Protein AF-0000000065917612 (afdb_homodimer)

Structure (mmCIF, N/CA/C/O backbone):
data_AF-0000000065917612-model_v1
#
loop_
_entity.id
_entity.type
_entity.pdbx_description
1 polymer 'Bifunctional protein GlmU'
#
loop_
_atom_site.group_PDB
_atom_site.id
_atom_site.type_symbol
_atom_site.label_atom_id
_atom_site.label_alt_id
_atom_site.label_comp_id
_atom_site.label_asym_id
_atom_site.label_entity_id
_atom_site.label_seq_id
_atom_site.pdbx_PDB_ins_code
_atom_site.Cartn_x
_atom_site.Cartn_y
_atom_site.Cartn_z
_atom_site.occupancy
_atom_site.B_iso_or_equiv
_atom_site.auth_seq_id
_atom_site.auth_comp_id
_atom_site.auth_asym_id
_atom_site.auth_atom_id
_atom_site.pdbx_PDB_model_num
ATOM 1 N N . MET A 1 1 ? -44.062 -7.23 -3.369 1 91.44 1 MET A N 1
ATOM 2 C CA . MET A 1 1 ? -43.781 -7.391 -1.945 1 91.44 1 MET A CA 1
ATOM 3 C C . MET A 1 1 ? -42.781 -8.531 -1.711 1 91.44 1 MET A C 1
ATOM 5 O O . MET A 1 1 ? -42.906 -9.586 -2.342 1 91.44 1 MET A O 1
ATOM 9 N N . HIS A 1 2 ? -41.688 -8.273 -0.965 1 98.06 2 HIS A N 1
ATOM 10 C CA . HIS A 1 2 ? -40.75 -9.352 -0.6 1 98.06 2 HIS A CA 1
ATOM 11 C C . HIS A 1 2 ? -40 -9.016 0.68 1 98.06 2 HIS A C 1
ATOM 13 O O . HIS A 1 2 ? -40.031 -7.871 1.141 1 98.06 2 HIS A O 1
ATOM 19 N N . ALA A 1 3 ? -39.469 -10.031 1.312 1 98.5 3 ALA A N 1
ATOM 20 C CA . ALA A 1 3 ? -38.531 -9.875 2.416 1 98.5 3 ALA A CA 1
ATOM 21 C C . ALA A 1 3 ? -37.094 -10.242 1.98 1 98.5 3 ALA A C 1
ATOM 23 O O . ALA A 1 3 ? -36.906 -11.125 1.143 1 98.5 3 ALA A O 1
ATOM 24 N N . HIS A 1 4 ? -36.156 -9.484 2.512 1 98.69 4 HIS A N 1
ATOM 25 C CA . HIS A 1 4 ? -34.75 -9.719 2.184 1 98.69 4 HIS A CA 1
ATOM 26 C C . HIS A 1 4 ? -33.969 -10.109 3.422 1 98.69 4 HIS A C 1
ATOM 28 O O . HIS A 1 4 ? -34.062 -9.453 4.465 1 98.69 4 HIS A O 1
ATOM 34 N N . VAL A 1 5 ? -33.25 -11.219 3.352 1 98.75 5 VAL A N 1
ATOM 35 C CA . VAL A 1 5 ? -32.375 -11.656 4.441 1 98.75 5 VAL A CA 1
ATOM 36 C C . VAL A 1 5 ? -30.922 -11.672 3.975 1 98.75 5 VAL A C 1
ATOM 38 O O . VAL A 1 5 ? -30.594 -12.266 2.943 1 98.75 5 VAL A O 1
ATOM 41 N N . ILE A 1 6 ? -30.047 -11.008 4.68 1 98.69 6 ILE A N 1
ATOM 42 C CA . ILE A 1 6 ? -28.609 -11.023 4.422 1 98.69 6 ILE A CA 1
ATOM 43 C C . ILE A 1 6 ? -27.906 -11.844 5.5 1 98.69 6 ILE A C 1
ATOM 45 O O . ILE A 1 6 ? -28 -11.531 6.691 1 98.69 6 ILE A O 1
ATOM 49 N N . LEU A 1 7 ? -27.203 -12.852 5.098 1 98 7 LEU A N 1
ATOM 50 C CA . LEU A 1 7 ? -26.469 -13.688 6.035 1 98 7 LEU A CA 1
ATOM 51 C C . LEU A 1 7 ? -25.078 -13.117 6.289 1 98 7 LEU A C 1
ATOM 53 O O . LEU A 1 7 ? -24.25 -13.062 5.379 1 98 7 LEU A O 1
ATOM 57 N N . ALA A 1 8 ? -24.812 -12.68 7.504 1 96.94 8 ALA A N 1
ATOM 58 C CA . ALA A 1 8 ? -23.547 -12.039 7.867 1 96.94 8 ALA A CA 1
ATOM 59 C C . ALA A 1 8 ? -23 -12.594 9.18 1 96.94 8 ALA A C 1
ATOM 61 O O . ALA A 1 8 ? -22.469 -11.844 10.008 1 96.94 8 ALA A O 1
ATOM 62 N N . ALA A 1 9 ? -23.047 -13.93 9.398 1 91.81 9 ALA A N 1
ATOM 63 C CA . ALA A 1 9 ? -22.766 -14.492 10.719 1 91.81 9 ALA A CA 1
ATOM 64 C C . ALA A 1 9 ? -21.453 -15.273 10.711 1 91.81 9 ALA A C 1
ATOM 66 O O . ALA A 1 9 ? -20.984 -15.719 11.758 1 91.81 9 ALA A O 1
ATOM 67 N N . GLY A 1 10 ? -20.797 -15.375 9.625 1 87.81 10 GLY A N 1
ATOM 68 C CA . GLY A 1 10 ? -19.641 -16.25 9.523 1 87.81 10 GLY A CA 1
ATOM 69 C C . GLY A 1 10 ? -18.438 -15.719 10.281 1 87.81 10 GLY A C 1
ATOM 70 O O . GLY A 1 10 ? -18.266 -14.508 10.422 1 87.81 10 GLY A O 1
ATOM 71 N N . GLN A 1 11 ? -17.578 -16.625 10.734 1 84.12 11 GLN A N 1
ATOM 72 C CA . GLN A 1 11 ? -16.391 -16.281 11.516 1 84.12 11 GLN A CA 1
ATOM 73 C C . GLN A 1 11 ? -15.32 -15.641 10.633 1 84.12 11 GLN A C 1
ATOM 75 O O . GLN A 1 11 ? -14.641 -14.703 11.055 1 84.12 11 GLN A O 1
ATOM 80 N N . GLY A 1 12 ? -15.172 -16.125 9.469 1 90 12 GLY A N 1
ATOM 81 C CA . GLY A 1 12 ? -14.195 -15.57 8.547 1 90 12 GLY A CA 1
ATOM 82 C C . GLY A 1 12 ? -12.758 -15.82 8.977 1 90 12 GLY A C 1
ATOM 83 O O . GLY A 1 12 ? -11.922 -14.914 8.93 1 90 12 GLY A O 1
ATOM 84 N N . THR A 1 13 ? -12.383 -17.031 9.398 1 89.25 13 THR A N 1
ATOM 85 C CA . THR A 1 13 ? -11.086 -17.375 9.977 1 89.25 13 THR A CA 1
ATOM 86 C C . THR A 1 13 ? -9.969 -17.219 8.953 1 89.25 13 THR A C 1
ATOM 88 O O . THR A 1 13 ? -8.844 -16.859 9.305 1 89.25 13 THR A O 1
ATOM 91 N N . ARG A 1 14 ? -10.273 -17.375 7.688 1 90.5 14 ARG A N 1
ATOM 92 C CA . ARG A 1 14 ? -9.266 -17.312 6.633 1 90.5 14 ARG A CA 1
ATOM 93 C C . ARG A 1 14 ? -8.82 -15.883 6.379 1 90.5 14 ARG A C 1
ATOM 95 O O . ARG A 1 14 ? -7.805 -15.648 5.715 1 90.5 14 ARG A O 1
ATOM 102 N N . MET A 1 15 ? -9.539 -14.961 6.895 1 94.12 15 MET A N 1
ATOM 103 C CA . MET A 1 15 ? -9.156 -13.555 6.789 1 94.12 15 MET A CA 1
ATOM 104 C C . MET A 1 15 ? -7.961 -13.25 7.688 1 94.12 15 MET A C 1
ATOM 106 O O . MET A 1 15 ? -7.234 -12.281 7.453 1 94.12 15 MET A O 1
ATOM 110 N N . ARG A 1 16 ? -7.801 -14.031 8.797 1 95.06 16 ARG A N 1
ATOM 111 C CA . ARG A 1 16 ? -6.73 -13.844 9.773 1 95.06 16 ARG A CA 1
ATOM 112 C C . ARG A 1 16 ? -6.734 -12.422 10.32 1 95.06 16 ARG A C 1
ATOM 114 O O . ARG A 1 16 ? -5.711 -11.734 10.297 1 95.06 16 ARG A O 1
ATOM 121 N N . SER A 1 17 ? -7.82 -12.039 10.844 1 95.38 17 SER A N 1
ATOM 122 C CA . SER A 1 17 ? -8.023 -10.664 11.297 1 95.38 17 SER A CA 1
ATOM 123 C C . SER A 1 17 ? -8.859 -10.625 12.57 1 95.38 17 SER A C 1
ATOM 125 O O . SER A 1 17 ? -9.648 -11.531 12.828 1 95.38 17 SER A O 1
ATOM 127 N N . ARG A 1 18 ? -8.672 -9.539 13.242 1 91.88 18 ARG A N 1
ATOM 128 C CA . ARG A 1 18 ? -9.523 -9.266 14.391 1 91.88 18 ARG A CA 1
ATOM 129 C C . ARG A 1 18 ? -10.852 -8.648 13.961 1 91.88 18 ARG A C 1
ATOM 131 O O . ARG A 1 18 ? -11.82 -8.648 14.719 1 91.88 18 ARG A O 1
ATOM 138 N N . LEU A 1 19 ? -10.883 -8.141 12.859 1 94.75 19 LEU A N 1
ATOM 139 C CA . LEU A 1 19 ? -12.086 -7.523 12.312 1 94.75 19 LEU A CA 1
ATOM 140 C C . LEU A 1 19 ? -13.016 -8.57 11.719 1 94.75 19 LEU A C 1
ATOM 142 O O . LEU A 1 19 ? -12.578 -9.43 10.945 1 94.75 19 LEU A O 1
ATOM 146 N N . PRO A 1 20 ? -14.312 -8.5 12.102 1 96 20 PRO A N 1
ATOM 147 C CA . PRO A 1 20 ? -15.242 -9.422 11.438 1 96 20 PRO A CA 1
ATOM 148 C C . PRO A 1 20 ? -15.156 -9.336 9.914 1 96 20 PRO A C 1
ATOM 150 O O . PRO A 1 20 ? -15 -8.25 9.359 1 96 20 PRO A O 1
ATOM 153 N N . LYS A 1 21 ? -15.336 -10.438 9.297 1 96.06 21 LYS A N 1
ATOM 154 C CA . LYS A 1 21 ? -15.117 -10.555 7.859 1 96.06 21 LYS A CA 1
ATOM 155 C C . LYS A 1 21 ? -15.953 -9.523 7.098 1 96.06 21 LYS A C 1
ATOM 157 O O . LYS A 1 21 ? -15.422 -8.781 6.27 1 96.06 21 LYS A O 1
ATOM 162 N N . VAL A 1 22 ? -17.188 -9.406 7.453 1 97.44 22 VAL A N 1
ATOM 163 C CA . VAL A 1 22 ? -18.125 -8.617 6.668 1 97.44 22 VAL A CA 1
ATOM 164 C C . VAL A 1 22 ? -17.891 -7.129 6.91 1 97.44 22 VAL A C 1
ATOM 166 O O . VAL A 1 22 ? -18.469 -6.277 6.227 1 97.44 22 VAL A O 1
ATOM 169 N N . LEU A 1 23 ? -17.031 -6.82 7.879 1 97.69 23 LEU A N 1
ATOM 170 C CA . LEU A 1 23 ? -16.75 -5.422 8.188 1 97.69 23 LEU A CA 1
ATOM 171 C C . LEU A 1 23 ? -15.477 -4.953 7.492 1 97.69 23 LEU A C 1
ATOM 173 O O . LEU A 1 23 ? -15.117 -3.775 7.562 1 97.69 23 LEU A O 1
ATOM 177 N N . HIS A 1 24 ? -14.75 -5.879 6.883 1 97.88 24 HIS A N 1
ATOM 178 C CA . HIS A 1 24 ? -13.578 -5.438 6.129 1 97.88 24 HIS A CA 1
ATOM 179 C C . HIS A 1 24 ? -13.961 -4.406 5.078 1 97.88 24 HIS A C 1
ATOM 181 O O . HIS A 1 24 ? -14.977 -4.551 4.395 1 97.88 24 HIS A O 1
ATOM 187 N N . PRO A 1 25 ? -13.188 -3.391 4.992 1 97.56 25 PRO A N 1
ATOM 188 C CA . PRO A 1 25 ? -13.562 -2.283 4.109 1 97.56 25 PRO A CA 1
ATOM 189 C C . PRO A 1 25 ? -13.297 -2.586 2.635 1 97.56 25 PRO A C 1
ATOM 191 O O . PRO A 1 25 ? -12.297 -3.232 2.305 1 97.56 25 PRO A O 1
ATOM 194 N N . LEU A 1 26 ? -14.141 -2.178 1.825 1 98.31 26 LEU A N 1
ATOM 195 C CA . LEU A 1 26 ? -14 -2.049 0.379 1 98.31 26 LEU A CA 1
ATOM 196 C C . LEU A 1 26 ? -14.203 -0.602 -0.06 1 98.31 26 LEU A C 1
ATOM 198 O O . LEU A 1 26 ? -15.32 -0.075 0.021 1 98.31 26 LEU A O 1
ATOM 202 N N . LEU A 1 27 ? -13.117 0.006 -0.532 1 98.12 27 LEU A N 1
ATOM 203 C CA . LEU A 1 27 ? -13.141 1.403 -0.951 1 98.12 27 LEU A CA 1
ATOM 204 C C . LEU A 1 27 ? -13.734 2.287 0.143 1 98.12 27 LEU A C 1
ATOM 206 O O . LEU A 1 27 ? -14.633 3.09 -0.12 1 98.12 27 LEU A O 1
ATOM 210 N N . GLY A 1 28 ? -13.297 2.037 1.34 1 96.62 28 GLY A N 1
ATOM 211 C CA . GLY A 1 28 ? -13.609 2.92 2.453 1 96.62 28 GLY A CA 1
ATOM 212 C C . GLY A 1 28 ? -14.914 2.58 3.141 1 96.62 28 GLY A C 1
ATOM 213 O O . GLY A 1 28 ? -15.281 3.201 4.141 1 96.62 28 GLY A O 1
ATOM 214 N N . LYS A 1 29 ? -15.594 1.62 2.67 1 96.25 29 LYS A N 1
ATOM 215 C CA . LYS A 1 29 ? -16.906 1.233 3.184 1 96.25 29 LYS A CA 1
ATOM 216 C C . LYS A 1 29 ? -16.938 -0.243 3.566 1 96.25 29 LYS A C 1
ATOM 218 O O . LYS A 1 29 ? -16.406 -1.088 2.84 1 96.25 29 LYS A O 1
ATOM 223 N N . PRO A 1 30 ? -17.578 -0.575 4.758 1 97.62 30 PRO A N 1
ATOM 224 C CA . PRO A 1 30 ? -17.672 -1.991 5.121 1 97.62 30 PRO A CA 1
ATOM 225 C C . PRO A 1 30 ? -18.344 -2.834 4.035 1 97.62 30 PRO A C 1
ATOM 227 O O . PRO A 1 30 ? -19.328 -2.408 3.441 1 97.62 30 PRO A O 1
ATOM 230 N N . MET A 1 31 ? -17.812 -3.996 3.805 1 98 31 MET A N 1
ATOM 231 C CA . MET A 1 31 ? -18.266 -4.926 2.775 1 98 31 MET A CA 1
ATOM 232 C C . MET A 1 31 ? -19.766 -5.191 2.91 1 98 31 MET A C 1
ATOM 234 O O . MET A 1 31 ? -20.484 -5.184 1.916 1 98 31 MET A O 1
ATOM 238 N N . LEU A 1 32 ? -20.25 -5.309 4.094 1 97.88 32 LEU A N 1
ATOM 239 C CA . LEU A 1 32 ? -21.641 -5.617 4.387 1 97.88 32 LEU A CA 1
ATOM 240 C C . LEU A 1 32 ? -22.562 -4.551 3.803 1 97.88 32 LEU A C 1
ATOM 242 O O . LEU A 1 32 ? -23.672 -4.859 3.367 1 97.88 32 LEU A O 1
ATOM 246 N N . LEU A 1 33 ? -22.125 -3.377 3.773 1 97.88 33 LEU A N 1
ATOM 247 C CA . LEU A 1 33 ? -22.969 -2.266 3.354 1 97.88 33 LEU A CA 1
ATOM 248 C C . LEU A 1 33 ? -23.219 -2.309 1.848 1 97.88 33 LEU A C 1
ATOM 250 O O . LEU A 1 33 ? -24.219 -1.779 1.362 1 97.88 33 LEU A O 1
ATOM 254 N N . TYR A 1 34 ? -22.344 -2.93 1.085 1 97.62 34 TYR A N 1
ATOM 255 C CA . TYR A 1 34 ? -22.594 -3.123 -0.337 1 97.62 34 TYR A CA 1
ATOM 256 C C . TYR A 1 34 ? -23.781 -4.055 -0.554 1 97.62 34 TYR A C 1
ATOM 258 O O . TYR A 1 34 ? -24.656 -3.771 -1.371 1 97.62 34 TYR A O 1
ATOM 266 N N . ALA A 1 35 ? -23.812 -5.133 0.161 1 97.06 35 ALA A N 1
ATOM 267 C CA . ALA A 1 35 ? -24.938 -6.059 0.103 1 97.06 35 ALA A CA 1
ATOM 268 C C . ALA A 1 35 ? -26.234 -5.387 0.581 1 97.06 35 ALA A C 1
ATOM 270 O O . ALA A 1 35 ? -27.281 -5.559 -0.026 1 97.06 35 ALA A O 1
ATOM 271 N N . LEU A 1 36 ? -26.062 -4.641 1.62 1 98 36 LEU A N 1
ATOM 272 C CA . LEU A 1 36 ? -27.203 -3.955 2.209 1 98 36 LEU A CA 1
ATOM 273 C C . LEU A 1 36 ? -27.797 -2.949 1.227 1 98 36 LEU A C 1
ATOM 275 O O . LEU A 1 36 ? -29.016 -2.9 1.043 1 98 36 LEU A O 1
ATOM 279 N N . GLU A 1 37 ? -26.984 -2.188 0.611 1 97.25 37 GLU A N 1
ATOM 280 C CA . GLU A 1 37 ? -27.453 -1.168 -0.327 1 97.25 37 GLU A CA 1
ATOM 281 C C . GLU A 1 37 ? -28.094 -1.798 -1.553 1 97.25 37 GLU A C 1
ATOM 283 O O . GLU A 1 37 ? -29.094 -1.274 -2.074 1 97.25 37 GLU A O 1
ATOM 288 N N . ALA A 1 38 ? -27.578 -2.904 -2.023 1 97.31 38 ALA A N 1
ATOM 289 C CA . ALA A 1 38 ? -28.203 -3.643 -3.113 1 97.31 38 ALA A CA 1
ATOM 290 C C . ALA A 1 38 ? -29.609 -4.109 -2.717 1 97.31 38 ALA A C 1
ATOM 292 O O . ALA A 1 38 ? -30.547 -4.027 -3.516 1 97.31 38 ALA A O 1
ATOM 293 N N . ALA A 1 39 ? -29.766 -4.57 -1.539 1 98.12 39 ALA A N 1
ATOM 294 C CA . ALA A 1 39 ? -31.047 -5.008 -1.021 1 98.12 39 ALA A CA 1
ATOM 295 C C . ALA A 1 39 ? -32.031 -3.842 -0.929 1 98.12 39 ALA A C 1
ATOM 297 O O . ALA A 1 39 ? -33.188 -3.949 -1.374 1 98.12 39 ALA A O 1
ATOM 298 N N . LEU A 1 40 ? -31.562 -2.738 -0.401 1 98.12 40 LEU A N 1
ATOM 299 C CA . LEU A 1 40 ? -32.406 -1.571 -0.186 1 98.12 40 LEU A CA 1
ATOM 300 C C . LEU A 1 40 ? -32.906 -1.001 -1.514 1 98.12 40 LEU A C 1
ATOM 302 O O . LEU A 1 40 ? -34 -0.458 -1.593 1 98.12 40 LEU A O 1
ATOM 306 N N . ALA A 1 41 ? -32.125 -1.165 -2.51 1 97.81 41 ALA A N 1
ATOM 307 C CA . ALA A 1 41 ? -32.5 -0.686 -3.838 1 97.81 41 ALA A CA 1
ATOM 308 C C . ALA A 1 41 ? -33.75 -1.38 -4.336 1 97.81 41 ALA A C 1
ATOM 310 O O . ALA A 1 41 ? -34.5 -0.834 -5.168 1 97.81 41 ALA A O 1
ATOM 311 N N . LEU A 1 42 ? -34.062 -2.562 -3.855 1 98.19 42 LEU A N 1
ATOM 312 C CA . LEU A 1 42 ? -35.219 -3.334 -4.266 1 98.19 42 LEU A CA 1
ATOM 313 C C . LEU A 1 42 ? -36.438 -3.004 -3.393 1 98.19 42 LEU A C 1
ATOM 315 O O . LEU A 1 42 ? -37.531 -3.529 -3.611 1 98.19 42 LEU A O 1
ATOM 319 N N . LYS A 1 43 ? -36.25 -2.199 -2.398 1 97.81 43 LYS A N 1
ATOM 320 C CA . LYS A 1 43 ? -37.281 -1.707 -1.511 1 97.81 43 LYS A CA 1
ATOM 321 C C . LYS A 1 43 ? -38.031 -2.861 -0.847 1 97.81 43 LYS A C 1
ATOM 323 O O . LYS A 1 43 ? -39.25 -2.953 -0.939 1 97.81 43 LYS A O 1
ATOM 328 N N . PRO A 1 44 ? -37.375 -3.682 -0.128 1 98.38 44 PRO A N 1
ATOM 329 C CA . PRO A 1 44 ? -38.062 -4.781 0.572 1 98.38 44 PRO A CA 1
ATOM 330 C C . PRO A 1 44 ? -39 -4.293 1.672 1 98.38 44 PRO A C 1
ATOM 332 O O . PRO A 1 44 ? -38.75 -3.244 2.277 1 98.38 44 PRO A O 1
ATOM 335 N N . GLU A 1 45 ? -40.031 -5.078 1.859 1 97.75 45 GLU A N 1
ATOM 336 C CA . GLU A 1 45 ? -40.938 -4.777 2.973 1 97.75 45 GLU A CA 1
ATOM 337 C C . GLU A 1 45 ? -40.25 -5.047 4.312 1 97.75 45 GLU A C 1
ATOM 339 O O . GLU A 1 45 ? -40.469 -4.324 5.285 1 97.75 45 GLU A O 1
ATOM 344 N N . ARG A 1 46 ? -39.469 -6.086 4.336 1 97.56 46 ARG A N 1
ATOM 345 C CA . ARG A 1 46 ? -38.656 -6.461 5.5 1 97.56 46 ARG A CA 1
ATOM 346 C C . ARG A 1 46 ? -37.219 -6.754 5.098 1 97.56 46 ARG A C 1
ATOM 348 O O . ARG A 1 46 ? -36.969 -7.438 4.102 1 97.56 46 ARG A O 1
ATOM 355 N N . LEU A 1 47 ? -36.312 -6.121 5.852 1 98.44 47 LEU A N 1
ATOM 356 C CA . LEU A 1 47 ? -34.906 -6.375 5.645 1 98.44 47 LEU A CA 1
ATOM 357 C C . LEU A 1 47 ? -34.25 -6.863 6.93 1 98.44 47 LEU A C 1
ATOM 359 O O . LEU A 1 47 ? -34.219 -6.148 7.934 1 98.44 47 LEU A O 1
ATOM 363 N N . VAL A 1 48 ? -33.719 -8.109 6.93 1 98.62 48 VAL A N 1
ATOM 364 C CA . VAL A 1 48 ? -33.156 -8.734 8.109 1 98.62 48 VAL A CA 1
ATOM 365 C C . VAL A 1 48 ? -31.688 -9.07 7.844 1 98.62 48 VAL A C 1
ATOM 367 O O . VAL A 1 48 ? -31.344 -9.594 6.777 1 98.62 48 VAL A O 1
ATOM 370 N N . VAL A 1 49 ? -30.828 -8.742 8.758 1 98.62 49 VAL A N 1
ATOM 371 C CA . VAL A 1 49 ? -29.422 -9.156 8.719 1 98.62 49 VAL A CA 1
ATOM 372 C C . VAL A 1 49 ? -29.156 -10.148 9.844 1 98.62 49 VAL A C 1
ATOM 374 O O . VAL A 1 49 ? -29.438 -9.875 11.008 1 98.62 49 VAL A O 1
ATOM 377 N N . VAL A 1 50 ? -28.625 -11.305 9.477 1 98.44 50 VAL A N 1
ATOM 378 C CA . VAL A 1 50 ? -28.266 -12.312 10.461 1 98.44 50 VAL A CA 1
ATOM 379 C C . VAL A 1 50 ? -26.797 -12.133 10.875 1 98.44 50 VAL A C 1
ATOM 381 O O . VAL A 1 50 ? -25.906 -12.234 10.039 1 98.44 50 VAL A O 1
ATOM 384 N N . VAL A 1 51 ? -26.641 -11.891 12.18 1 97.56 51 VAL A N 1
ATOM 385 C CA . VAL A 1 51 ? -25.297 -11.633 12.664 1 97.56 51 VAL A CA 1
ATOM 386 C C . VAL A 1 51 ? -24.859 -12.742 13.625 1 97.56 51 VAL A C 1
ATOM 388 O O . VAL A 1 51 ? -25.703 -13.484 14.141 1 97.56 51 VAL A O 1
ATOM 391 N N . GLY A 1 52 ? -23.562 -12.953 13.789 1 94.88 52 GLY A N 1
ATOM 392 C CA . GLY A 1 52 ? -23 -13.961 14.672 1 94.88 52 GLY A CA 1
ATOM 393 C C . GLY A 1 52 ? -21.688 -13.531 15.305 1 94.88 52 GLY A C 1
ATOM 394 O O . GLY A 1 52 ? -21.688 -12.664 16.188 1 94.88 52 GLY A O 1
ATOM 395 N N . HIS A 1 53 ? -20.594 -14.023 14.789 1 87.56 53 HIS A N 1
ATOM 396 C CA . HIS A 1 53 ? -19.266 -13.688 15.305 1 87.56 53 HIS A CA 1
ATOM 397 C C . HIS A 1 53 ? -18.969 -12.203 15.125 1 87.56 53 HIS A C 1
ATOM 399 O O . HIS A 1 53 ? -19.078 -11.672 14.016 1 87.56 53 HIS A O 1
ATOM 405 N N . GLY A 1 54 ? -18.562 -11.555 16.312 1 91 54 GLY A N 1
ATOM 406 C CA . GLY A 1 54 ? -18.312 -10.125 16.234 1 91 54 GLY A CA 1
ATOM 407 C C . GLY A 1 54 ? -19.562 -9.305 15.969 1 91 54 GLY A C 1
ATOM 408 O O . GLY A 1 54 ? -19.484 -8.203 15.422 1 91 54 GLY A O 1
ATOM 409 N N . GLY A 1 55 ? -20.672 -9.891 16.312 1 94.25 55 GLY A N 1
ATOM 410 C CA . GLY A 1 55 ? -21.984 -9.352 15.961 1 94.25 55 GLY A CA 1
ATOM 411 C C . GLY A 1 55 ? -22.219 -7.945 16.469 1 94.25 55 GLY A C 1
ATOM 412 O O . GLY A 1 55 ? -22.844 -7.129 15.805 1 94.25 55 GLY A O 1
ATOM 413 N N . GLU A 1 56 ? -21.641 -7.633 17.578 1 95.81 56 GLU A N 1
ATOM 414 C CA . GLU A 1 56 ? -21.828 -6.301 18.141 1 95.81 56 GLU A CA 1
ATOM 415 C C . GLU A 1 56 ? -21.266 -5.223 17.219 1 95.81 56 GLU A C 1
ATOM 417 O O . GLU A 1 56 ? -21.922 -4.199 16.984 1 95.81 56 GLU A O 1
ATOM 422 N N . LYS A 1 57 ? -20.125 -5.457 16.75 1 96.5 57 LYS A N 1
ATOM 423 C CA . LYS A 1 57 ? -19.5 -4.523 15.82 1 96.5 57 LYS A CA 1
ATOM 424 C C . LYS A 1 57 ? -20.312 -4.426 14.523 1 96.5 57 LYS A C 1
ATOM 426 O O . LYS A 1 57 ? -20.422 -3.346 13.945 1 96.5 57 LYS A O 1
ATOM 431 N N . VAL A 1 58 ? -20.875 -5.543 14.102 1 97.44 58 VAL A N 1
ATOM 432 C CA . VAL A 1 58 ? -21.672 -5.57 12.875 1 97.44 58 VAL A CA 1
ATOM 433 C C . VAL A 1 58 ? -22.938 -4.738 13.07 1 97.44 58 VAL A C 1
ATOM 435 O O . VAL A 1 58 ? -23.312 -3.936 12.211 1 97.44 58 VAL A O 1
ATOM 438 N N . VAL A 1 59 ? -23.531 -4.895 14.195 1 97.56 59 VAL A N 1
ATOM 439 C CA . VAL A 1 59 ? -24.75 -4.152 14.516 1 97.56 59 VAL A CA 1
ATOM 440 C C . VAL A 1 59 ? -24.453 -2.656 14.547 1 97.56 59 VAL A C 1
ATOM 442 O O . VAL A 1 59 ? -25.25 -1.85 14.055 1 97.56 59 VAL A O 1
ATOM 445 N N . GLU A 1 60 ? -23.328 -2.322 15.047 1 97.38 60 GLU A N 1
ATOM 446 C CA . GLU A 1 60 ? -22.906 -0.923 15.078 1 97.38 60 GLU A CA 1
ATOM 447 C C . GLU A 1 60 ? -22.812 -0.346 13.664 1 97.38 60 GLU A C 1
ATOM 449 O O . GLU A 1 60 ? -23.25 0.784 13.422 1 97.38 60 GLU A O 1
ATOM 454 N N . ALA A 1 61 ? -22.25 -1.09 12.805 1 96.38 61 ALA A N 1
ATOM 455 C CA . ALA A 1 61 ? -22.078 -0.652 11.422 1 96.38 61 ALA A CA 1
ATOM 456 C C . ALA A 1 61 ? -23.438 -0.478 10.734 1 96.38 61 ALA A C 1
ATOM 458 O O . ALA A 1 61 ? -23.531 0.222 9.727 1 96.38 61 ALA A O 1
ATOM 459 N N . LEU A 1 62 ? -24.484 -1.086 11.266 1 97.5 62 LEU A N 1
ATOM 460 C CA . LEU A 1 62 ? -25.812 -1.063 10.664 1 97.5 62 LEU A CA 1
ATOM 461 C C . LEU A 1 62 ? -26.656 0.075 11.234 1 97.5 62 LEU A C 1
ATOM 463 O O . LEU A 1 62 ? -27.781 0.309 10.789 1 97.5 62 LEU A O 1
ATOM 467 N N . GLU A 1 63 ? -26.062 0.746 12.188 1 96.12 63 GLU A N 1
ATOM 468 C CA . GLU A 1 63 ? -26.781 1.854 12.797 1 96.12 63 GLU A CA 1
ATOM 469 C C . GLU A 1 63 ? -27.203 2.881 11.75 1 96.12 63 GLU A C 1
ATOM 471 O O . GLU A 1 63 ? -26.406 3.262 10.891 1 96.12 63 GLU A O 1
ATOM 476 N N . GLY A 1 64 ? -28.422 3.25 11.75 1 94.06 64 GLY A N 1
ATOM 477 C CA . GLY A 1 64 ? -28.938 4.23 10.812 1 94.06 64 GLY A CA 1
ATOM 478 C C . GLY A 1 64 ? -29.641 3.607 9.625 1 94.06 64 GLY A C 1
ATOM 479 O O . GLY A 1 64 ? -30.328 4.301 8.867 1 94.06 64 GLY A O 1
ATOM 480 N N . TYR A 1 65 ? -29.484 2.328 9.43 1 96.56 65 TYR A N 1
ATOM 481 C CA . TYR A 1 65 ? -30.172 1.629 8.352 1 96.56 65 TYR A CA 1
ATOM 482 C C . TYR A 1 65 ? -31.453 0.974 8.867 1 96.56 65 TYR A C 1
ATOM 484 O O . TYR A 1 65 ? -31.531 0.565 10.023 1 96.56 65 TYR A O 1
ATOM 492 N N . PRO A 1 66 ? -32.438 0.955 8.023 1 96.94 66 PRO A N 1
ATOM 493 C CA . PRO A 1 66 ? -33.719 0.309 8.406 1 96.94 66 PRO A CA 1
ATOM 494 C C . PRO A 1 66 ? -33.625 -1.215 8.32 1 96.94 66 PRO A C 1
ATOM 496 O O . PRO A 1 66 ? -34.25 -1.815 7.441 1 96.94 66 PRO A O 1
ATOM 499 N N . VAL A 1 67 ? -32.938 -1.795 9.234 1 97.5 67 VAL A N 1
ATOM 500 C CA . VAL A 1 67 ? -32.719 -3.238 9.203 1 97.5 67 VAL A CA 1
ATOM 501 C C . VAL A 1 67 ? -33.062 -3.84 10.562 1 97.5 67 VAL A C 1
ATOM 503 O O . VAL A 1 67 ? -32.938 -3.176 11.594 1 97.5 67 VAL A O 1
ATOM 506 N N . GLU A 1 68 ? -33.594 -5.027 10.516 1 97.69 68 GLU A N 1
ATOM 507 C CA . GLU A 1 68 ? -33.75 -5.859 11.703 1 97.69 68 GLU A CA 1
ATOM 508 C C . GLU A 1 68 ? -32.625 -6.863 11.828 1 97.69 68 GLU A C 1
ATOM 510 O O . GLU A 1 68 ? -32.062 -7.301 10.82 1 97.69 68 GLU A O 1
ATOM 515 N N . VAL A 1 69 ? -32.312 -7.203 13.109 1 97.88 69 VAL A N 1
ATOM 516 C CA . VAL A 1 69 ? -31.156 -8.062 13.328 1 97.88 69 VAL A CA 1
ATOM 517 C C . VAL A 1 69 ? -31.609 -9.383 13.945 1 97.88 69 VAL A C 1
ATOM 519 O O . VAL A 1 69 ? -32.438 -9.398 14.867 1 97.88 69 VAL A O 1
ATOM 522 N N . ALA A 1 70 ? -31.188 -10.469 13.375 1 97.94 70 ALA A N 1
ATOM 523 C CA . ALA A 1 70 ? -31.297 -11.797 13.961 1 97.94 70 ALA A CA 1
ATOM 524 C C . ALA A 1 70 ? -29.938 -12.352 14.344 1 97.94 70 ALA A C 1
ATOM 526 O O . ALA A 1 70 ? -28.938 -12.102 13.648 1 97.94 70 ALA A O 1
ATOM 527 N N . TRP A 1 71 ? -29.906 -13.164 15.438 1 97.31 71 TRP A N 1
ATOM 528 C CA . TRP A 1 71 ? -28.625 -13.617 15.953 1 97.31 71 TRP A CA 1
ATOM 529 C C . TRP A 1 71 ? -28.453 -15.117 15.758 1 97.31 71 TRP A C 1
ATOM 531 O O . TRP A 1 71 ? -29.344 -15.898 16.094 1 97.31 71 TRP A O 1
ATOM 541 N N . GLN A 1 72 ? -27.359 -15.391 15.125 1 96.12 72 GLN A N 1
ATOM 542 C CA . GLN A 1 72 ? -26.922 -16.781 15.109 1 96.12 72 GLN A CA 1
ATOM 543 C C . GLN A 1 72 ? -25.828 -17.016 16.156 1 96.12 72 GLN A C 1
ATOM 545 O O . GLN A 1 72 ? -24.641 -16.828 15.891 1 96.12 72 GLN A O 1
ATOM 550 N N . LYS A 1 73 ? -26.109 -17.531 17.219 1 91.81 73 LYS A N 1
ATOM 551 C CA . LYS A 1 73 ? -25.188 -17.672 18.344 1 91.81 73 LYS A CA 1
ATOM 552 C C . LYS A 1 73 ? -24.156 -18.75 18.078 1 91.81 73 LYS A C 1
ATOM 554 O O . LYS A 1 73 ? -22.969 -18.578 18.359 1 91.81 73 LYS A O 1
ATOM 559 N N . GLU A 1 74 ? -24.625 -19.859 17.562 1 91.12 74 GLU A N 1
ATOM 560 C CA . GLU A 1 74 ? -23.734 -20.938 17.156 1 91.12 74 GLU A CA 1
ATOM 561 C C . GLU A 1 74 ? -23.672 -21.062 15.633 1 91.12 74 GLU A C 1
ATOM 563 O O . GLU A 1 74 ? -24.703 -21.156 14.969 1 91.12 74 GLU A O 1
ATOM 568 N N . GLN A 1 75 ? -22.484 -21.062 15.141 1 89.38 75 GLN A N 1
ATOM 569 C CA . GLN A 1 75 ? -22.312 -21.141 13.695 1 89.38 75 GLN A CA 1
ATOM 570 C C . GLN A 1 75 ? -22.469 -22.562 13.195 1 89.38 75 GLN A C 1
ATOM 572 O O . GLN A 1 75 ? -21.469 -23.266 12.992 1 89.38 75 GLN A O 1
ATOM 577 N N . LEU A 1 76 ? -23.672 -22.922 12.836 1 92.44 76 LEU A N 1
ATOM 578 C CA . LEU A 1 76 ? -23.984 -24.297 12.477 1 92.44 76 LEU A CA 1
ATOM 579 C C . LEU A 1 76 ? -24.281 -24.422 10.984 1 92.44 76 LEU A C 1
ATOM 581 O O . LEU A 1 76 ? -24.922 -25.375 10.555 1 92.44 76 LEU A O 1
ATOM 585 N N . GLY A 1 77 ? -23.938 -23.391 10.234 1 91.69 77 GLY A N 1
ATOM 586 C CA . GLY A 1 77 ? -24.156 -23.438 8.797 1 91.69 77 GLY A CA 1
ATOM 587 C C . GLY A 1 77 ? -25.094 -22.359 8.289 1 91.69 77 GLY A C 1
ATOM 588 O O . GLY A 1 77 ? -25.75 -21.688 9.078 1 91.69 77 GLY A O 1
ATOM 589 N N . THR A 1 78 ? -25.188 -22.312 6.996 1 92.88 78 THR A N 1
ATOM 590 C CA . THR A 1 78 ? -25.906 -21.219 6.355 1 92.88 78 THR A CA 1
ATOM 591 C C . THR A 1 78 ? -27.422 -21.406 6.469 1 92.88 78 THR A C 1
ATOM 593 O O . THR A 1 78 ? -28.172 -20.438 6.609 1 92.88 78 THR A O 1
ATOM 596 N N . ALA A 1 79 ? -27.875 -22.625 6.336 1 96.12 79 ALA A N 1
ATOM 597 C CA . ALA A 1 79 ? -29.297 -22.875 6.512 1 96.12 79 ALA A CA 1
ATOM 598 C C . ALA A 1 79 ? -29.75 -22.562 7.934 1 96.12 79 ALA A C 1
ATOM 600 O O . ALA A 1 79 ? -30.844 -22.031 8.141 1 96.12 79 ALA A O 1
ATOM 601 N N . HIS A 1 80 ? -28.891 -22.922 8.852 1 96.06 80 HIS A N 1
ATOM 602 C CA . HIS A 1 80 ? -29.172 -22.578 10.242 1 96.06 80 HIS A CA 1
ATOM 603 C C . HIS A 1 80 ? -29.219 -21.078 10.445 1 96.06 80 HIS A C 1
ATOM 605 O O . HIS A 1 80 ? -30.062 -20.562 11.18 1 96.06 80 HIS A O 1
ATOM 611 N N . ALA A 1 81 ? -28.297 -20.406 9.828 1 96.5 81 ALA A N 1
ATOM 612 C CA . ALA A 1 81 ? -28.281 -18.938 9.898 1 96.5 81 ALA A CA 1
ATOM 613 C C . ALA A 1 81 ? -29.625 -18.359 9.422 1 96.5 81 ALA A C 1
ATOM 615 O O . ALA A 1 81 ? -30.219 -17.531 10.102 1 96.5 81 ALA A O 1
ATOM 616 N N . LEU A 1 82 ? -30.078 -18.828 8.289 1 97.56 82 LEU A N 1
ATOM 617 C CA . LEU A 1 82 ? -31.328 -18.359 7.723 1 97.56 82 LEU A CA 1
ATOM 618 C C . LEU A 1 82 ? -32.5 -18.672 8.656 1 97.56 82 LEU A C 1
ATOM 620 O O . LEU A 1 82 ? -33.406 -17.859 8.82 1 97.56 82 LEU A O 1
ATOM 624 N N . LEU A 1 83 ? -32.469 -19.781 9.266 1 97.19 83 LEU A N 1
ATOM 625 C CA . LEU A 1 83 ? -33.531 -20.219 10.172 1 97.19 83 LEU A CA 1
ATOM 626 C C . LEU A 1 83 ? -33.688 -19.25 11.344 1 97.19 83 LEU A C 1
ATOM 628 O O . LEU A 1 83 ? -34.781 -19.094 11.891 1 97.19 83 LEU A O 1
ATOM 632 N N . GLN A 1 84 ? -32.594 -18.594 11.727 1 97.19 84 GLN A N 1
ATOM 633 C CA . GLN A 1 84 ? -32.625 -17.672 12.844 1 97.19 84 GLN A CA 1
ATOM 634 C C . GLN A 1 84 ? -33.531 -16.469 12.547 1 97.19 84 GLN A C 1
ATOM 636 O O . GLN A 1 84 ? -33.938 -15.742 13.453 1 97.19 84 GLN A O 1
ATOM 641 N N . ALA A 1 85 ? -33.812 -16.25 11.32 1 97.56 85 ALA A N 1
ATOM 642 C CA . ALA A 1 85 ? -34.656 -15.125 10.93 1 97.56 85 ALA A CA 1
ATOM 643 C C . ALA A 1 85 ? -36.156 -15.484 11.031 1 97.56 85 ALA A C 1
ATOM 645 O O . ALA A 1 85 ? -37 -14.641 10.812 1 97.56 85 ALA A O 1
ATOM 646 N N . GLU A 1 86 ? -36.469 -16.656 11.367 1 97 86 GLU A N 1
ATOM 647 C CA . GLU A 1 86 ? -37.875 -17.141 11.383 1 97 86 GLU A CA 1
ATOM 648 C C . GLU A 1 86 ? -38.719 -16.297 12.32 1 97 86 GLU A C 1
ATOM 650 O O . GLU A 1 86 ? -39.875 -15.961 11.984 1 97 86 GLU A O 1
ATOM 655 N N . GLY A 1 87 ? -38.25 -15.984 13.508 1 96 87 GLY A N 1
ATOM 656 C CA . GLY A 1 87 ? -39 -15.219 14.484 1 96 87 GLY A CA 1
ATOM 657 C C . GLY A 1 87 ? -39.469 -13.867 13.953 1 96 87 GLY A C 1
ATOM 658 O O . GLY A 1 87 ? -40.531 -13.375 14.328 1 96 87 GLY A O 1
ATOM 659 N N . LEU A 1 88 ? -38.656 -13.312 13.133 1 96.75 88 LEU A N 1
ATOM 660 C CA . LEU A 1 88 ? -38.938 -11.984 12.586 1 96.75 88 LEU A CA 1
ATOM 661 C C . LEU A 1 88 ? -39.844 -12.086 11.352 1 96.75 88 LEU A C 1
ATOM 663 O O . LEU A 1 88 ? -40.562 -11.141 11.023 1 96.75 88 LEU A O 1
ATOM 667 N N . LEU A 1 89 ? -39.812 -13.289 10.633 1 96.5 89 LEU A N 1
ATOM 668 C CA . LEU A 1 89 ? -40.406 -13.352 9.297 1 96.5 89 LEU A CA 1
ATOM 669 C C . LEU A 1 89 ? -41.5 -14.414 9.234 1 96.5 89 LEU A C 1
ATOM 671 O O . LEU A 1 89 ? -42.094 -14.641 8.18 1 96.5 89 LEU A O 1
ATOM 675 N N . ARG A 1 90 ? -41.844 -14.992 10.25 1 85.19 90 ARG A N 1
ATOM 676 C CA . ARG A 1 90 ? -42.75 -16.141 10.25 1 85.19 90 ARG A CA 1
ATOM 677 C C . ARG A 1 90 ? -44.094 -15.789 9.664 1 85.19 90 ARG A C 1
ATOM 679 O O . ARG A 1 90 ? -44.75 -16.609 9.008 1 85.19 90 ARG A O 1
ATOM 686 N N . ASP A 1 91 ? -44.562 -14.617 9.797 1 90.56 91 ASP A N 1
ATOM 687 C CA . ASP A 1 91 ? -45.875 -14.227 9.32 1 90.56 91 ASP A CA 1
ATOM 688 C C . ASP A 1 91 ? -45.812 -13.594 7.934 1 90.56 91 ASP A C 1
ATOM 690 O O . ASP A 1 91 ? -46.812 -13.172 7.379 1 90.56 91 ASP A O 1
ATOM 694 N N . PHE A 1 92 ? -44.656 -13.539 7.402 1 94.94 92 PHE A N 1
ATOM 695 C CA . PHE A 1 92 ? -44.469 -12.992 6.059 1 94.94 92 PHE A CA 1
ATOM 696 C C . PHE A 1 92 ? -44.719 -14.07 5.004 1 94.94 92 PHE A C 1
ATOM 698 O O . PHE A 1 92 ? -44.125 -15.156 5.078 1 94.94 92 PHE A O 1
ATOM 705 N N . PRO A 1 93 ? -45.531 -13.844 4.047 1 94.06 93 PRO A N 1
ATOM 706 C CA . PRO A 1 93 ? -45.938 -14.891 3.107 1 94.06 93 PRO A CA 1
ATOM 707 C C . PRO A 1 93 ? -44.875 -15.172 2.047 1 94.06 93 PRO A C 1
ATOM 709 O O . PRO A 1 93 ? -44.938 -16.219 1.388 1 94.06 93 PRO A O 1
ATOM 712 N N . GLY A 1 94 ? -43.969 -14.297 1.769 1 93 94 GLY A N 1
ATOM 713 C CA . GLY A 1 94 ? -43 -14.383 0.675 1 93 94 GLY A CA 1
ATOM 714 C C . GLY A 1 94 ? -43.312 -13.438 -0.467 1 93 94 GLY A C 1
ATOM 715 O O . GLY A 1 94 ? -44.281 -12.656 -0.391 1 93 94 GLY A O 1
ATOM 716 N N . PRO A 1 95 ? -42.344 -13.492 -1.434 1 97.88 95 PRO A N 1
ATOM 717 C CA . PRO A 1 95 ? -41.094 -14.25 -1.562 1 97.88 95 PRO A CA 1
ATOM 718 C C . PRO A 1 95 ? -40.031 -13.742 -0.622 1 97.88 95 PRO A C 1
ATOM 720 O O . PRO A 1 95 ? -40.125 -12.641 -0.069 1 97.88 95 PRO A O 1
ATOM 723 N N . PHE A 1 96 ? -39.062 -14.633 -0.333 1 98.62 96 PHE A N 1
ATOM 724 C CA . PHE A 1 96 ? -37.875 -14.312 0.467 1 98.62 96 PHE A CA 1
ATOM 725 C C . PHE A 1 96 ? -36.625 -14.273 -0.404 1 98.62 96 PHE A C 1
ATOM 727 O O . PHE A 1 96 ? -36.344 -15.227 -1.138 1 98.62 96 PHE A O 1
ATOM 734 N N . LEU A 1 97 ? -35.969 -13.164 -0.425 1 98.75 97 LEU A N 1
ATOM 735 C CA . LEU A 1 97 ? -34.656 -13.055 -1.055 1 98.75 97 LEU A CA 1
ATOM 736 C C . LEU A 1 97 ? -33.531 -13.242 -0.029 1 98.75 97 LEU A C 1
ATOM 738 O O . LEU A 1 97 ? -33.594 -12.664 1.061 1 98.75 97 LEU A O 1
ATOM 742 N N . VAL A 1 98 ? -32.562 -14.102 -0.351 1 98.75 98 VAL A N 1
ATOM 743 C CA . VAL A 1 98 ? -31.484 -14.414 0.574 1 98.75 98 VAL A CA 1
ATOM 744 C C . VAL A 1 98 ? -30.125 -14.164 -0.105 1 98.75 98 VAL A C 1
ATOM 746 O O . VAL A 1 98 ? -29.859 -14.719 -1.173 1 98.75 98 VAL A O 1
ATOM 749 N N . THR A 1 99 ? -29.328 -13.344 0.462 1 98.31 99 THR A N 1
ATOM 750 C CA . THR A 1 99 ? -27.984 -13.047 -0.043 1 98.31 99 THR A CA 1
ATOM 751 C C . THR A 1 99 ? -26.953 -13.172 1.067 1 98.31 99 THR A C 1
ATOM 753 O O . THR A 1 99 ? -27.297 -13.344 2.236 1 98.31 99 THR A O 1
ATOM 756 N N . GLN A 1 100 ? -25.734 -13.203 0.658 1 96.75 100 GLN A N 1
ATOM 757 C CA . GLN A 1 100 ? -24.625 -13.297 1.601 1 96.75 100 GLN A CA 1
ATOM 758 C C . GLN A 1 100 ? -24 -11.93 1.855 1 96.75 100 GLN A C 1
ATOM 760 O O . GLN A 1 100 ? -23.891 -11.109 0.94 1 96.75 100 GLN A O 1
ATOM 765 N N . GLY A 1 101 ? -23.547 -11.719 3.096 1 97.06 101 GLY A N 1
ATOM 766 C CA . GLY A 1 101 ? -22.906 -10.469 3.457 1 97.06 101 GLY A CA 1
ATOM 767 C C . GLY A 1 101 ? -21.516 -10.312 2.873 1 97.06 101 GLY A C 1
ATOM 768 O O . GLY A 1 101 ? -20.969 -9.219 2.855 1 97.06 101 GLY A O 1
ATOM 769 N N . ASP A 1 102 ? -20.938 -11.406 2.389 1 96.5 102 ASP A N 1
ATOM 770 C CA . ASP A 1 102 ? -19.578 -11.359 1.888 1 96.5 102 ASP A CA 1
ATOM 771 C C . ASP A 1 102 ? -19.547 -11.398 0.362 1 96.5 102 ASP A C 1
ATOM 773 O O . ASP A 1 102 ? -18.516 -11.719 -0.236 1 96.5 102 ASP A O 1
ATOM 777 N N . THR A 1 103 ? -20.688 -11.141 -0.309 1 96.31 103 THR A N 1
ATOM 778 C CA . THR A 1 103 ? -20.797 -11.031 -1.76 1 96.31 103 THR A CA 1
ATOM 779 C C . THR A 1 103 ? -21.234 -9.625 -2.162 1 96.31 103 THR A C 1
ATOM 781 O O . THR A 1 103 ? -22.391 -9.398 -2.525 1 96.31 103 THR A O 1
ATOM 784 N N . PRO A 1 104 ? -20.281 -8.75 -2.229 1 97.38 104 PRO A N 1
ATOM 785 C CA . PRO A 1 104 ? -20.594 -7.324 -2.354 1 97.38 104 PRO A CA 1
ATOM 786 C C . PRO A 1 104 ? -20.906 -6.914 -3.789 1 97.38 104 PRO A C 1
ATOM 788 O O . PRO A 1 104 ? -21.344 -5.785 -4.031 1 97.38 104 PRO A O 1
ATOM 791 N N . LEU A 1 105 ? -20.859 -7.848 -4.805 1 97.75 105 LEU A N 1
ATOM 792 C CA . LEU A 1 105 ? -20.938 -7.406 -6.195 1 97.75 105 LEU A CA 1
ATOM 793 C C . LEU A 1 105 ? -22.281 -7.773 -6.816 1 97.75 105 LEU A C 1
ATOM 795 O O . LEU A 1 105 ? -22.453 -7.648 -8.031 1 97.75 105 LEU A O 1
ATOM 799 N N . LEU A 1 106 ? -23.266 -8.164 -6.02 1 97.31 106 LEU A N 1
ATOM 800 C CA . LEU A 1 106 ? -24.594 -8.477 -6.516 1 97.31 106 LEU A CA 1
ATOM 801 C C . LEU A 1 106 ? -25.312 -7.223 -7.008 1 97.31 106 LEU A C 1
ATOM 803 O O . LEU A 1 106 ? -25.234 -6.172 -6.363 1 97.31 106 LEU A O 1
ATOM 807 N N . SER A 1 107 ? -25.984 -7.352 -8.125 1 96.81 107 SER A N 1
ATOM 808 C CA . SER A 1 107 ? -26.703 -6.211 -8.672 1 96.81 107 SER A CA 1
ATOM 809 C C . SER A 1 107 ? -28.188 -6.285 -8.336 1 96.81 107 SER A C 1
ATOM 811 O O . SER A 1 107 ? -28.766 -7.375 -8.297 1 96.81 107 SER A O 1
ATOM 813 N N . PRO A 1 108 ? -28.797 -5.141 -8.164 1 97.56 108 PRO A N 1
ATOM 814 C CA . PRO A 1 108 ? -30.25 -5.125 -7.957 1 97.56 108 PRO A CA 1
ATOM 815 C C . PRO A 1 108 ? -31.016 -5.777 -9.109 1 97.56 108 PRO A C 1
ATOM 817 O O . PRO A 1 108 ? -32.031 -6.434 -8.883 1 97.56 108 PRO A O 1
ATOM 820 N N . ARG A 1 109 ? -30.516 -5.633 -10.305 1 97.38 109 ARG A N 1
ATOM 821 C CA . ARG A 1 109 ? -31.172 -6.219 -11.469 1 97.38 109 ARG A CA 1
ATOM 822 C C . ARG A 1 109 ? -31.188 -7.738 -11.375 1 97.38 109 ARG A C 1
ATOM 824 O O . ARG A 1 109 ? -32.219 -8.367 -11.625 1 97.38 109 ARG A O 1
ATOM 831 N N . THR A 1 110 ? -30.062 -8.258 -11 1 97.81 110 THR A N 1
ATOM 832 C CA . THR A 1 110 ? -29.953 -9.703 -10.859 1 97.81 110 THR A CA 1
ATOM 833 C C . THR A 1 110 ? -30.844 -10.203 -9.727 1 97.81 110 THR A C 1
ATOM 835 O O . THR A 1 110 ? -31.531 -11.219 -9.859 1 97.81 110 THR A O 1
ATOM 838 N N . LEU A 1 111 ? -30.891 -9.516 -8.656 1 98.31 111 LEU A N 1
ATOM 839 C CA . LEU A 1 111 ? -31.703 -9.891 -7.508 1 98.31 111 LEU A CA 1
ATOM 840 C C . LEU A 1 111 ? -33.188 -9.82 -7.848 1 98.31 111 LEU A C 1
ATOM 842 O O . LEU A 1 111 ? -33.969 -10.68 -7.43 1 98.31 111 LEU A O 1
ATOM 846 N N . GLU A 1 112 ? -33.531 -8.844 -8.648 1 98.38 112 GLU A N 1
ATOM 847 C CA . GLU A 1 112 ? -34.938 -8.727 -9.102 1 98.38 112 GLU A CA 1
ATOM 848 C C . GLU A 1 112 ? -35.312 -9.906 -9.984 1 98.38 112 GLU A C 1
ATOM 850 O O . GLU A 1 112 ? -36.469 -10.375 -9.93 1 98.38 112 GLU A O 1
ATOM 855 N N . ALA A 1 113 ? -34.406 -10.336 -10.781 1 98.19 113 ALA A N 1
ATOM 856 C CA . ALA A 1 113 ? -34.656 -11.484 -11.648 1 98.19 113 ALA A CA 1
ATOM 857 C C . ALA A 1 113 ? -34.938 -12.734 -10.828 1 98.19 113 ALA A C 1
ATOM 859 O O . ALA A 1 113 ? -35.812 -13.539 -11.203 1 98.19 113 ALA A O 1
ATOM 860 N N . LEU A 1 114 ? -34.281 -12.883 -9.766 1 98.19 114 LEU A N 1
ATOM 861 C CA . LEU A 1 114 ? -34.531 -14.008 -8.867 1 98.19 114 LEU A CA 1
ATOM 862 C C . LEU A 1 114 ? -35.969 -13.938 -8.312 1 98.19 114 LEU A C 1
ATOM 864 O O . LEU A 1 114 ? -36.688 -14.93 -8.336 1 98.19 114 LEU A O 1
ATOM 868 N N . LEU A 1 115 ? -36.375 -12.805 -7.871 1 98.44 115 LEU A N 1
ATOM 869 C CA . LEU A 1 115 ? -37.719 -12.594 -7.324 1 98.44 115 LEU A CA 1
ATOM 870 C C . LEU A 1 115 ? -38.781 -12.883 -8.375 1 98.44 115 LEU A C 1
ATOM 872 O O . LEU A 1 115 ? -39.812 -13.5 -8.07 1 98.44 115 LEU A O 1
ATOM 876 N N . ARG A 1 116 ? -38.469 -12.43 -9.57 1 98.12 116 ARG A N 1
ATOM 877 C CA . ARG A 1 116 ? -39.438 -12.602 -10.664 1 98.12 116 ARG A CA 1
ATOM 878 C C . ARG A 1 116 ? -39.719 -14.078 -10.914 1 98.12 116 ARG A C 1
ATOM 880 O O . ARG A 1 116 ? -40.844 -14.469 -11.156 1 98.12 116 ARG A O 1
ATOM 887 N N . ARG A 1 117 ? -38.719 -14.891 -10.836 1 97.81 117 ARG A N 1
ATOM 888 C CA . ARG A 1 117 ? -38.906 -16.312 -11.07 1 97.81 117 ARG A CA 1
ATOM 889 C C . ARG A 1 117 ? -39.844 -16.922 -10.047 1 97.81 117 ARG A C 1
ATOM 891 O O . ARG A 1 117 ? -40.719 -17.734 -10.398 1 97.81 117 ARG A O 1
ATOM 898 N N . VAL A 1 118 ? -39.719 -16.547 -8.859 1 98.25 118 VAL A N 1
ATOM 899 C CA . VAL A 1 118 ? -40.562 -17.062 -7.797 1 98.25 118 VAL A CA 1
ATOM 900 C C . VAL A 1 118 ? -41.969 -16.5 -7.945 1 98.25 118 VAL A C 1
ATOM 902 O O . VAL A 1 118 ? -42.969 -17.234 -7.789 1 98.25 118 VAL A O 1
ATOM 905 N N . ARG A 1 119 ? -42.094 -15.266 -8.32 1 97.44 119 ARG A N 1
ATOM 906 C CA . ARG A 1 119 ? -43.406 -14.648 -8.547 1 97.44 119 ARG A CA 1
ATOM 907 C C . ARG A 1 119 ? -44.125 -15.328 -9.703 1 97.44 119 ARG A C 1
ATOM 909 O O . ARG A 1 119 ? -45.375 -15.375 -9.711 1 97.44 119 ARG A O 1
ATOM 916 N N . GLU A 1 120 ? -43.344 -15.883 -10.555 1 97.12 120 GLU A N 1
ATOM 917 C CA . GLU A 1 120 ? -43.906 -16.531 -11.734 1 97.12 120 GLU A CA 1
ATOM 918 C C . GLU A 1 120 ? -44.25 -18 -11.453 1 97.12 120 GLU A C 1
ATOM 920 O O . GLU A 1 120 ? -44.719 -18.719 -12.336 1 97.12 120 GLU A O 1
ATOM 925 N N . GLY A 1 121 ? -43.875 -18.422 -10.25 1 96.5 121 GLY A N 1
ATOM 926 C CA . GLY A 1 121 ? -44.406 -19.719 -9.898 1 96.5 121 GLY A CA 1
ATOM 927 C C . GLY A 1 121 ? -43.344 -20.703 -9.406 1 96.5 121 GLY A C 1
ATOM 928 O O . GLY A 1 121 ? -43.688 -21.797 -8.953 1 96.5 121 GLY A O 1
ATOM 929 N N . ALA A 1 122 ? -42.125 -20.359 -9.508 1 97.62 122 ALA A N 1
ATOM 930 C CA . ALA A 1 122 ? -41.062 -21.234 -8.984 1 97.62 122 ALA A CA 1
ATOM 931 C C . ALA A 1 122 ? -41.094 -21.25 -7.457 1 97.62 122 ALA A C 1
ATOM 933 O O . ALA A 1 122 ? -41.406 -20.25 -6.82 1 97.62 122 ALA A O 1
ATOM 934 N N . GLY A 1 123 ? -40.812 -22.422 -6.941 1 98.12 123 GLY A N 1
ATOM 935 C CA . GLY A 1 123 ? -40.656 -22.5 -5.5 1 98.12 123 GLY A CA 1
ATOM 936 C C . GLY A 1 123 ? -39.375 -21.859 -5.004 1 98.12 123 GLY A C 1
ATOM 937 O O . GLY A 1 123 ? -39.344 -21.281 -3.918 1 98.12 123 GLY A O 1
ATOM 938 N N . MET A 1 124 ? -38.375 -22.078 -5.777 1 98.06 124 MET A N 1
ATOM 939 C CA . MET A 1 124 ? -37.031 -21.609 -5.465 1 98.06 124 MET A CA 1
ATOM 940 C C . MET A 1 124 ? -36.281 -21.172 -6.73 1 98.06 124 MET A C 1
ATOM 942 O O . MET A 1 124 ? -36.469 -21.75 -7.797 1 98.06 124 MET A O 1
ATOM 946 N N . ALA A 1 125 ? -35.562 -20.109 -6.621 1 98.12 125 ALA A N 1
ATOM 947 C CA . ALA A 1 125 ? -34.656 -19.656 -7.668 1 98.12 125 ALA A CA 1
ATOM 948 C C . ALA A 1 125 ? -33.281 -19.391 -7.094 1 98.12 125 ALA A C 1
ATOM 950 O O . ALA A 1 125 ? -33.125 -18.859 -5.984 1 98.12 125 ALA A O 1
ATOM 951 N N . LEU A 1 126 ? -32.25 -19.812 -7.816 1 97.12 126 LEU A N 1
ATOM 952 C CA . LEU A 1 126 ? -30.906 -19.547 -7.344 1 97.12 126 LEU A CA 1
ATOM 953 C C . LEU A 1 126 ? -30.062 -18.906 -8.445 1 97.12 126 LEU A C 1
ATOM 955 O O . LEU A 1 126 ? -30.281 -19.172 -9.625 1 97.12 126 LEU A O 1
ATOM 959 N N . LEU A 1 127 ? -29.125 -18.047 -7.98 1 96.75 127 LEU A N 1
ATOM 960 C CA . LEU A 1 127 ? -28.203 -17.391 -8.898 1 96.75 127 LEU A CA 1
ATOM 961 C C . LEU A 1 127 ? -27.031 -18.297 -9.234 1 96.75 127 LEU A C 1
ATOM 963 O O . LEU A 1 127 ? -26.438 -18.922 -8.352 1 96.75 127 LEU A O 1
ATOM 967 N N . THR A 1 128 ? -26.734 -18.469 -10.477 1 96.06 128 THR A N 1
ATOM 968 C CA . THR A 1 128 ? -25.578 -19.219 -10.945 1 96.06 128 THR A CA 1
ATOM 969 C C . THR A 1 128 ? -24.688 -18.359 -11.828 1 96.06 128 THR A C 1
ATOM 971 O O . THR A 1 128 ? -25.094 -17.281 -12.273 1 96.06 128 THR A O 1
ATOM 974 N N . ALA A 1 129 ? -23.484 -18.703 -11.891 1 95.38 129 ALA A N 1
ATOM 975 C CA . ALA A 1 129 ? -22.531 -18.016 -12.766 1 95.38 129 ALA A CA 1
ATOM 976 C C . ALA A 1 129 ? -21.5 -18.984 -13.336 1 95.38 129 ALA A C 1
ATOM 978 O O . ALA A 1 129 ? -21.188 -20.016 -12.719 1 95.38 129 ALA A O 1
ATOM 979 N N . GLU A 1 130 ? -21.031 -18.719 -14.492 1 94.88 130 GLU A N 1
ATOM 980 C CA . GLU A 1 130 ? -19.953 -19.484 -15.094 1 94.88 130 GLU A CA 1
ATOM 981 C C . GLU A 1 130 ? -18.594 -18.859 -14.766 1 94.88 130 GLU A C 1
ATOM 983 O O . GLU A 1 130 ? -18.359 -17.672 -15.031 1 94.88 130 GLU A O 1
ATOM 988 N N . LEU A 1 131 ? -17.781 -19.703 -14.156 1 92.56 131 LEU A N 1
ATOM 989 C CA . LEU A 1 131 ? -16.438 -19.234 -13.812 1 92.56 131 LEU A CA 1
ATOM 990 C C . LEU A 1 131 ? -15.375 -19.953 -14.633 1 92.56 131 LEU A C 1
ATOM 992 O O . LEU A 1 131 ? -15.484 -21.172 -14.867 1 92.56 131 LEU A O 1
ATOM 996 N N . PRO A 1 132 ? -14.336 -19.125 -15.039 1 87.25 132 PRO A N 1
ATOM 997 C CA . PRO A 1 132 ? -13.227 -19.812 -15.719 1 87.25 132 PRO A CA 1
ATOM 998 C C . PRO A 1 132 ? -12.539 -20.844 -14.836 1 87.25 132 PRO A C 1
ATOM 1000 O O . PRO A 1 132 ? -12.219 -21.938 -15.305 1 87.25 132 PRO A O 1
ATOM 1003 N N . ASP A 1 133 ? -12.367 -20.5 -13.609 1 85.38 133 ASP A N 1
ATOM 1004 C CA . ASP A 1 133 ? -11.852 -21.422 -12.609 1 85.38 133 ASP A CA 1
ATOM 1005 C C . ASP A 1 133 ? -12.836 -21.609 -11.461 1 85.38 133 ASP A C 1
ATOM 1007 O O . ASP A 1 133 ? -12.867 -20.797 -10.531 1 85.38 133 ASP A O 1
ATOM 1011 N N . PRO A 1 134 ? -13.562 -22.703 -11.5 1 88.94 134 PRO A N 1
ATOM 1012 C CA . PRO A 1 134 ? -14.625 -22.891 -10.523 1 88.94 134 PRO A CA 1
ATOM 1013 C C . PRO A 1 134 ? -14.141 -23.594 -9.25 1 88.94 134 PRO A C 1
ATOM 1015 O O . PRO A 1 134 ? -14.953 -23.953 -8.391 1 88.94 134 PRO A O 1
ATOM 1018 N N . THR A 1 135 ? -12.82 -23.656 -9.117 1 82.94 135 THR A N 1
ATOM 1019 C CA . THR A 1 135 ? -12.266 -24.359 -7.965 1 82.94 135 THR A CA 1
ATOM 1020 C C . THR A 1 135 ? -12.773 -23.75 -6.66 1 82.94 135 THR A C 1
ATOM 1022 O O . THR A 1 135 ? -12.781 -22.531 -6.496 1 82.94 135 THR A O 1
ATOM 1025 N N . GLY A 1 136 ? -13.367 -24.594 -5.824 1 79.5 136 GLY A N 1
ATOM 1026 C CA . GLY A 1 136 ? -13.82 -24.156 -4.512 1 79.5 136 GLY A CA 1
ATOM 1027 C C . GLY A 1 136 ? -15.305 -23.844 -4.469 1 79.5 136 GLY A C 1
ATOM 1028 O O . GLY A 1 136 ? -15.867 -23.641 -3.393 1 79.5 136 GLY A O 1
ATOM 1029 N N . TYR A 1 137 ? -15.914 -23.891 -5.586 1 86.31 137 TYR A N 1
ATOM 1030 C CA . TYR A 1 137 ? -17.344 -23.578 -5.648 1 86.31 137 TYR A CA 1
ATOM 1031 C C . TYR A 1 137 ? -18.172 -24.828 -5.844 1 86.31 137 TYR A C 1
ATOM 1033 O O . TYR A 1 137 ? -17.688 -25.828 -6.379 1 86.31 137 TYR A O 1
ATOM 1041 N N . GLY A 1 138 ? -19.422 -24.734 -5.355 1 88.19 138 GLY A N 1
ATOM 1042 C CA . GLY A 1 138 ? -20.375 -25.797 -5.668 1 88.19 138 GLY A CA 1
ATOM 1043 C C . GLY A 1 138 ? -20.797 -25.797 -7.121 1 88.19 138 GLY A C 1
ATOM 1044 O O . GLY A 1 138 ? -21.078 -24.734 -7.695 1 88.19 138 GLY A O 1
ATOM 1045 N N . ARG A 1 139 ? -20.844 -27.031 -7.668 1 91.88 139 ARG A N 1
ATOM 1046 C CA . ARG A 1 139 ? -21.203 -27.188 -9.078 1 91.88 139 ARG A CA 1
ATOM 1047 C C . ARG A 1 139 ? -22.703 -27.422 -9.25 1 91.88 139 ARG A C 1
ATOM 1049 O O . ARG A 1 139 ? -23.312 -28.156 -8.477 1 91.88 139 ARG A O 1
ATOM 1056 N N . ILE A 1 140 ? -23.203 -26.75 -10.234 1 93.19 140 ILE A N 1
ATOM 1057 C CA . ILE A 1 140 ? -24.641 -26.812 -10.461 1 93.19 140 ILE A CA 1
ATOM 1058 C C . ILE A 1 140 ? -24.969 -27.922 -11.461 1 93.19 140 ILE A C 1
ATOM 1060 O O . ILE A 1 140 ? -24.422 -27.938 -12.57 1 93.19 140 ILE A O 1
ATOM 1064 N N . LEU A 1 141 ? -25.797 -28.844 -11.055 1 92.31 141 LEU A N 1
ATOM 1065 C CA . LEU A 1 141 ? -26.391 -29.828 -11.945 1 92.31 141 LEU A CA 1
ATOM 1066 C C . LEU A 1 141 ? -27.766 -29.391 -12.422 1 92.31 141 LEU A C 1
ATOM 1068 O O . LEU A 1 141 ? -28.625 -29.047 -11.609 1 92.31 141 LEU A O 1
ATOM 1072 N N . ARG A 1 142 ? -27.922 -29.312 -13.727 1 89.44 142 ARG A N 1
ATOM 1073 C CA . ARG A 1 142 ? -29.25 -28.875 -14.148 1 89.44 142 ARG A CA 1
ATOM 1074 C C . ARG A 1 142 ? -29.672 -29.594 -15.422 1 89.44 142 ARG A C 1
ATOM 1076 O O . ARG A 1 142 ? -28.844 -30.141 -16.141 1 89.44 142 ARG A O 1
ATOM 1083 N N . GLU A 1 143 ? -30.875 -29.656 -15.609 1 88.69 143 GLU A N 1
ATOM 1084 C CA . GLU A 1 143 ? -31.562 -30.078 -16.828 1 88.69 143 GLU A CA 1
ATOM 1085 C C . GLU A 1 143 ? -32.406 -28.938 -17.391 1 88.69 143 GLU A C 1
ATOM 1087 O O . GLU A 1 143 ? -33.5 -28.641 -16.875 1 88.69 143 GLU A O 1
ATOM 1092 N N . GLY A 1 144 ? -31.938 -28.359 -18.469 1 84.12 144 GLY A N 1
ATOM 1093 C CA . GLY A 1 144 ? -32.594 -27.156 -18.953 1 84.12 144 GLY A CA 1
ATOM 1094 C C . GLY A 1 144 ? -32.562 -26.016 -17.953 1 84.12 144 GLY A C 1
ATOM 1095 O O . GLY A 1 144 ? -31.484 -25.609 -17.5 1 84.12 144 GLY A O 1
ATOM 1096 N N . GLU A 1 145 ? -33.719 -25.594 -17.609 1 85.12 145 GLU A N 1
ATOM 1097 C CA . GLU A 1 145 ? -33.812 -24.469 -16.688 1 85.12 145 GLU A CA 1
ATOM 1098 C C . GLU A 1 145 ? -33.938 -24.938 -15.234 1 85.12 145 GLU A C 1
ATOM 1100 O O . GLU A 1 145 ? -33.812 -24.141 -14.305 1 85.12 145 GLU A O 1
ATOM 1105 N N . GLU A 1 146 ? -34.125 -26.172 -15.125 1 92.69 146 GLU A N 1
ATOM 1106 C CA . GLU A 1 146 ? -34.344 -26.703 -13.781 1 92.69 146 GLU A CA 1
ATOM 1107 C C . GLU A 1 146 ? -33.062 -27.172 -13.141 1 92.69 146 GLU A C 1
ATOM 1109 O O . GLU A 1 146 ? -32.25 -27.844 -13.781 1 92.69 146 GLU A O 1
ATOM 1114 N N . VAL A 1 147 ? -32.906 -26.812 -11.914 1 95.19 147 VAL A N 1
ATOM 1115 C CA . VAL A 1 147 ? -31.719 -27.203 -11.141 1 95.19 147 VAL A CA 1
ATOM 1116 C C . VAL A 1 147 ? -31.984 -28.516 -10.398 1 95.19 147 VAL A C 1
ATOM 1118 O O . VAL A 1 147 ? -32.969 -28.609 -9.648 1 95.19 147 VAL A O 1
ATOM 1121 N N . LEU A 1 148 ? -31.094 -29.406 -10.648 1 92.88 148 LEU A N 1
ATOM 1122 C CA . LEU A 1 148 ? -31.266 -30.719 -10.055 1 92.88 148 LEU A CA 1
ATOM 1123 C C . LEU A 1 148 ? -30.516 -30.828 -8.734 1 92.88 148 LEU A C 1
ATOM 1125 O O . LEU A 1 148 ? -30.922 -31.578 -7.836 1 92.88 148 LEU A O 1
ATOM 1129 N N . GLY A 1 149 ? -29.484 -30.156 -8.727 1 91.06 149 GLY A N 1
ATOM 1130 C CA . GLY A 1 149 ? -28.703 -30.234 -7.5 1 91.06 149 GLY A CA 1
ATOM 1131 C C . GLY A 1 149 ? -27.469 -29.359 -7.531 1 91.06 149 GLY A C 1
ATOM 1132 O O . GLY A 1 149 ? -27.188 -28.703 -8.539 1 91.06 149 GLY A O 1
ATOM 1133 N N . ASN A 1 150 ? -26.875 -29.234 -6.352 1 90 150 ASN A N 1
ATOM 1134 C CA . ASN A 1 150 ? -25.594 -28.594 -6.09 1 90 150 ASN A CA 1
ATOM 1135 C C . ASN A 1 150 ? -24.594 -29.562 -5.465 1 90 150 ASN A C 1
ATOM 1137 O O . ASN A 1 150 ? -24.875 -30.156 -4.43 1 90 150 ASN A O 1
ATOM 1141 N N . VAL A 1 151 ? -23.453 -29.672 -6.137 1 85.5 151 VAL A N 1
ATOM 1142 C CA . VAL A 1 151 ? -22.453 -30.594 -5.609 1 85.5 151 VAL A CA 1
ATOM 1143 C C . VAL A 1 151 ? -21.188 -29.828 -5.215 1 85.5 151 VAL A C 1
ATOM 1145 O O . VAL A 1 151 ? -20.547 -29.188 -6.059 1 85.5 151 VAL A O 1
ATOM 1148 N N . GLU A 1 152 ? -20.906 -29.891 -3.881 1 81.31 152 GLU A N 1
ATOM 1149 C CA . GLU A 1 152 ? -19.703 -29.203 -3.402 1 81.31 152 GLU A CA 1
ATOM 1150 C C . GLU A 1 152 ? -18.453 -29.797 -4.043 1 81.31 152 GLU A C 1
ATOM 1152 O O . GLU A 1 152 ? -18.375 -31 -4.305 1 81.31 152 GLU A O 1
ATOM 1157 N N . GLU A 1 153 ? -17.438 -28.891 -4.254 1 79.62 153 GLU A N 1
ATOM 1158 C CA . GLU A 1 153 ? -16.203 -29.297 -4.941 1 79.62 153 GLU A CA 1
ATOM 1159 C C . GLU A 1 153 ? -15.594 -30.531 -4.301 1 79.62 153 GLU A C 1
ATOM 1161 O O . GLU A 1 153 ? -15.188 -31.453 -5.004 1 79.62 153 GLU A O 1
ATOM 1166 N N . LYS A 1 154 ? -15.555 -30.625 -3.008 1 75.75 154 LYS A N 1
ATOM 1167 C CA . LYS A 1 154 ? -14.914 -31.703 -2.268 1 75.75 154 LYS A CA 1
ATOM 1168 C C . LYS A 1 154 ? -15.641 -33.031 -2.486 1 75.75 154 LYS A C 1
ATOM 1170 O O . LYS A 1 154 ? -15.039 -34.094 -2.354 1 75.75 154 LYS A O 1
ATOM 1175 N N . ASP A 1 155 ? -16.906 -32.969 -2.887 1 77.94 155 ASP A N 1
ATOM 1176 C CA . ASP A 1 155 ? -17.734 -34.156 -3.033 1 77.94 155 ASP A CA 1
ATOM 1177 C C . ASP A 1 155 ? -18 -34.469 -4.504 1 77.94 155 ASP A C 1
ATOM 1179 O O . ASP A 1 155 ? -18.688 -35.438 -4.828 1 77.94 155 ASP A O 1
ATOM 1183 N N . ALA A 1 156 ? -17.453 -33.656 -5.344 1 83.88 156 ALA A N 1
ATOM 1184 C CA . ALA A 1 156 ? -17.797 -33.75 -6.762 1 83.88 156 ALA A CA 1
ATOM 1185 C C . ALA A 1 156 ? -16.891 -34.75 -7.488 1 83.88 156 ALA A C 1
ATOM 1187 O O . ALA A 1 156 ? -15.664 -34.688 -7.367 1 83.88 156 ALA A O 1
ATOM 1188 N N . PRO A 1 157 ? -17.469 -35.719 -8.109 1 86.31 157 PRO A N 1
ATOM 1189 C CA . PRO A 1 157 ? -16.672 -36.562 -9.016 1 86.31 157 PRO A CA 1
ATOM 1190 C C . PRO A 1 157 ? -16.062 -35.781 -10.172 1 86.31 157 PRO A C 1
ATOM 1192 O O . PRO A 1 157 ? -16.469 -34.625 -10.422 1 86.31 157 PRO A O 1
ATOM 1195 N N . PRO A 1 158 ? -15.125 -36.312 -10.844 1 87.12 158 PRO A N 1
ATOM 1196 C CA . PRO A 1 158 ? -14.406 -35.594 -11.898 1 87.12 158 PRO A CA 1
ATOM 1197 C C . PRO A 1 158 ? -15.336 -35.031 -12.961 1 87.12 158 PRO A C 1
ATOM 1199 O O . PRO A 1 158 ? -15.117 -33.906 -13.438 1 87.12 158 PRO A O 1
ATOM 1202 N N . GLU A 1 159 ? -16.344 -35.688 -13.32 1 87.31 159 GLU A N 1
ATOM 1203 C CA . GLU A 1 159 ? -17.281 -35.219 -14.344 1 87.31 159 GLU A CA 1
ATOM 1204 C C . GLU A 1 159 ? -18.031 -33.969 -13.875 1 87.31 159 GLU A C 1
ATOM 1206 O O . GLU A 1 159 ? -18.297 -33.062 -14.672 1 87.31 159 GLU A O 1
ATOM 1211 N N . VAL A 1 160 ? -18.375 -34 -12.648 1 87.75 160 VAL A N 1
ATOM 1212 C CA . VAL A 1 160 ? -19.078 -32.875 -12.062 1 87.75 160 VAL A CA 1
ATOM 1213 C C . VAL A 1 160 ? -18.109 -31.703 -11.859 1 87.75 160 VAL A C 1
ATOM 1215 O O . VAL A 1 160 ? -18.469 -30.547 -12.047 1 87.75 160 VAL A O 1
ATOM 1218 N N . ARG A 1 161 ? -16.812 -32.031 -11.609 1 88.19 161 ARG A N 1
ATOM 1219 C CA . ARG A 1 161 ? -15.805 -30.984 -11.391 1 88.19 161 ARG A CA 1
ATOM 1220 C C . ARG A 1 161 ? -15.516 -30.219 -12.68 1 88.19 161 ARG A C 1
ATOM 1222 O O . ARG A 1 161 ? -15.008 -29.094 -12.633 1 88.19 161 ARG A O 1
ATOM 1229 N N . ALA A 1 162 ? -15.891 -30.766 -13.781 1 88.06 162 ALA A N 1
ATOM 1230 C CA . ALA A 1 162 ? -15.656 -30.125 -15.07 1 88.06 162 ALA A CA 1
ATOM 1231 C C . ALA A 1 162 ? -16.703 -29.047 -15.344 1 88.06 162 ALA A C 1
ATOM 1233 O O . ALA A 1 162 ? -16.516 -28.203 -16.219 1 88.06 162 ALA A O 1
ATOM 1234 N N . ILE A 1 163 ? -17.828 -29.141 -14.578 1 90.94 163 ILE A N 1
ATOM 1235 C CA . ILE A 1 163 ? -18.875 -28.141 -14.734 1 90.94 163 ILE A CA 1
ATOM 1236 C C . ILE A 1 163 ? -18.375 -26.781 -14.258 1 90.94 163 ILE A C 1
ATOM 1238 O O . ILE A 1 163 ? -17.781 -26.672 -13.18 1 90.94 163 ILE A O 1
ATOM 1242 N N . ARG A 1 164 ? -18.578 -25.766 -15.102 1 92.12 164 ARG A N 1
ATOM 1243 C CA . ARG A 1 164 ? -18.062 -24.438 -14.789 1 92.12 164 ARG A CA 1
ATOM 1244 C C . ARG A 1 164 ? -19.156 -23.562 -14.188 1 92.12 164 ARG A C 1
ATOM 1246 O O . ARG A 1 164 ? -18.859 -22.469 -13.672 1 92.12 164 ARG A O 1
ATOM 1253 N N . GLU A 1 165 ? -20.391 -24.016 -14.25 1 94.06 165 GLU A N 1
ATOM 1254 C CA . GLU A 1 165 ? -21.484 -23.281 -13.641 1 94.06 165 GLU A CA 1
ATOM 1255 C C . GLU A 1 165 ? -21.562 -23.531 -12.141 1 94.06 165 GLU A C 1
ATOM 1257 O O . GLU A 1 165 ? -21.641 -24.672 -11.695 1 94.06 165 GLU A O 1
ATOM 1262 N N . VAL A 1 166 ? -21.5 -22.422 -11.43 1 94.56 166 VAL A N 1
ATOM 1263 C CA . VAL A 1 166 ? -21.375 -22.578 -9.984 1 94.56 166 VAL A CA 1
ATOM 1264 C C . VAL A 1 166 ? -22.531 -21.844 -9.297 1 94.56 166 VAL A C 1
ATOM 1266 O O . VAL A 1 166 ? -23.25 -21.078 -9.93 1 94.56 166 VAL A O 1
ATOM 1269 N N . ASN A 1 167 ? -22.734 -22.203 -8.039 1 94 167 ASN A N 1
ATOM 1270 C CA . ASN A 1 167 ? -23.672 -21.516 -7.156 1 94 167 ASN A CA 1
ATOM 1271 C C . ASN A 1 167 ? -23.109 -20.172 -6.691 1 94 167 ASN A C 1
ATOM 1273 O O . ASN A 1 167 ? -22.047 -20.125 -6.051 1 94 167 ASN A O 1
ATOM 1277 N N . ALA A 1 168 ? -23.859 -19.094 -6.984 1 94.44 168 ALA A N 1
ATOM 1278 C CA . ALA A 1 168 ? -23.344 -17.766 -6.699 1 94.44 168 ALA A CA 1
ATOM 1279 C C . ALA A 1 168 ? -23.828 -17.266 -5.34 1 94.44 168 ALA A C 1
ATOM 1281 O O . ALA A 1 168 ? -23.578 -16.109 -4.969 1 94.44 168 ALA A O 1
ATOM 1282 N N . GLY A 1 169 ? -24.562 -18 -4.637 1 93.69 169 GLY A N 1
ATOM 1283 C CA . GLY A 1 169 ? -24.828 -17.75 -3.229 1 93.69 169 GLY A CA 1
ATOM 1284 C C . GLY A 1 169 ? -26 -16.812 -2.992 1 93.69 169 GLY A C 1
ATOM 1285 O O . GLY A 1 169 ? -26.141 -16.25 -1.905 1 93.69 169 GLY A O 1
ATOM 1286 N N . ALA A 1 170 ? -26.828 -16.578 -3.957 1 97.69 170 ALA A N 1
ATOM 1287 C CA . ALA A 1 170 ? -28.062 -15.797 -3.812 1 97.69 170 ALA A CA 1
ATOM 1288 C C . ALA A 1 170 ? -29.281 -16.625 -4.195 1 97.69 170 ALA A C 1
ATOM 1290 O O . ALA A 1 170 ? -29.234 -17.406 -5.152 1 97.69 170 ALA A O 1
ATOM 1291 N N . TYR A 1 171 ? -30.391 -16.422 -3.438 1 98.19 171 TYR A N 1
ATOM 1292 C CA . TYR A 1 171 ? -31.562 -17.266 -3.596 1 98.19 171 TYR A CA 1
ATOM 1293 C C . TYR A 1 171 ? -32.844 -16.469 -3.434 1 98.19 171 TYR A C 1
ATOM 1295 O O . TYR A 1 171 ? -32.875 -15.43 -2.766 1 98.19 171 TYR A O 1
ATOM 1303 N N . ALA A 1 172 ? -33.875 -16.969 -4.059 1 98.69 172 ALA A N 1
ATOM 1304 C CA . ALA A 1 172 ? -35.25 -16.547 -3.77 1 98.69 172 ALA A CA 1
ATOM 1305 C C . ALA A 1 172 ? -36.125 -17.75 -3.473 1 98.69 172 ALA A C 1
ATOM 1307 O O . ALA A 1 172 ? -36 -18.797 -4.102 1 98.69 172 ALA A O 1
ATOM 1308 N N . PHE A 1 173 ? -37 -17.562 -2.549 1 98.5 173 PHE A N 1
ATOM 1309 C CA . PHE A 1 173 ? -37.844 -18.656 -2.09 1 98.5 173 PHE A CA 1
ATOM 1310 C C . PHE A 1 173 ? -39.312 -18.203 -1.974 1 98.5 173 PHE A C 1
ATOM 1312 O O . PHE A 1 173 ? -39.562 -17.031 -1.679 1 98.5 173 PHE A O 1
ATOM 1319 N N . ASP A 1 174 ? -40.188 -19.125 -2.17 1 97.88 174 ASP A N 1
ATOM 1320 C CA . ASP A 1 174 ? -41.625 -18.875 -1.888 1 97.88 174 ASP A CA 1
ATOM 1321 C C . ASP A 1 174 ? -41.906 -19.062 -0.405 1 97.88 174 ASP A C 1
ATOM 1323 O O . ASP A 1 174 ? -41 -19.141 0.419 1 97.88 174 ASP A O 1
ATOM 1327 N N . GLY A 1 175 ? -43.156 -19.031 -0.026 1 96.56 175 GLY A N 1
ATOM 1328 C CA . GLY A 1 175 ? -43.594 -19.047 1.36 1 96.56 175 GLY A CA 1
ATOM 1329 C C . GLY A 1 175 ? -43.312 -20.375 2.053 1 96.56 175 GLY A C 1
ATOM 1330 O O . GLY A 1 175 ? -43.406 -20.469 3.277 1 96.56 175 GLY A O 1
ATOM 1331 N N . PHE A 1 176 ? -42.812 -21.375 1.315 1 97.06 176 PHE A N 1
ATOM 1332 C CA . PHE A 1 176 ? -42.531 -22.719 1.828 1 97.06 176 PHE A CA 1
ATOM 1333 C C . PHE A 1 176 ? -41.219 -22.734 2.561 1 97.06 176 PHE A C 1
ATOM 1335 O O . PHE A 1 176 ? -40.875 -23.719 3.23 1 97.06 176 PHE A O 1
ATOM 1342 N N . LEU A 1 177 ? -40.469 -21.672 2.572 1 97.56 177 LEU A N 1
ATOM 1343 C CA . LEU A 1 177 ? -39.062 -21.594 2.955 1 97.56 177 LEU A CA 1
ATOM 1344 C C . LEU A 1 177 ? -38.844 -22.109 4.375 1 97.56 177 LEU A C 1
ATOM 1346 O O . LEU A 1 177 ? -38.062 -23.016 4.594 1 97.56 177 LEU A O 1
ATOM 1350 N N . PHE A 1 178 ? -39.562 -21.656 5.336 1 96.94 178 PHE A N 1
ATOM 1351 C CA . PHE A 1 178 ? -39.25 -21.969 6.73 1 96.94 178 PHE A CA 1
ATOM 1352 C C . PHE A 1 178 ? -39.656 -23.391 7.066 1 96.94 178 PHE A C 1
ATOM 1354 O O . PHE A 1 178 ? -39.031 -24.031 7.926 1 96.94 178 PHE A O 1
ATOM 1361 N N . GLN A 1 179 ? -40.656 -23.922 6.402 1 96.19 179 GLN A N 1
ATOM 1362 C CA . GLN A 1 179 ? -40.969 -25.328 6.535 1 96.19 179 GLN A CA 1
ATOM 1363 C C . GLN A 1 179 ? -39.844 -26.203 5.953 1 96.19 179 GLN A C 1
ATOM 1365 O O . GLN A 1 179 ? -39.438 -27.188 6.566 1 96.19 179 GLN A O 1
ATOM 1370 N N . ALA A 1 180 ? -39.406 -25.797 4.805 1 97.25 180 ALA A N 1
ATOM 1371 C CA . ALA A 1 180 ? -38.312 -26.531 4.145 1 97.25 180 ALA A CA 1
ATOM 1372 C C . ALA A 1 180 ? -37.062 -26.5 4.984 1 97.25 180 ALA A C 1
ATOM 1374 O O . ALA A 1 180 ? -36.344 -27.5 5.07 1 97.25 180 ALA A O 1
ATOM 1375 N N . LEU A 1 181 ? -36.781 -25.359 5.621 1 97.19 181 LEU A N 1
ATOM 1376 C CA . LEU A 1 181 ? -35.562 -25.188 6.418 1 97.19 181 LEU A CA 1
ATOM 1377 C C . LEU A 1 181 ? -35.531 -26.188 7.57 1 97.19 181 LEU A C 1
ATOM 1379 O O . LEU A 1 181 ? -34.438 -26.656 7.949 1 97.19 181 LEU A O 1
ATOM 1383 N N . LYS A 1 182 ? -36.594 -26.547 8.102 1 95.75 182 LYS A N 1
ATOM 1384 C CA . LYS A 1 182 ? -36.688 -27.484 9.219 1 95.75 182 LYS A CA 1
ATOM 1385 C C . LYS A 1 182 ? -36.344 -28.906 8.781 1 95.75 182 LYS A C 1
ATOM 1387 O O . LYS A 1 182 ? -36.094 -29.781 9.617 1 95.75 182 LYS A O 1
ATOM 1392 N N . GLU A 1 183 ? -36.344 -29.062 7.48 1 96.81 183 GLU A N 1
ATOM 1393 C CA . GLU A 1 183 ? -36.094 -30.391 6.941 1 96.81 183 GLU A CA 1
ATOM 1394 C C . GLU A 1 183 ? -34.594 -30.547 6.574 1 96.81 183 GLU A C 1
ATOM 1396 O O . GLU A 1 183 ? -34.156 -31.641 6.227 1 96.81 183 GLU A O 1
ATOM 1401 N N . VAL A 1 184 ? -33.875 -29.5 6.617 1 95.5 184 VAL A N 1
ATOM 1402 C CA . VAL A 1 184 ? -32.438 -29.562 6.273 1 95.5 184 VAL A CA 1
ATOM 1403 C C . VAL A 1 184 ? -31.703 -30.375 7.328 1 95.5 184 VAL A C 1
ATOM 1405 O O . VAL A 1 184 ? -31.922 -30.203 8.523 1 95.5 184 VAL A O 1
ATOM 1408 N N . ARG A 1 185 ? -30.844 -31.25 6.902 1 93.12 185 ARG A N 1
ATOM 1409 C CA . ARG A 1 185 ? -30.047 -32.062 7.793 1 93.12 185 ARG A CA 1
ATOM 1410 C C . ARG A 1 185 ? -28.562 -31.688 7.723 1 93.12 185 ARG A C 1
ATOM 1412 O O . ARG A 1 185 ? -28.172 -30.891 6.879 1 93.12 185 ARG A O 1
ATOM 1419 N N . ASN A 1 186 ? -27.797 -32.188 8.664 1 90.69 186 ASN A N 1
ATOM 1420 C CA . ASN A 1 186 ? -26.375 -31.844 8.734 1 90.69 186 ASN A CA 1
ATOM 1421 C C . ASN A 1 186 ? -25.5 -33.094 8.586 1 90.69 186 ASN A C 1
ATOM 1423 O O . ASN A 1 186 ? -24.438 -33.188 9.227 1 90.69 186 ASN A O 1
ATOM 1427 N N . GLU A 1 187 ? -25.984 -34.062 7.809 1 83.94 187 GLU A N 1
ATOM 1428 C CA . GLU A 1 187 ? -25.234 -35.281 7.586 1 83.94 187 GLU A CA 1
ATOM 1429 C C . GLU A 1 187 ? -24.172 -35.094 6.508 1 83.94 187 GLU A C 1
ATOM 1431 O O . GLU A 1 187 ? -24.281 -35.656 5.41 1 83.94 187 GLU A O 1
ATOM 1436 N N . ASN A 1 188 ? -23.234 -34.312 6.656 1 81.44 188 ASN A N 1
ATOM 1437 C CA . ASN A 1 188 ? -22.094 -34.062 5.785 1 81.44 188 ASN A CA 1
ATOM 1438 C C . ASN A 1 188 ? -20.797 -33.969 6.582 1 81.44 188 ASN A C 1
ATOM 1440 O O . ASN A 1 188 ? -20.797 -34.156 7.801 1 81.44 188 ASN A O 1
ATOM 1444 N N . ALA A 1 189 ? -19.672 -33.875 5.922 1 75.12 189 ALA A N 1
ATOM 1445 C CA . ALA A 1 189 ? -18.344 -33.906 6.527 1 75.12 189 ALA A CA 1
ATOM 1446 C C . ALA A 1 189 ? -18.188 -32.812 7.582 1 75.12 189 ALA A C 1
ATOM 1448 O O . ALA A 1 189 ? -17.562 -33.031 8.617 1 75.12 189 ALA A O 1
ATOM 1449 N N . ALA A 1 190 ? -18.844 -31.688 7.398 1 77.31 190 ALA A N 1
ATOM 1450 C CA . ALA A 1 190 ? -18.672 -30.531 8.281 1 77.31 190 ALA A CA 1
ATOM 1451 C C . ALA A 1 190 ? -19.766 -30.5 9.352 1 77.31 190 ALA A C 1
ATOM 1453 O O . ALA A 1 190 ? -19.688 -29.719 10.312 1 77.31 190 ALA A O 1
ATOM 1454 N N . ARG A 1 191 ? -20.766 -31.297 9.219 1 87.31 191 ARG A N 1
ATOM 1455 C CA . ARG A 1 191 ? -21.891 -31.359 10.148 1 87.31 191 ARG A CA 1
ATOM 1456 C C . ARG A 1 191 ? -22.594 -30.016 10.234 1 87.31 191 ARG A C 1
ATOM 1458 O O . ARG A 1 191 ? -22.906 -29.547 11.328 1 87.31 191 ARG A O 1
ATOM 1465 N N . GLU A 1 192 ? -22.703 -29.391 9.047 1 89 192 GLU A N 1
ATOM 1466 C CA . GLU A 1 192 ? -23.344 -28.078 8.953 1 89 192 GLU A CA 1
ATOM 1467 C C . GLU A 1 192 ? -24.625 -28.156 8.148 1 89 192 GLU A C 1
ATOM 1469 O O . GLU A 1 192 ? -24.812 -29.062 7.332 1 89 192 GLU A O 1
ATOM 1474 N N . TYR A 1 193 ? -25.547 -27.266 8.453 1 92.25 193 TYR A N 1
ATOM 1475 C CA . TYR A 1 193 ? -26.781 -27.094 7.691 1 92.25 193 TYR A CA 1
ATOM 1476 C C . TYR A 1 193 ? -26.562 -26.156 6.512 1 92.25 193 TYR A C 1
ATOM 1478 O O . TYR A 1 193 ? -26.344 -24.953 6.695 1 92.25 193 TYR A O 1
ATOM 1486 N N . TYR A 1 194 ? -26.734 -26.766 5.281 1 90.31 194 TYR A N 1
ATOM 1487 C CA . TYR A 1 194 ? -26.344 -25.984 4.105 1 90.31 194 TYR A CA 1
ATOM 1488 C C . TYR A 1 194 ? -27.578 -25.531 3.328 1 90.31 194 TYR A C 1
ATOM 1490 O O . TYR A 1 194 ? -28.516 -26.312 3.141 1 90.31 194 TYR A O 1
ATOM 1498 N N . LEU A 1 195 ? -27.5 -24.344 2.838 1 92.81 195 LEU A N 1
ATOM 1499 C CA . LEU A 1 195 ? -28.594 -23.75 2.059 1 92.81 195 LEU A CA 1
ATOM 1500 C C . LEU A 1 195 ? -28.812 -24.531 0.766 1 92.81 195 LEU A C 1
ATOM 1502 O O . LEU A 1 195 ? -29.953 -24.766 0.372 1 92.81 195 LEU A O 1
ATOM 1506 N N . PRO A 1 196 ? -27.75 -25 0.109 1 91.12 196 PRO A N 1
ATOM 1507 C CA . PRO A 1 196 ? -27.969 -25.688 -1.166 1 91.12 196 PRO A CA 1
ATOM 1508 C C . PRO A 1 196 ? -28.766 -26.984 -1.014 1 91.12 196 PRO A C 1
ATOM 1510 O O . PRO A 1 196 ? -29.328 -27.484 -1.99 1 91.12 196 PRO A O 1
ATOM 1513 N N . ASP A 1 197 ? -28.922 -27.531 0.181 1 92.19 197 ASP A N 1
ATOM 1514 C CA . ASP A 1 197 ? -29.703 -28.734 0.426 1 92.19 197 ASP A CA 1
ATOM 1515 C C . ASP A 1 197 ? -31.188 -28.484 0.194 1 92.19 197 ASP A C 1
ATOM 1517 O O . ASP A 1 197 ? -31.969 -29.422 0.027 1 92.19 197 ASP A O 1
ATOM 1521 N N . LEU A 1 198 ? -31.5 -27.219 0.2 1 96.44 198 LEU A N 1
ATOM 1522 C CA . LEU A 1 198 ? -32.906 -26.859 -0.035 1 96.44 198 LEU A CA 1
ATOM 1523 C C . LEU A 1 198 ? -33.312 -27.234 -1.45 1 96.44 198 LEU A C 1
ATOM 1525 O O . LEU A 1 198 ? -34.531 -27.422 -1.713 1 96.44 198 LEU A O 1
ATOM 1529 N N . ILE A 1 199 ? -32.406 -27.312 -2.375 1 96.31 199 ILE A N 1
ATOM 1530 C CA . ILE A 1 199 ? -32.688 -27.703 -3.746 1 96.31 199 ILE A CA 1
ATOM 1531 C C . ILE A 1 199 ? -33.406 -29.062 -3.752 1 96.31 199 ILE A C 1
ATOM 1533 O O . ILE A 1 199 ? -34.531 -29.188 -4.289 1 96.31 199 ILE A O 1
ATOM 1537 N N . ALA A 1 200 ? -32.844 -30.031 -3.094 1 94.25 200 ALA A N 1
ATOM 1538 C CA . ALA A 1 200 ? -33.406 -31.375 -3.037 1 94.25 200 ALA A CA 1
ATOM 1539 C C . ALA A 1 200 ? -34.75 -31.375 -2.299 1 94.25 200 ALA A C 1
ATOM 1541 O O . ALA A 1 200 ? -35.688 -32.062 -2.695 1 94.25 200 ALA A O 1
ATOM 1542 N N . ILE A 1 201 ? -34.844 -30.641 -1.291 1 97 201 ILE A N 1
ATOM 1543 C CA . ILE A 1 201 ? -36.031 -30.609 -0.465 1 97 201 ILE A CA 1
ATOM 1544 C C . ILE A 1 201 ? -37.188 -30 -1.261 1 97 201 ILE A C 1
ATOM 1546 O O . ILE A 1 201 ? -38.312 -30.562 -1.285 1 97 201 ILE A O 1
ATOM 1550 N N . TYR A 1 202 ? -37 -28.859 -1.915 1 97.94 202 TYR A N 1
ATOM 1551 C CA . TYR A 1 202 ? -38.031 -28.234 -2.74 1 97.94 202 TYR A CA 1
ATOM 1552 C C . TYR A 1 202 ? -38.5 -29.188 -3.836 1 97.94 202 TYR A C 1
ATOM 1554 O O . TYR A 1 202 ? -39.688 -29.344 -4.062 1 97.94 202 TYR A O 1
ATOM 1562 N N . ARG A 1 203 ? -37.594 -29.828 -4.461 1 96.5 203 ARG A N 1
ATOM 1563 C CA . ARG A 1 203 ? -37.938 -30.766 -5.523 1 96.5 203 ARG A CA 1
ATOM 1564 C C . ARG A 1 203 ? -38.75 -31.938 -4.984 1 96.5 203 ARG A C 1
ATOM 1566 O O . ARG A 1 203 ? -39.719 -32.375 -5.629 1 96.5 203 ARG A O 1
ATOM 1573 N N . ALA A 1 204 ? -38.406 -32.406 -3.852 1 96.5 204 ALA A N 1
ATOM 1574 C CA . ALA A 1 204 ? -39.125 -33.531 -3.227 1 96.5 204 ALA A CA 1
ATOM 1575 C C . ALA A 1 204 ? -40.562 -33.156 -2.932 1 96.5 204 ALA A C 1
ATOM 1577 O O . ALA A 1 204 ? -41.438 -34.031 -2.891 1 96.5 204 ALA A O 1
ATOM 1578 N N . HIS A 1 205 ? -40.812 -31.906 -2.746 1 97.56 205 HIS A N 1
ATOM 1579 C CA . HIS A 1 205 ? -42.156 -31.438 -2.473 1 97.56 205 HIS A CA 1
ATOM 1580 C C . HIS A 1 205 ? -42.844 -30.984 -3.754 1 97.56 205 HIS A C 1
ATOM 1582 O O . HIS A 1 205 ? -43.875 -30.281 -3.701 1 97.56 205 HIS A O 1
ATOM 1588 N N . GLY A 1 206 ? -42.281 -31.219 -4.883 1 96.19 206 GLY A N 1
ATOM 1589 C CA . GLY A 1 206 ? -42.906 -30.938 -6.172 1 96.19 206 GLY A CA 1
ATOM 1590 C C . GLY A 1 206 ? -42.812 -29.469 -6.57 1 96.19 206 GLY A C 1
ATOM 1591 O O . GLY A 1 206 ? -43.594 -29.016 -7.41 1 96.19 206 GLY A O 1
ATOM 1592 N N . ARG A 1 207 ? -42 -28.766 -5.934 1 96.62 207 ARG A N 1
ATOM 1593 C CA . ARG A 1 207 ? -41.844 -27.344 -6.242 1 96.62 207 ARG A CA 1
ATOM 1594 C C . ARG A 1 207 ? -40.688 -27.125 -7.203 1 96.62 207 ARG A C 1
ATOM 1596 O O . ARG A 1 207 ? -39.625 -27.734 -7.055 1 96.62 207 ARG A O 1
ATOM 1603 N N . ARG A 1 208 ? -40.812 -26.266 -8.203 1 96.31 208 ARG A N 1
ATOM 1604 C CA . ARG A 1 208 ? -39.812 -26.047 -9.242 1 96.31 208 ARG A CA 1
ATOM 1605 C C . ARG A 1 208 ? -38.656 -25.234 -8.719 1 96.31 208 ARG A C 1
ATOM 1607 O O . ARG A 1 208 ? -38.844 -24.266 -7.973 1 96.31 208 ARG A O 1
ATOM 1614 N N . VAL A 1 209 ? -37.469 -25.656 -9.055 1 98.12 209 VAL A N 1
ATOM 1615 C CA . VAL A 1 209 ? -36.25 -24.953 -8.742 1 98.12 209 VAL A CA 1
ATOM 1616 C C . VAL A 1 209 ? -35.594 -24.453 -10.031 1 98.12 209 VAL A C 1
ATOM 1618 O O . VAL A 1 209 ? -35.219 -25.25 -10.898 1 98.12 209 VAL A O 1
ATOM 1621 N N . LEU A 1 210 ? -35.469 -23.125 -10.164 1 97.38 210 LEU A N 1
ATOM 1622 C CA . LEU A 1 210 ? -34.969 -22.531 -11.398 1 97.38 210 LEU A CA 1
ATOM 1623 C C . LEU A 1 210 ? -33.656 -21.766 -11.141 1 97.38 210 LEU A C 1
ATOM 1625 O O . LEU A 1 210 ? -33.375 -21.375 -10 1 97.38 210 LEU A O 1
ATOM 1629 N N . ALA A 1 211 ? -32.906 -21.656 -12.195 1 95.94 211 ALA A N 1
ATOM 1630 C CA . ALA A 1 211 ? -31.656 -20.891 -12.109 1 95.94 211 ALA A CA 1
ATOM 1631 C C . ALA A 1 211 ? -31.781 -19.562 -12.852 1 95.94 211 ALA A C 1
ATOM 1633 O O . ALA A 1 211 ? -32.5 -19.469 -13.859 1 95.94 211 ALA A O 1
ATOM 1634 N N . VAL A 1 212 ? -31.234 -18.547 -12.273 1 95.81 212 VAL A N 1
ATOM 1635 C CA . VAL A 1 212 ? -30.984 -17.281 -12.945 1 95.81 212 VAL A CA 1
ATOM 1636 C C . VAL A 1 212 ? -29.484 -17.109 -13.18 1 95.81 212 VAL A C 1
ATOM 1638 O O . VAL A 1 212 ? -28.688 -17.203 -12.242 1 95.81 212 VAL A O 1
ATOM 1641 N N . ARG A 1 213 ? -29.109 -16.938 -14.43 1 94.69 213 ARG A N 1
ATOM 1642 C CA . ARG A 1 213 ? -27.703 -16.797 -14.758 1 94.69 213 ARG A CA 1
ATOM 1643 C C . ARG A 1 213 ? -27.234 -15.352 -14.617 1 94.69 213 ARG A C 1
ATOM 1645 O O . ARG A 1 213 ? -27.797 -14.453 -15.242 1 94.69 213 ARG A O 1
ATOM 1652 N N . GLY A 1 214 ? -26.297 -15.164 -13.688 1 95.06 214 GLY A N 1
ATOM 1653 C CA . GLY A 1 214 ? -25.656 -13.867 -13.555 1 95.06 214 GLY A CA 1
ATOM 1654 C C . GLY A 1 214 ? -24.312 -13.797 -14.227 1 95.06 214 GLY A C 1
ATOM 1655 O O . GLY A 1 214 ? -24 -14.617 -15.094 1 95.06 214 GLY A O 1
ATOM 1656 N N . VAL A 1 215 ? -23.516 -12.758 -13.945 1 95.31 215 VAL A N 1
ATOM 1657 C CA . VAL A 1 215 ? -22.172 -12.609 -14.461 1 95.31 215 VAL A CA 1
ATOM 1658 C C . VAL A 1 215 ? -21.156 -13.148 -13.453 1 95.31 215 VAL A C 1
ATOM 1660 O O . VAL A 1 215 ? -21.469 -13.273 -12.266 1 95.31 215 VAL A O 1
ATOM 1663 N N . ALA A 1 216 ? -20 -13.469 -13.867 1 94.44 216 ALA A N 1
ATOM 1664 C CA . ALA A 1 216 ? -18.969 -14.109 -13.062 1 94.44 216 ALA A CA 1
ATOM 1665 C C . ALA A 1 216 ? -18.656 -13.281 -11.82 1 94.44 216 ALA A C 1
ATOM 1667 O O . ALA A 1 216 ? -18.469 -13.836 -10.734 1 94.44 216 ALA A O 1
ATOM 1668 N N . GLU A 1 217 ? -18.625 -11.984 -11.938 1 94.81 217 GLU A N 1
ATOM 1669 C CA . GLU A 1 217 ? -18.234 -11.094 -10.844 1 94.81 217 GLU A CA 1
ATOM 1670 C C . GLU A 1 217 ? -19.219 -11.188 -9.68 1 94.81 217 GLU A C 1
ATOM 1672 O O . GLU A 1 217 ? -18.844 -11 -8.523 1 94.81 217 GLU A O 1
ATOM 1677 N N . GLU A 1 218 ? -20.438 -11.484 -9.984 1 94.56 218 GLU A N 1
ATOM 1678 C CA . GLU A 1 218 ? -21.484 -11.547 -8.961 1 94.56 218 GLU A CA 1
ATOM 1679 C C . GLU A 1 218 ? -21.312 -12.781 -8.078 1 94.56 218 GLU A C 1
ATOM 1681 O O . GLU A 1 218 ? -21.891 -12.852 -6.988 1 94.56 218 GLU A O 1
ATOM 1686 N N . ALA A 1 219 ? -20.531 -13.703 -8.555 1 91.5 219 ALA A N 1
ATOM 1687 C CA . ALA A 1 219 ? -20.281 -14.922 -7.793 1 91.5 219 ALA A CA 1
ATOM 1688 C C . ALA A 1 219 ? -19.078 -14.742 -6.867 1 91.5 219 ALA A C 1
ATOM 1690 O O . ALA A 1 219 ? -18.812 -15.586 -6.004 1 91.5 219 ALA A O 1
ATOM 1691 N N . LEU A 1 220 ? -18.391 -13.633 -7.047 1 92.31 220 LEU A N 1
ATOM 1692 C CA . LEU A 1 220 ? -17.172 -13.445 -6.281 1 92.31 220 LEU A CA 1
ATOM 1693 C C . LEU A 1 220 ? -17.469 -13.141 -4.82 1 92.31 220 LEU A C 1
ATOM 1695 O O . LEU A 1 220 ? -18.016 -12.086 -4.504 1 92.31 220 LEU A O 1
ATOM 1699 N N . GLY A 1 221 ? -17.188 -14.055 -3.971 1 92.31 221 GLY A N 1
ATOM 1700 C CA . GLY A 1 221 ? -17.219 -13.852 -2.531 1 92.31 221 GLY A CA 1
ATOM 1701 C C . GLY A 1 221 ? -15.859 -13.508 -1.945 1 92.31 221 GLY A C 1
ATOM 1702 O O . GLY A 1 221 ? -14.844 -13.617 -2.629 1 92.31 221 GLY A O 1
ATOM 1703 N N . VAL A 1 222 ? -15.859 -13.039 -0.724 1 95.62 222 VAL A N 1
ATOM 1704 C CA . VAL A 1 222 ? -14.609 -12.672 -0.052 1 95.62 222 VAL A CA 1
ATOM 1705 C C . VAL A 1 222 ? -14.398 -13.578 1.162 1 95.62 222 VAL A C 1
ATOM 1707 O O . VAL A 1 222 ? -15.156 -13.508 2.135 1 95.62 222 VAL A O 1
ATOM 1710 N N . ASN A 1 223 ? -13.391 -14.398 1.106 1 93.12 223 ASN A N 1
ATOM 1711 C CA . ASN A 1 223 ? -13.055 -15.266 2.232 1 93.12 223 ASN A CA 1
ATOM 1712 C C . ASN A 1 223 ? -11.586 -15.109 2.635 1 93.12 223 ASN A C 1
ATOM 1714 O O . ASN A 1 223 ? -11.164 -15.625 3.676 1 93.12 223 ASN A O 1
ATOM 1718 N N . THR A 1 224 ? -10.836 -14.461 1.789 1 95.19 224 THR A N 1
ATOM 1719 C CA . THR A 1 224 ? -9.43 -14.18 2.041 1 95.19 224 THR A CA 1
ATOM 1720 C C . THR A 1 224 ? -9.094 -12.734 1.7 1 95.19 224 THR A C 1
ATOM 1722 O O . THR A 1 224 ? -9.891 -12.039 1.067 1 95.19 224 THR A O 1
ATOM 1725 N N . ARG A 1 225 ? -7.863 -12.367 2.135 1 97.69 225 ARG A N 1
ATOM 1726 C CA . ARG A 1 225 ? -7.418 -11.016 1.813 1 97.69 225 ARG A CA 1
ATOM 1727 C C . ARG A 1 225 ? -7.176 -10.859 0.316 1 97.69 225 ARG A C 1
ATOM 1729 O O . ARG A 1 225 ? -7.363 -9.773 -0.238 1 97.69 225 ARG A O 1
ATOM 1736 N N . GLU A 1 226 ? -6.781 -11.898 -0.323 1 97 226 GLU A N 1
ATOM 1737 C CA . GLU A 1 226 ? -6.602 -11.867 -1.771 1 97 226 GLU A CA 1
ATOM 1738 C C . GLU A 1 226 ? -7.93 -11.633 -2.486 1 97 226 GLU A C 1
ATOM 1740 O O . GLU A 1 226 ? -8 -10.859 -3.441 1 97 226 GLU A O 1
ATOM 1745 N N . GLU A 1 227 ? -8.914 -12.359 -2.041 1 95.62 227 GLU A N 1
ATOM 1746 C CA . GLU A 1 227 ? -10.234 -12.172 -2.623 1 95.62 227 GLU A CA 1
ATOM 1747 C C . GLU A 1 227 ? -10.773 -10.773 -2.35 1 95.62 227 GLU A C 1
ATOM 1749 O O . GLU A 1 227 ? -11.438 -10.18 -3.199 1 95.62 227 GLU A O 1
ATOM 1754 N N . LEU A 1 228 ? -10.477 -10.258 -1.146 1 97.94 228 LEU A N 1
ATOM 1755 C CA . LEU A 1 228 ? -10.836 -8.883 -0.817 1 97.94 228 LEU A CA 1
ATOM 1756 C C . LEU A 1 228 ? -10.234 -7.91 -1.819 1 97.94 228 LEU A C 1
ATOM 1758 O O . LEU A 1 228 ? -10.93 -7.043 -2.348 1 97.94 228 LEU A O 1
ATOM 1762 N N . ALA A 1 229 ? -8.992 -8.078 -2.098 1 98.25 229 ALA A N 1
ATOM 1763 C CA . ALA A 1 229 ? -8.289 -7.223 -3.051 1 98.25 229 ALA A CA 1
ATOM 1764 C C . ALA A 1 229 ? -8.891 -7.355 -4.449 1 98.25 229 ALA A C 1
ATOM 1766 O O . ALA A 1 229 ? -9.031 -6.363 -5.168 1 98.25 229 ALA A O 1
ATOM 1767 N N . ARG A 1 230 ? -9.227 -8.562 -4.82 1 96.38 230 ARG A N 1
ATOM 1768 C CA . ARG A 1 230 ? -9.812 -8.82 -6.137 1 96.38 230 ARG A CA 1
ATOM 1769 C C . ARG A 1 230 ? -11.148 -8.094 -6.289 1 96.38 230 ARG A C 1
ATOM 1771 O O . ARG A 1 230 ? -11.383 -7.422 -7.293 1 96.38 230 ARG A O 1
ATOM 1778 N N . VAL A 1 231 ? -11.977 -8.266 -5.289 1 97.81 231 VAL A N 1
ATOM 1779 C CA . VAL A 1 231 ? -13.289 -7.629 -5.309 1 97.81 231 VAL A CA 1
ATOM 1780 C C . VAL A 1 231 ? -13.125 -6.113 -5.32 1 97.81 231 VAL A C 1
ATOM 1782 O O . VAL A 1 231 ? -13.828 -5.41 -6.051 1 97.81 231 VAL A O 1
ATOM 1785 N N . GLU A 1 232 ? -12.219 -5.613 -4.559 1 98.31 232 GLU A N 1
ATOM 1786 C CA . GLU A 1 232 ? -11.961 -4.176 -4.531 1 98.31 232 GLU A CA 1
ATOM 1787 C C . GLU A 1 232 ? -11.516 -3.67 -5.902 1 98.31 232 GLU A C 1
ATOM 1789 O O . GLU A 1 232 ? -11.914 -2.584 -6.324 1 98.31 232 GLU A O 1
ATOM 1794 N N . GLY A 1 233 ? -10.719 -4.465 -6.562 1 97.88 233 GLY A N 1
ATOM 1795 C CA . GLY A 1 233 ? -10.312 -4.129 -7.918 1 97.88 233 GLY A CA 1
ATOM 1796 C C . GLY A 1 233 ? -11.477 -4.012 -8.883 1 97.88 233 GLY A C 1
ATOM 1797 O O . GLY A 1 233 ? -11.516 -3.102 -9.711 1 97.88 233 GLY A O 1
ATOM 1798 N N . VAL A 1 234 ? -12.422 -4.922 -8.789 1 97.75 234 VAL A N 1
ATOM 1799 C CA . VAL A 1 234 ? -13.609 -4.898 -9.641 1 97.75 234 VAL A CA 1
ATOM 1800 C C . VAL A 1 234 ? -14.414 -3.627 -9.375 1 97.75 234 VAL A C 1
ATOM 1802 O O . VAL A 1 234 ? -14.797 -2.92 -10.305 1 97.75 234 VAL A O 1
ATOM 1805 N N . LEU A 1 235 ? -14.625 -3.361 -8.109 1 98.12 235 LEU A N 1
ATOM 1806 C CA . LEU A 1 235 ? -15.383 -2.178 -7.723 1 98.12 235 LEU A CA 1
ATOM 1807 C C . LEU A 1 235 ? -14.711 -0.908 -8.227 1 98.12 235 LEU A C 1
ATOM 1809 O O . LEU A 1 235 ? -15.375 -0.009 -8.75 1 98.12 235 LEU A O 1
ATOM 1813 N N . LEU A 1 236 ? -13.445 -0.843 -8.086 1 98.19 236 LEU A N 1
ATOM 1814 C CA . LEU A 1 236 ? -12.688 0.334 -8.5 1 98.19 236 LEU A CA 1
ATOM 1815 C C . LEU A 1 236 ? -12.75 0.519 -10.016 1 98.19 236 LEU A C 1
ATOM 1817 O O . LEU A 1 236 ? -12.906 1.641 -10.5 1 98.19 236 LEU A O 1
ATOM 1821 N N . ARG A 1 237 ? -12.602 -0.54 -10.742 1 98 237 ARG A N 1
ATOM 1822 C CA . ARG A 1 237 ? -12.711 -0.481 -12.195 1 98 237 ARG A CA 1
ATOM 1823 C C . ARG A 1 237 ? -14.07 0.074 -12.625 1 98 237 ARG A C 1
ATOM 1825 O O . ARG A 1 237 ? -14.148 0.921 -13.516 1 98 237 ARG A O 1
ATOM 1832 N N . ARG A 1 238 ? -15.117 -0.389 -12.008 1 97.44 238 ARG A N 1
ATOM 1833 C CA . ARG A 1 238 ? -16.469 0.09 -12.312 1 97.44 238 ARG A CA 1
ATOM 1834 C C . ARG A 1 238 ? -16.594 1.578 -12 1 97.44 238 ARG A C 1
ATOM 1836 O O . ARG A 1 238 ? -17.156 2.336 -12.805 1 97.44 238 ARG A O 1
ATOM 1843 N N . LEU A 1 239 ? -16.109 1.91 -10.859 1 98 239 LEU A N 1
ATOM 1844 C CA . LEU A 1 239 ? -16.203 3.297 -10.422 1 98 239 LEU A CA 1
ATOM 1845 C C . LEU A 1 239 ? -15.438 4.219 -11.359 1 98 239 LEU A C 1
ATOM 1847 O O . LEU A 1 239 ? -15.945 5.273 -11.75 1 98 239 LEU A O 1
ATOM 1851 N N . ARG A 1 240 ? -14.227 3.857 -11.711 1 98.69 240 ARG A N 1
ATOM 1852 C CA . ARG A 1 240 ? -13.445 4.629 -12.672 1 98.69 240 ARG A CA 1
ATOM 1853 C C . ARG A 1 240 ? -14.188 4.77 -14 1 98.69 240 ARG A C 1
ATOM 1855 O O . ARG A 1 240 ? -14.266 5.867 -14.555 1 98.69 240 ARG A O 1
ATOM 1862 N N . ALA A 1 241 ? -14.703 3.678 -14.492 1 98.5 241 ALA A N 1
ATOM 1863 C CA . ALA A 1 241 ? -15.445 3.686 -15.758 1 98.5 241 ALA A CA 1
ATOM 1864 C C . ALA A 1 241 ? -16.641 4.629 -15.688 1 98.5 241 ALA A C 1
ATOM 1866 O O . ALA A 1 241 ? -16.906 5.375 -16.641 1 98.5 241 ALA A O 1
ATOM 1867 N N . GLU A 1 242 ? -17.328 4.594 -14.617 1 98.19 242 GLU A N 1
ATOM 1868 C CA . GLU A 1 242 ? -18.484 5.461 -14.422 1 98.19 242 GLU A CA 1
ATOM 1869 C C . GLU A 1 242 ? -18.094 6.934 -14.523 1 98.19 242 GLU A C 1
ATOM 1871 O O . GLU A 1 242 ? -18.734 7.703 -15.25 1 98.19 242 GLU A O 1
ATOM 1876 N N . TRP A 1 243 ? -17.094 7.281 -13.836 1 98.75 243 TRP A N 1
ATOM 1877 C CA . TRP A 1 243 ? -16.688 8.68 -13.812 1 98.75 243 TRP A CA 1
ATOM 1878 C C . TRP A 1 243 ? -16.109 9.102 -15.164 1 98.75 243 TRP A C 1
ATOM 1880 O O . TRP A 1 243 ? -16.344 10.227 -15.617 1 98.75 243 TRP A O 1
ATOM 1890 N N . MET A 1 244 ? -15.352 8.219 -15.773 1 98.81 244 MET A N 1
ATOM 1891 C CA . MET A 1 244 ? -14.867 8.531 -17.109 1 98.81 244 MET A CA 1
ATOM 1892 C C . MET A 1 244 ? -16.031 8.703 -18.078 1 98.81 244 MET A C 1
ATOM 1894 O O . MET A 1 244 ? -15.992 9.555 -18.969 1 98.81 244 MET A O 1
ATOM 1898 N N . GLY A 1 245 ? -17.078 7.945 -17.922 1 98.69 245 GLY A N 1
ATOM 1899 C CA . GLY A 1 245 ? -18.297 8.094 -18.703 1 98.69 245 GLY A CA 1
ATOM 1900 C C . GLY A 1 245 ? -18.984 9.422 -18.484 1 98.69 245 GLY A C 1
ATOM 1901 O O . GLY A 1 245 ? -19.719 9.898 -19.344 1 98.69 245 GLY A O 1
ATOM 1902 N N . LYS A 1 246 ? -18.688 10.039 -17.344 1 98.5 246 LYS A N 1
ATOM 1903 C CA . LYS A 1 246 ? -19.297 11.312 -16.984 1 98.5 246 LYS A CA 1
ATOM 1904 C C . LYS A 1 246 ? -18.375 12.477 -17.297 1 98.5 246 LYS A C 1
ATOM 1906 O O . LYS A 1 246 ? -18.594 13.602 -16.828 1 98.5 246 LYS A O 1
ATOM 1911 N N . GLY A 1 247 ? -17.297 12.234 -17.906 1 98.75 247 GLY A N 1
ATOM 1912 C CA . GLY A 1 247 ? -16.484 13.312 -18.453 1 98.75 247 GLY A CA 1
ATOM 1913 C C . GLY A 1 247 ? -15.195 13.539 -17.672 1 98.75 247 GLY A C 1
ATOM 1914 O O . GLY A 1 247 ? -14.5 14.531 -17.906 1 98.75 247 GLY A O 1
ATOM 1915 N N . VAL A 1 248 ? -14.836 12.68 -16.812 1 98.88 248 VAL A N 1
ATOM 1916 C CA . VAL A 1 248 ? -13.609 12.812 -16.047 1 98.88 248 VAL A CA 1
ATOM 1917 C C . VAL A 1 248 ? -12.445 12.18 -16.797 1 98.88 248 VAL A C 1
ATOM 1919 O O . VAL A 1 248 ? -12.555 11.055 -17.281 1 98.88 248 VAL A O 1
ATOM 1922 N N . ARG A 1 249 ? -11.359 12.961 -16.969 1 98.81 249 ARG A N 1
ATOM 1923 C CA . ARG A 1 249 ? -10.156 12.43 -17.594 1 98.81 249 ARG A CA 1
ATOM 1924 C C . ARG A 1 249 ? -9.25 11.766 -16.562 1 98.81 249 ARG A C 1
ATOM 1926 O O . ARG A 1 249 ? -8.906 12.367 -15.547 1 98.81 249 ARG A O 1
ATOM 1933 N N . MET A 1 250 ? -8.867 10.508 -16.844 1 98.81 250 MET A N 1
ATOM 1934 C CA . MET A 1 250 ? -7.953 9.789 -15.961 1 98.81 250 MET A CA 1
ATOM 1935 C C . MET A 1 250 ? -6.715 9.328 -16.719 1 98.81 250 MET A C 1
ATOM 1937 O O . MET A 1 250 ? -6.824 8.656 -17.75 1 98.81 250 MET A O 1
ATOM 1941 N N . ILE A 1 251 ? -5.57 9.734 -16.312 1 98.75 251 ILE A N 1
ATOM 1942 C CA . ILE A 1 251 ? -4.301 9.273 -16.875 1 98.75 251 ILE A CA 1
ATOM 1943 C C . ILE A 1 251 ? -3.783 8.086 -16.062 1 98.75 251 ILE A C 1
ATOM 1945 O O . ILE A 1 251 ? -3.566 8.203 -14.852 1 98.75 251 ILE A O 1
ATOM 1949 N N . LEU A 1 252 ? -3.551 6.855 -16.734 1 98.38 252 LEU A N 1
ATOM 1950 C CA . LEU A 1 252 ? -3.227 5.602 -16.062 1 98.38 252 LEU A CA 1
ATOM 1951 C C . LEU A 1 252 ? -4.266 5.273 -14.992 1 98.38 252 LEU A C 1
ATOM 1953 O O . LEU A 1 252 ? -3.934 5.168 -13.805 1 98.38 252 LEU A O 1
ATOM 1957 N N . PRO A 1 253 ? -5.469 5.047 -15.445 1 98.69 253 PRO A N 1
ATOM 1958 C CA . PRO A 1 253 ? -6.602 4.914 -14.523 1 98.69 253 PRO A CA 1
ATOM 1959 C C . PRO A 1 253 ? -6.383 3.826 -13.477 1 98.69 253 PRO A C 1
ATOM 1961 O O . PRO A 1 253 ? -6.875 3.943 -12.352 1 98.69 253 PRO A O 1
ATOM 1964 N N . GLU A 1 254 ? -5.605 2.834 -13.797 1 97.94 254 GLU A N 1
ATOM 1965 C CA . GLU A 1 254 ? -5.41 1.684 -12.922 1 97.94 254 GLU A CA 1
ATOM 1966 C C . GLU A 1 254 ? -4.645 2.072 -11.656 1 97.94 254 GLU A C 1
ATOM 1968 O O . GLU A 1 254 ? -4.598 1.306 -10.695 1 97.94 254 GLU A O 1
ATOM 1973 N N . THR A 1 255 ? -4.062 3.314 -11.641 1 98.38 255 THR A N 1
ATOM 1974 C CA . THR A 1 255 ? -3.271 3.744 -10.492 1 98.38 255 THR A CA 1
ATOM 1975 C C . THR A 1 255 ? -4.086 4.668 -9.586 1 98.38 255 THR A C 1
ATOM 1977 O O . THR A 1 255 ? -3.611 5.09 -8.531 1 98.38 255 THR A O 1
ATOM 1980 N N . ILE A 1 256 ? -5.234 5.012 -9.984 1 98.81 256 ILE A N 1
ATOM 1981 C CA . ILE A 1 256 ? -6.031 6.016 -9.289 1 98.81 256 ILE A CA 1
ATOM 1982 C C . ILE A 1 256 ? -7.004 5.332 -8.328 1 98.81 256 ILE A C 1
ATOM 1984 O O . ILE A 1 256 ? -7.719 4.402 -8.719 1 98.81 256 ILE A O 1
ATOM 1988 N N . TYR A 1 257 ? -6.934 5.672 -7.059 1 98.75 257 TYR A N 1
ATOM 1989 C CA . TYR A 1 257 ? -7.859 5.18 -6.047 1 98.75 257 TYR A CA 1
ATOM 1990 C C . TYR A 1 257 ? -8.992 6.172 -5.816 1 98.75 257 TYR A C 1
ATOM 1992 O O . TYR A 1 257 ? -8.758 7.371 -5.652 1 98.75 257 TYR A O 1
ATOM 2000 N N . LEU A 1 258 ? -10.227 5.688 -5.742 1 97.81 258 LEU A N 1
ATOM 2001 C CA . LEU A 1 258 ? -11.445 6.461 -5.539 1 97.81 258 LEU A CA 1
ATOM 2002 C C . LEU A 1 258 ? -12.398 5.738 -4.59 1 97.81 258 LEU A C 1
ATOM 2004 O O . LEU A 1 258 ? -12.57 4.52 -4.684 1 97.81 258 LEU A O 1
ATOM 2008 N N . GLU A 1 259 ? -12.938 6.5 -3.699 1 98.5 259 GLU A N 1
ATOM 2009 C CA . GLU A 1 259 ? -14.039 5.961 -2.906 1 98.5 259 GLU A CA 1
ATOM 2010 C C . GLU A 1 259 ? -15.391 6.371 -3.486 1 98.5 259 GLU A C 1
ATOM 2012 O O . GLU A 1 259 ? -15.5 7.406 -4.145 1 98.5 259 GLU A O 1
ATOM 2017 N N . PRO A 1 260 ? -16.438 5.555 -3.295 1 97.94 260 PRO A N 1
ATOM 2018 C CA . PRO A 1 260 ? -17.75 5.832 -3.893 1 97.94 260 PRO A CA 1
ATOM 2019 C C . PRO A 1 260 ? -18.359 7.137 -3.389 1 97.94 260 PRO A C 1
ATOM 2021 O O . PRO A 1 260 ? -19.234 7.711 -4.051 1 97.94 260 PRO A O 1
ATOM 2024 N N . SER A 1 261 ? -17.906 7.637 -2.275 1 97.81 261 SER A N 1
ATOM 2025 C CA . SER A 1 261 ? -18.469 8.852 -1.684 1 97.81 261 SER A CA 1
ATOM 2026 C C . SER A 1 261 ? -17.906 10.094 -2.363 1 97.81 261 SER A C 1
ATOM 2028 O O . SER A 1 261 ? -18.438 11.195 -2.18 1 97.81 261 SER A O 1
ATOM 2030 N N . VAL A 1 262 ? -16.875 9.945 -3.189 1 98.69 262 VAL A N 1
ATOM 2031 C CA . VAL A 1 262 ? -16.25 11.07 -3.873 1 98.69 262 VAL A CA 1
ATOM 2032 C C . VAL A 1 262 ? -17.141 11.547 -5.02 1 98.69 262 VAL A C 1
ATOM 2034 O O . VAL A 1 262 ? -17.734 10.734 -5.723 1 98.69 262 VAL A O 1
ATOM 2037 N N . GLU A 1 263 ? -17.219 12.828 -5.145 1 98.75 263 GLU A N 1
ATOM 2038 C CA . GLU A 1 263 ? -17.969 13.438 -6.234 1 98.75 263 GLU A CA 1
ATOM 2039 C C . GLU A 1 263 ? -17.062 14.211 -7.18 1 98.75 263 GLU A C 1
ATOM 2041 O O . GLU A 1 263 ? -16.281 15.062 -6.742 1 98.75 263 GLU A O 1
ATOM 2046 N N . LEU A 1 264 ? -17.219 13.93 -8.453 1 98.81 264 LEU A N 1
ATOM 2047 C CA . LEU A 1 264 ? -16.391 14.578 -9.477 1 98.81 264 LEU A CA 1
ATOM 2048 C C . LEU A 1 264 ? -17.266 15.242 -10.531 1 98.81 264 LEU A C 1
ATOM 2050 O O . LEU A 1 264 ? -18.328 14.727 -10.883 1 98.81 264 LEU A O 1
ATOM 2054 N N . ALA A 1 265 ? -16.812 16.375 -10.992 1 98.69 265 ALA A N 1
ATOM 2055 C CA . ALA A 1 265 ? -17.484 17.094 -12.078 1 98.69 265 ALA A CA 1
ATOM 2056 C C . ALA A 1 265 ? -16.828 16.797 -13.422 1 98.69 265 ALA A C 1
ATOM 2058 O O . ALA A 1 265 ? -15.719 16.234 -13.461 1 98.69 265 ALA A O 1
ATOM 2059 N N . PRO A 1 266 ? -17.547 17.109 -14.539 1 98.38 266 PRO A N 1
ATOM 2060 C CA . PRO A 1 266 ? -16.938 16.953 -15.859 1 98.38 266 PRO A CA 1
ATOM 2061 C C . PRO A 1 266 ? -15.656 17.781 -16.016 1 98.38 266 PRO A C 1
ATOM 2063 O O . PRO A 1 266 ? -15.5 18.812 -15.344 1 98.38 266 PRO A O 1
ATOM 2066 N N . ASP A 1 267 ? -14.719 17.281 -16.812 1 98.5 267 ASP A N 1
ATOM 2067 C CA . ASP A 1 267 ? -13.484 17.953 -17.203 1 98.5 267 ASP A CA 1
ATOM 2068 C C . ASP A 1 267 ? -12.484 17.969 -16.047 1 98.5 267 ASP A C 1
ATOM 2070 O O . ASP A 1 267 ? -11.492 18.703 -16.109 1 98.5 267 ASP A O 1
ATOM 2074 N N . VAL A 1 268 ? -12.742 17.297 -15.055 1 98.75 268 VAL A N 1
ATOM 2075 C CA . VAL A 1 268 ? -11.727 17.031 -14.039 1 98.75 268 VAL A CA 1
ATOM 2076 C C . VAL A 1 268 ? -10.617 16.156 -14.617 1 98.75 268 VAL A C 1
ATOM 2078 O O . VAL A 1 268 ? -10.898 15.219 -15.375 1 98.75 268 VAL A O 1
ATOM 2081 N N . THR A 1 269 ? -9.391 16.5 -14.352 1 98.88 269 THR A N 1
ATOM 2082 C CA . THR A 1 269 ? -8.258 15.664 -14.75 1 98.88 269 THR A CA 1
ATOM 2083 C C . THR A 1 269 ? -7.574 15.062 -13.523 1 98.88 269 THR A C 1
ATOM 2085 O O . THR A 1 269 ? -7.152 15.797 -12.617 1 98.88 269 THR A O 1
ATOM 2088 N N . LEU A 1 270 ? -7.512 13.742 -13.461 1 98.88 270 LEU A N 1
ATOM 2089 C CA . LEU A 1 270 ? -6.805 13.023 -12.406 1 98.88 270 LEU A CA 1
ATOM 2090 C C . LEU A 1 270 ? -5.523 12.398 -12.938 1 98.88 270 LEU A C 1
ATOM 2092 O O . LEU A 1 270 ? -5.562 11.594 -13.875 1 98.88 270 LEU A O 1
ATOM 2096 N N . TRP A 1 271 ? -4.418 12.758 -12.383 1 98.88 271 TRP A N 1
ATOM 2097 C CA . TRP A 1 271 ? -3.113 12.219 -12.758 1 98.88 271 TRP A CA 1
ATOM 2098 C C . TRP A 1 271 ? -2.818 10.93 -12 1 98.88 271 TRP A C 1
ATOM 2100 O O . TRP A 1 271 ? -3.527 10.586 -11.047 1 98.88 271 TRP A O 1
ATOM 2110 N N . PRO A 1 272 ? -1.791 10.203 -12.422 1 98.75 272 PRO A N 1
ATOM 2111 C CA . PRO A 1 272 ? -1.501 8.891 -11.852 1 98.75 272 PRO A CA 1
ATOM 2112 C C . PRO A 1 272 ? -1.296 8.938 -10.336 1 98.75 272 PRO A C 1
ATOM 2114 O O . PRO A 1 272 ? -0.651 9.859 -9.828 1 98.75 272 PRO A O 1
ATOM 2117 N N . GLY A 1 273 ? -1.85 7.953 -9.703 1 98.69 273 GLY A N 1
ATOM 2118 C CA . GLY A 1 273 ? -1.57 7.738 -8.289 1 98.69 273 GLY A CA 1
ATOM 2119 C C . GLY A 1 273 ? -2.439 8.586 -7.379 1 98.69 273 GLY A C 1
ATOM 2120 O O . GLY A 1 273 ? -2.328 8.492 -6.152 1 98.69 273 GLY A O 1
ATOM 2121 N N . ALA A 1 274 ? -3.314 9.328 -7.91 1 98.81 274 ALA A N 1
ATOM 2122 C CA . ALA A 1 274 ? -4.207 10.125 -7.078 1 98.81 274 ALA A CA 1
ATOM 2123 C C . ALA A 1 274 ? -5.059 9.234 -6.176 1 98.81 274 ALA A C 1
ATOM 2125 O O . ALA A 1 274 ? -5.539 8.188 -6.609 1 98.81 274 ALA A O 1
ATOM 2126 N N . VAL A 1 275 ? -5.199 9.617 -4.91 1 98.94 275 VAL A N 1
ATOM 2127 C CA . VAL A 1 275 ? -6.035 8.938 -3.926 1 98.94 275 VAL A CA 1
ATOM 2128 C C . VAL A 1 275 ? -7.137 9.875 -3.443 1 98.94 275 VAL A C 1
ATOM 2130 O O . VAL A 1 275 ? -6.852 10.898 -2.807 1 98.94 275 VAL A O 1
ATOM 2133 N N . LEU A 1 276 ? -8.344 9.602 -3.73 1 98.94 276 LEU A N 1
ATOM 2134 C CA . LEU A 1 276 ? -9.477 10.445 -3.354 1 98.94 276 LEU A CA 1
ATOM 2135 C C . LEU A 1 276 ? -10.414 9.703 -2.402 1 98.94 276 LEU A C 1
ATOM 2137 O O . LEU A 1 276 ? -10.945 8.641 -2.748 1 98.94 276 LEU A O 1
ATOM 2141 N N . LYS A 1 277 ? -10.641 10.289 -1.228 1 98.69 277 LYS A N 1
ATOM 2142 C CA . LYS A 1 277 ? -11.383 9.609 -0.171 1 98.69 277 LYS A CA 1
ATOM 2143 C C . LYS A 1 277 ? -12.438 10.523 0.439 1 98.69 277 LYS A C 1
ATOM 2145 O O . LYS A 1 277 ? -12.375 11.742 0.287 1 98.69 277 LYS A O 1
ATOM 2150 N N . GLY A 1 278 ? -13.297 9.914 1.176 1 98.06 278 GLY A N 1
ATOM 2151 C CA . GLY A 1 278 ? -14.258 10.617 2.016 1 98.06 278 GLY A CA 1
ATOM 2152 C C . GLY A 1 278 ? -15.211 11.492 1.226 1 98.06 278 GLY A C 1
ATOM 2153 O O . GLY A 1 278 ? -15.672 11.109 0.147 1 98.06 278 GLY A O 1
ATOM 2154 N N . LYS A 1 279 ? -15.539 12.664 1.82 1 98.31 279 LYS A N 1
ATOM 2155 C CA . LYS A 1 279 ? -16.5 13.586 1.228 1 98.31 279 LYS A CA 1
ATOM 2156 C C . LYS A 1 279 ? -15.812 14.578 0.296 1 98.31 279 LYS A C 1
ATOM 2158 O O . LYS A 1 279 ? -16.156 15.766 0.271 1 98.31 279 LYS A O 1
ATOM 2163 N N . THR A 1 280 ? -14.875 14.062 -0.426 1 98.81 280 THR A N 1
ATOM 2164 C CA . THR A 1 280 ? -14.141 14.891 -1.375 1 98.81 280 THR A CA 1
ATOM 2165 C C . THR A 1 280 ? -15.016 15.25 -2.574 1 98.81 280 THR A C 1
ATOM 2167 O O . THR A 1 280 ? -15.719 14.391 -3.109 1 98.81 280 THR A O 1
ATOM 2170 N N . ARG A 1 281 ? -15.031 16.469 -2.9 1 98.94 281 ARG A N 1
ATOM 2171 C CA . ARG A 1 281 ? -15.758 16.984 -4.059 1 98.94 281 ARG A CA 1
ATOM 2172 C C . ARG A 1 281 ? -14.836 17.812 -4.953 1 98.94 281 ARG A C 1
ATOM 2174 O O . ARG A 1 281 ? -14.211 18.766 -4.496 1 98.94 281 ARG A O 1
ATOM 2181 N N . ILE A 1 282 ? -14.781 17.469 -6.227 1 98.88 282 ILE A N 1
ATOM 2182 C CA . ILE A 1 282 ? -13.898 18.156 -7.16 1 98.88 282 ILE A CA 1
ATOM 2183 C C . ILE A 1 282 ? -14.711 18.781 -8.281 1 98.88 282 ILE A C 1
ATOM 2185 O O . ILE A 1 282 ? -15.406 18.078 -9.023 1 98.88 282 ILE A O 1
ATOM 2189 N N . GLY A 1 283 ? -14.594 20.109 -8.344 1 98.75 283 GLY A N 1
ATOM 2190 C CA . GLY A 1 283 ? -15.398 20.875 -9.273 1 98.75 283 GLY A CA 1
ATOM 2191 C C . GLY A 1 283 ? -14.875 20.828 -10.703 1 98.75 283 GLY A C 1
ATOM 2192 O O . GLY A 1 283 ? -13.789 20.281 -10.945 1 98.75 283 GLY A O 1
ATOM 2193 N N . GLU A 1 284 ? -15.711 21.406 -11.586 1 98.5 284 GLU A N 1
ATOM 2194 C CA . GLU A 1 284 ? -15.469 21.359 -13.031 1 98.5 284 GLU A CA 1
ATOM 2195 C C . GLU A 1 284 ? -14.117 21.969 -13.383 1 98.5 284 GLU A C 1
ATOM 2197 O O . GLU A 1 284 ? -13.758 23.031 -12.867 1 98.5 284 GLU A O 1
ATOM 2202 N N . GLY A 1 285 ? -13.367 21.281 -14.148 1 97.88 285 GLY A N 1
ATOM 2203 C CA . GLY A 1 285 ? -12.148 21.844 -14.703 1 97.88 285 GLY A CA 1
ATOM 2204 C C . GLY A 1 285 ? -10.969 21.734 -13.75 1 97.88 285 GLY A C 1
ATOM 2205 O O . GLY A 1 285 ? -9.867 22.188 -14.078 1 97.88 285 GLY A O 1
ATOM 2206 N N . CYS A 1 286 ? -11.133 21.156 -12.633 1 98.62 286 CYS A N 1
ATOM 2207 C CA . CYS A 1 286 ? -10.055 21.031 -11.664 1 98.62 286 CYS A CA 1
ATOM 2208 C C . CYS A 1 286 ? -9.039 19.984 -12.109 1 98.62 286 CYS A C 1
ATOM 2210 O O . CYS A 1 286 ? -9.367 19.094 -12.898 1 98.62 286 CYS A O 1
ATOM 2212 N N . GLU A 1 287 ? -7.852 20.172 -11.625 1 98.56 287 GLU A N 1
ATOM 2213 C CA . GLU A 1 287 ? -6.773 19.219 -11.867 1 98.56 287 GLU A CA 1
ATOM 2214 C C . GLU A 1 287 ? -6.156 18.734 -10.562 1 98.56 287 GLU A C 1
ATOM 2216 O O . GLU A 1 287 ? -5.848 19.531 -9.68 1 98.56 287 GLU A O 1
ATOM 2221 N N . VAL A 1 288 ? -6.074 17.406 -10.453 1 98.88 288 VAL A N 1
ATOM 2222 C CA . VAL A 1 288 ? -5.398 16.797 -9.32 1 98.88 288 VAL A CA 1
ATOM 2223 C C . VAL A 1 288 ? -4.105 16.125 -9.789 1 98.88 288 VAL A C 1
ATOM 2225 O O . VAL A 1 288 ? -4.145 15.148 -10.547 1 98.88 288 VAL A O 1
ATOM 2228 N N . GLY A 1 289 ? -3.002 16.641 -9.32 1 98.81 289 GLY A N 1
ATOM 2229 C CA . GLY A 1 289 ? -1.691 16.203 -9.781 1 98.81 289 GLY A CA 1
ATOM 2230 C C . GLY A 1 289 ? -1.311 14.82 -9.297 1 98.81 289 GLY A C 1
ATOM 2231 O O . GLY A 1 289 ? -2.037 14.211 -8.516 1 98.81 289 GLY A O 1
ATOM 2232 N N . PRO A 1 290 ? -0.15 14.305 -9.867 1 98.81 290 PRO A N 1
ATOM 2233 C CA . PRO A 1 290 ? 0.251 12.93 -9.547 1 98.81 290 PRO A CA 1
ATOM 2234 C C . PRO A 1 290 ? 0.53 12.734 -8.062 1 98.81 290 PRO A C 1
ATOM 2236 O O . PRO A 1 290 ? 1.124 13.602 -7.418 1 98.81 290 PRO A O 1
ATOM 2239 N N . TYR A 1 291 ? 0.018 11.578 -7.52 1 98.69 291 TYR A N 1
ATOM 2240 C CA . TYR A 1 291 ? 0.306 11.047 -6.191 1 98.69 291 TYR A CA 1
ATOM 2241 C C . TYR A 1 291 ? -0.232 11.977 -5.109 1 98.69 291 TYR A C 1
ATOM 2243 O O . TYR A 1 291 ? 0.252 11.961 -3.975 1 98.69 291 TYR A O 1
ATOM 2251 N N . ALA A 1 292 ? -1.157 12.844 -5.48 1 98.88 292 ALA A N 1
ATOM 2252 C CA . ALA A 1 292 ? -1.865 13.641 -4.48 1 98.88 292 ALA A CA 1
ATOM 2253 C C . ALA A 1 292 ? -2.854 12.781 -3.697 1 98.88 292 ALA A C 1
ATOM 2255 O O . ALA A 1 292 ? -3.406 11.812 -4.23 1 98.88 292 ALA A O 1
ATOM 2256 N N . VAL A 1 293 ? -3.055 13.102 -2.434 1 98.88 293 VAL A N 1
ATOM 2257 C CA . VAL A 1 293 ? -4.004 12.43 -1.554 1 98.88 293 VAL A CA 1
ATOM 2258 C C . VAL A 1 293 ? -5.02 13.445 -1.019 1 98.88 293 VAL A C 1
ATOM 2260 O O . VAL A 1 293 ? -4.652 14.375 -0.297 1 98.88 293 VAL A O 1
ATOM 2263 N N . LEU A 1 294 ? -6.27 13.281 -1.343 1 98.94 294 LEU A N 1
ATOM 2264 C CA . LEU A 1 294 ? -7.332 14.18 -0.901 1 98.94 294 LEU A CA 1
ATOM 2265 C C . LEU A 1 294 ? -8.375 13.43 -0.076 1 98.94 294 LEU A C 1
ATOM 2267 O O . LEU A 1 294 ? -8.852 12.367 -0.488 1 98.94 294 LEU A O 1
ATOM 2271 N N . GLU A 1 295 ? -8.656 13.922 1.041 1 98.88 295 GLU A N 1
ATOM 2272 C CA . GLU A 1 295 ? -9.703 13.391 1.907 1 98.88 295 GLU A CA 1
ATOM 2273 C C . GLU A 1 295 ? -10.602 14.5 2.43 1 98.88 295 GLU A C 1
ATOM 2275 O O . GLU A 1 295 ? -10.125 15.492 2.98 1 98.88 295 GLU A O 1
ATOM 2280 N N . ASP A 1 296 ? -11.891 14.375 2.289 1 98.81 296 ASP A N 1
ATOM 2281 C CA . ASP A 1 296 ? -12.867 15.344 2.77 1 98.81 296 ASP A CA 1
ATOM 2282 C C . ASP A 1 296 ? -12.5 16.766 2.328 1 98.81 296 ASP A C 1
ATOM 2284 O O . ASP A 1 296 ? -12.547 17.703 3.129 1 98.81 296 ASP A O 1
ATOM 2288 N N . THR A 1 297 ? -12.086 16.875 1.112 1 98.88 297 THR A N 1
ATOM 2289 C CA . THR A 1 297 ? -11.586 18.141 0.58 1 98.88 297 THR A CA 1
ATOM 2290 C C . THR A 1 297 ? -12.445 18.609 -0.585 1 98.88 297 THR A C 1
ATOM 2292 O O . THR A 1 297 ? -12.867 17.812 -1.425 1 98.88 297 THR A O 1
ATOM 2295 N N . VAL A 1 298 ? -12.727 19.875 -0.603 1 98.94 298 VAL A N 1
ATOM 2296 C CA . VAL A 1 298 ? -13.539 20.453 -1.661 1 98.94 298 VAL A CA 1
ATOM 2297 C C . VAL A 1 298 ? -12.664 21.312 -2.57 1 98.94 298 VAL A C 1
ATOM 2299 O O . VAL A 1 298 ? -11.977 22.234 -2.1 1 98.94 298 VAL A O 1
ATOM 2302 N N . LEU A 1 299 ? -12.633 21.031 -3.842 1 98.94 299 LEU A N 1
ATOM 2303 C CA . LEU A 1 299 ? -12.055 21.875 -4.875 1 98.94 299 LEU A CA 1
ATOM 2304 C C . LEU A 1 299 ? -13.141 22.547 -5.699 1 98.94 299 LEU A C 1
ATOM 2306 O O . LEU A 1 299 ? -13.859 21.891 -6.449 1 98.94 299 LEU A O 1
ATOM 2310 N N . GLU A 1 300 ? -13.273 23.859 -5.523 1 98.81 300 GLU A N 1
ATOM 2311 C CA . GLU A 1 300 ? -14.188 24.594 -6.391 1 98.81 300 GLU A CA 1
ATOM 2312 C C . GLU A 1 300 ? -13.68 24.641 -7.824 1 98.81 300 GLU A C 1
ATOM 2314 O O . GLU A 1 300 ? -12.5 24.391 -8.078 1 98.81 300 GLU A O 1
ATOM 2319 N N . PRO A 1 301 ? -14.617 24.953 -8.758 1 98.31 301 PRO A N 1
ATOM 2320 C CA . PRO A 1 301 ? -14.242 24.891 -10.172 1 98.31 301 PRO A CA 1
ATOM 2321 C C . PRO A 1 301 ? -12.984 25.703 -10.477 1 98.31 301 PRO A C 1
ATOM 2323 O O . PRO A 1 301 ? -12.859 26.859 -10.031 1 98.31 301 PRO A O 1
ATOM 2326 N N . GLY A 1 302 ? -12.031 25.062 -11.07 1 96.06 302 GLY A N 1
ATOM 2327 C CA . GLY A 1 302 ? -10.836 25.75 -11.523 1 96.06 302 GLY A CA 1
ATOM 2328 C C . GLY A 1 302 ? -9.688 25.672 -10.531 1 96.06 302 GLY A C 1
ATOM 2329 O O . GLY A 1 302 ? -8.57 26.094 -10.836 1 96.06 302 GLY A O 1
ATOM 2330 N N . ALA A 1 303 ? -9.875 25.188 -9.359 1 98.06 303 ALA A N 1
ATOM 2331 C CA . ALA A 1 303 ? -8.797 25 -8.391 1 98.06 303 ALA A CA 1
ATOM 2332 C C . ALA A 1 303 ? -7.84 23.906 -8.844 1 98.06 303 ALA A C 1
ATOM 2334 O O . ALA A 1 303 ? -8.203 23.062 -9.664 1 98.06 303 ALA A O 1
ATOM 2335 N N . LYS A 1 304 ? -6.598 23.953 -8.352 1 98.5 304 LYS A N 1
ATOM 2336 C CA . LYS A 1 304 ? -5.582 22.984 -8.75 1 98.5 304 LYS A CA 1
ATOM 2337 C C . LYS A 1 304 ? -4.832 22.438 -7.543 1 98.5 304 LYS A C 1
ATOM 2339 O O . LYS A 1 304 ? -4.453 23.188 -6.648 1 98.5 304 LYS A O 1
ATOM 2344 N N . VAL A 1 305 ? -4.715 21.156 -7.512 1 98.81 305 VAL A N 1
ATOM 2345 C CA . VAL A 1 305 ? -3.834 20.484 -6.562 1 98.81 305 VAL A CA 1
ATOM 2346 C C . VAL A 1 305 ? -2.666 19.844 -7.309 1 98.81 305 VAL A C 1
ATOM 2348 O O . VAL A 1 305 ? -2.867 19 -8.188 1 98.81 305 VAL A O 1
ATOM 2351 N N . LEU A 1 306 ? -1.464 20.203 -6.969 1 98.62 306 LEU A N 1
ATOM 2352 C CA . LEU A 1 306 ? -0.272 19.75 -7.68 1 98.62 306 LEU A CA 1
ATOM 2353 C C . LEU A 1 306 ? 0.307 18.5 -7.035 1 98.62 306 LEU A C 1
ATOM 2355 O O . LEU A 1 306 ? -0.235 18 -6.047 1 98.62 306 LEU A O 1
ATOM 2359 N N . ALA A 1 307 ? 1.368 18.031 -7.621 1 98.56 307 ALA A N 1
ATOM 2360 C CA . ALA A 1 307 ? 1.931 16.719 -7.309 1 98.56 307 ALA A CA 1
ATOM 2361 C C . ALA A 1 307 ? 2.242 16.609 -5.816 1 98.56 307 ALA A C 1
ATOM 2363 O O . ALA A 1 307 ? 2.727 17.562 -5.199 1 98.56 307 ALA A O 1
ATOM 2364 N N . HIS A 1 308 ? 1.968 15.391 -5.238 1 98.5 308 HIS A N 1
ATOM 2365 C CA . HIS A 1 308 ? 2.395 14.938 -3.922 1 98.5 308 HIS A CA 1
ATOM 2366 C C . HIS A 1 308 ? 1.709 15.727 -2.812 1 98.5 308 HIS A C 1
ATOM 2368 O O . HIS A 1 308 ? 2.068 15.602 -1.64 1 98.5 308 HIS A O 1
ATOM 2374 N N . THR A 1 309 ? 0.75 16.516 -3.16 1 98.81 309 THR A N 1
ATOM 2375 C CA . THR A 1 309 ? 0.028 17.297 -2.164 1 98.81 309 THR A CA 1
ATOM 2376 C C . THR A 1 309 ? -0.924 16.406 -1.367 1 98.81 309 THR A C 1
ATOM 2378 O O . THR A 1 309 ? -1.584 15.539 -1.931 1 98.81 309 THR A O 1
ATOM 2381 N N . VAL A 1 310 ? -0.916 16.578 -0.037 1 98.88 310 VAL A N 1
ATOM 2382 C CA . VAL A 1 310 ? -1.858 15.906 0.847 1 98.88 310 VAL A CA 1
ATOM 2383 C C . VAL A 1 310 ? -2.834 16.922 1.438 1 98.88 310 VAL A C 1
ATOM 2385 O O . VAL A 1 310 ? -2.422 17.859 2.119 1 98.88 310 VAL A O 1
ATOM 2388 N N . ALA A 1 311 ? -4.121 16.734 1.192 1 98.88 311 ALA A N 1
ATOM 2389 C CA . ALA A 1 311 ? -5.152 17.656 1.674 1 98.88 311 ALA A CA 1
ATOM 2390 C C . ALA A 1 311 ? -6.262 16.906 2.404 1 98.88 311 ALA A C 1
ATOM 2392 O O . ALA A 1 311 ? -6.836 15.961 1.864 1 98.88 311 ALA A O 1
ATOM 2393 N N . GLN A 1 312 ? -6.527 17.312 3.572 1 98.75 312 GLN A N 1
ATOM 2394 C CA . GLN A 1 312 ? -7.59 16.75 4.395 1 98.75 312 GLN A CA 1
ATOM 2395 C C . GLN A 1 312 ? -8.492 17.844 4.965 1 98.75 312 GLN A C 1
ATOM 2397 O O . GLN A 1 312 ? -8.016 18.75 5.652 1 98.75 312 GLN A O 1
ATOM 2402 N N . GLY A 1 313 ? -9.742 17.75 4.754 1 98.69 313 GLY A N 1
ATOM 2403 C CA . GLY A 1 313 ? -10.68 18.703 5.312 1 98.69 313 GLY A CA 1
ATOM 2404 C C . GLY A 1 313 ? -10.445 20.125 4.832 1 98.69 313 GLY A C 1
ATOM 2405 O O . GLY A 1 313 ? -10.602 21.078 5.594 1 98.69 313 GLY A O 1
ATOM 2406 N N . ALA A 1 314 ? -10 20.281 3.633 1 98.88 314 ALA A N 1
ATOM 2407 C CA . ALA A 1 314 ? -9.641 21.594 3.107 1 98.88 314 ALA A CA 1
ATOM 2408 C C . ALA A 1 314 ? -10.648 22.078 2.07 1 98.88 314 ALA A C 1
ATOM 2410 O O . ALA A 1 314 ? -11.477 21.297 1.597 1 98.88 314 ALA A O 1
ATOM 2411 N N . HIS A 1 315 ? -10.641 23.344 1.833 1 98.94 315 HIS A N 1
ATOM 2412 C CA . HIS A 1 315 ? -11.5 23.969 0.836 1 98.94 315 HIS A CA 1
ATOM 2413 C C . HIS A 1 315 ? -10.711 24.922 -0.048 1 98.94 315 HIS A C 1
ATOM 2415 O O . HIS A 1 315 ? -10.18 25.938 0.434 1 98.94 315 HIS A O 1
ATOM 2421 N N . LEU A 1 316 ? -10.602 24.609 -1.313 1 98.94 316 LEU A N 1
ATOM 2422 C CA . LEU A 1 316 ? -9.922 25.453 -2.281 1 98.94 316 LEU A CA 1
ATOM 2423 C C . LEU A 1 316 ? -10.93 26.141 -3.207 1 98.94 316 LEU A C 1
ATOM 2425 O O . LEU A 1 316 ? -11.688 25.469 -3.91 1 98.94 316 LEU A O 1
ATOM 2429 N N . HIS A 1 317 ? -10.922 27.469 -3.217 1 98.75 317 HIS A N 1
ATOM 2430 C CA . HIS A 1 317 ? -11.805 28.266 -4.066 1 98.75 317 HIS A CA 1
ATOM 2431 C C . HIS A 1 317 ? -11.219 28.438 -5.461 1 98.75 317 HIS A C 1
ATOM 2433 O O . HIS A 1 317 ? -10.094 28 -5.723 1 98.75 317 HIS A O 1
ATOM 2439 N N . PRO A 1 318 ? -12.07 29.016 -6.379 1 98.19 318 PRO A N 1
ATOM 2440 C CA . PRO A 1 318 ? -11.648 29.062 -7.781 1 98.19 318 PRO A CA 1
ATOM 2441 C C . PRO A 1 318 ? -10.305 29.766 -7.961 1 98.19 318 PRO A C 1
ATOM 2443 O O . PRO A 1 318 ? -10.078 30.828 -7.383 1 98.19 318 PRO A O 1
ATOM 2446 N N . GLY A 1 319 ? -9.469 29.109 -8.688 1 97 319 GLY A N 1
ATOM 2447 C CA . GLY A 1 319 ? -8.18 29.703 -9.023 1 97 319 GLY A CA 1
ATOM 2448 C C . GLY A 1 319 ? -7.117 29.438 -7.969 1 97 319 GLY A C 1
ATOM 2449 O O . GLY A 1 319 ? -5.938 29.719 -8.195 1 97 319 GLY A O 1
ATOM 2450 N N . ALA A 1 320 ? -7.453 28.953 -6.863 1 98.5 320 ALA A N 1
ATOM 2451 C CA . ALA A 1 320 ? -6.477 28.594 -5.836 1 98.5 320 ALA A CA 1
ATOM 2452 C C . ALA A 1 320 ? -5.672 27.359 -6.242 1 98.5 320 ALA A C 1
ATOM 2454 O O . ALA A 1 320 ? -6.133 26.547 -7.043 1 98.5 320 ALA A O 1
ATOM 2455 N N . SER A 1 321 ? -4.441 27.328 -5.754 1 98.75 321 SER A N 1
ATOM 2456 C CA . SER A 1 321 ? -3.576 26.188 -6.035 1 98.75 321 SER A CA 1
ATOM 2457 C C . SER A 1 321 ? -2.793 25.766 -4.793 1 98.75 321 SER A C 1
ATOM 2459 O O . SER A 1 321 ? -2.4 26.609 -3.986 1 98.75 321 SER A O 1
ATOM 2461 N N . ALA A 1 322 ? -2.613 24.484 -4.695 1 98.75 322 ALA A N 1
ATOM 2462 C CA . ALA A 1 322 ? -1.832 23.922 -3.598 1 98.75 322 ALA A CA 1
ATOM 2463 C C . ALA A 1 322 ? -0.796 22.938 -4.117 1 98.75 322 ALA A C 1
ATOM 2465 O O . ALA A 1 322 ? -1.137 21.984 -4.84 1 98.75 322 ALA A O 1
ATOM 2466 N N . GLY A 1 323 ? 0.443 23.172 -3.693 1 97.75 323 GLY A N 1
ATOM 2467 C CA . GLY A 1 323 ? 1.512 22.25 -4.027 1 97.75 323 GLY A CA 1
ATOM 2468 C C . GLY A 1 323 ? 2.514 22.828 -5.012 1 97.75 323 GLY A C 1
ATOM 2469 O O . GLY A 1 323 ? 2.426 24 -5.383 1 97.75 323 GLY A O 1
ATOM 2470 N N . PRO A 1 324 ? 3.48 21.953 -5.496 1 98.12 324 PRO A N 1
ATOM 2471 C CA . PRO A 1 324 ? 3.594 20.562 -5.035 1 98.12 324 PRO A CA 1
ATOM 2472 C C . PRO A 1 324 ? 4.008 20.469 -3.57 1 98.12 324 PRO A C 1
ATOM 2474 O O . PRO A 1 324 ? 4.434 21.453 -2.975 1 98.12 324 PRO A O 1
ATOM 2477 N N . PHE A 1 325 ? 3.805 19.297 -2.883 1 98.19 325 PHE A N 1
ATOM 2478 C CA . PHE A 1 325 ? 4.254 18.969 -1.537 1 98.19 325 PHE A CA 1
ATOM 2479 C C . PHE A 1 325 ? 3.598 19.875 -0.506 1 98.19 325 PHE A C 1
ATOM 2481 O O . PHE A 1 325 ? 4.219 20.234 0.496 1 98.19 325 PHE A O 1
ATOM 2488 N N . ALA A 1 326 ? 2.41 20.344 -0.822 1 98.69 326 ALA A N 1
ATOM 2489 C CA . ALA A 1 326 ? 1.66 21.094 0.18 1 98.69 326 ALA A CA 1
ATOM 2490 C C . ALA A 1 326 ? 0.931 20.156 1.138 1 98.69 326 ALA A C 1
ATOM 2492 O O . ALA A 1 326 ? 0.633 19.016 0.79 1 98.69 326 ALA A O 1
ATOM 2493 N N . ARG A 1 327 ? 0.759 20.609 2.35 1 98.75 327 ARG A N 1
ATOM 2494 C CA . ARG A 1 327 ? -0.033 19.906 3.359 1 98.75 327 ARG A CA 1
ATOM 2495 C C . ARG A 1 327 ? -1.18 20.781 3.854 1 98.75 327 ARG A C 1
ATOM 2497 O O . ARG A 1 327 ? -0.966 21.719 4.633 1 98.75 327 ARG A O 1
ATOM 2504 N N . LEU A 1 328 ? -2.398 20.453 3.402 1 98.88 328 LEU A N 1
ATOM 2505 C CA . LEU A 1 328 ? -3.588 21.156 3.877 1 98.88 328 LEU A CA 1
ATOM 2506 C C . LEU A 1 328 ? -4.34 20.312 4.898 1 98.88 328 LEU A C 1
ATOM 2508 O O . LEU A 1 328 ? -4.734 19.172 4.605 1 98.88 328 LEU A O 1
ATOM 2512 N N . ARG A 1 329 ? -4.508 20.844 6.004 1 98.44 329 ARG A N 1
ATOM 2513 C CA . ARG A 1 329 ? -5.164 20.156 7.109 1 98.44 329 ARG A CA 1
ATOM 2514 C C . ARG A 1 329 ? -6.551 20.734 7.363 1 98.44 329 ARG A C 1
ATOM 2516 O O . ARG A 1 329 ? -6.969 21.688 6.703 1 98.44 329 ARG A O 1
ATOM 2523 N N . PRO A 1 330 ? -7.348 20.094 8.203 1 98.31 330 PRO A N 1
ATOM 2524 C CA . PRO A 1 330 ? -8.742 20.516 8.398 1 98.31 330 PRO A CA 1
ATOM 2525 C C . PRO A 1 330 ? -8.867 22 8.75 1 98.31 330 PRO A C 1
ATOM 2527 O O . PRO A 1 330 ? -8.109 22.5 9.586 1 98.31 330 PRO A O 1
ATOM 2530 N N . GLY A 1 331 ? -9.773 22.594 8.141 1 98.5 331 GLY A N 1
ATOM 2531 C CA . GLY A 1 331 ? -10.023 24 8.391 1 98.5 331 GLY A CA 1
ATOM 2532 C C . GLY A 1 331 ? -9.234 24.922 7.477 1 98.5 331 GLY A C 1
ATOM 2533 O O . GLY A 1 331 ? -9.406 26.141 7.516 1 98.5 331 GLY A O 1
ATOM 2534 N N . ALA A 1 332 ? -8.406 24.375 6.641 1 98.81 332 ALA A N 1
ATOM 2535 C CA . ALA A 1 332 ? -7.684 25.188 5.664 1 98.81 332 ALA A CA 1
ATOM 2536 C C . ALA A 1 332 ? -8.609 25.656 4.547 1 98.81 332 ALA A C 1
ATOM 2538 O O . ALA A 1 332 ? -9.195 24.828 3.836 1 98.81 332 ALA A O 1
ATOM 2539 N N . VAL A 1 333 ? -8.734 26.906 4.445 1 98.94 333 VAL A N 1
ATOM 2540 C CA . VAL A 1 333 ? -9.562 27.5 3.404 1 98.94 333 VAL A CA 1
ATOM 2541 C C . VAL A 1 333 ? -8.719 28.438 2.543 1 98.94 333 VAL A C 1
ATOM 2543 O O . VAL A 1 333 ? -8.203 29.453 3.033 1 98.94 333 VAL A O 1
ATOM 2546 N N . LEU A 1 334 ? -8.508 28.078 1.309 1 98.94 334 LEU A N 1
ATOM 2547 C CA . LEU A 1 334 ? -7.82 28.906 0.325 1 98.94 334 LEU A CA 1
ATOM 2548 C C . LEU A 1 334 ? -8.82 29.625 -0.573 1 98.94 334 LEU A C 1
ATOM 2550 O O . LEU A 1 334 ? -9.445 29.016 -1.439 1 98.94 334 LEU A O 1
ATOM 2554 N N . MET A 1 335 ? -8.938 30.938 -0.374 1 98.81 335 MET A N 1
ATOM 2555 C CA . MET A 1 335 ? -9.844 31.719 -1.208 1 98.81 335 MET A CA 1
ATOM 2556 C C . MET A 1 335 ? -9.281 31.891 -2.615 1 98.81 335 MET A C 1
ATOM 2558 O O . MET A 1 335 ? -8.305 31.234 -2.98 1 98.81 335 MET A O 1
ATOM 2562 N N . GLU A 1 336 ? -10.023 32.688 -3.41 1 98.5 336 GLU A N 1
ATOM 2563 C CA . GLU A 1 336 ? -9.727 32.781 -4.836 1 98.5 336 GLU A CA 1
ATOM 2564 C C . GLU A 1 336 ? -8.273 33.188 -5.066 1 98.5 336 GLU A C 1
ATOM 2566 O O . GLU A 1 336 ? -7.766 34.094 -4.418 1 98.5 336 GLU A O 1
ATOM 2571 N N . GLU A 1 337 ? -7.57 32.438 -5.922 1 98.19 337 GLU A N 1
ATOM 2572 C CA . GLU A 1 337 ? -6.262 32.812 -6.465 1 98.19 337 GLU A CA 1
ATOM 2573 C C . GLU A 1 337 ? -5.176 32.719 -5.395 1 98.19 337 GLU A C 1
ATOM 2575 O O . GLU A 1 337 ? -4.09 33.281 -5.555 1 98.19 337 GLU A O 1
ATOM 2580 N N . VAL A 1 338 ? -5.504 32.062 -4.312 1 98.75 338 VAL A N 1
ATOM 2581 C CA . VAL A 1 338 ? -4.488 31.781 -3.303 1 98.75 338 VAL A CA 1
ATOM 2582 C C . VAL A 1 338 ? -3.512 30.734 -3.822 1 98.75 338 VAL A C 1
ATOM 2584 O O . VAL A 1 338 ? -3.908 29.812 -4.539 1 98.75 338 VAL A O 1
ATOM 2587 N N . HIS A 1 339 ? -2.234 30.906 -3.469 1 98.69 339 HIS A N 1
ATOM 2588 C CA . HIS A 1 339 ? -1.23 29.906 -3.795 1 98.69 339 HIS A CA 1
ATOM 2589 C C . HIS A 1 339 ? -0.49 29.438 -2.545 1 98.69 339 HIS A C 1
ATOM 2591 O O . HIS A 1 339 ? 0.141 30.234 -1.856 1 98.69 339 HIS A O 1
ATOM 2597 N N . VAL A 1 340 ? -0.617 28.188 -2.264 1 98.44 340 VAL A N 1
ATOM 2598 C CA . VAL A 1 340 ? 0.16 27.5 -1.234 1 98.44 340 VAL A CA 1
ATOM 2599 C C . VAL A 1 340 ? 1.158 26.547 -1.887 1 98.44 340 VAL A C 1
ATOM 2601 O O . VAL A 1 340 ? 0.767 25.625 -2.607 1 98.44 340 VAL A O 1
ATOM 2604 N N . GLY A 1 341 ? 2.432 26.75 -1.543 1 96.31 341 GLY A N 1
ATOM 2605 C CA . GLY A 1 341 ? 3.453 26.094 -2.338 1 96.31 341 GLY A CA 1
ATOM 2606 C C . GLY A 1 341 ? 4.16 24.984 -1.59 1 96.31 341 GLY A C 1
AT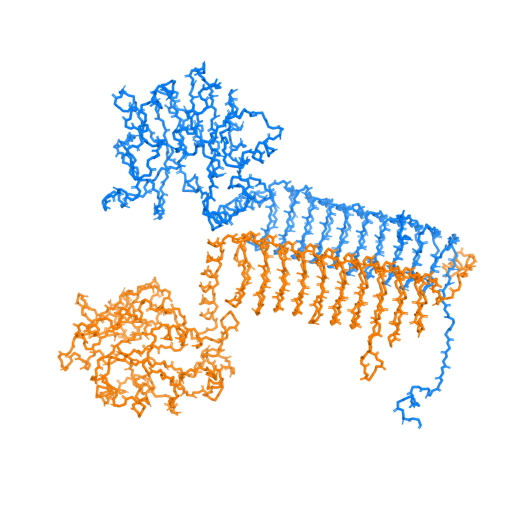OM 2607 O O . GLY A 1 341 ? 3.523 24.188 -0.887 1 96.31 341 GLY A O 1
ATOM 2608 N N . ASN A 1 342 ? 5.527 24.859 -1.84 1 95.81 342 ASN A N 1
ATOM 2609 C CA . ASN A 1 342 ? 6.344 23.719 -1.435 1 95.81 342 ASN A CA 1
ATOM 2610 C C . ASN A 1 342 ? 6.602 23.719 0.07 1 95.81 342 ASN A C 1
ATOM 2612 O O . ASN A 1 342 ? 7.125 24.688 0.612 1 95.81 342 ASN A O 1
ATOM 2616 N N . PHE A 1 343 ? 6.23 22.547 0.622 1 97.12 343 PHE A N 1
ATOM 2617 C CA . PHE A 1 343 ? 6.496 22.297 2.033 1 97.12 343 PHE A CA 1
ATOM 2618 C C . PHE A 1 343 ? 5.797 23.328 2.906 1 97.12 343 PHE A C 1
ATOM 2620 O O . PHE A 1 343 ? 6.371 23.812 3.887 1 97.12 343 PHE A O 1
ATOM 2627 N N . VAL A 1 344 ? 4.668 23.781 2.443 1 98.5 344 VAL A N 1
ATOM 2628 C CA . VAL A 1 344 ? 3.838 24.688 3.23 1 98.5 344 VAL A CA 1
ATOM 2629 C C . VAL A 1 344 ? 2.674 23.906 3.852 1 98.5 344 VAL A C 1
ATOM 2631 O O . VAL A 1 344 ? 2.014 23.125 3.174 1 98.5 344 VAL A O 1
ATOM 2634 N N . GLU A 1 345 ? 2.516 24.125 5.129 1 98.56 345 GLU A N 1
ATOM 2635 C CA . GLU A 1 345 ? 1.423 23.516 5.883 1 98.56 345 GLU A CA 1
ATOM 2636 C C . GLU A 1 345 ? 0.416 24.562 6.34 1 98.56 345 GLU A C 1
ATOM 2638 O O . GLU A 1 345 ? 0.795 25.594 6.91 1 98.56 345 GLU A O 1
ATOM 2643 N N . VAL A 1 346 ? -0.875 24.312 6.035 1 98.69 346 VAL A N 1
ATOM 2644 C CA . VAL A 1 346 ? -1.954 25.203 6.461 1 98.69 346 VAL A CA 1
ATOM 2645 C C . VAL A 1 346 ? -2.977 24.406 7.277 1 98.69 346 VAL A C 1
ATOM 2647 O O . VAL A 1 346 ? -3.451 23.359 6.844 1 98.69 346 VAL A O 1
ATOM 2650 N N . LYS A 1 347 ? -3.266 24.906 8.406 1 97.94 347 LYS A N 1
ATOM 2651 C CA . LYS A 1 347 ? -4.23 24.25 9.289 1 97.94 347 LYS A CA 1
ATOM 2652 C C . LYS A 1 347 ? -5.164 25.281 9.93 1 97.94 347 LYS A C 1
ATOM 2654 O O . LYS A 1 347 ? -4.711 26.281 10.484 1 97.94 347 LYS A O 1
ATOM 2659 N N . ASN A 1 348 ? -6.441 24.984 9.938 1 98.12 348 ASN A N 1
ATOM 2660 C CA . ASN A 1 348 ? -7.422 25.844 10.602 1 98.12 348 ASN A CA 1
ATOM 2661 C C . ASN A 1 348 ? -7.156 27.328 10.32 1 98.12 348 ASN A C 1
ATOM 2663 O O . ASN A 1 348 ? -7.051 28.125 11.25 1 98.12 348 ASN A O 1
ATOM 2667 N N . SER A 1 349 ? -6.969 27.625 9.055 1 98.75 349 SER A N 1
ATOM 2668 C CA . SER A 1 349 ? -6.605 28.984 8.648 1 98.75 349 SER A CA 1
ATOM 2669 C C . SER A 1 349 ? -7.363 29.391 7.391 1 98.75 349 SER A C 1
ATOM 2671 O O . SER A 1 349 ? -7.684 28.562 6.543 1 98.75 349 SER A O 1
ATOM 2673 N N . LEU A 1 350 ? -7.695 30.641 7.383 1 98.88 350 LEU A N 1
ATOM 2674 C CA . LEU A 1 350 ? -8.352 31.25 6.234 1 98.88 350 LEU A CA 1
ATOM 2675 C C . LEU A 1 350 ? -7.398 32.188 5.496 1 98.88 350 LEU A C 1
ATOM 2677 O O . LEU A 1 350 ? -6.938 33.188 6.059 1 98.88 350 LEU A O 1
ATOM 2681 N N . LEU A 1 351 ? -7.039 31.828 4.289 1 98.88 351 LEU A N 1
ATOM 2682 C CA . LEU A 1 351 ? -6.227 32.688 3.422 1 98.88 351 LEU A CA 1
ATOM 2683 C C . LEU A 1 351 ? -7.094 33.406 2.389 1 98.88 351 LEU A C 1
ATOM 2685 O O . LEU A 1 351 ? -7.633 32.75 1.479 1 98.88 351 LEU A O 1
ATOM 2689 N N . HIS A 1 352 ? -7.195 34.688 2.549 1 98.75 352 HIS A N 1
ATOM 2690 C CA . HIS A 1 352 ? -8.07 35.469 1.676 1 98.75 352 HIS A CA 1
ATOM 2691 C C . HIS A 1 352 ? -7.477 35.594 0.277 1 98.75 352 HIS A C 1
ATOM 2693 O O . HIS A 1 352 ? -6.391 35.062 0.008 1 98.75 352 HIS A O 1
ATOM 2699 N N . LYS A 1 353 ? -8.258 36.25 -0.553 1 98.69 353 LYS A N 1
ATOM 2700 C CA . LYS A 1 353 ? -8.008 36.281 -1.992 1 98.69 353 LYS A CA 1
ATOM 2701 C C . LYS A 1 353 ? -6.582 36.719 -2.301 1 98.69 353 LYS A C 1
ATOM 2703 O O . LYS A 1 353 ? -6.125 37.75 -1.811 1 98.69 353 LYS A O 1
ATOM 2708 N N . GLY A 1 354 ? -5.871 35.875 -3.031 1 98.38 354 GLY A N 1
ATOM 2709 C CA . GLY A 1 354 ? -4.609 36.312 -3.623 1 98.38 354 GLY A CA 1
ATOM 2710 C C . GLY A 1 354 ? -3.428 36.125 -2.686 1 98.38 354 GLY A C 1
ATOM 2711 O O . GLY A 1 354 ? -2.299 36.5 -3.033 1 98.38 354 GLY A O 1
ATOM 2712 N N . VAL A 1 355 ? -3.596 35.625 -1.539 1 98.62 355 VAL A N 1
ATOM 2713 C CA . VAL A 1 355 ? -2.504 35.344 -0.609 1 98.62 355 VAL A CA 1
ATOM 2714 C C . VAL A 1 355 ? -1.515 34.375 -1.24 1 98.62 355 VAL A C 1
ATOM 2716 O O . VAL A 1 355 ? -1.915 33.438 -1.931 1 98.62 355 VAL A O 1
ATOM 2719 N N . LYS A 1 356 ? -0.217 34.625 -1.041 1 98.5 356 LYS A N 1
ATOM 2720 C CA . LYS A 1 356 ? 0.838 33.75 -1.518 1 98.5 356 LYS A CA 1
ATOM 2721 C C . LYS A 1 356 ? 1.712 33.25 -0.363 1 98.5 356 LYS A C 1
ATOM 2723 O O . LYS A 1 356 ? 2.332 34.062 0.333 1 98.5 356 LYS A O 1
ATOM 2728 N N . ALA A 1 357 ? 1.713 32.031 -0.135 1 98.38 357 ALA A N 1
ATOM 2729 C CA . ALA A 1 357 ? 2.629 31.312 0.75 1 98.38 357 ALA A CA 1
ATOM 2730 C C . ALA A 1 357 ? 3.342 30.188 0.01 1 98.38 357 ALA A C 1
ATOM 2732 O O . ALA A 1 357 ? 2.887 29.047 0.028 1 98.38 357 ALA A O 1
ATOM 2733 N N . GLY A 1 358 ? 4.512 30.484 -0.474 1 96.56 358 GLY A N 1
ATOM 2734 C CA . GLY A 1 358 ? 5.059 29.609 -1.488 1 96.56 358 GLY A CA 1
ATOM 2735 C C . GLY A 1 358 ? 6.02 28.578 -0.925 1 96.56 358 GLY A C 1
ATOM 2736 O O . GLY A 1 358 ? 6.301 27.562 -1.567 1 96.56 358 GLY A O 1
ATOM 2737 N N . HIS A 1 359 ? 6.594 28.922 0.309 1 96.25 359 HIS A N 1
ATOM 2738 C CA . HIS A 1 359 ? 7.719 28.062 0.655 1 96.25 359 HIS A CA 1
ATOM 2739 C C . HIS A 1 359 ? 7.828 27.875 2.166 1 96.25 359 HIS A C 1
ATOM 2741 O O . HIS A 1 359 ? 7.785 28.859 2.916 1 96.25 359 HIS A O 1
ATOM 2747 N N . LEU A 1 360 ? 7.988 26.641 2.561 1 96.38 360 LEU A N 1
ATOM 2748 C CA . LEU A 1 360 ? 8.531 26.266 3.859 1 96.38 360 LEU A CA 1
ATOM 2749 C C . LEU A 1 360 ? 7.777 26.953 4.992 1 96.38 360 LEU A C 1
ATOM 2751 O O . LEU A 1 360 ? 8.383 27.375 5.98 1 96.38 360 LEU A O 1
ATOM 2755 N N . ALA A 1 361 ? 6.547 27.094 4.957 1 97.5 361 ALA A N 1
ATOM 2756 C CA . ALA A 1 361 ? 5.828 27.875 5.969 1 97.5 361 ALA A CA 1
ATOM 2757 C C . ALA A 1 361 ? 4.805 27 6.695 1 97.5 361 ALA A C 1
ATOM 2759 O O . ALA A 1 361 ? 4.379 25.969 6.176 1 97.5 361 ALA A O 1
ATOM 2760 N N . TYR A 1 362 ? 4.551 27.375 7.902 1 97.94 362 TYR A N 1
ATOM 2761 C CA . TYR A 1 362 ? 3.453 26.812 8.688 1 97.94 362 TYR A CA 1
ATOM 2762 C C . TYR A 1 362 ? 2.459 27.891 9.086 1 97.94 362 TYR A C 1
ATOM 2764 O O . TYR A 1 362 ? 2.809 28.828 9.805 1 97.94 362 TYR A O 1
ATOM 2772 N N . LEU A 1 363 ? 1.232 27.75 8.625 1 98.44 363 LEU A N 1
ATOM 2773 C CA . LEU A 1 363 ? 0.145 28.672 8.953 1 98.44 363 LEU A CA 1
ATOM 2774 C C . LEU A 1 363 ? -0.967 27.953 9.703 1 98.44 363 LEU A C 1
ATOM 2776 O O . LEU A 1 363 ? -1.83 27.312 9.086 1 98.44 363 LEU A O 1
ATOM 2780 N N . GLY A 1 364 ? -0.915 28.062 10.953 1 97.88 364 GLY A N 1
ATOM 2781 C CA . GLY A 1 364 ? -1.922 27.469 11.82 1 97.88 364 GLY A CA 1
ATOM 2782 C C . GLY A 1 364 ? -2.742 28.5 12.578 1 97.88 364 GLY A C 1
ATOM 2783 O O . GLY A 1 364 ? -2.189 29.422 13.172 1 97.88 364 GLY A O 1
ATOM 2784 N N . ASP A 1 365 ? -4.082 28.312 12.602 1 97.88 365 ASP A N 1
ATOM 2785 C CA . ASP A 1 365 ? -4.988 29.203 13.312 1 97.88 365 ASP A CA 1
ATOM 2786 C C . ASP A 1 365 ? -4.73 30.656 12.922 1 97.88 365 ASP A C 1
ATOM 2788 O O . ASP A 1 365 ? -4.535 31.516 13.789 1 97.88 365 ASP A O 1
ATOM 2792 N N . ALA A 1 366 ? -4.742 30.844 11.648 1 98.5 366 ALA A N 1
ATOM 2793 C CA . ALA A 1 366 ? -4.406 32.188 11.133 1 98.5 366 ALA A CA 1
ATOM 2794 C C . ALA A 1 366 ? -5.461 32.656 10.141 1 98.5 366 ALA A C 1
ATOM 2796 O O . ALA A 1 366 ? -6.176 31.859 9.539 1 98.5 366 ALA A O 1
ATOM 2797 N N . GLU A 1 367 ? -5.629 33.906 10.109 1 98.69 367 GLU A N 1
ATOM 2798 C CA . GLU A 1 367 ? -6.355 34.594 9.039 1 98.69 367 GLU A CA 1
ATOM 2799 C C . GLU A 1 367 ? -5.465 35.594 8.312 1 98.69 367 GLU A C 1
ATOM 2801 O O . GLU A 1 367 ? -4.938 36.531 8.93 1 98.69 367 GLU A O 1
ATOM 2806 N N . VAL A 1 368 ? -5.289 35.344 7.074 1 98.75 368 VAL A N 1
ATOM 2807 C CA . VAL A 1 368 ? -4.359 36.156 6.289 1 98.75 368 VAL A CA 1
ATOM 2808 C C . VAL A 1 368 ? -5.133 37 5.273 1 98.75 368 VAL A C 1
ATOM 2810 O O . VAL A 1 368 ? -5.855 36.469 4.434 1 98.75 368 VAL A O 1
ATOM 2813 N N . GLY A 1 369 ? -4.898 38.281 5.316 1 98.31 369 GLY A N 1
ATOM 2814 C CA . GLY A 1 369 ? -5.652 39.219 4.5 1 98.31 369 GLY A CA 1
ATOM 2815 C C . GLY A 1 369 ? -5.273 39.156 3.031 1 98.31 369 GLY A C 1
ATOM 2816 O O . GLY A 1 369 ? -4.188 38.688 2.68 1 98.31 369 GLY A O 1
ATOM 2817 N N . GLU A 1 370 ? -6.164 39.781 2.27 1 98.38 370 GLU A N 1
ATOM 2818 C CA . GLU A 1 370 ? -6.086 39.75 0.812 1 98.38 370 GLU A CA 1
ATOM 2819 C C . GLU A 1 370 ? 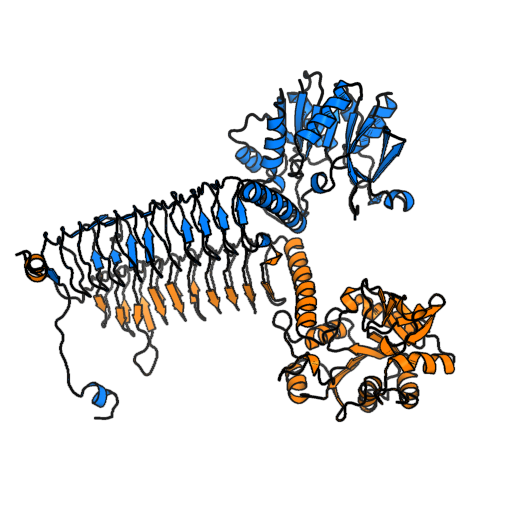-4.758 40.312 0.318 1 98.38 370 GLU A C 1
ATOM 2821 O O . GLU A 1 370 ? -4.301 41.375 0.798 1 98.38 370 GLU A O 1
ATOM 2826 N N . GLY A 1 371 ? -4.18 39.562 -0.621 1 97.31 371 GLY A N 1
ATOM 2827 C CA . GLY A 1 371 ? -3.014 40.094 -1.332 1 97.31 371 GLY A CA 1
ATOM 2828 C C . GLY A 1 371 ? -1.744 40.031 -0.503 1 97.31 371 GLY A C 1
ATOM 2829 O O . GLY A 1 371 ? -0.717 40.594 -0.901 1 97.31 371 GLY A O 1
ATOM 2830 N N . THR A 1 372 ? -1.753 39.438 0.613 1 96.62 372 THR A N 1
ATOM 2831 C CA . THR A 1 372 ? -0.615 39.375 1.523 1 96.62 372 THR A CA 1
ATOM 2832 C C . THR A 1 372 ? 0.395 38.344 1.053 1 96.62 372 THR A C 1
ATOM 2834 O O . THR A 1 372 ? 0.014 37.281 0.531 1 96.62 372 THR A O 1
ATOM 2837 N N . ASN A 1 373 ? 1.698 38.625 1.21 1 97.62 373 ASN A N 1
ATOM 2838 C CA . ASN A 1 373 ? 2.787 37.719 0.877 1 97.62 373 ASN A CA 1
ATOM 2839 C C . ASN A 1 373 ? 3.445 37.156 2.131 1 97.62 373 ASN A C 1
ATOM 2841 O O . ASN A 1 373 ? 3.959 37.906 2.963 1 97.62 373 ASN A O 1
ATOM 2845 N N . ILE A 1 374 ? 3.449 35.875 2.186 1 98.25 374 ILE A N 1
ATOM 2846 C CA . ILE A 1 374 ? 4.086 35.156 3.281 1 98.25 374 ILE A CA 1
ATOM 2847 C C . ILE A 1 374 ? 5.465 34.656 2.846 1 98.25 374 ILE A C 1
ATOM 2849 O O . ILE A 1 374 ? 5.574 33.812 1.977 1 98.25 374 ILE A O 1
ATOM 2853 N N . GLY A 1 375 ? 6.465 35.125 3.496 1 96.88 375 GLY A N 1
ATOM 2854 C CA . GLY A 1 375 ? 7.824 34.719 3.145 1 96.88 375 GLY A CA 1
ATOM 2855 C C . GLY A 1 375 ? 8.156 33.312 3.541 1 96.88 375 GLY A C 1
ATOM 2856 O O . GLY A 1 375 ? 7.418 32.656 4.297 1 96.88 375 GLY A O 1
ATOM 2857 N N . ALA A 1 376 ? 9.352 32.844 2.977 1 96.56 376 ALA A N 1
ATOM 2858 C CA . ALA A 1 376 ? 9.805 31.5 3.268 1 96.56 376 ALA A CA 1
ATOM 2859 C C . ALA A 1 376 ? 10.164 31.344 4.742 1 96.56 376 ALA A C 1
ATOM 2861 O O . ALA A 1 376 ? 10.844 32.188 5.312 1 96.56 376 ALA A O 1
ATOM 2862 N N . GLY A 1 377 ? 9.633 30.25 5.297 1 96.25 377 GLY A N 1
ATOM 2863 C CA . GLY A 1 377 ? 10.031 29.938 6.656 1 96.25 377 GLY A CA 1
ATOM 2864 C C . GLY A 1 377 ? 9.172 30.609 7.707 1 96.25 377 GLY A C 1
ATOM 2865 O O . GLY A 1 377 ? 9.398 30.453 8.906 1 96.25 377 GLY A O 1
ATOM 2866 N N . VAL A 1 378 ? 8.172 31.328 7.293 1 96.81 378 VAL A N 1
ATOM 2867 C CA . VAL A 1 378 ? 7.301 32 8.242 1 96.81 378 VAL A CA 1
ATOM 2868 C C . VAL A 1 378 ? 6.5 30.969 9.039 1 96.81 378 VAL A C 1
ATOM 2870 O O . VAL A 1 378 ? 6.008 29.984 8.477 1 96.81 378 VAL A O 1
ATOM 2873 N N . ILE A 1 379 ? 6.422 31.219 10.344 1 97.62 379 ILE A N 1
ATOM 2874 C CA . ILE A 1 379 ? 5.664 30.344 11.227 1 97.62 379 ILE A CA 1
ATOM 2875 C C . ILE A 1 379 ? 4.684 31.156 12.055 1 97.62 379 ILE A C 1
ATOM 2877 O O . ILE A 1 379 ? 5.074 32.125 12.703 1 97.62 379 ILE A O 1
ATOM 2881 N N . THR A 1 380 ? 3.434 30.797 12 1 97.19 380 THR A N 1
ATOM 2882 C CA . THR A 1 380 ? 2.496 31.266 13.008 1 97.19 380 THR A CA 1
ATOM 2883 C C . THR A 1 380 ? 2.516 30.375 14.234 1 97.19 380 THR A C 1
ATOM 2885 O O . THR A 1 380 ? 1.923 29.281 14.234 1 97.19 380 THR A O 1
ATOM 2888 N N . ALA A 1 381 ? 3.145 30.859 15.273 1 95.12 381 ALA A N 1
ATOM 2889 C CA . ALA A 1 381 ? 3.242 30.078 16.5 1 95.12 381 ALA A CA 1
ATOM 2890 C C . ALA A 1 381 ? 1.964 30.188 17.328 1 95.12 381 ALA A C 1
ATOM 2892 O O . ALA A 1 381 ? 1.837 31.094 18.172 1 95.12 381 ALA A O 1
ATOM 2893 N N . ASN A 1 382 ? 1.16 29.188 17.234 1 91.62 382 ASN A N 1
ATOM 2894 C CA . ASN A 1 382 ? -0.213 29.328 17.719 1 91.62 382 ASN A CA 1
ATOM 2895 C C . ASN A 1 382 ? -0.409 28.641 19.062 1 91.62 382 ASN A C 1
ATOM 2897 O O . ASN A 1 382 ? -1.479 28.75 19.656 1 91.62 382 ASN A O 1
ATOM 2901 N N . TYR A 1 383 ? 0.524 27.906 19.484 1 85.62 383 TYR A N 1
ATOM 2902 C CA . TYR A 1 383 ? 0.393 27.125 20.703 1 85.62 383 TYR A CA 1
ATOM 2903 C C . TYR A 1 383 ? 1.355 27.609 21.781 1 85.62 383 TYR A C 1
ATOM 2905 O O . TYR A 1 383 ? 2.559 27.719 21.531 1 85.62 383 TYR A O 1
ATOM 2913 N N . ASP A 1 384 ? 0.847 27.891 22.953 1 82.62 384 ASP A N 1
ATOM 2914 C CA . ASP A 1 384 ? 1.702 28.438 24 1 82.62 384 ASP A CA 1
ATOM 2915 C C . ASP A 1 384 ? 2.021 27.391 25.062 1 82.62 384 ASP A C 1
ATOM 2917 O O . ASP A 1 384 ? 2.484 27.719 26.156 1 82.62 384 ASP A O 1
ATOM 2921 N N . GLY A 1 385 ? 1.751 26.062 24.688 1 78.38 385 GLY A N 1
ATOM 2922 C CA . GLY A 1 385 ? 1.988 24.984 25.656 1 78.38 385 GLY A CA 1
ATOM 2923 C C . GLY A 1 385 ? 0.728 24.547 26.359 1 78.38 385 GLY A C 1
ATOM 2924 O O . GLY A 1 385 ? 0.703 23.469 26.984 1 78.38 385 GLY A O 1
ATOM 2925 N N . LYS A 1 386 ? -0.336 25.391 26.297 1 84.5 386 LYS A N 1
ATOM 2926 C CA . LYS A 1 386 ? -1.606 25.078 26.953 1 84.5 386 LYS A CA 1
ATOM 2927 C C . LYS A 1 386 ? -2.773 25.234 25.969 1 84.5 386 LYS A C 1
ATOM 2929 O O . LYS A 1 386 ? -3.643 24.359 25.891 1 84.5 386 LYS A O 1
ATOM 2934 N N . ARG A 1 387 ? -2.867 26.328 25.422 1 84.69 387 ARG A N 1
ATOM 2935 C CA . ARG A 1 387 ? -3.971 26.672 24.516 1 84.69 387 ARG A CA 1
ATOM 2936 C C . ARG A 1 387 ? -3.453 27.172 23.172 1 84.69 387 ARG A C 1
ATOM 2938 O O . ARG A 1 387 ? -2.305 27.594 23.062 1 84.69 387 ARG A O 1
ATOM 2945 N N . LYS A 1 388 ? -4.316 27.125 22.188 1 92.25 388 LYS A N 1
ATOM 2946 C CA . LYS A 1 388 ? -4.023 27.688 20.875 1 92.25 388 LYS A CA 1
ATOM 2947 C C . LYS A 1 388 ? -4.621 29.094 20.734 1 92.25 388 LYS A C 1
ATOM 2949 O O . LYS A 1 388 ? -5.695 29.375 21.266 1 92.25 388 LYS A O 1
ATOM 2954 N N . HIS A 1 389 ? -3.844 29.938 20 1 93.25 389 HIS A N 1
ATOM 2955 C CA . HIS A 1 389 ? -4.262 31.312 19.781 1 93.25 389 HIS A CA 1
ATOM 2956 C C . HIS A 1 389 ? -4.188 31.688 18.297 1 93.25 389 HIS A C 1
ATOM 2958 O O . HIS A 1 389 ? -3.506 31.016 17.516 1 93.25 389 HIS A O 1
ATOM 2964 N N . LYS A 1 390 ? -4.91 32.781 17.938 1 96.31 390 LYS A N 1
ATOM 2965 C CA . LYS A 1 390 ? -5.047 33.156 16.531 1 96.31 390 LYS A CA 1
ATOM 2966 C C . LYS A 1 390 ? -4.023 34.219 16.156 1 96.31 390 LYS A C 1
ATOM 2968 O O . LYS A 1 390 ? -3.705 35.094 16.953 1 96.31 390 LYS A O 1
ATOM 2973 N N . THR A 1 391 ? -3.539 34.125 14.961 1 97.12 391 THR A N 1
ATOM 2974 C CA . THR A 1 391 ? -2.752 35.156 14.305 1 97.12 391 THR A CA 1
ATOM 2975 C C . THR A 1 391 ? -3.562 35.844 13.211 1 97.12 391 THR A C 1
ATOM 2977 O O . THR A 1 391 ? -4.117 35.188 12.336 1 97.12 391 THR A O 1
ATOM 2980 N N . GLU A 1 392 ? -3.668 37.156 13.32 1 97.81 392 GLU A N 1
ATOM 2981 C CA . GLU A 1 392 ? -4.363 37.938 12.289 1 97.81 392 GLU A CA 1
ATOM 2982 C C . GLU A 1 392 ? -3.385 38.781 11.484 1 97.81 392 GLU A C 1
ATOM 2984 O O . GLU A 1 392 ? -2.709 39.656 12.039 1 97.81 392 GLU A O 1
ATOM 2989 N N . ILE A 1 393 ? -3.338 38.5 10.219 1 97.25 393 ILE A N 1
ATOM 2990 C CA . ILE A 1 393 ? -2.482 39.281 9.312 1 97.25 393 ILE A CA 1
ATOM 2991 C C . ILE A 1 393 ? -3.344 40.094 8.352 1 97.25 393 ILE A C 1
ATOM 2993 O O . ILE A 1 393 ? -4.195 39.531 7.652 1 97.25 393 ILE A O 1
ATOM 2997 N N . GLY A 1 394 ? -3.109 41.312 8.289 1 95.12 394 GLY A N 1
ATOM 2998 C CA . GLY A 1 394 ? -3.92 42.219 7.492 1 95.12 394 GLY A CA 1
ATOM 2999 C C . GLY A 1 394 ? -3.67 42.094 6 1 95.12 394 GLY A C 1
ATOM 3000 O O . GLY A 1 394 ? -2.93 41.188 5.566 1 95.12 394 GLY A O 1
ATOM 3001 N N . LYS A 1 395 ? -4.348 43.062 5.234 1 96 395 LYS A N 1
ATOM 3002 C CA . LYS A 1 395 ? -4.281 43.062 3.775 1 96 395 LYS A CA 1
ATOM 3003 C C . LYS A 1 395 ? -2.953 43.625 3.285 1 96 395 LYS A C 1
ATOM 3005 O O . LYS A 1 395 ? -2.426 44.594 3.865 1 96 395 LYS A O 1
ATOM 3010 N N . LYS A 1 396 ? -2.465 43.062 2.191 1 94.88 396 LYS A N 1
ATOM 3011 C CA . LYS A 1 396 ? -1.291 43.531 1.475 1 94.88 396 LYS A CA 1
ATOM 3012 C C . LYS A 1 396 ? -0.102 43.719 2.416 1 94.88 396 LYS A C 1
ATOM 3014 O O . LYS A 1 396 ? 0.671 44.656 2.287 1 94.88 396 LYS A O 1
ATOM 3019 N N . ALA A 1 397 ? -0.076 42.875 3.426 1 92.25 397 ALA A N 1
ATOM 3020 C CA . ALA A 1 397 ? 1.095 42.844 4.297 1 92.25 397 ALA A CA 1
ATOM 3021 C C . ALA A 1 397 ? 2.215 42 3.66 1 92.25 397 ALA A C 1
ATOM 3023 O O . ALA A 1 397 ? 1.983 41.281 2.705 1 92.25 397 ALA A O 1
ATOM 3024 N N . PHE A 1 398 ? 3.447 42.281 4.094 1 94.25 398 PHE A N 1
ATOM 3025 C CA . PHE A 1 398 ? 4.625 41.531 3.713 1 94.25 398 PHE A CA 1
ATOM 3026 C C . PHE A 1 398 ? 5.316 40.938 4.941 1 94.25 398 PHE A C 1
ATOM 3028 O O . PHE A 1 398 ? 5.898 41.688 5.742 1 94.25 398 PHE A O 1
ATOM 3035 N N . ILE A 1 399 ? 5.25 39.688 5.047 1 95.38 399 ILE A N 1
ATOM 3036 C CA . ILE A 1 399 ? 5.891 39.031 6.18 1 95.38 39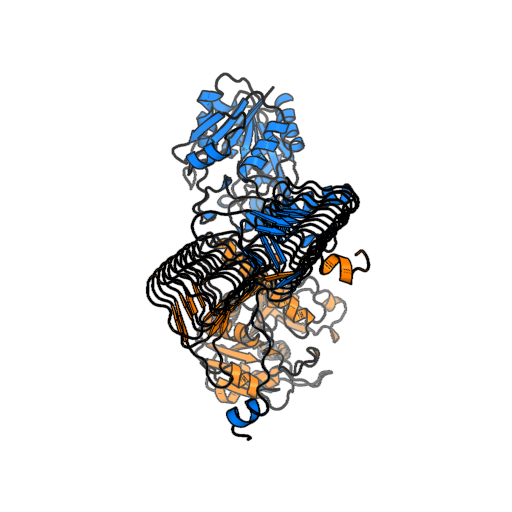9 ILE A CA 1
ATOM 3037 C C . ILE A 1 399 ? 7.254 38.5 5.762 1 95.38 399 ILE A C 1
ATOM 3039 O O . ILE A 1 399 ? 7.336 37.531 4.977 1 95.38 399 ILE A O 1
ATOM 3043 N N . GLY A 1 400 ? 8.266 38.969 6.34 1 93.81 400 GLY A N 1
ATOM 3044 C CA . GLY A 1 400 ? 9.617 38.594 5.969 1 93.81 400 GLY A CA 1
ATOM 3045 C C . GLY A 1 400 ? 9.961 37.156 6.289 1 93.81 400 GLY A C 1
ATOM 3046 O O . GLY A 1 400 ? 9.391 36.562 7.215 1 93.81 400 GLY A O 1
ATOM 3047 N N . SER A 1 401 ? 10.961 36.656 5.52 1 94.5 401 SER A N 1
ATOM 3048 C CA . SER A 1 401 ? 11.344 35.25 5.621 1 94.5 401 SER A CA 1
ATOM 3049 C C . SER A 1 401 ? 11.828 34.906 7.027 1 94.5 401 SER A C 1
ATOM 3051 O O . SER A 1 401 ? 12.484 35.719 7.68 1 94.5 401 SER A O 1
ATOM 3053 N N . ASN A 1 402 ? 11.461 33.688 7.391 1 94.38 402 ASN A N 1
ATOM 3054 C CA . ASN A 1 402 ? 11.898 33.094 8.648 1 94.38 402 ASN A CA 1
ATOM 3055 C C . ASN A 1 402 ? 11.414 33.906 9.844 1 94.38 402 ASN A C 1
ATOM 3057 O O . ASN A 1 402 ? 12.086 33.969 10.883 1 94.38 402 ASN A O 1
ATOM 3061 N N . SER A 1 403 ? 10.336 34.594 9.719 1 94.12 403 SER A N 1
ATOM 3062 C CA . SER A 1 403 ? 9.727 35.312 10.836 1 94.12 403 SER A CA 1
ATOM 3063 C C . SER A 1 403 ? 8.797 34.406 11.625 1 94.12 403 SER A C 1
ATOM 3065 O O . SER A 1 403 ? 8.227 33.438 11.07 1 94.12 403 SER A O 1
ATOM 3067 N N . VAL A 1 404 ? 8.75 34.656 12.938 1 95.56 404 VAL A N 1
ATOM 3068 C CA . VAL A 1 404 ? 7.801 33.969 13.797 1 95.56 404 VAL A CA 1
ATOM 3069 C C . VAL A 1 404 ? 6.773 34.938 14.344 1 95.56 404 VAL A C 1
ATOM 3071 O O . VAL A 1 404 ? 7.133 35.969 14.953 1 95.56 404 VAL A O 1
ATOM 3074 N N . LEU A 1 405 ? 5.543 34.656 14.07 1 95.25 405 LEU A N 1
ATOM 3075 C CA . LEU A 1 405 ? 4.445 35.406 14.641 1 95.25 405 LEU A CA 1
ATOM 3076 C C . LEU A 1 405 ? 3.838 34.688 15.844 1 95.25 405 LEU A C 1
ATOM 3078 O O . LEU A 1 405 ? 3.084 33.75 15.68 1 95.25 405 LEU A O 1
ATOM 3082 N N . VAL A 1 406 ? 4.152 35.219 17 1 94.62 406 VAL A N 1
ATOM 3083 C CA . VAL A 1 406 ? 3.721 34.562 18.219 1 94.62 406 VAL A CA 1
ATOM 3084 C C . VAL A 1 406 ? 2.309 35 18.594 1 94.62 406 VAL A C 1
ATOM 3086 O O . VAL A 1 406 ? 2.105 36.156 19.016 1 94.62 406 VAL A O 1
ATOM 3089 N N . ALA A 1 407 ? 1.428 34.062 18.547 1 93.94 407 ALA A N 1
ATOM 3090 C CA . ALA A 1 407 ? 0.014 34.375 18.766 1 93.94 407 ALA A CA 1
ATOM 3091 C C . ALA A 1 407 ? -0.293 34.531 20.25 1 93.94 407 ALA A C 1
ATOM 3093 O O . ALA A 1 407 ? 0.346 33.906 21.094 1 93.94 407 ALA A O 1
ATOM 3094 N N . PRO A 1 408 ? -1.378 35.312 20.625 1 94.38 408 PRO A N 1
ATOM 3095 C CA . PRO A 1 408 ? -2.178 36.125 19.719 1 94.38 408 PRO A CA 1
ATOM 3096 C C . PRO A 1 408 ? -1.438 37.375 19.25 1 94.38 408 PRO A C 1
ATOM 3098 O O . PRO A 1 408 ? -0.724 38 20.031 1 94.38 408 PRO A O 1
ATOM 3101 N N . VAL A 1 409 ? -1.497 37.688 17.984 1 93.56 409 VAL A N 1
ATOM 3102 C CA . VAL A 1 409 ? -0.854 38.875 17.453 1 93.56 409 VAL A CA 1
ATOM 3103 C C . VAL A 1 409 ? -1.578 39.344 16.188 1 93.56 409 VAL A C 1
ATOM 3105 O O . VAL A 1 409 ? -2.143 38.531 15.453 1 93.56 409 VAL A O 1
ATOM 3108 N N . ARG A 1 410 ? -1.558 40.656 16.016 1 95 410 ARG A N 1
ATOM 3109 C CA . ARG A 1 410 ? -2.145 41.25 14.828 1 95 410 ARG A CA 1
ATOM 3110 C C . ARG A 1 410 ? -1.098 42.031 14.031 1 95 410 ARG A C 1
ATOM 3112 O O . ARG A 1 410 ? -0.379 42.875 14.594 1 95 410 ARG A O 1
ATOM 3119 N N . VAL A 1 411 ? -1.022 41.688 12.789 1 93.88 411 VAL A N 1
ATOM 3120 C CA . VAL A 1 411 ? -0.216 42.469 11.844 1 93.88 411 VAL A CA 1
ATOM 3121 C C . VAL A 1 411 ? -1.125 43.312 10.969 1 93.88 411 VAL A C 1
ATOM 3123 O O . VAL A 1 411 ? -1.975 42.781 10.242 1 93.88 411 VAL A O 1
ATOM 3126 N N . GLY A 1 412 ? -0.901 44.531 11.016 1 91.38 412 GLY A N 1
ATOM 3127 C CA . GLY A 1 412 ? -1.792 45.469 10.328 1 91.38 412 GLY A CA 1
ATOM 3128 C C . GLY A 1 412 ? -1.647 45.438 8.82 1 91.38 412 GLY A C 1
ATOM 3129 O O . GLY A 1 412 ? -0.707 44.812 8.297 1 91.38 412 GLY A O 1
ATOM 3130 N N . ASP A 1 413 ? -2.635 46.188 8.156 1 90.69 413 ASP A N 1
ATOM 3131 C CA . ASP A 1 413 ? -2.619 46.281 6.699 1 90.69 413 ASP A CA 1
ATOM 3132 C C . ASP A 1 413 ? -1.341 46.969 6.215 1 90.69 413 ASP A C 1
ATOM 3134 O O . ASP A 1 413 ? -0.868 47.906 6.828 1 90.69 413 ASP A O 1
ATOM 3138 N N . ARG A 1 414 ? -0.789 46.375 5.145 1 88.81 414 ARG A N 1
ATOM 3139 C CA . ARG A 1 414 ? 0.351 46.969 4.457 1 88.81 414 ARG A CA 1
ATOM 3140 C C . ARG A 1 414 ? 1.558 47.094 5.383 1 88.81 414 ARG A C 1
ATOM 3142 O O . ARG A 1 414 ? 2.453 47.906 5.156 1 88.81 414 ARG A O 1
ATOM 3149 N N . ALA A 1 415 ? 1.491 46.312 6.438 1 89.31 415 ALA A N 1
ATOM 3150 C CA . ALA A 1 415 ? 2.646 46.281 7.328 1 89.31 415 ALA A CA 1
ATOM 3151 C C . ALA A 1 415 ? 3.75 45.406 6.762 1 89.31 415 ALA A C 1
ATOM 3153 O O . ALA A 1 415 ? 3.482 44.5 5.957 1 89.31 415 ALA A O 1
ATOM 3154 N N . LEU A 1 416 ? 5.016 45.719 7.156 1 91 416 LEU A N 1
ATOM 3155 C CA . LEU A 1 416 ? 6.188 44.906 6.805 1 91 416 LEU A CA 1
ATOM 3156 C C . LEU A 1 416 ? 6.832 44.312 8.047 1 91 416 LEU A C 1
ATOM 3158 O O . LEU A 1 416 ? 7.055 45.031 9.039 1 91 416 LEU A O 1
ATOM 3162 N N . VAL A 1 417 ? 7.023 43.094 7.969 1 91.12 417 VAL A N 1
ATOM 3163 C CA . VAL A 1 417 ? 7.816 42.438 9 1 91.12 417 VAL A CA 1
ATOM 3164 C C . VAL A 1 417 ? 9.195 42.062 8.453 1 91.12 417 VAL A C 1
ATOM 3166 O O . VAL A 1 417 ? 9.305 41.375 7.434 1 91.12 417 VAL A O 1
ATOM 3169 N N . GLY A 1 418 ? 10.211 42.531 9.078 1 88.44 418 GLY A N 1
ATOM 3170 C CA . GLY A 1 418 ? 11.562 42.219 8.656 1 88.44 418 GLY A CA 1
ATOM 3171 C C . GLY A 1 418 ? 11.898 40.75 8.781 1 88.44 418 GLY A C 1
ATOM 3172 O O . GLY A 1 418 ? 11.43 40.094 9.703 1 88.44 418 GLY A O 1
ATOM 3173 N N . ALA A 1 419 ? 12.719 40.344 7.816 1 89.38 419 ALA A N 1
ATOM 3174 C CA . ALA A 1 419 ? 13.125 38.938 7.84 1 89.38 419 ALA A CA 1
ATOM 3175 C C . ALA A 1 419 ? 13.789 38.562 9.172 1 89.38 419 ALA A C 1
ATOM 3177 O O . ALA A 1 419 ? 14.539 39.375 9.734 1 89.38 419 ALA A O 1
ATOM 3178 N N . GLY A 1 420 ? 13.461 37.344 9.633 1 90.12 420 GLY A N 1
ATOM 3179 C CA . GLY A 1 420 ? 14.094 36.812 10.836 1 90.12 420 GLY A CA 1
ATOM 3180 C C . GLY A 1 420 ? 13.5 37.375 12.109 1 90.12 420 GLY A C 1
ATOM 3181 O O . GLY A 1 420 ? 14.016 37.156 13.203 1 90.12 420 GLY A O 1
ATOM 3182 N N . SER A 1 421 ? 12.414 38.094 12.023 1 90.25 421 SER A N 1
ATOM 3183 C CA . SER A 1 421 ? 11.844 38.781 13.18 1 90.25 421 SER A CA 1
ATOM 3184 C C . SER A 1 421 ? 10.922 37.875 13.969 1 90.25 421 SER A C 1
ATOM 3186 O O . SER A 1 421 ? 10.203 37.062 13.383 1 90.25 421 SER A O 1
ATOM 3188 N N . VAL A 1 422 ? 11.039 38 15.297 1 93.31 422 VAL A N 1
ATOM 3189 C CA . VAL A 1 422 ? 10.023 37.406 16.156 1 93.31 422 VAL A CA 1
ATOM 3190 C C . VAL A 1 422 ? 9.047 38.469 16.641 1 93.31 422 VAL A C 1
ATOM 3192 O O . VAL A 1 422 ? 9.422 39.375 17.406 1 93.31 422 VAL A O 1
ATOM 3195 N N . ILE A 1 423 ? 7.809 38.281 16.234 1 90.31 423 ILE A N 1
ATOM 3196 C CA . ILE A 1 423 ? 6.805 39.312 16.531 1 90.31 423 ILE A CA 1
ATOM 3197 C C . ILE A 1 423 ? 5.93 38.844 17.688 1 90.31 423 ILE A C 1
ATOM 3199 O O . ILE A 1 423 ? 5.234 37.844 17.594 1 90.31 423 ILE A O 1
ATOM 3203 N N . THR A 1 424 ? 5.965 39.594 18.781 1 91.25 424 THR A N 1
ATOM 3204 C CA . THR A 1 424 ? 5.195 39.219 19.969 1 91.25 424 THR A CA 1
ATOM 3205 C C . THR A 1 424 ? 4.156 40.281 20.297 1 91.25 424 THR A C 1
ATOM 3207 O O . THR A 1 424 ? 3.287 40.062 21.141 1 91.25 424 THR A O 1
ATOM 3210 N N . GLN A 1 425 ? 4.301 41.375 19.609 1 88.94 425 GLN A N 1
ATOM 3211 C CA . GLN A 1 425 ? 3.35 42.469 19.781 1 88.94 425 GLN A CA 1
ATOM 3212 C C . GLN A 1 425 ? 2.748 42.906 18.438 1 88.94 425 GLN A C 1
ATOM 3214 O O . GLN A 1 425 ? 3.359 42.688 17.391 1 88.94 425 GLN A O 1
ATOM 3219 N N . ASP A 1 426 ? 1.631 43.531 18.547 1 88.88 426 ASP A N 1
ATOM 3220 C CA . ASP A 1 426 ? 0.93 43.938 17.344 1 88.88 426 ASP A CA 1
ATOM 3221 C C . ASP A 1 426 ? 1.793 44.875 16.5 1 88.88 426 ASP A C 1
ATOM 3223 O O . ASP A 1 426 ? 2.559 45.688 17.031 1 88.88 426 ASP A O 1
ATOM 3227 N N . VAL A 1 427 ? 1.628 44.75 15.203 1 87.75 427 VAL A N 1
ATOM 3228 C CA . VAL A 1 427 ? 2.299 45.625 14.25 1 87.75 427 VAL A CA 1
ATOM 3229 C C . VAL A 1 427 ? 1.283 46.562 13.617 1 87.75 427 VAL A C 1
ATOM 3231 O O . VAL A 1 427 ? 0.4 46.125 12.875 1 87.75 427 VAL A O 1
ATOM 3234 N N . PRO A 1 428 ? 1.423 47.75 13.82 1 83.19 428 PRO A N 1
ATOM 3235 C CA . PRO A 1 428 ? 0.463 48.719 13.266 1 83.19 428 PRO A CA 1
ATOM 3236 C C . PRO A 1 428 ? 0.462 48.719 11.742 1 83.19 428 PRO A C 1
ATOM 3238 O O . PRO A 1 428 ? 1.451 48.344 11.117 1 83.19 428 PRO A O 1
ATOM 3241 N N . GLU A 1 429 ? -0.656 49.25 11.297 1 84.38 429 GLU A N 1
ATOM 3242 C CA . GLU A 1 429 ? -0.807 49.438 9.852 1 84.38 429 GLU A CA 1
ATOM 3243 C C . GLU A 1 429 ? 0.355 50.219 9.266 1 84.38 429 GLU A C 1
ATOM 3245 O O . GLU A 1 429 ? 0.775 51.219 9.828 1 84.38 429 GLU A O 1
ATOM 3250 N N . GLY A 1 430 ? 0.884 49.656 8.227 1 77.56 430 GLY A N 1
ATOM 3251 C CA . GLY A 1 430 ? 1.906 50.375 7.48 1 77.56 430 GLY A CA 1
ATOM 3252 C C . GLY A 1 430 ? 3.236 50.469 8.203 1 77.56 430 GLY A C 1
ATOM 3253 O O . GLY A 1 430 ? 4.156 51.156 7.762 1 77.56 430 GLY A O 1
ATOM 3254 N N . ALA A 1 431 ? 3.404 49.812 9.258 1 75.75 431 ALA A N 1
ATOM 3255 C CA . ALA A 1 431 ? 4.633 49.875 10.039 1 75.75 431 ALA A CA 1
ATOM 3256 C C . ALA A 1 431 ? 5.617 48.812 9.602 1 75.75 431 ALA A C 1
ATOM 3258 O O . ALA A 1 431 ? 5.23 47.844 8.938 1 75.75 431 ALA A O 1
ATOM 3259 N N . LEU A 1 432 ? 6.859 49.094 9.852 1 77.25 432 LEU A N 1
ATOM 3260 C CA . LEU A 1 432 ? 7.879 48.031 9.82 1 77.25 432 LEU A CA 1
ATOM 3261 C C . LEU A 1 432 ? 8.156 47.5 11.219 1 77.25 432 LEU A C 1
ATOM 3263 O O . LEU A 1 432 ? 8.445 48.281 12.133 1 77.25 432 LEU A O 1
ATOM 3267 N N . ALA A 1 433 ? 8.008 46.188 11.375 1 79.44 433 ALA A N 1
ATOM 3268 C CA . ALA A 1 433 ? 8.383 45.531 12.625 1 79.44 433 ALA A CA 1
ATOM 3269 C C . ALA A 1 433 ? 9.656 44.719 12.461 1 79.44 433 ALA A C 1
ATOM 3271 O O . ALA A 1 433 ? 9.781 43.938 11.516 1 79.44 433 ALA A O 1
ATOM 3272 N N . VAL A 1 434 ? 10.695 44.938 13.305 1 72.31 434 VAL A N 1
ATOM 3273 C CA . VAL A 1 434 ? 11.953 44.188 13.305 1 72.31 434 VAL A CA 1
ATOM 3274 C C . VAL A 1 434 ? 12.258 43.688 14.719 1 72.31 434 VAL A C 1
ATOM 3276 O O . VAL A 1 434 ? 12.133 44.438 15.688 1 72.31 434 VAL A O 1
ATOM 3279 N N . ALA A 1 435 ? 12.555 42.438 14.859 1 79.88 435 ALA A N 1
ATOM 3280 C CA . ALA A 1 435 ? 12.914 41.812 16.125 1 79.88 435 ALA A CA 1
ATOM 3281 C C . ALA A 1 435 ? 14.031 40.781 15.945 1 79.88 435 ALA A C 1
ATOM 3283 O O . ALA A 1 435 ? 13.836 39.594 16.172 1 79.88 435 ALA A O 1
ATOM 3284 N N . ARG A 1 436 ? 15.258 41.281 15.477 1 72.5 436 ARG A N 1
ATOM 3285 C CA . ARG A 1 436 ? 16.453 40.469 15.305 1 72.5 436 ARG A CA 1
ATOM 3286 C C . ARG A 1 436 ? 17.719 41.25 15.68 1 72.5 436 ARG A C 1
ATOM 3288 O O . ARG A 1 436 ? 17.688 42.5 15.727 1 72.5 436 ARG A O 1
ATOM 3295 N N . GLU A 1 437 ? 18.734 40.469 16.016 1 72.19 437 GLU A N 1
ATOM 3296 C CA . GLU A 1 437 ? 20 41.125 16.375 1 72.19 437 GLU A CA 1
ATOM 3297 C C . GLU A 1 437 ? 20.609 41.844 15.164 1 72.19 437 GLU A C 1
ATOM 3299 O O . GLU A 1 437 ? 20.438 41.406 14.023 1 72.19 437 GLU A O 1
ATOM 3304 N N . ARG A 1 438 ? 21.297 42.969 15.406 1 67.5 438 ARG A N 1
ATOM 3305 C CA . ARG A 1 438 ? 22.016 43.688 14.352 1 67.5 438 ARG A CA 1
ATOM 3306 C C . ARG A 1 438 ? 23.25 42.906 13.906 1 67.5 438 ARG A C 1
ATOM 3308 O O . ARG A 1 438 ? 23.922 42.281 14.727 1 67.5 438 ARG A O 1
ATOM 3315 N N . GLN A 1 439 ? 23.516 43 12.625 1 59.47 439 GLN A N 1
ATOM 3316 C CA . GLN A 1 439 ? 24.641 42.281 12.055 1 59.47 439 GLN A CA 1
ATOM 3317 C C . GLN A 1 439 ? 25.969 42.844 12.523 1 59.47 439 GLN A C 1
ATOM 3319 O O . GLN A 1 439 ? 26.141 44.062 12.602 1 59.47 439 GLN A O 1
ATOM 3324 N N . LYS A 1 440 ? 26.812 41.938 12.984 1 68.94 440 LYS A N 1
ATOM 3325 C CA . LYS A 1 440 ? 28.219 42.25 13.281 1 68.94 440 LYS A CA 1
ATOM 3326 C C . LYS A 1 440 ? 29.156 41.406 12.453 1 68.94 440 LYS A C 1
ATOM 3328 O O . LYS A 1 440 ? 28.953 40.188 12.328 1 68.94 440 LYS A O 1
ATOM 3333 N N . ASN A 1 441 ? 30.141 42.062 11.648 1 65.5 441 ASN A N 1
ATOM 3334 C CA . ASN A 1 441 ? 31.172 41.344 10.891 1 65.5 441 ASN A CA 1
ATOM 3335 C C . ASN A 1 441 ? 32.5 41.344 11.625 1 65.5 441 ASN A C 1
ATOM 3337 O O . ASN A 1 441 ? 33.031 42.406 11.969 1 65.5 441 ASN A O 1
ATOM 3341 N N . LEU A 1 442 ? 32.875 40.094 11.906 1 76.75 442 LEU A N 1
ATOM 3342 C CA . LEU A 1 442 ? 34.188 39.906 12.523 1 76.75 442 LEU A CA 1
ATOM 3343 C C . LEU A 1 442 ? 35.219 39.469 11.484 1 76.75 442 LEU A C 1
ATOM 3345 O O . LEU A 1 442 ? 35.312 38.25 11.203 1 76.75 442 LEU A O 1
ATOM 3349 N N . GLU A 1 443 ? 35.906 40.281 10.953 1 73.12 443 GLU A N 1
ATOM 3350 C CA . GLU A 1 443 ? 36.812 40.031 9.852 1 73.12 443 GLU A CA 1
ATOM 3351 C C . GLU A 1 443 ? 37.906 39.062 10.266 1 73.12 443 GLU A C 1
ATOM 3353 O O . GLU A 1 443 ? 38.469 39.188 11.367 1 73.12 443 GLU A O 1
ATOM 3358 N N . GLY A 1 444 ? 38.219 38.031 9.43 1 65 444 GLY A N 1
ATOM 3359 C CA . GLY A 1 444 ? 39.312 37.094 9.609 1 65 444 GLY A CA 1
ATOM 3360 C C . GLY A 1 444 ? 39 35.969 10.586 1 65 444 GLY A C 1
ATOM 3361 O O . GLY A 1 444 ? 39.812 35.062 10.789 1 65 444 GLY A O 1
ATOM 3362 N N . TYR A 1 445 ? 38.031 36.125 11.211 1 71.44 445 TYR A N 1
ATOM 3363 C CA . TYR A 1 445 ? 37.688 35.188 12.266 1 71.44 445 TYR A CA 1
ATOM 3364 C C . TYR A 1 445 ? 37.656 33.75 11.742 1 71.44 445 TYR A C 1
ATOM 3366 O O . TYR A 1 445 ? 38.219 32.844 12.359 1 71.44 445 TYR A O 1
ATOM 3374 N N . ALA A 1 446 ? 36.969 33.531 10.656 1 68.25 446 ALA A N 1
ATOM 3375 C CA . ALA A 1 446 ? 36.844 32.188 10.102 1 68.25 446 ALA A CA 1
ATOM 3376 C C . ALA A 1 446 ? 38.219 31.625 9.75 1 68.25 446 ALA A C 1
ATOM 3378 O O . ALA A 1 446 ? 38.469 30.438 9.969 1 68.25 446 ALA A O 1
ATOM 3379 N N . LEU A 1 447 ? 39 32.375 9.289 1 67.75 447 LEU A N 1
ATOM 3380 C CA . LEU A 1 447 ? 40.344 31.953 8.969 1 67.75 447 LEU A CA 1
ATOM 3381 C C . LEU A 1 447 ? 41.125 31.547 10.227 1 67.75 447 LEU A C 1
ATOM 3383 O O . LEU A 1 447 ? 41.812 30.531 10.234 1 67.75 447 LEU A O 1
ATOM 3387 N N . ARG A 1 448 ? 40.969 32.188 11.25 1 71.12 448 ARG A N 1
ATOM 3388 C CA . ARG A 1 448 ? 41.625 31.891 12.516 1 71.12 448 ARG A CA 1
ATOM 3389 C C . ARG A 1 448 ? 41.094 30.578 13.094 1 71.12 448 ARG A C 1
ATOM 3391 O O . ARG A 1 448 ? 41.875 29.766 13.609 1 71.12 448 ARG A O 1
ATOM 3398 N N . LYS A 1 449 ? 39.875 30.516 12.961 1 70.12 449 LYS A N 1
ATOM 3399 C CA . LYS A 1 449 ? 39.219 29.328 13.492 1 70.12 449 LYS A CA 1
ATOM 3400 C C . LYS A 1 449 ? 39.656 28.078 12.734 1 70.12 449 LYS A C 1
ATOM 3402 O O . LYS A 1 449 ? 39.844 27.016 13.328 1 70.12 449 LYS A O 1
ATOM 3407 N N . LEU A 1 450 ? 39.812 28.281 11.461 1 68.12 450 LEU A N 1
ATOM 3408 C CA . LEU A 1 450 ? 40.25 27.172 10.633 1 68.12 450 LEU A CA 1
ATOM 3409 C C . LEU A 1 450 ? 41.75 26.984 10.703 1 68.12 450 LEU A C 1
ATOM 3411 O O . LEU A 1 450 ? 42.312 26.031 10.156 1 68.12 450 LEU A O 1
ATOM 3415 N N . GLY A 1 451 ? 42.312 27.75 11.586 1 64.56 451 GLY A N 1
ATOM 3416 C CA . GLY A 1 451 ? 43.75 27.688 11.711 1 64.56 451 GLY A CA 1
ATOM 3417 C C . GLY A 1 451 ? 44.469 28.266 10.5 1 64.56 451 GLY A C 1
ATOM 3418 O O . GLY A 1 451 ? 45.656 27.938 10.258 1 64.56 451 GLY A O 1
ATOM 3419 N N . GLU A 1 452 ? 43.781 28.797 9.711 1 62.41 452 GLU A N 1
ATOM 3420 C CA . GLU A 1 452 ? 44.375 29.344 8.5 1 62.41 452 GLU A CA 1
ATOM 3421 C C . GLU A 1 452 ? 44.719 30.812 8.68 1 62.41 452 GLU A C 1
ATOM 3423 O O . GLU A 1 452 ? 45.156 31.484 7.73 1 62.41 452 GLU A O 1
ATOM 3428 N N . GLY A 1 453 ? 44.594 31.344 9.844 1 48.94 453 GLY A N 1
ATOM 3429 C CA . GLY A 1 453 ? 45 32.75 10.031 1 48.94 453 GLY A CA 1
ATOM 3430 C C . GLY A 1 453 ? 46.438 32.906 10.438 1 48.94 453 GLY A C 1
ATOM 3431 O O . GLY A 1 453 ? 47.062 31.969 10.984 1 48.94 453 GLY A O 1
ATOM 3432 N N . MET B 1 1 ? 20.453 -39.031 -2.354 1 90.94 1 MET B N 1
ATOM 3433 C CA . MET B 1 1 ? 21.734 -38.406 -2.604 1 90.94 1 MET B CA 1
ATOM 3434 C C . MET B 1 1 ? 21.812 -37.844 -4.027 1 90.94 1 MET B C 1
ATOM 3436 O O . MET B 1 1 ? 21.344 -38.5 -4.965 1 90.94 1 MET B O 1
ATOM 3440 N N . HIS B 1 2 ? 22.219 -36.562 -4.211 1 98 2 HIS B N 1
ATOM 3441 C CA . HIS B 1 2 ? 22.422 -36 -5.547 1 98 2 HIS B CA 1
ATOM 3442 C C . HIS B 1 2 ? 23.422 -34.844 -5.52 1 98 2 HIS B C 1
ATOM 3444 O O . HIS B 1 2 ? 23.75 -34.344 -4.449 1 98 2 HIS B O 1
ATOM 3450 N N . ALA B 1 3 ? 23.984 -34.562 -6.676 1 98.5 3 ALA B N 1
ATOM 3451 C CA . ALA B 1 3 ? 24.766 -33.344 -6.883 1 98.5 3 ALA B CA 1
ATOM 3452 C C . ALA B 1 3 ? 24 -32.312 -7.73 1 98.5 3 ALA B C 1
ATOM 3454 O O . ALA B 1 3 ? 23.219 -32.719 -8.617 1 98.5 3 ALA B O 1
ATOM 3455 N N . HIS B 1 4 ? 24.172 -31.047 -7.375 1 98.69 4 HIS B N 1
ATOM 3456 C CA . HIS B 1 4 ? 23.484 -29.969 -8.102 1 98.69 4 HIS B CA 1
ATOM 3457 C C . HIS B 1 4 ? 24.484 -29.031 -8.766 1 98.69 4 HIS B C 1
ATOM 3459 O O . HIS B 1 4 ? 25.453 -28.594 -8.133 1 98.69 4 HIS B O 1
ATOM 3465 N N . VAL B 1 5 ? 24.344 -28.812 -10.062 1 98.75 5 VAL B N 1
ATOM 3466 C CA . VAL B 1 5 ? 25.188 -27.875 -10.789 1 98.75 5 VAL B CA 1
ATOM 3467 C C . VAL B 1 5 ? 24.344 -26.719 -11.328 1 98.75 5 VAL B C 1
ATOM 3469 O O . VAL B 1 5 ? 23.328 -26.938 -11.992 1 98.75 5 VAL B O 1
ATOM 3472 N N . ILE B 1 6 ? 24.688 -25.5 -11.039 1 98.69 6 ILE B N 1
ATOM 3473 C CA . ILE B 1 6 ? 24.047 -24.312 -11.578 1 98.69 6 ILE B CA 1
ATOM 3474 C C . ILE B 1 6 ? 24.969 -23.641 -12.602 1 98.69 6 ILE B C 1
ATOM 3476 O O . ILE B 1 6 ? 26.109 -23.281 -12.281 1 98.69 6 ILE B O 1
ATOM 3480 N N . LEU B 1 7 ? 24.5 -23.5 -13.805 1 97.94 7 LEU B N 1
ATOM 3481 C CA . LEU B 1 7 ? 25.266 -22.844 -14.852 1 97.94 7 LEU B CA 1
ATOM 3482 C C . LEU B 1 7 ? 25.078 -21.344 -14.828 1 97.94 7 LEU B C 1
ATOM 3484 O O . LEU B 1 7 ? 23.969 -20.844 -15.078 1 97.94 7 LEU B O 1
ATOM 3488 N N . ALA B 1 8 ? 26.109 -20.609 -14.523 1 96.88 8 ALA B N 1
ATOM 3489 C CA . ALA B 1 8 ? 26.031 -19.156 -14.391 1 96.88 8 ALA B CA 1
ATOM 3490 C C . ALA B 1 8 ? 27.203 -18.484 -15.102 1 96.88 8 ALA B C 1
ATOM 3492 O O . ALA B 1 8 ? 27.766 -17.516 -14.602 1 96.88 8 ALA B O 1
ATOM 3493 N N . ALA B 1 9 ? 27.562 -18.969 -16.328 1 92 9 ALA B N 1
ATOM 3494 C CA . ALA B 1 9 ? 28.797 -18.531 -16.969 1 92 9 ALA B CA 1
ATOM 3495 C C . ALA B 1 9 ? 28.5 -17.641 -18.172 1 92 9 ALA B C 1
ATOM 3497 O O . ALA B 1 9 ? 29.422 -17.078 -18.781 1 92 9 ALA B O 1
ATOM 3498 N N . GLY B 1 10 ? 27.281 -17.422 -18.531 1 87.19 10 GLY B N 1
ATOM 3499 C CA . GLY B 1 10 ? 26.953 -16.719 -19.75 1 87.19 10 GLY B CA 1
ATOM 3500 C C . GLY B 1 10 ? 27.312 -15.25 -19.719 1 87.19 10 GLY B C 1
ATOM 3501 O O . GLY B 1 10 ? 27.297 -14.625 -18.656 1 87.19 10 GLY B O 1
ATOM 3502 N N . GLN B 1 11 ? 27.547 -14.672 -20.875 1 83.94 11 GLN B N 1
ATOM 3503 C CA . GLN B 1 11 ? 27.938 -13.273 -21 1 83.94 11 GLN B CA 1
ATOM 3504 C C . GLN B 1 11 ? 26.75 -12.352 -20.781 1 83.94 11 GLN B C 1
ATOM 3506 O O . GLN B 1 11 ? 26.875 -11.289 -20.172 1 83.94 11 GLN B O 1
ATOM 3511 N N . GLY B 1 12 ? 25.609 -12.719 -21.25 1 89.31 12 GLY B N 1
ATOM 3512 C CA . GLY B 1 12 ? 24.406 -11.922 -21.078 1 89.31 12 GLY B CA 1
ATOM 3513 C C . GLY B 1 12 ? 24.453 -10.617 -21.844 1 89.31 12 GLY B C 1
ATOM 3514 O O . GLY B 1 12 ? 24.109 -9.562 -21.297 1 89.31 12 GLY B O 1
ATOM 3515 N N . THR B 1 13 ? 24.859 -10.656 -23.109 1 89.88 13 THR B N 1
ATOM 3516 C CA . THR B 1 13 ? 25.109 -9.453 -23.906 1 89.88 13 THR B CA 1
ATOM 3517 C C . THR B 1 13 ? 23.812 -8.688 -24.141 1 89.88 13 THR B C 1
ATOM 3519 O O . THR B 1 13 ? 23.828 -7.457 -24.25 1 89.88 13 THR B O 1
ATOM 3522 N N . ARG B 1 14 ? 22.688 -9.352 -24.25 1 92 14 ARG B N 1
ATOM 3523 C CA . ARG B 1 14 ? 21.406 -8.719 -24.547 1 92 14 ARG B CA 1
ATOM 3524 C C . ARG B 1 14 ? 20.906 -7.91 -23.359 1 92 14 ARG B C 1
ATOM 3526 O O . ARG B 1 14 ? 19.969 -7.105 -23.484 1 92 14 ARG B O 1
ATOM 3533 N N . MET B 1 15 ? 21.516 -8.117 -22.234 1 94.56 15 MET B N 1
ATOM 3534 C CA . MET B 1 15 ? 21.203 -7.285 -21.078 1 94.56 15 MET B CA 1
ATOM 3535 C C . MET B 1 15 ? 21.734 -5.871 -21.25 1 94.56 15 MET B C 1
ATOM 3537 O O . MET B 1 15 ? 21.234 -4.926 -20.641 1 94.56 15 MET B O 1
ATOM 3541 N N . ARG B 1 16 ? 22.781 -5.688 -22.031 1 95.94 16 ARG B N 1
ATOM 3542 C CA . ARG B 1 16 ? 23.422 -4.398 -22.281 1 95.94 16 ARG B CA 1
ATOM 3543 C C . ARG B 1 16 ? 23.812 -3.727 -20.969 1 95.94 16 ARG B C 1
ATOM 3545 O O . ARG B 1 16 ? 23.469 -2.566 -20.734 1 95.94 16 ARG B O 1
ATOM 3552 N N . SER B 1 17 ? 24.531 -4.402 -20.172 1 95.44 17 SER B N 1
ATOM 3553 C CA . SER B 1 17 ? 24.891 -3.926 -18.844 1 95.44 17 SER B CA 1
ATOM 3554 C C . SER B 1 17 ? 26.312 -4.34 -18.469 1 95.44 17 SER B C 1
ATOM 3556 O O . SER B 1 17 ? 26.812 -5.348 -18.969 1 95.44 17 SER B O 1
ATOM 3558 N N . ARG B 1 18 ? 26.844 -3.496 -17.594 1 93.44 18 ARG B N 1
ATOM 3559 C CA . ARG B 1 18 ? 28.141 -3.836 -17.031 1 93.44 18 ARG B CA 1
ATOM 3560 C C . ARG B 1 18 ? 28.016 -4.891 -15.938 1 93.44 18 ARG B C 1
ATOM 3562 O O . ARG B 1 18 ? 29 -5.559 -15.602 1 93.44 18 ARG B O 1
ATOM 3569 N N . LEU B 1 19 ? 26.906 -5.082 -15.414 1 95.56 19 LEU B N 1
ATOM 3570 C CA . LEU B 1 19 ? 26.641 -6.082 -14.391 1 95.56 19 LEU B CA 1
ATOM 3571 C C . LEU B 1 19 ? 26.406 -7.453 -15.016 1 95.56 19 LEU B C 1
ATOM 3573 O O . LEU B 1 19 ? 25.641 -7.582 -15.969 1 95.56 19 LEU B O 1
ATOM 3577 N N . PRO B 1 20 ? 27.203 -8.469 -14.531 1 96.12 20 PRO B N 1
ATOM 3578 C CA . PRO B 1 20 ? 26.906 -9.805 -15.047 1 96.12 20 PRO B CA 1
ATOM 3579 C C . PRO B 1 20 ? 25.422 -10.141 -14.984 1 96.12 20 PRO B C 1
ATOM 3581 O O . PRO B 1 20 ? 24.734 -9.781 -14.023 1 96.12 20 PRO B O 1
ATOM 3584 N N . LYS B 1 21 ? 24.969 -10.852 -15.922 1 96.38 21 LYS B N 1
ATOM 3585 C CA . LYS B 1 21 ? 23.547 -11.125 -16.094 1 96.38 21 LYS B CA 1
ATOM 3586 C C . LYS B 1 21 ? 22.938 -11.727 -14.828 1 96.38 21 LYS B C 1
ATOM 3588 O O . LYS B 1 21 ? 21.922 -11.234 -14.32 1 96.38 21 LYS B O 1
ATOM 3593 N N . VAL B 1 22 ? 23.594 -12.703 -14.266 1 97.44 22 VAL B N 1
ATOM 3594 C CA . VAL B 1 22 ? 23.016 -13.492 -13.18 1 97.44 22 VAL B CA 1
ATOM 3595 C C . VAL B 1 22 ? 23.047 -12.688 -11.883 1 97.44 22 VAL B C 1
ATOM 3597 O O . VAL B 1 22 ? 22.469 -13.109 -10.875 1 97.44 22 VAL B O 1
ATOM 3600 N N . LEU B 1 23 ? 23.672 -11.477 -11.891 1 97.88 23 LEU B N 1
ATOM 3601 C CA . LEU B 1 23 ? 23.75 -10.656 -10.688 1 97.88 23 LEU B CA 1
ATOM 3602 C C . LEU B 1 23 ? 22.688 -9.562 -10.703 1 97.88 23 LEU B C 1
ATOM 3604 O O . LEU B 1 23 ? 22.547 -8.812 -9.734 1 97.88 23 LEU B O 1
ATOM 3608 N N . HIS B 1 24 ? 22.031 -9.43 -11.859 1 98 24 HIS B N 1
ATOM 3609 C CA . HIS B 1 24 ? 20.953 -8.453 -11.867 1 98 24 HIS B CA 1
ATOM 3610 C C . HIS B 1 24 ? 19.938 -8.742 -10.766 1 98 24 HIS B C 1
ATOM 3612 O O . HIS B 1 24 ? 19.594 -9.906 -10.523 1 98 24 HIS B O 1
ATOM 3618 N N . PRO B 1 25 ? 19.5 -7.695 -10.062 1 97.94 25 PRO B N 1
ATOM 3619 C CA . PRO B 1 25 ? 18.656 -7.906 -8.891 1 97.94 25 PRO B CA 1
ATOM 3620 C C . PRO B 1 25 ? 17.203 -8.211 -9.25 1 97.94 25 PRO B C 1
ATOM 3622 O O . PRO B 1 25 ? 16.672 -7.637 -10.211 1 97.94 25 PRO B O 1
ATOM 3625 N N . LEU B 1 26 ? 16.672 -9.07 -8.602 1 98.44 26 LEU B N 1
ATOM 3626 C CA . LEU B 1 26 ? 15.234 -9.336 -8.508 1 98.44 26 LEU B CA 1
ATOM 3627 C C . LEU B 1 26 ? 14.742 -9.148 -7.074 1 98.44 26 LEU B C 1
ATOM 3629 O O . LEU B 1 26 ? 15.086 -9.922 -6.184 1 98.44 26 LEU B O 1
ATOM 3633 N N . LEU B 1 27 ? 13.914 -8.117 -6.898 1 98.25 27 LEU B N 1
ATOM 3634 C CA . LEU B 1 27 ? 13.383 -7.777 -5.586 1 98.25 27 LEU B CA 1
ATOM 3635 C C . LEU B 1 27 ? 14.508 -7.66 -4.559 1 98.25 27 LEU B C 1
ATOM 3637 O O . LEU B 1 27 ? 14.43 -8.25 -3.48 1 98.25 27 LEU B O 1
ATOM 3641 N N . GLY B 1 28 ? 15.531 -7.031 -4.953 1 96.81 28 GLY B N 1
ATOM 3642 C CA . GLY B 1 28 ? 16.594 -6.664 -4.039 1 96.81 28 GLY B CA 1
ATOM 3643 C C . GLY B 1 28 ? 17.656 -7.746 -3.885 1 96.81 28 GLY B C 1
ATOM 3644 O O . GLY B 1 28 ? 18.656 -7.555 -3.189 1 96.81 28 GLY B O 1
ATOM 3645 N N . LYS B 1 29 ? 17.516 -8.82 -4.535 1 96.38 29 LYS B N 1
ATOM 3646 C CA . LYS B 1 29 ? 18.406 -9.969 -4.422 1 96.38 29 LYS B CA 1
ATOM 3647 C C . LYS B 1 29 ? 18.922 -10.398 -5.789 1 96.38 29 LYS B C 1
ATOM 3649 O O . LYS B 1 29 ? 18.172 -10.438 -6.762 1 96.38 29 LYS B O 1
ATOM 3654 N N . PRO B 1 30 ? 20.25 -10.734 -5.852 1 97.62 30 PRO B N 1
ATOM 3655 C CA . PRO B 1 30 ? 20.75 -11.211 -7.141 1 97.62 30 PRO B CA 1
ATOM 3656 C C . PRO B 1 30 ? 19.984 -12.414 -7.676 1 97.62 30 PRO B C 1
ATOM 3658 O O . PRO B 1 30 ? 19.656 -13.328 -6.914 1 97.62 30 PRO B O 1
ATOM 3661 N N . MET B 1 31 ? 19.766 -12.391 -8.953 1 98.06 31 MET B N 1
ATOM 3662 C CA . MET B 1 31 ? 18.984 -13.422 -9.641 1 98.06 31 MET B CA 1
ATOM 3663 C C . MET B 1 31 ? 19.562 -14.812 -9.352 1 98.06 31 MET B C 1
ATOM 3665 O O . MET B 1 31 ? 18.812 -15.75 -9.07 1 98.06 31 MET B O 1
ATOM 3669 N N . LEU B 1 32 ? 20.828 -14.961 -9.305 1 97.81 32 LEU B N 1
ATOM 3670 C CA . LEU B 1 32 ? 21.516 -16.234 -9.094 1 97.81 32 LEU B CA 1
ATOM 3671 C C . LEU B 1 32 ? 21.109 -16.859 -7.762 1 97.81 32 LEU B C 1
ATOM 3673 O O . LEU B 1 32 ? 21.047 -18.078 -7.645 1 97.81 32 LEU B O 1
ATOM 3677 N N . LEU B 1 33 ? 20.859 -16.047 -6.824 1 97.88 33 LEU B N 1
ATOM 3678 C CA . LEU B 1 33 ? 20.578 -16.547 -5.48 1 97.88 33 LEU B CA 1
ATOM 3679 C C . LEU B 1 33 ? 19.219 -17.219 -5.418 1 97.88 33 LEU B C 1
ATOM 3681 O O . LEU B 1 33 ? 18.984 -18.078 -4.559 1 97.88 33 LEU B O 1
ATOM 3685 N N . TYR B 1 34 ? 18.328 -16.875 -6.312 1 97.75 34 TYR B N 1
ATOM 3686 C CA . TYR B 1 34 ? 17.047 -17.594 -6.383 1 97.75 34 TYR B CA 1
ATOM 3687 C C . TYR B 1 34 ? 17.266 -19.047 -6.824 1 97.75 34 TYR B C 1
ATOM 3689 O O . TYR B 1 34 ? 16.703 -19.969 -6.23 1 97.75 34 TYR B O 1
ATOM 3697 N N . ALA B 1 35 ? 18.047 -19.219 -7.82 1 97 35 ALA B N 1
ATOM 3698 C CA . ALA B 1 35 ? 18.406 -20.562 -8.273 1 97 35 ALA B CA 1
ATOM 3699 C C . ALA B 1 35 ? 19.141 -21.328 -7.184 1 97 35 ALA B C 1
ATOM 3701 O O . ALA B 1 35 ? 18.875 -22.5 -6.957 1 97 35 ALA B O 1
ATOM 3702 N N . LEU B 1 36 ? 20.031 -20.625 -6.555 1 97.94 36 LEU B N 1
ATOM 3703 C CA . LEU B 1 36 ? 20.844 -21.234 -5.504 1 97.94 36 LEU B CA 1
ATOM 3704 C C . LEU B 1 36 ? 19.969 -21.703 -4.344 1 97.94 36 LEU B C 1
ATOM 3706 O O . LEU B 1 36 ? 20.125 -22.828 -3.859 1 97.94 36 LEU B O 1
ATOM 3710 N N . GLU B 1 37 ? 19.078 -20.906 -3.916 1 97.19 37 GLU B N 1
ATOM 3711 C CA . GLU B 1 37 ? 18.203 -21.234 -2.795 1 97.19 37 GLU B CA 1
ATOM 3712 C C . GLU B 1 37 ? 17.281 -22.406 -3.141 1 97.19 37 GLU B C 1
ATOM 3714 O O . GLU B 1 37 ? 17 -23.25 -2.295 1 97.19 37 GLU B O 1
ATOM 3719 N N . ALA B 1 38 ? 16.812 -22.422 -4.375 1 97.31 38 ALA B N 1
ATOM 3720 C CA . ALA B 1 38 ? 16.016 -23.562 -4.824 1 97.31 38 ALA B CA 1
ATOM 3721 C C . ALA B 1 38 ? 16.828 -24.859 -4.758 1 97.31 38 ALA B C 1
ATOM 3723 O O . ALA B 1 38 ? 16.312 -25.891 -4.34 1 97.31 38 ALA B O 1
ATOM 3724 N N . ALA B 1 39 ? 18.047 -24.812 -5.129 1 98.06 39 ALA B N 1
ATOM 3725 C CA . ALA B 1 39 ? 18.938 -25.969 -5.074 1 98.06 39 ALA B CA 1
ATOM 3726 C C . ALA B 1 39 ? 19.172 -26.406 -3.635 1 98.06 39 ALA B C 1
ATOM 3728 O O . ALA B 1 39 ? 19.078 -27.594 -3.316 1 98.06 39 ALA B O 1
ATOM 3729 N N . LEU B 1 40 ? 19.453 -25.453 -2.758 1 98.12 40 LEU B N 1
ATOM 3730 C CA . LEU B 1 40 ? 19.766 -25.734 -1.365 1 98.12 40 LEU B CA 1
ATOM 3731 C C . LEU B 1 40 ? 18.578 -26.359 -0.648 1 98.12 40 LEU B C 1
ATOM 3733 O O . LEU B 1 40 ? 18.75 -27.172 0.259 1 98.12 40 LEU B O 1
ATOM 3737 N N . ALA B 1 41 ? 17.422 -26.031 -1.085 1 97.75 41 ALA B N 1
ATOM 3738 C CA . ALA B 1 41 ? 16.219 -26.594 -0.494 1 97.75 41 ALA B CA 1
ATOM 3739 C C . ALA B 1 41 ? 16.156 -28.094 -0.677 1 97.75 41 ALA B C 1
ATOM 3741 O O . ALA B 1 41 ? 15.508 -28.797 0.105 1 97.75 41 ALA B O 1
ATOM 3742 N N . LEU B 1 42 ? 16.812 -28.609 -1.655 1 98.12 42 LEU B N 1
ATOM 3743 C CA . LEU B 1 42 ? 16.812 -30.047 -1.945 1 98.12 42 LEU B CA 1
ATOM 3744 C C . LEU B 1 42 ? 17.953 -30.734 -1.206 1 98.12 42 LEU B C 1
ATOM 3746 O O . LEU B 1 42 ? 18.094 -31.969 -1.296 1 98.12 42 LEU B O 1
ATOM 3750 N N . LYS B 1 43 ? 18.781 -30 -0.538 1 97.62 43 LYS B N 1
ATOM 3751 C CA . LYS B 1 43 ? 19.875 -30.5 0.295 1 97.62 43 LYS B CA 1
ATOM 3752 C C . LYS B 1 43 ? 20.828 -31.375 -0.514 1 97.62 43 LYS B C 1
ATOM 3754 O O . LYS B 1 43 ? 21.078 -32.531 -0.147 1 97.62 43 LYS B O 1
ATOM 3759 N N . PRO B 1 44 ? 21.406 -30.875 -1.504 1 98.31 44 PRO B N 1
ATOM 3760 C CA . PRO B 1 44 ? 22.359 -31.656 -2.293 1 98.31 44 PRO B CA 1
ATOM 3761 C C . PRO B 1 44 ? 23.625 -32 -1.506 1 98.31 44 PRO B C 1
ATOM 3763 O O . PRO B 1 44 ? 24.031 -31.25 -0.622 1 98.31 44 PRO B O 1
ATOM 3766 N N . GLU B 1 45 ? 24.172 -33.156 -1.872 1 97.75 45 GLU B N 1
ATOM 3767 C CA . GLU B 1 45 ? 25.453 -33.531 -1.279 1 97.75 45 GLU B CA 1
ATOM 3768 C C . GLU B 1 45 ? 26.578 -32.625 -1.786 1 97.75 45 GLU B C 1
ATOM 3770 O O . GLU B 1 45 ? 27.5 -32.312 -1.039 1 97.75 45 GLU B O 1
ATOM 3775 N N . ARG B 1 46 ? 26.5 -32.281 -3.043 1 97.5 46 ARG B N 1
ATOM 3776 C CA . ARG B 1 46 ? 27.422 -31.344 -3.689 1 97.5 46 ARG B CA 1
ATOM 3777 C C . ARG B 1 46 ? 26.672 -30.281 -4.484 1 97.5 46 ARG B C 1
ATOM 3779 O O . ARG B 1 46 ? 25.719 -30.594 -5.195 1 97.5 46 ARG B O 1
ATOM 3786 N N . LEU B 1 47 ? 27.078 -29.047 -4.227 1 98.44 47 LEU B N 1
ATOM 3787 C CA . LEU B 1 47 ? 26.516 -27.922 -4.977 1 98.44 47 LEU B CA 1
ATOM 3788 C C . LEU B 1 47 ? 27.609 -27.141 -5.68 1 98.44 47 LEU B C 1
ATOM 3790 O O . LEU B 1 47 ? 28.484 -26.578 -5.027 1 98.44 47 LEU B O 1
ATOM 3794 N N . VAL B 1 48 ? 27.594 -27.141 -7.023 1 98.62 48 VAL B N 1
ATOM 3795 C CA . VAL B 1 48 ? 28.625 -26.484 -7.832 1 98.62 48 VAL B CA 1
ATOM 3796 C C . VAL B 1 48 ? 28 -25.375 -8.672 1 98.62 48 VAL B C 1
ATOM 3798 O O . VAL B 1 48 ? 26.938 -25.562 -9.273 1 98.62 48 VAL B O 1
ATOM 3801 N N . VAL B 1 49 ? 28.594 -24.219 -8.68 1 98.62 49 VAL B N 1
ATOM 3802 C CA . VAL B 1 49 ? 28.219 -23.125 -9.578 1 98.62 49 VAL B CA 1
ATOM 3803 C C . VAL B 1 49 ? 29.312 -22.891 -10.617 1 98.62 49 VAL B C 1
ATOM 3805 O O . VAL B 1 49 ? 30.484 -22.719 -10.266 1 98.62 49 VAL B O 1
ATOM 3808 N N . VAL B 1 50 ? 28.938 -22.953 -11.875 1 98.44 50 VAL B N 1
ATOM 3809 C CA . VAL B 1 50 ? 29.875 -22.703 -12.953 1 98.44 50 VAL B CA 1
ATOM 3810 C C . VAL B 1 50 ? 29.859 -21.219 -13.32 1 98.44 50 VAL B C 1
ATOM 3812 O O . VAL B 1 50 ? 28.812 -20.688 -13.727 1 98.44 50 VAL B O 1
ATOM 3815 N N . VAL B 1 51 ? 31.016 -20.594 -13.18 1 97.56 51 VAL B N 1
ATOM 3816 C CA . VAL B 1 51 ? 31.078 -19.156 -13.43 1 97.56 51 VAL B CA 1
ATOM 3817 C C . VAL B 1 51 ? 31.984 -18.891 -14.633 1 97.56 51 VAL B C 1
ATOM 3819 O O . VAL B 1 51 ? 32.781 -19.75 -15.023 1 97.56 51 VAL B O 1
ATOM 3822 N N . GLY B 1 52 ? 31.812 -17.766 -15.289 1 94.69 52 GLY B N 1
ATOM 3823 C CA . GLY B 1 52 ? 32.594 -17.344 -16.438 1 94.69 52 GLY B CA 1
ATOM 3824 C C . GLY B 1 52 ? 32.812 -15.852 -16.5 1 94.69 52 GLY B C 1
ATOM 3825 O O . GLY B 1 52 ? 33.531 -15.289 -15.68 1 94.69 52 GLY B O 1
ATOM 3826 N N . HIS B 1 53 ? 32.062 -15.203 -17.391 1 87.31 53 HIS B N 1
ATOM 3827 C CA . HIS B 1 53 ? 32.156 -13.758 -17.547 1 87.31 53 HIS B CA 1
ATOM 3828 C C . HIS B 1 53 ? 31.734 -13.031 -16.266 1 87.31 53 HIS B C 1
ATOM 3830 O O . HIS B 1 53 ? 30.656 -13.273 -15.727 1 87.31 53 HIS B O 1
ATOM 3836 N N . GLY B 1 54 ? 32.688 -12.07 -15.852 1 91 54 GLY B N 1
ATOM 3837 C CA . GLY B 1 54 ? 32.406 -11.367 -14.609 1 91 54 GLY B CA 1
ATOM 3838 C C . GLY B 1 54 ? 32.406 -12.281 -13.391 1 91 54 GLY B C 1
ATOM 3839 O O . GLY B 1 54 ? 31.75 -11.984 -12.391 1 91 54 GLY B O 1
ATOM 3840 N N . GLY B 1 55 ? 33.094 -13.414 -13.539 1 94.44 55 GLY B N 1
ATOM 3841 C CA . GLY B 1 55 ? 33.062 -14.5 -12.562 1 94.44 55 GLY B CA 1
ATOM 3842 C C . GLY B 1 55 ? 33.469 -14.062 -11.172 1 94.44 55 GLY B C 1
ATOM 3843 O O . GLY B 1 55 ? 32.938 -14.539 -10.18 1 94.44 55 GLY B O 1
ATOM 3844 N N . GLU B 1 56 ? 34.344 -13.109 -11.117 1 95.81 56 GLU B N 1
ATOM 3845 C CA . GLU B 1 56 ? 34.812 -12.648 -9.812 1 95.81 56 GLU B CA 1
ATOM 3846 C C . GLU B 1 56 ? 33.688 -12.047 -9 1 95.81 56 GLU B C 1
ATOM 3848 O O . GLU B 1 56 ? 33.531 -12.336 -7.812 1 95.81 56 GLU B O 1
ATOM 3853 N N . LYS B 1 57 ? 32.938 -11.188 -9.648 1 96.62 57 LYS B N 1
ATOM 3854 C CA . LYS B 1 57 ? 31.766 -10.586 -8.984 1 96.62 57 LYS B CA 1
ATOM 3855 C C . LYS B 1 57 ? 30.75 -11.648 -8.586 1 96.62 57 LYS B C 1
ATOM 3857 O O . LYS B 1 57 ? 30.125 -11.555 -7.531 1 96.62 57 LYS B O 1
ATOM 3862 N N . VAL B 1 58 ? 30.609 -12.68 -9.406 1 97.5 58 VAL B N 1
ATOM 3863 C CA . VAL B 1 58 ? 29.672 -13.758 -9.125 1 97.5 58 VAL B CA 1
ATOM 3864 C C . VAL B 1 58 ? 30.125 -14.539 -7.895 1 97.5 58 VAL B C 1
ATOM 3866 O O . VAL B 1 58 ? 29.328 -14.828 -7.008 1 97.5 58 VAL B O 1
ATOM 3869 N N . VAL B 1 59 ? 31.375 -14.82 -7.84 1 97.62 59 VAL B N 1
ATOM 3870 C CA . VAL B 1 59 ? 31.953 -15.555 -6.719 1 97.62 59 VAL B CA 1
ATOM 3871 C C . VAL B 1 59 ? 31.766 -14.758 -5.43 1 97.62 59 VAL B C 1
ATOM 3873 O O . VAL B 1 59 ? 31.438 -15.328 -4.383 1 97.62 59 VAL B O 1
ATOM 3876 N N . GLU B 1 60 ? 31.922 -13.469 -5.543 1 97.44 60 GLU B N 1
ATOM 3877 C CA . GLU B 1 60 ? 31.703 -12.602 -4.387 1 97.44 60 GLU B CA 1
ATOM 3878 C C . GLU B 1 60 ? 30.281 -12.727 -3.865 1 97.44 60 GLU B C 1
ATOM 3880 O O . GLU B 1 60 ? 30.047 -12.781 -2.654 1 97.44 60 GLU B O 1
ATOM 3885 N N . ALA B 1 61 ? 29.344 -12.734 -4.754 1 96.5 61 ALA B N 1
ATOM 3886 C CA . ALA B 1 61 ? 27.922 -12.828 -4.391 1 96.5 61 ALA B CA 1
ATOM 3887 C C . ALA B 1 61 ? 27.625 -14.172 -3.73 1 96.5 61 ALA B C 1
ATOM 3889 O O . ALA B 1 61 ? 26.609 -14.305 -3.029 1 96.5 61 ALA B O 1
ATOM 3890 N N . LEU B 1 62 ? 28.469 -15.172 -3.918 1 97.62 62 LEU B N 1
ATOM 3891 C CA . LEU B 1 62 ? 28.25 -16.531 -3.408 1 97.62 62 LEU B CA 1
ATOM 3892 C C . LEU B 1 62 ? 28.922 -16.703 -2.049 1 97.62 62 LEU B C 1
ATOM 3894 O O . LEU B 1 62 ? 28.781 -17.75 -1.417 1 97.62 62 LEU B O 1
ATOM 3898 N N . GLU B 1 63 ? 29.594 -15.633 -1.637 1 96.12 63 GLU B N 1
ATOM 3899 C CA . GLU B 1 63 ? 30.266 -15.711 -0.346 1 96.12 63 GLU B CA 1
ATOM 3900 C C . GLU B 1 63 ? 29.281 -16.031 0.775 1 96.12 63 GLU B C 1
ATOM 3902 O O . GLU B 1 63 ? 28.203 -15.438 0.853 1 96.12 63 GLU B O 1
ATOM 3907 N N . GLY B 1 64 ? 29.578 -17 1.591 1 93.75 64 GLY B N 1
ATOM 3908 C CA . GLY B 1 64 ? 28.734 -17.391 2.701 1 93.75 64 GLY B CA 1
ATOM 3909 C C . GLY B 1 64 ? 27.859 -18.594 2.393 1 93.75 64 GLY B C 1
ATOM 3910 O O . GLY B 1 64 ? 27.25 -19.188 3.295 1 93.75 64 GLY B O 1
ATOM 3911 N N . TYR B 1 65 ? 27.75 -18.938 1.125 1 96.56 65 TYR B N 1
ATOM 3912 C CA . TYR B 1 65 ? 26.984 -20.125 0.737 1 96.56 65 TYR B CA 1
ATOM 3913 C C . TYR B 1 65 ? 27.891 -21.328 0.58 1 96.56 65 TYR B C 1
ATOM 3915 O O . TYR B 1 65 ? 29.062 -21.203 0.218 1 96.56 65 TYR B O 1
ATOM 3923 N N . PRO B 1 66 ? 27.375 -22.469 0.938 1 96.94 66 PRO B N 1
ATOM 3924 C CA . PRO B 1 66 ? 28.156 -23.703 0.783 1 96.94 66 PRO B CA 1
ATOM 3925 C C . PRO B 1 66 ? 28.203 -24.188 -0.662 1 96.94 66 PRO B C 1
ATOM 3927 O O . PRO B 1 66 ? 27.609 -25.219 -0.985 1 96.94 66 PRO B O 1
ATOM 3930 N N . VAL B 1 67 ? 28.938 -23.531 -1.458 1 97.56 67 VAL B N 1
ATOM 3931 C CA . VAL B 1 67 ? 28.984 -23.844 -2.883 1 97.56 67 VAL B CA 1
ATOM 3932 C C . VAL B 1 67 ? 30.453 -23.969 -3.328 1 97.56 67 VAL B C 1
ATOM 3934 O O . VAL B 1 67 ? 31.328 -23.328 -2.768 1 97.56 67 VAL B O 1
ATOM 3937 N N . GLU B 1 68 ? 30.672 -24.891 -4.25 1 97.62 68 GLU B N 1
ATOM 3938 C CA . GLU B 1 68 ? 31.938 -24.969 -4.984 1 97.62 68 GLU B CA 1
ATOM 3939 C C . GLU B 1 68 ? 31.844 -24.266 -6.332 1 97.62 68 GLU B C 1
ATOM 3941 O O . GLU B 1 68 ? 30.766 -24.203 -6.934 1 97.62 68 GLU B O 1
ATOM 3946 N N . VAL B 1 69 ? 33 -23.75 -6.75 1 97.88 69 VAL B N 1
ATOM 3947 C CA . VAL B 1 69 ? 32.969 -22.953 -7.977 1 97.88 69 VAL B CA 1
ATOM 3948 C C . VAL B 1 69 ? 33.812 -23.641 -9.047 1 97.88 69 VAL B C 1
ATOM 3950 O O . VAL B 1 69 ? 34.938 -24.109 -8.773 1 97.88 69 VAL B O 1
ATOM 3953 N N . ALA B 1 70 ? 33.281 -23.812 -10.219 1 97.94 70 ALA B N 1
ATOM 3954 C CA . ALA B 1 70 ? 34.031 -24.203 -11.422 1 97.94 70 ALA B CA 1
ATOM 3955 C C . ALA B 1 70 ? 34.062 -23.062 -12.43 1 97.94 70 ALA B C 1
ATOM 3957 O O . ALA B 1 70 ? 33.094 -22.281 -12.547 1 97.94 70 ALA B O 1
ATOM 3958 N N . TRP B 1 71 ? 35.156 -22.969 -13.188 1 97.31 71 TRP B N 1
ATOM 3959 C CA . TRP B 1 71 ? 35.344 -21.828 -14.086 1 97.31 71 TRP B CA 1
ATOM 3960 C C . TRP B 1 71 ? 35.25 -22.266 -15.547 1 97.31 71 TRP B C 1
ATOM 3962 O O . TRP B 1 71 ? 35.906 -23.219 -15.953 1 97.31 71 TRP B O 1
ATOM 3972 N N . GLN B 1 72 ? 34.406 -21.594 -16.188 1 96.31 72 GLN B N 1
ATOM 3973 C CA . GLN B 1 72 ? 34.406 -21.672 -17.641 1 96.31 72 GLN B CA 1
ATOM 3974 C C . GLN B 1 72 ? 35.125 -20.484 -18.266 1 96.31 72 GLN B C 1
ATOM 3976 O O . GLN B 1 72 ? 34.5 -19.453 -18.516 1 96.31 72 GLN B O 1
ATOM 3981 N N . LYS B 1 73 ? 36.281 -20.641 -18.656 1 91.38 73 LYS B N 1
ATOM 3982 C CA . LYS B 1 73 ? 37.094 -19.531 -19.141 1 91.38 73 LYS B CA 1
ATOM 3983 C C . LYS B 1 73 ? 36.656 -19.078 -20.516 1 91.38 73 LYS B C 1
ATOM 3985 O O . LYS B 1 73 ? 36.594 -17.875 -20.797 1 91.38 73 LYS B O 1
ATOM 3990 N N . GLU B 1 74 ? 36.375 -20.031 -21.375 1 90.94 74 GLU B N 1
ATOM 3991 C CA . GLU B 1 74 ? 35.844 -19.734 -22.703 1 90.94 74 GLU B CA 1
ATOM 3992 C C . GLU B 1 74 ? 34.406 -20.172 -22.812 1 90.94 74 GLU B C 1
ATOM 3994 O O . GLU B 1 74 ? 34.062 -21.328 -22.547 1 90.94 74 GLU B O 1
ATOM 3999 N N . GLN B 1 75 ? 33.594 -19.25 -23.219 1 89.12 75 GLN B N 1
ATOM 4000 C CA . GLN B 1 75 ? 32.188 -19.547 -23.344 1 89.12 75 GLN B CA 1
ATOM 4001 C C . GLN B 1 75 ? 31.875 -20.328 -24.625 1 89.12 75 GLN B C 1
ATOM 4003 O O . GLN B 1 75 ? 31.5 -19.734 -25.641 1 89.12 75 GLN B O 1
ATOM 4008 N N . LEU B 1 76 ? 31.891 -21.625 -24.516 1 92.12 76 LEU B N 1
ATOM 4009 C CA . LEU B 1 76 ? 31.766 -22.469 -25.688 1 92.12 76 LEU B CA 1
ATOM 4010 C C . LEU B 1 76 ? 30.453 -23.219 -25.688 1 92.12 76 LEU B C 1
ATOM 4012 O O . LEU B 1 76 ? 30.312 -24.266 -26.328 1 92.12 76 LEU B O 1
ATOM 4016 N N . GLY B 1 77 ? 29.547 -22.766 -24.859 1 91.44 77 GLY B N 1
ATOM 4017 C CA . GLY B 1 77 ? 28.234 -23.391 -24.812 1 91.44 77 GLY B CA 1
ATOM 4018 C C . GLY B 1 77 ? 27.906 -24 -23.469 1 91.44 77 GLY B C 1
ATOM 4019 O O . GLY B 1 77 ? 28.766 -24.125 -22.594 1 91.44 77 GLY B O 1
ATOM 4020 N N . THR B 1 78 ? 26.656 -24.453 -23.344 1 92.69 78 THR B N 1
ATOM 4021 C CA . THR B 1 78 ? 26.141 -24.891 -22.047 1 92.69 78 THR B CA 1
ATOM 4022 C C . THR B 1 78 ? 26.688 -26.281 -21.688 1 92.69 78 THR B C 1
ATOM 4024 O O . THR B 1 78 ? 26.938 -26.562 -20.516 1 92.69 78 THR B O 1
ATOM 4027 N N . ALA B 1 79 ? 26.812 -27.156 -22.672 1 96.06 79 ALA B N 1
ATOM 4028 C CA . ALA B 1 79 ? 27.406 -28.469 -22.391 1 96.06 79 ALA B CA 1
ATOM 4029 C C . ALA B 1 79 ? 28.859 -28.328 -21.953 1 96.06 79 ALA B C 1
ATOM 4031 O O . ALA B 1 79 ? 29.312 -29.062 -21.062 1 96.06 79 ALA B O 1
ATOM 4032 N N . HIS B 1 80 ? 29.547 -27.422 -22.609 1 96.12 80 HIS B N 1
ATOM 4033 C CA . HIS B 1 80 ? 30.922 -27.141 -22.219 1 96.12 80 HIS B CA 1
ATOM 4034 C C . HIS B 1 80 ? 30.984 -26.594 -20.797 1 96.12 80 HIS B C 1
ATOM 4036 O O . HIS B 1 80 ? 31.875 -26.969 -20.016 1 96.12 80 HIS B O 1
ATOM 4042 N N . ALA B 1 81 ? 30.062 -25.703 -20.484 1 96.44 81 ALA B N 1
ATOM 4043 C CA . ALA B 1 81 ? 29.984 -25.172 -19.125 1 96.44 81 ALA B CA 1
ATOM 4044 C C . ALA B 1 81 ? 29.844 -26.297 -18.109 1 96.44 81 ALA B C 1
ATOM 4046 O O . ALA B 1 81 ? 30.562 -26.344 -17.109 1 96.44 81 ALA B O 1
ATOM 4047 N N . LEU B 1 82 ? 28.922 -27.203 -18.344 1 97.75 82 LEU B N 1
ATOM 4048 C CA . LEU B 1 82 ? 28.688 -28.328 -17.438 1 97.75 82 LEU B CA 1
ATOM 4049 C C . LEU B 1 82 ? 29.938 -29.203 -17.328 1 97.75 82 LEU B C 1
ATOM 4051 O O . LEU B 1 82 ? 30.266 -29.688 -16.234 1 97.75 82 LEU B O 1
ATOM 4055 N N . LEU B 1 83 ? 30.609 -29.406 -18.391 1 97.31 83 LEU B N 1
ATOM 4056 C CA . LEU B 1 83 ? 31.797 -30.234 -18.422 1 97.31 83 LEU B CA 1
ATOM 4057 C C . LEU B 1 83 ? 32.875 -29.688 -17.484 1 97.31 83 LEU B C 1
ATOM 4059 O O . LEU B 1 83 ? 33.688 -30.438 -16.938 1 97.31 83 LEU B O 1
ATOM 4063 N N . GLN B 1 84 ? 32.875 -28.375 -17.25 1 97.06 84 GLN B N 1
ATOM 4064 C CA . GLN B 1 84 ? 33.875 -27.75 -16.375 1 97.06 84 GLN B CA 1
ATOM 4065 C C . GLN B 1 84 ? 33.719 -28.234 -14.945 1 97.06 84 GLN B C 1
ATOM 4067 O O . GLN B 1 84 ? 34.625 -28.078 -14.125 1 97.06 84 GLN B O 1
ATOM 4072 N N . ALA B 1 85 ? 32.625 -28.75 -14.594 1 97.62 85 ALA B N 1
ATOM 4073 C CA . ALA B 1 85 ? 32.375 -29.234 -13.234 1 97.62 85 ALA B CA 1
ATOM 4074 C C . ALA B 1 85 ? 32.906 -30.641 -13.039 1 97.62 85 ALA B C 1
ATOM 4076 O O . ALA B 1 85 ? 32.844 -31.188 -11.93 1 97.62 85 ALA B O 1
ATOM 4077 N N . GLU B 1 86 ? 33.406 -31.266 -14.023 1 97.12 86 GLU B N 1
ATOM 4078 C CA . GLU B 1 86 ? 33.875 -32.656 -13.977 1 97.12 86 GLU B CA 1
ATOM 4079 C C . GLU B 1 86 ? 34.906 -32.844 -12.891 1 97.12 86 GLU B C 1
ATOM 4081 O O . GLU B 1 86 ? 34.875 -33.844 -12.164 1 97.12 86 GLU B O 1
ATOM 4086 N N . GLY B 1 87 ? 35.906 -31.969 -12.805 1 95.94 87 GLY B N 1
ATOM 4087 C CA . GLY B 1 87 ? 36.969 -32.094 -11.828 1 95.94 87 GLY B CA 1
ATOM 4088 C C . GLY B 1 87 ? 36.438 -32.188 -10.398 1 95.94 87 GLY B C 1
ATOM 4089 O O . GLY B 1 87 ? 37.062 -32.844 -9.555 1 95.94 87 GLY B O 1
ATOM 4090 N N . LEU B 1 88 ? 35.406 -31.531 -10.141 1 96.75 88 LEU B N 1
ATOM 4091 C CA . LEU B 1 88 ? 34.812 -31.469 -8.797 1 96.75 88 LEU B CA 1
ATOM 4092 C C . LEU B 1 88 ? 33.906 -32.656 -8.555 1 96.75 88 LEU B C 1
ATOM 4094 O O . LEU B 1 88 ? 33.688 -33.062 -7.414 1 96.75 88 LEU B O 1
ATOM 4098 N N . LEU B 1 89 ? 33.312 -33.281 -9.672 1 96.62 89 LEU B N 1
ATOM 4099 C CA . LEU B 1 89 ? 32.219 -34.219 -9.5 1 96.62 89 LEU B CA 1
ATOM 4100 C C . LEU B 1 89 ? 32.562 -35.594 -10.094 1 96.62 89 LEU B C 1
ATOM 4102 O O . LEU B 1 89 ? 31.719 -36.5 -10.086 1 96.62 89 LEU B O 1
ATOM 4106 N N . ARG B 1 90 ? 33.688 -35.812 -10.523 1 85 90 ARG B N 1
ATOM 4107 C CA . ARG B 1 90 ? 34.031 -37.031 -11.273 1 85 90 ARG B CA 1
ATOM 4108 C C . ARG B 1 90 ? 33.812 -38.281 -10.445 1 85 90 ARG B C 1
ATOM 4110 O O . ARG B 1 90 ? 33.438 -39.312 -10.977 1 85 90 ARG B O 1
ATOM 4117 N N . ASP B 1 91 ? 33.969 -38.219 -9.18 1 90.38 91 ASP B N 1
ATOM 4118 C CA . ASP B 1 91 ? 33.812 -39.406 -8.336 1 90.38 91 ASP B CA 1
ATOM 4119 C C . ASP B 1 91 ? 32.406 -39.5 -7.758 1 90.38 91 ASP B C 1
ATOM 4121 O O . ASP B 1 91 ? 32.125 -40.438 -6.984 1 90.38 91 ASP B O 1
ATOM 4125 N N . PHE B 1 92 ? 31.578 -38.594 -8.141 1 94.88 92 PHE B N 1
ATOM 4126 C CA . PHE B 1 92 ? 30.188 -38.625 -7.676 1 94.88 92 PHE B CA 1
ATOM 4127 C C . PHE B 1 92 ? 29.344 -39.531 -8.578 1 94.88 92 PHE B C 1
ATOM 4129 O O . PHE B 1 92 ? 29.359 -39.375 -9.797 1 94.88 92 PHE B O 1
ATOM 4136 N N . PRO B 1 93 ? 28.641 -40.469 -8.055 1 93.88 93 PRO B N 1
ATOM 4137 C CA . PRO B 1 93 ? 27.938 -41.469 -8.867 1 93.88 93 PRO B CA 1
ATOM 4138 C C . PRO B 1 93 ? 26.656 -40.938 -9.508 1 93.88 93 PRO B C 1
ATOM 4140 O O . PRO B 1 93 ? 26.141 -41.531 -10.453 1 93.88 93 PRO B O 1
ATOM 4143 N N . GLY B 1 94 ? 26.094 -39.875 -9.023 1 92.69 94 GLY B N 1
ATOM 4144 C CA . GLY B 1 94 ? 24.797 -39.375 -9.438 1 92.69 94 GLY B CA 1
ATOM 4145 C C . GLY B 1 94 ? 23.703 -39.688 -8.43 1 92.69 94 GLY B C 1
ATOM 4146 O O . GLY B 1 94 ? 23.953 -40.219 -7.359 1 92.69 94 GLY B O 1
ATOM 4147 N N . PRO B 1 95 ? 22.5 -39.156 -8.844 1 97.88 95 PRO B N 1
ATOM 4148 C CA . PRO B 1 95 ? 22.109 -38.344 -10 1 97.88 95 PRO B CA 1
ATOM 4149 C C . PRO B 1 95 ? 22.656 -36.906 -9.938 1 97.88 95 PRO B C 1
ATOM 4151 O O . PRO B 1 95 ? 23.109 -36.469 -8.875 1 97.88 95 PRO B O 1
ATOM 4154 N N . PHE B 1 96 ? 22.75 -36.281 -11.109 1 98.62 96 PHE B N 1
ATOM 4155 C CA . PHE B 1 96 ? 23.156 -34.875 -11.25 1 98.62 96 PHE B CA 1
ATOM 4156 C C . PHE B 1 96 ? 21.984 -34 -11.656 1 98.62 96 PHE B C 1
ATOM 4158 O O . PHE B 1 96 ? 21.297 -34.281 -12.641 1 98.62 96 PHE B O 1
ATOM 4165 N N . LEU B 1 97 ? 21.672 -33.031 -10.859 1 98.75 97 LEU B N 1
ATOM 4166 C CA . LEU B 1 97 ? 20.703 -32 -11.227 1 98.75 97 LEU B CA 1
ATOM 4167 C C . LEU B 1 97 ? 21.391 -30.766 -11.812 1 98.75 97 LEU B C 1
ATOM 4169 O O . LEU B 1 97 ? 22.391 -30.297 -11.266 1 98.75 97 LEU B O 1
ATOM 4173 N N . VAL B 1 98 ? 20.891 -30.312 -12.969 1 98.69 98 VAL B N 1
ATOM 4174 C CA . VAL B 1 98 ? 21.516 -29.188 -13.656 1 98.69 98 VAL B CA 1
ATOM 4175 C C . VAL B 1 98 ? 20.469 -28.094 -13.914 1 98.69 98 VAL B C 1
ATOM 4177 O O . VAL B 1 98 ? 19.422 -28.359 -14.516 1 98.69 98 VAL B O 1
ATOM 4180 N N . THR B 1 99 ? 20.703 -26.922 -13.453 1 98.25 99 THR B N 1
ATOM 4181 C CA . THR B 1 99 ? 19.828 -25.766 -13.656 1 98.25 99 THR B CA 1
ATOM 4182 C C . THR B 1 99 ? 20.609 -24.562 -14.156 1 98.25 99 THR B C 1
ATOM 4184 O O . THR B 1 99 ? 21.844 -24.594 -14.195 1 98.25 99 THR B O 1
ATOM 4187 N N . GLN B 1 100 ? 19.844 -23.594 -14.617 1 96.56 100 GLN B N 1
ATOM 4188 C CA . GLN B 1 100 ? 20.438 -22.375 -15.117 1 96.56 100 GLN B CA 1
ATOM 4189 C C . GLN B 1 100 ? 20.375 -21.266 -14.07 1 96.56 100 GLN B C 1
ATOM 4191 O O . GLN B 1 100 ? 19.391 -21.156 -13.328 1 96.56 100 GLN B O 1
ATOM 4196 N N . GLY B 1 101 ? 21.422 -20.438 -14.047 1 97 101 GLY B N 1
ATOM 4197 C CA . GLY B 1 101 ? 21.453 -19.328 -13.109 1 97 101 GLY B CA 1
ATOM 4198 C C . GLY B 1 101 ? 20.5 -18.203 -13.469 1 97 101 GLY B C 1
ATOM 4199 O O . GLY B 1 101 ? 20.219 -17.328 -12.648 1 97 101 GLY B O 1
ATOM 4200 N N . ASP B 1 102 ? 19.984 -18.219 -14.711 1 96.44 102 ASP B N 1
ATOM 4201 C CA . ASP B 1 102 ? 19.125 -17.125 -15.156 1 96.44 102 ASP B CA 1
ATOM 4202 C C . ASP B 1 102 ? 17.656 -17.562 -15.188 1 96.44 102 ASP B C 1
ATOM 4204 O O . ASP B 1 102 ? 16.844 -16.938 -15.859 1 96.44 102 ASP B O 1
ATOM 4208 N N . THR B 1 103 ? 17.328 -18.688 -14.516 1 96.31 103 THR B N 1
ATOM 4209 C CA . THR B 1 103 ? 15.953 -19.172 -14.359 1 96.31 103 THR B CA 1
ATOM 4210 C C . THR B 1 103 ? 15.547 -19.188 -12.891 1 96.31 103 THR B C 1
ATOM 4212 O O . THR B 1 103 ? 15.484 -20.234 -12.266 1 96.31 103 THR B O 1
ATOM 4215 N N . PRO B 1 104 ? 15.141 -18.047 -12.43 1 97.38 104 PRO B N 1
ATOM 4216 C CA . PRO B 1 104 ? 14.961 -17.859 -10.984 1 97.38 104 PRO B CA 1
ATOM 4217 C C . PRO B 1 104 ? 13.641 -18.438 -10.484 1 97.38 104 PRO B C 1
ATOM 4219 O O . PRO B 1 104 ? 13.414 -18.5 -9.273 1 97.38 104 PRO B O 1
ATOM 4222 N N . LEU B 1 105 ? 12.75 -19 -11.352 1 97.88 105 LEU B N 1
ATOM 4223 C CA . LEU B 1 105 ? 11.398 -19.328 -10.906 1 97.88 105 LEU B CA 1
ATOM 4224 C C . LEU B 1 105 ? 11.219 -20.828 -10.766 1 97.88 105 LEU B C 1
ATOM 4226 O O . LEU B 1 105 ? 10.094 -21.312 -10.57 1 97.88 105 LEU B O 1
ATOM 4230 N N . LEU B 1 106 ? 12.305 -21.625 -10.805 1 97.38 106 LEU B N 1
ATOM 4231 C CA . LEU B 1 106 ? 12.227 -23.062 -10.609 1 97.38 106 LEU B CA 1
ATOM 4232 C C . LEU B 1 106 ? 11.836 -23.406 -9.18 1 97.38 106 LEU B C 1
ATOM 4234 O O . LEU B 1 106 ? 12.32 -22.781 -8.234 1 97.38 106 LEU B O 1
ATOM 4238 N N . SER B 1 107 ? 10.992 -24.391 -9.039 1 96.88 107 SER B N 1
ATOM 4239 C CA . SER B 1 107 ? 10.555 -24.797 -7.707 1 96.88 107 SER B CA 1
ATOM 4240 C C . SER B 1 107 ? 11.289 -26.047 -7.242 1 96.88 107 SER B C 1
ATOM 4242 O O . SER B 1 107 ? 11.594 -26.922 -8.047 1 96.88 107 SER B O 1
ATOM 4244 N N . PRO B 1 108 ? 11.508 -26.156 -5.934 1 97.56 108 PRO B N 1
ATOM 4245 C CA . PRO B 1 108 ? 12.109 -27.375 -5.402 1 97.56 108 PRO B CA 1
ATOM 4246 C C . PRO B 1 108 ? 11.281 -28.625 -5.715 1 97.56 108 PRO B C 1
ATOM 4248 O O . PRO B 1 108 ? 11.844 -29.688 -5.961 1 97.56 108 PRO B O 1
ATOM 4251 N N . ARG B 1 109 ? 10 -28.453 -5.777 1 97.31 109 ARG B N 1
ATOM 4252 C CA . ARG B 1 109 ? 9.125 -29.578 -6.074 1 97.31 109 ARG B CA 1
ATOM 4253 C C . ARG B 1 109 ? 9.375 -30.109 -7.484 1 97.31 109 ARG B C 1
ATOM 4255 O O . ARG B 1 109 ? 9.477 -31.328 -7.695 1 97.31 109 ARG B O 1
ATOM 4262 N N . THR B 1 110 ? 9.445 -29.172 -8.352 1 97.69 110 THR B N 1
ATOM 4263 C CA . THR B 1 110 ? 9.703 -29.531 -9.742 1 97.69 110 THR B CA 1
ATOM 4264 C C . THR B 1 110 ? 11.078 -30.172 -9.891 1 97.69 110 THR B C 1
ATOM 4266 O O . THR B 1 110 ? 11.227 -31.172 -10.594 1 97.69 110 THR B O 1
ATOM 4269 N N . LEU B 1 111 ? 12.031 -29.656 -9.242 1 98.25 111 LEU B N 1
ATOM 4270 C CA . LEU B 1 111 ? 13.391 -30.172 -9.305 1 98.25 111 LEU B CA 1
ATOM 4271 C C . LEU B 1 111 ? 13.469 -31.578 -8.695 1 98.25 111 LEU B C 1
ATOM 4273 O O . LEU B 1 111 ? 14.164 -32.438 -9.219 1 98.25 111 LEU B O 1
ATOM 4277 N N . GLU B 1 112 ? 12.734 -31.766 -7.656 1 98.44 112 GLU B N 1
ATOM 4278 C CA . GLU B 1 112 ? 12.664 -33.094 -7.039 1 98.44 112 GLU B CA 1
ATOM 4279 C C . GLU B 1 112 ? 12.039 -34.094 -7.984 1 98.44 112 GLU B C 1
ATOM 4281 O O . GLU B 1 112 ? 12.445 -35.281 -8.008 1 98.44 112 GLU B O 1
ATOM 4286 N N . ALA B 1 113 ? 11.062 -33.656 -8.711 1 98.06 113 ALA B N 1
ATOM 4287 C CA . ALA B 1 113 ? 10.414 -34.531 -9.68 1 98.06 113 ALA B CA 1
ATOM 4288 C C . ALA B 1 113 ? 11.398 -35 -10.75 1 98.06 113 ALA B C 1
ATOM 4290 O O . ALA B 1 113 ? 11.352 -36.156 -11.188 1 98.06 113 ALA B O 1
ATOM 4291 N N . LEU B 1 114 ? 12.227 -34.156 -11.125 1 98.12 114 LEU B N 1
ATOM 4292 C CA . LEU B 1 114 ? 13.266 -34.531 -12.086 1 98.12 114 LEU B CA 1
ATOM 4293 C C . LEU B 1 114 ? 14.18 -35.594 -11.516 1 98.12 114 LEU B C 1
ATOM 4295 O O . LEU B 1 114 ? 14.453 -36.594 -12.172 1 98.12 114 LEU B O 1
ATOM 4299 N N . LEU B 1 115 ? 14.625 -35.438 -10.305 1 98.38 115 LEU B N 1
ATOM 4300 C CA . LEU B 1 115 ? 15.492 -36.406 -9.633 1 98.38 115 LEU B CA 1
ATOM 4301 C C . LEU B 1 115 ? 14.812 -37.75 -9.492 1 98.38 115 LEU B C 1
ATOM 4303 O O . LEU B 1 115 ? 15.438 -38.812 -9.695 1 98.38 115 LEU B O 1
ATOM 4307 N N . ARG B 1 116 ? 13.531 -37.688 -9.188 1 98.12 116 ARG B N 1
ATOM 4308 C CA . ARG B 1 116 ? 12.766 -38.906 -8.984 1 98.12 116 ARG B CA 1
ATOM 4309 C C . ARG B 1 116 ? 12.742 -39.75 -10.258 1 98.12 116 ARG B C 1
ATOM 4311 O O . ARG B 1 116 ? 12.867 -40.969 -10.195 1 98.12 116 ARG B O 1
ATOM 4318 N N . ARG B 1 117 ? 12.617 -39.125 -11.359 1 97.69 117 ARG B N 1
ATOM 4319 C CA . ARG B 1 117 ? 12.586 -39.875 -12.617 1 97.69 117 ARG B CA 1
ATOM 4320 C C . ARG B 1 117 ? 13.891 -40.625 -12.844 1 97.69 117 ARG B C 1
ATOM 4322 O O . ARG B 1 117 ? 13.867 -41.781 -13.297 1 97.69 117 ARG B O 1
ATOM 4329 N N . VAL B 1 118 ? 14.977 -40.031 -12.555 1 98.19 118 VAL B N 1
ATOM 4330 C CA . VAL B 1 118 ? 16.281 -40.656 -12.742 1 98.19 118 VAL B CA 1
ATOM 4331 C C . VAL B 1 118 ? 16.469 -41.75 -11.711 1 98.19 118 VAL B C 1
ATOM 4333 O O . VAL B 1 118 ? 16.969 -42.844 -12.039 1 98.19 118 VAL B O 1
ATOM 4336 N N . ARG B 1 119 ? 16 -41.531 -10.523 1 97.38 119 ARG B N 1
ATOM 4337 C CA . ARG B 1 119 ? 16.094 -42.531 -9.477 1 97.38 119 ARG B CA 1
ATOM 4338 C C . ARG B 1 119 ? 15.25 -43.781 -9.828 1 97.38 119 ARG B C 1
ATOM 4340 O O . ARG B 1 119 ? 15.586 -44.875 -9.422 1 97.38 119 ARG B O 1
ATOM 4347 N N . GLU B 1 120 ? 14.258 -43.5 -10.625 1 97 120 GLU B N 1
ATOM 4348 C CA . GLU B 1 120 ? 13.352 -44.594 -11.016 1 97 120 GLU B CA 1
ATOM 4349 C C . GLU B 1 120 ? 13.859 -45.312 -12.258 1 97 120 GLU B C 1
ATOM 4351 O O . GLU B 1 120 ? 13.219 -46.25 -12.742 1 97 120 GLU B O 1
ATOM 4356 N N . GLY B 1 121 ? 14.984 -44.781 -12.812 1 96.38 121 GLY B N 1
ATOM 4357 C CA . GLY B 1 121 ? 15.609 -45.625 -13.828 1 96.38 121 GLY B CA 1
ATOM 4358 C C . GLY B 1 121 ? 15.883 -44.875 -15.117 1 96.38 121 GLY B C 1
ATOM 4359 O O . GLY B 1 121 ? 16.516 -45.406 -16.031 1 96.38 121 GLY B O 1
ATOM 4360 N N . ALA B 1 122 ? 15.398 -43.719 -15.242 1 97.56 122 ALA B N 1
ATOM 4361 C CA . ALA B 1 122 ? 15.695 -42.938 -16.438 1 97.56 122 ALA B CA 1
ATOM 4362 C C . ALA B 1 122 ? 17.172 -42.5 -16.469 1 97.56 122 ALA B C 1
ATOM 4364 O O . ALA B 1 122 ? 17.766 -42.25 -15.422 1 97.56 122 ALA B O 1
ATOM 4365 N N . GLY B 1 123 ? 17.719 -42.5 -17.672 1 98.12 123 GLY B N 1
ATOM 4366 C CA . GLY B 1 123 ? 19.062 -41.969 -17.812 1 98.12 123 GLY B CA 1
ATOM 4367 C C . GLY B 1 123 ? 19.125 -40.469 -17.703 1 98.12 123 GLY B C 1
ATOM 4368 O O . GLY B 1 123 ? 20.094 -39.906 -17.172 1 98.12 123 GLY B O 1
ATOM 4369 N N . MET B 1 124 ? 18.094 -39.875 -18.266 1 98 124 MET B N 1
ATOM 4370 C CA . MET B 1 124 ? 17.984 -38.406 -18.328 1 98 124 MET B CA 1
ATOM 4371 C C . MET B 1 124 ? 16.531 -37.969 -18.156 1 98 124 MET B C 1
ATOM 4373 O O . MET B 1 124 ? 15.617 -38.656 -18.625 1 98 124 MET B O 1
ATOM 4377 N N . ALA B 1 125 ? 16.344 -36.938 -17.422 1 98.06 125 ALA B N 1
ATOM 4378 C CA . ALA B 1 125 ? 15.047 -36.281 -17.328 1 98.06 125 ALA B CA 1
ATOM 4379 C C . ALA B 1 125 ? 15.18 -34.781 -17.594 1 98.06 125 ALA B C 1
ATOM 4381 O O . ALA B 1 125 ? 16.141 -34.156 -17.156 1 98.06 125 ALA B O 1
ATOM 4382 N N . LEU B 1 126 ? 14.219 -34.219 -18.359 1 97 126 LEU B N 1
ATOM 4383 C CA . LEU B 1 126 ? 14.266 -32.781 -18.594 1 97 126 LEU B CA 1
ATOM 4384 C C . LEU B 1 126 ? 12.922 -32.125 -18.297 1 97 126 LEU B C 1
ATOM 4386 O O . LEU B 1 126 ? 11.875 -32.75 -18.453 1 97 126 LEU B O 1
ATOM 4390 N N . LEU B 1 12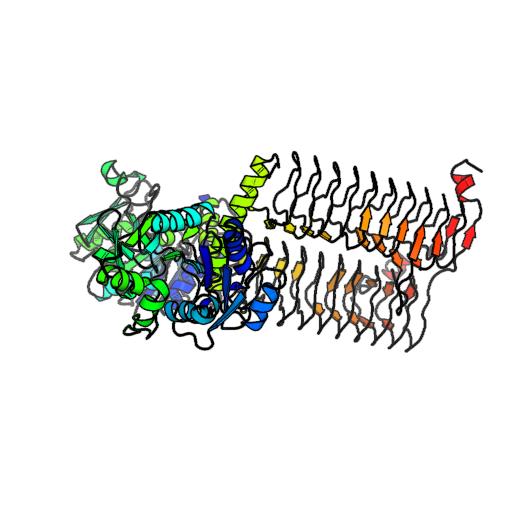7 ? 13.039 -30.875 -17.828 1 96.75 127 LEU B N 1
ATOM 4391 C CA . LEU B 1 127 ? 11.844 -30.094 -17.547 1 96.75 127 LEU B CA 1
ATOM 4392 C C . LEU B 1 127 ? 11.281 -29.469 -18.812 1 96.75 127 LEU B C 1
ATOM 4394 O O . LEU B 1 127 ? 12.031 -28.906 -19.609 1 96.75 127 LEU B O 1
ATOM 4398 N N . THR B 1 128 ? 10 -29.641 -19.031 1 96.06 128 THR B N 1
ATOM 4399 C CA . THR B 1 128 ? 9.312 -29 -20.156 1 96.06 128 THR B CA 1
ATOM 4400 C C . THR B 1 128 ? 8.133 -28.156 -19.672 1 96.06 128 THR B C 1
ATOM 4402 O O . THR B 1 128 ? 7.719 -28.281 -18.516 1 96.06 128 THR B O 1
ATOM 4405 N N . ALA B 1 129 ? 7.809 -27.25 -20.438 1 95.06 129 ALA B N 1
ATOM 4406 C CA . ALA B 1 129 ? 6.645 -26.422 -20.125 1 95.06 129 ALA B CA 1
ATOM 4407 C C . ALA B 1 129 ? 5.902 -26.031 -21.406 1 95.06 129 ALA B C 1
ATOM 4409 O O . ALA B 1 129 ? 6.5 -25.922 -22.469 1 95.06 129 ALA B O 1
ATOM 4410 N N . GLU B 1 130 ? 4.621 -25.859 -21.266 1 94.38 130 GLU B N 1
ATOM 4411 C CA . GLU B 1 130 ? 3.812 -25.344 -22.375 1 94.38 130 GLU B CA 1
ATOM 4412 C C . GLU B 1 130 ? 3.686 -23.812 -22.281 1 94.38 130 GLU B C 1
ATOM 4414 O O . GLU B 1 130 ? 3.25 -23.281 -21.266 1 94.38 130 GLU B O 1
ATOM 4419 N N . LEU B 1 131 ? 4.09 -23.188 -23.359 1 92.19 131 LEU B N 1
ATOM 4420 C CA . LEU B 1 131 ? 4.004 -21.734 -23.406 1 92.19 131 LEU B CA 1
ATOM 4421 C C . LEU B 1 131 ? 2.988 -21.281 -24.453 1 92.19 131 LEU B C 1
ATOM 4423 O O . LEU B 1 131 ? 2.9 -21.859 -25.531 1 92.19 131 LEU B O 1
ATOM 4427 N N . PRO B 1 132 ? 2.207 -20.203 -24.047 1 87.56 132 PRO B N 1
ATOM 4428 C CA . PRO B 1 132 ? 1.318 -19.656 -25.078 1 87.56 132 PRO B CA 1
ATOM 4429 C C . PRO B 1 132 ? 2.076 -19.156 -26.312 1 87.56 132 PRO B C 1
ATOM 4431 O O . PRO B 1 132 ? 1.636 -19.375 -27.438 1 87.56 132 PRO B O 1
ATOM 4434 N N . ASP B 1 133 ? 3.184 -18.516 -26.078 1 87.31 133 ASP B N 1
ATOM 4435 C CA . ASP B 1 133 ? 4.086 -18.094 -27.141 1 87.31 133 ASP B CA 1
ATOM 4436 C C . ASP B 1 133 ? 5.469 -18.719 -26.969 1 87.31 133 ASP B C 1
ATOM 4438 O O . ASP B 1 133 ? 6.309 -18.188 -26.234 1 87.31 133 ASP B O 1
ATOM 4442 N N . PRO B 1 134 ? 5.734 -19.781 -27.75 1 88.38 134 PRO B N 1
ATOM 4443 C CA . PRO B 1 134 ? 6.984 -20.516 -27.578 1 88.38 134 PRO B CA 1
ATOM 4444 C C . PRO B 1 134 ? 8.133 -19.953 -28.422 1 88.38 134 PRO B C 1
ATOM 4446 O O . PRO B 1 134 ? 9.211 -20.547 -28.469 1 88.38 134 PRO B O 1
ATOM 4449 N N . THR B 1 135 ? 7.922 -18.75 -28.969 1 83 135 THR B N 1
ATOM 4450 C CA . THR B 1 135 ? 8.93 -18.156 -29.844 1 83 135 THR B CA 1
ATOM 4451 C C . THR B 1 135 ? 10.266 -18.031 -29.125 1 83 135 THR B C 1
ATOM 4453 O O . THR B 1 135 ? 10.312 -17.547 -27.984 1 83 135 THR B O 1
ATOM 4456 N N . GLY B 1 136 ? 11.328 -18.562 -29.688 1 79.75 136 GLY B N 1
ATOM 4457 C CA . GLY B 1 136 ? 12.664 -18.438 -29.141 1 79.75 136 GLY B CA 1
ATOM 4458 C C . GLY B 1 136 ? 13.094 -19.625 -28.312 1 79.75 136 GLY B C 1
ATOM 4459 O O . GLY B 1 136 ? 14.258 -19.719 -27.922 1 79.75 136 GLY B O 1
ATOM 4460 N N . TYR B 1 137 ? 12.203 -20.516 -28.094 1 85.81 137 TYR B N 1
ATOM 4461 C CA . TYR B 1 137 ? 12.516 -21.688 -27.281 1 85.81 137 TYR B CA 1
ATOM 4462 C C . TYR B 1 137 ? 12.68 -22.922 -28.141 1 85.81 137 TYR B C 1
ATOM 4464 O O . TYR B 1 137 ? 12.133 -23 -29.25 1 85.81 137 TYR B O 1
ATOM 4472 N N . GLY B 1 138 ? 13.5 -23.844 -27.609 1 87.38 138 GLY B N 1
ATOM 4473 C CA . GLY B 1 138 ? 13.57 -25.156 -28.234 1 87.38 138 GLY B CA 1
ATOM 4474 C C . GLY B 1 138 ? 12.305 -25.969 -28.062 1 87.38 138 GLY B C 1
ATOM 4475 O O . GLY B 1 138 ? 11.75 -26.031 -26.969 1 87.38 138 GLY B O 1
ATOM 4476 N N . ARG B 1 139 ? 11.906 -26.594 -29.188 1 91.31 139 ARG B N 1
ATOM 4477 C CA . ARG B 1 139 ? 10.672 -27.375 -29.188 1 91.31 139 ARG B CA 1
ATOM 4478 C C . ARG B 1 139 ? 10.945 -28.844 -28.859 1 91.31 139 ARG B C 1
ATOM 4480 O O . ARG B 1 139 ? 11.922 -29.422 -29.328 1 91.31 139 ARG B O 1
ATOM 4487 N N . ILE B 1 140 ? 10.07 -29.344 -28.047 1 92.81 140 ILE B N 1
ATOM 4488 C CA . ILE B 1 140 ? 10.273 -30.703 -27.578 1 92.81 140 ILE B CA 1
ATOM 4489 C C . ILE B 1 140 ? 9.5 -31.672 -28.469 1 92.81 140 ILE B C 1
ATOM 4491 O O . ILE B 1 140 ? 8.297 -31.531 -28.656 1 92.81 140 ILE B O 1
ATOM 4495 N N . LEU B 1 141 ? 10.227 -32.625 -29.047 1 91.75 141 LEU B N 1
ATOM 4496 C CA . LEU B 1 141 ? 9.633 -33.75 -29.75 1 91.75 141 LEU B CA 1
ATOM 4497 C C . LEU B 1 141 ? 9.508 -34.969 -28.844 1 91.75 141 LEU B C 1
ATOM 4499 O O . LEU B 1 141 ? 10.492 -35.375 -28.219 1 91.75 141 LEU B O 1
ATOM 4503 N N . ARG B 1 142 ? 8.281 -35.438 -28.672 1 89.06 142 ARG B N 1
ATOM 4504 C CA . ARG B 1 142 ? 8.203 -36.594 -27.797 1 89.06 142 ARG B CA 1
ATOM 4505 C C . ARG B 1 142 ? 7.18 -37.594 -28.297 1 89.06 142 ARG B C 1
ATOM 4507 O O . ARG B 1 142 ? 6.32 -37.25 -29.125 1 89.06 142 ARG B O 1
ATOM 4514 N N . GLU B 1 143 ? 7.324 -38.781 -27.953 1 87.62 143 GLU B N 1
ATOM 4515 C CA . GLU B 1 143 ? 6.398 -39.875 -28.094 1 87.62 143 GLU B CA 1
ATOM 4516 C C . GLU B 1 143 ? 5.98 -40.438 -26.719 1 87.62 143 GLU B C 1
ATOM 4518 O O . GLU B 1 143 ? 6.75 -41.125 -26.078 1 87.62 143 GLU B O 1
ATOM 4523 N N . GLY B 1 144 ? 4.777 -40.094 -26.312 1 82.81 144 GLY B N 1
ATOM 4524 C CA . GLY B 1 144 ? 4.379 -40.406 -24.953 1 82.81 144 GLY B CA 1
ATOM 4525 C C . GLY B 1 144 ? 5.191 -39.688 -23.891 1 82.81 144 GLY B C 1
ATOM 4526 O O . GLY B 1 144 ? 5.27 -38.438 -23.906 1 82.81 144 GLY B O 1
ATOM 4527 N N . GLU B 1 145 ? 5.828 -40.469 -23.062 1 84.69 145 GLU B N 1
ATOM 4528 C CA . GLU B 1 145 ? 6.621 -39.906 -21.984 1 84.69 145 GLU B CA 1
ATOM 4529 C C . GLU B 1 145 ? 8.078 -39.719 -22.391 1 84.69 145 GLU B C 1
ATOM 4531 O O . GLU B 1 145 ? 8.859 -39.062 -21.703 1 84.69 145 GLU B O 1
ATOM 4536 N N . GLU B 1 146 ? 8.398 -40.312 -23.516 1 92.38 146 GLU B N 1
ATOM 4537 C CA . GLU B 1 146 ? 9.797 -40.281 -23.938 1 92.38 146 GLU B CA 1
ATOM 4538 C C . GLU B 1 146 ? 10.094 -39.125 -24.844 1 92.38 146 GLU B C 1
ATOM 4540 O O . GLU B 1 146 ? 9.32 -38.812 -25.766 1 92.38 146 GLU B O 1
ATOM 4545 N N . VAL B 1 147 ? 11.18 -38.469 -24.578 1 94.5 147 VAL B N 1
ATOM 4546 C CA . VAL B 1 147 ? 11.617 -37.344 -25.375 1 94.5 147 VAL B CA 1
ATOM 4547 C C . VAL B 1 147 ? 12.539 -37.812 -26.5 1 94.5 147 VAL B C 1
ATOM 4549 O O . VAL B 1 147 ? 13.539 -38.5 -26.25 1 94.5 147 VAL B O 1
ATOM 4552 N N . LEU B 1 148 ? 12.172 -37.406 -27.672 1 92.19 148 LEU B N 1
ATOM 4553 C CA . LEU B 1 148 ? 12.922 -37.844 -28.844 1 92.19 148 LEU B CA 1
ATOM 4554 C C . LEU B 1 148 ? 13.984 -36.812 -29.219 1 92.19 148 LEU B C 1
ATOM 4556 O O . LEU B 1 148 ? 15.031 -37.156 -29.781 1 92.19 148 LEU B O 1
ATOM 4560 N N . GLY B 1 149 ? 13.625 -35.656 -28.984 1 90.62 149 GLY B N 1
ATOM 4561 C CA . GLY B 1 149 ? 14.594 -34.625 -29.328 1 90.62 149 GLY B CA 1
ATOM 4562 C C . GLY B 1 149 ? 14.133 -33.219 -28.969 1 90.62 149 GLY B C 1
ATOM 4563 O O . GLY B 1 149 ? 13.023 -33.031 -28.453 1 90.62 149 GLY B O 1
ATOM 4564 N N . ASN B 1 150 ? 15.062 -32.312 -29.062 1 89.5 150 ASN B N 1
ATOM 4565 C CA . ASN B 1 150 ? 14.891 -30.859 -28.922 1 89.5 150 ASN B CA 1
ATOM 4566 C C . ASN B 1 150 ? 15.312 -30.125 -30.188 1 89.5 150 ASN B C 1
ATOM 4568 O O . ASN B 1 150 ? 16.438 -30.281 -30.656 1 89.5 150 ASN B O 1
ATOM 4572 N N . VAL B 1 151 ? 14.344 -29.375 -30.734 1 84.81 151 VAL B N 1
ATOM 4573 C CA . VAL B 1 151 ? 14.664 -28.672 -31.969 1 84.81 151 VAL B CA 1
ATOM 4574 C C . VAL B 1 151 ? 14.617 -27.156 -31.719 1 84.81 151 VAL B C 1
ATOM 4576 O O . VAL B 1 151 ? 13.57 -26.609 -31.359 1 84.81 151 VAL B O 1
ATOM 4579 N N . GLU B 1 152 ? 15.805 -26.531 -31.844 1 80.12 152 GLU B N 1
ATOM 4580 C CA . GLU B 1 152 ? 15.859 -25.094 -31.672 1 80.12 152 GLU B CA 1
ATOM 4581 C C . GLU B 1 152 ? 14.945 -24.375 -32.656 1 80.12 152 GLU B C 1
ATOM 4583 O O . GLU B 1 152 ? 14.797 -24.812 -33.812 1 80.12 152 GLU B O 1
ATOM 4588 N N . GLU B 1 153 ? 14.414 -23.219 -32.219 1 78.62 153 GLU B N 1
ATOM 4589 C CA . GLU B 1 153 ? 13.445 -22.484 -33.031 1 78.62 153 GLU B CA 1
ATOM 4590 C C . GLU B 1 153 ? 14 -22.188 -34.438 1 78.62 153 GLU B C 1
ATOM 4592 O O . GLU B 1 153 ? 13.305 -22.359 -35.438 1 78.62 153 GLU B O 1
ATOM 4597 N N . LYS B 1 154 ? 15.25 -21.766 -34.5 1 75.44 154 LYS B N 1
ATOM 4598 C CA . LYS B 1 154 ? 15.867 -21.359 -35.75 1 75.44 154 LYS B CA 1
ATOM 4599 C C . LYS B 1 154 ? 16 -22.547 -36.719 1 75.44 154 LYS B C 1
ATOM 4601 O O . LYS B 1 154 ? 16.047 -22.359 -37.938 1 75.44 154 LYS B O 1
ATOM 4606 N N . ASP B 1 155 ? 15.961 -23.766 -36.219 1 76.38 155 ASP B N 1
ATOM 4607 C CA . ASP B 1 155 ? 16.188 -24.969 -37 1 76.38 155 ASP B CA 1
ATOM 4608 C C . ASP B 1 155 ? 14.891 -25.766 -37.188 1 76.38 155 ASP B C 1
ATOM 4610 O O . ASP B 1 155 ? 14.883 -26.812 -37.812 1 76.38 155 ASP B O 1
ATOM 4614 N N . ALA B 1 156 ? 13.828 -25.297 -36.656 1 82.12 156 ALA B N 1
ATOM 4615 C CA . ALA B 1 156 ? 12.586 -26.062 -36.625 1 82.12 156 ALA B CA 1
ATOM 4616 C C . ALA B 1 156 ? 11.734 -25.812 -37.844 1 82.12 156 ALA B C 1
ATOM 4618 O O . ALA B 1 156 ? 11.516 -24.672 -38.25 1 82.12 156 ALA B O 1
ATOM 4619 N N . PRO B 1 157 ? 11.367 -26.891 -38.5 1 86.06 157 PRO B N 1
ATOM 4620 C CA . PRO B 1 157 ? 10.375 -26.734 -39.562 1 86.06 157 PRO B CA 1
ATOM 4621 C C . PRO B 1 157 ? 9.016 -26.281 -39.031 1 86.06 157 PRO B C 1
ATOM 4623 O O . PRO B 1 157 ? 8.781 -26.297 -37.812 1 86.06 157 PRO B O 1
ATOM 4626 N N . PRO B 1 158 ? 8.18 -25.844 -39.938 1 87.06 158 PRO B N 1
ATOM 4627 C CA . PRO B 1 158 ? 6.898 -25.266 -39.531 1 87.06 158 PRO B CA 1
ATOM 4628 C C . PRO B 1 158 ? 6.09 -26.203 -38.625 1 87.06 158 PRO B C 1
ATOM 4630 O O . PRO B 1 158 ? 5.461 -25.75 -37.656 1 87.06 158 PRO B O 1
ATOM 4633 N N . GLU B 1 159 ? 6.102 -27.406 -38.875 1 87.38 159 GLU B N 1
ATOM 4634 C CA . GLU B 1 159 ? 5.34 -28.359 -38.094 1 87.38 159 GLU B CA 1
ATOM 4635 C C . GLU B 1 159 ? 5.871 -28.453 -36.656 1 87.38 159 GLU B C 1
ATOM 4637 O O . GLU B 1 159 ? 5.094 -28.594 -35.719 1 87.38 159 GLU B O 1
ATOM 4642 N N . VAL B 1 160 ? 7.098 -28.375 -36.562 1 86.94 160 VAL B N 1
ATOM 4643 C CA . VAL B 1 160 ? 7.742 -28.422 -35.25 1 86.94 160 VAL B CA 1
ATOM 4644 C C . VAL B 1 160 ? 7.551 -27.078 -34.531 1 86.94 160 VAL B C 1
ATOM 4646 O O . VAL B 1 160 ? 7.359 -27.047 -33.312 1 86.94 160 VAL B O 1
ATOM 4649 N N . ARG B 1 161 ? 7.477 -25.984 -35.312 1 88.38 161 ARG B N 1
ATOM 4650 C CA . ARG B 1 161 ? 7.293 -24.656 -34.75 1 88.38 161 ARG B CA 1
ATOM 4651 C C . ARG B 1 161 ? 5.914 -24.531 -34.094 1 88.38 161 ARG B C 1
ATOM 4653 O O . ARG B 1 161 ? 5.695 -23.656 -33.281 1 88.38 161 ARG B O 1
ATOM 4660 N N . ALA B 1 162 ? 5.031 -25.438 -34.438 1 88.06 162 ALA B N 1
ATOM 4661 C CA . ALA B 1 162 ? 3.67 -25.391 -33.906 1 88.06 162 ALA B CA 1
ATOM 4662 C C . ALA B 1 162 ? 3.602 -26 -32.531 1 88.06 162 ALA B C 1
ATOM 4664 O O . ALA B 1 162 ? 2.631 -25.797 -31.781 1 88.06 162 ALA B O 1
ATOM 4665 N N . ILE B 1 163 ? 4.641 -26.75 -32.188 1 90 163 ILE B N 1
ATOM 4666 C CA . ILE B 1 163 ? 4.688 -27.375 -30.875 1 90 163 ILE B CA 1
ATOM 4667 C C . ILE B 1 163 ? 4.871 -26.297 -29.797 1 90 163 ILE B C 1
ATOM 4669 O O . ILE B 1 163 ? 5.734 -25.422 -29.922 1 90 163 ILE B O 1
ATOM 4673 N N . ARG B 1 164 ? 4.066 -26.312 -28.734 1 90.56 164 ARG B N 1
ATOM 4674 C CA . ARG B 1 164 ? 4.086 -25.297 -27.703 1 90.56 164 ARG B CA 1
ATOM 4675 C C . ARG B 1 164 ? 4.875 -25.766 -26.484 1 90.56 164 ARG B C 1
ATOM 4677 O O . ARG B 1 164 ? 5.172 -24.984 -25.578 1 90.56 164 ARG B O 1
ATOM 4684 N N . GLU B 1 165 ? 5.164 -27.094 -26.484 1 93.5 165 GLU B N 1
ATOM 4685 C CA . GLU B 1 165 ? 5.977 -27.625 -25.391 1 93.5 165 GLU B CA 1
ATOM 4686 C C . GLU B 1 165 ? 7.461 -27.344 -25.625 1 93.5 165 GLU B C 1
ATOM 4688 O O . GLU B 1 165 ? 8.016 -27.703 -26.656 1 93.5 165 GLU B O 1
ATOM 4693 N N . VAL B 1 166 ? 8.023 -26.656 -24.641 1 94.12 166 VAL B N 1
ATOM 4694 C CA . VAL B 1 166 ? 9.391 -26.172 -24.844 1 94.12 166 VAL B CA 1
ATOM 4695 C C . VAL B 1 166 ? 10.297 -26.734 -23.75 1 94.12 166 VAL B C 1
ATOM 4697 O O . VAL B 1 166 ? 9.82 -27.297 -22.75 1 94.12 166 VAL B O 1
ATOM 4700 N N . ASN B 1 167 ? 11.594 -26.641 -24.031 1 93.62 167 ASN B N 1
ATOM 4701 C CA . ASN B 1 167 ? 12.625 -26.969 -23.062 1 93.62 167 ASN B CA 1
ATOM 4702 C C . ASN B 1 167 ? 12.789 -25.875 -22.016 1 93.62 167 ASN B C 1
ATOM 4704 O O . ASN B 1 167 ? 13.094 -24.734 -22.359 1 93.62 167 ASN B O 1
ATOM 4708 N N . ALA B 1 168 ? 12.633 -26.25 -20.703 1 94.19 168 ALA B N 1
ATOM 4709 C CA . ALA B 1 168 ? 12.633 -25.25 -19.656 1 94.19 168 ALA B CA 1
ATOM 4710 C C . ALA B 1 168 ? 14.016 -25.109 -19.031 1 94.19 168 ALA B C 1
ATOM 4712 O O . ALA B 1 168 ? 14.188 -24.391 -18.047 1 94.19 168 ALA B O 1
ATOM 4713 N N . GLY B 1 169 ? 14.938 -25.812 -19.453 1 93.25 169 GLY B N 1
ATOM 4714 C CA . GLY B 1 169 ? 16.328 -25.547 -19.156 1 93.25 169 GLY B CA 1
ATOM 4715 C C . GLY B 1 169 ? 16.797 -26.188 -17.859 1 93.25 169 GLY B C 1
ATOM 4716 O O . GLY B 1 169 ? 17.828 -25.812 -17.297 1 93.25 169 GLY B O 1
ATOM 4717 N N . ALA B 1 170 ? 16.078 -27.125 -17.312 1 97.56 170 ALA B N 1
ATOM 4718 C CA . ALA B 1 170 ? 16.484 -27.906 -16.141 1 97.56 170 ALA B CA 1
ATOM 4719 C C . ALA B 1 170 ? 16.531 -29.406 -16.484 1 97.56 170 ALA B C 1
ATOM 4721 O O . ALA B 1 170 ? 15.688 -29.906 -17.219 1 97.56 170 ALA B O 1
ATOM 4722 N N . TYR B 1 171 ? 17.562 -30.109 -15.883 1 98.19 171 TYR B N 1
ATOM 4723 C CA . TYR B 1 171 ? 17.828 -31.5 -16.25 1 98.19 171 TYR B CA 1
ATOM 4724 C C . TYR B 1 171 ? 18.25 -32.312 -15.039 1 98.19 171 TYR B C 1
ATOM 4726 O O . TYR B 1 171 ? 18.797 -31.766 -14.078 1 98.19 171 TYR B O 1
ATOM 4734 N N . ALA B 1 172 ? 18 -33.562 -15.125 1 98.69 172 ALA B N 1
ATOM 4735 C CA . ALA B 1 172 ? 18.609 -34.531 -14.234 1 98.69 172 ALA B CA 1
ATOM 4736 C C . ALA B 1 172 ? 19.266 -35.656 -15.031 1 98.69 172 ALA B C 1
ATOM 4738 O O . ALA B 1 172 ? 18.719 -36.094 -16.062 1 98.69 172 ALA B O 1
ATOM 4739 N N . PHE B 1 173 ? 20.375 -36.125 -14.547 1 98.5 173 PHE B N 1
ATOM 4740 C CA . PHE B 1 173 ? 21.156 -37.125 -15.266 1 98.5 173 PHE B CA 1
ATOM 4741 C C . PHE B 1 173 ? 21.609 -38.219 -14.328 1 98.5 173 PHE B C 1
ATOM 4743 O O . PHE B 1 173 ? 21.859 -37.969 -13.141 1 98.5 173 PHE B O 1
ATOM 4750 N N . ASP B 1 174 ? 21.766 -39.375 -14.875 1 97.94 174 ASP B N 1
ATOM 4751 C CA . ASP B 1 174 ? 22.391 -40.469 -14.125 1 97.94 174 ASP B CA 1
ATOM 4752 C C . ASP B 1 174 ? 23.922 -40.375 -14.203 1 97.94 174 ASP B C 1
ATOM 4754 O O . ASP B 1 174 ? 24.453 -39.344 -14.625 1 97.94 174 ASP B O 1
ATOM 4758 N N . GLY B 1 175 ? 24.625 -41.344 -13.758 1 96.44 175 GLY B N 1
ATOM 4759 C CA . GLY B 1 175 ? 26.062 -41.344 -13.625 1 96.44 175 GLY B CA 1
ATOM 4760 C C . GLY B 1 175 ? 26.781 -41.344 -14.961 1 96.44 175 GLY B C 1
ATOM 4761 O O . GLY B 1 175 ? 28 -41.094 -15.031 1 96.44 175 GLY B O 1
ATOM 4762 N N . PHE B 1 176 ? 26.078 -41.531 -16.094 1 97 176 PHE B N 1
ATOM 4763 C CA . PHE B 1 176 ? 26.609 -41.562 -17.438 1 97 176 PHE B CA 1
ATOM 4764 C C . PHE B 1 176 ? 26.953 -40.188 -17.953 1 97 176 PHE B C 1
ATOM 4766 O O . PHE B 1 176 ? 27.594 -40.031 -18.984 1 97 176 PHE B O 1
ATOM 4773 N N . LEU B 1 177 ? 26.625 -39.156 -17.203 1 97.69 177 LEU B N 1
ATOM 4774 C CA . LEU B 1 177 ? 26.594 -37.75 -17.625 1 97.69 177 LEU B CA 1
ATOM 4775 C C . LEU B 1 177 ? 27.953 -37.312 -18.203 1 97.69 177 LEU B C 1
ATOM 4777 O O . LEU B 1 177 ? 28.031 -36.875 -19.344 1 97.69 177 LEU B O 1
ATOM 4781 N N . PHE B 1 178 ? 29.016 -37.5 -17.516 1 96.88 178 PHE B N 1
ATOM 4782 C CA . PHE B 1 178 ? 30.297 -36.938 -17.938 1 96.88 178 PHE B CA 1
ATOM 4783 C C . PHE B 1 178 ? 30.859 -37.688 -19.125 1 96.88 178 PHE B C 1
ATOM 4785 O O . PHE B 1 178 ? 31.578 -37.125 -19.953 1 96.88 178 PHE B O 1
ATOM 4792 N N . GLN B 1 179 ? 30.562 -38.969 -19.25 1 96.12 179 GLN B N 1
ATOM 4793 C CA . GLN B 1 179 ? 30.906 -39.688 -20.469 1 96.12 179 GLN B CA 1
ATOM 4794 C C . GLN B 1 179 ? 30.125 -39.156 -21.672 1 96.12 179 GLN B C 1
ATOM 4796 O O . GLN B 1 179 ? 30.703 -38.969 -22.75 1 96.12 179 GLN B O 1
ATOM 4801 N N . ALA B 1 180 ? 28.891 -39 -21.438 1 97.31 180 ALA B N 1
ATOM 4802 C CA . ALA B 1 180 ? 28.031 -38.469 -22.5 1 97.31 180 ALA B CA 1
ATOM 4803 C C . ALA B 1 180 ? 28.484 -37.094 -22.938 1 97.31 180 ALA B C 1
ATOM 4805 O O . ALA B 1 180 ? 28.453 -36.781 -24.125 1 97.31 180 ALA B O 1
ATOM 4806 N N . LEU B 1 181 ? 28.875 -36.25 -21.969 1 97.25 181 LEU B N 1
ATOM 4807 C CA . LEU B 1 181 ? 29.281 -34.875 -22.266 1 97.25 181 LEU B CA 1
ATOM 4808 C C . LEU B 1 181 ? 30.453 -34.875 -23.219 1 97.25 181 LEU B C 1
ATOM 4810 O O . LEU B 1 181 ? 30.562 -33.969 -24.047 1 97.25 181 LEU B O 1
ATOM 4814 N N . LYS B 1 182 ? 31.297 -35.75 -23.188 1 95.69 182 LYS B N 1
ATOM 4815 C CA . LYS B 1 182 ? 32.5 -35.812 -24.031 1 95.69 182 LYS B CA 1
ATOM 4816 C C . LYS B 1 182 ? 32.125 -36.156 -25.484 1 95.69 182 LYS B C 1
ATOM 4818 O O . LYS B 1 182 ? 32.938 -36 -26.391 1 95.69 182 LYS B O 1
ATOM 4823 N N . GLU B 1 183 ? 30.922 -36.625 -25.641 1 96.94 183 GLU B N 1
ATOM 4824 C CA . GLU B 1 183 ? 30.453 -37 -26.969 1 96.94 183 GLU B CA 1
ATOM 4825 C C . GLU B 1 183 ? 29.719 -35.875 -27.656 1 96.94 183 GLU B C 1
ATOM 4827 O O . GLU B 1 183 ? 29.359 -35.969 -28.828 1 96.94 183 GLU B O 1
ATOM 4832 N N . VAL B 1 184 ? 29.453 -34.812 -26.922 1 95.56 184 VAL B N 1
ATOM 4833 C CA . VAL B 1 184 ? 28.75 -33.688 -27.5 1 95.56 184 VAL B CA 1
ATOM 4834 C C . VAL B 1 184 ? 29.625 -33 -28.531 1 95.56 184 VAL B C 1
ATOM 4836 O O . VAL B 1 184 ? 30.828 -32.781 -28.297 1 95.56 184 VAL B O 1
ATOM 4839 N N . ARG B 1 185 ? 29.047 -32.625 -29.672 1 93.12 185 ARG B N 1
ATOM 4840 C CA . ARG B 1 185 ? 29.766 -31.938 -30.734 1 93.12 185 ARG B CA 1
ATOM 4841 C C . ARG B 1 185 ? 29.25 -30.516 -30.922 1 93.12 185 ARG B C 1
ATOM 4843 O O . ARG B 1 185 ? 28.234 -30.141 -30.328 1 93.12 185 ARG B O 1
ATOM 4850 N N . ASN B 1 186 ? 29.969 -29.734 -31.625 1 90.81 186 ASN B N 1
ATOM 4851 C CA . ASN B 1 186 ? 29.609 -28.344 -31.812 1 90.81 186 ASN B CA 1
ATOM 4852 C C . ASN B 1 186 ? 29.344 -28.031 -33.281 1 90.81 186 ASN B C 1
ATOM 4854 O O . ASN B 1 186 ? 29.688 -26.938 -33.781 1 90.81 186 ASN B O 1
ATOM 4858 N N . GLU B 1 187 ? 28.859 -29.031 -33.969 1 83.81 187 GLU B N 1
ATOM 4859 C CA . GLU B 1 187 ? 28.562 -28.859 -35.375 1 83.81 187 GLU B CA 1
ATOM 4860 C C . GLU B 1 187 ? 27.219 -28.156 -35.594 1 83.81 187 GLU B C 1
ATOM 4862 O O . GLU B 1 187 ? 26.25 -28.781 -36.031 1 83.81 187 GLU B O 1
ATOM 4867 N N . ASN B 1 188 ? 27.031 -27.031 -35.219 1 80.31 188 ASN B N 1
ATOM 4868 C CA . ASN B 1 188 ? 25.844 -26.188 -35.375 1 80.31 188 ASN B CA 1
ATOM 4869 C C . ASN B 1 188 ? 26.234 -24.75 -35.781 1 80.31 188 ASN B C 1
ATOM 4871 O O . ASN B 1 188 ? 27.422 -24.453 -35.938 1 80.31 188 ASN B O 1
ATOM 4875 N N . ALA B 1 189 ? 25.25 -23.922 -36.062 1 74.31 189 ALA B N 1
ATOM 4876 C CA . ALA B 1 189 ? 25.453 -22.562 -36.594 1 74.31 189 ALA B CA 1
ATOM 4877 C C . ALA B 1 189 ? 26.312 -21.734 -35.625 1 74.31 189 ALA B C 1
ATOM 4879 O O . ALA B 1 189 ? 27.141 -20.938 -36.062 1 74.31 189 ALA B O 1
ATOM 4880 N N . ALA B 1 190 ? 26.188 -21.969 -34.312 1 76.81 190 ALA B N 1
ATOM 4881 C CA . ALA B 1 190 ? 26.875 -21.156 -33.312 1 76.81 190 ALA B CA 1
ATOM 4882 C C . ALA B 1 190 ? 28.203 -21.781 -32.906 1 76.81 190 ALA B C 1
ATOM 4884 O O . ALA B 1 190 ? 29.031 -21.156 -32.25 1 76.81 190 ALA B O 1
ATOM 4885 N N . ARG B 1 191 ? 28.438 -23 -33.312 1 86.38 191 ARG B N 1
ATOM 4886 C CA . ARG B 1 191 ? 29.656 -23.75 -33 1 86.38 191 ARG B CA 1
ATOM 4887 C C . ARG B 1 191 ? 29.812 -23.891 -31.484 1 86.38 191 ARG B C 1
ATOM 4889 O O . ARG B 1 191 ? 30.891 -23.672 -30.938 1 86.38 191 ARG B O 1
ATOM 4896 N N . GLU B 1 192 ? 28.641 -24.094 -30.875 1 88.75 192 GLU B N 1
ATOM 4897 C CA . GLU B 1 192 ? 28.609 -24.234 -29.422 1 88.75 192 GLU B CA 1
ATOM 4898 C C . GLU B 1 192 ? 28.219 -25.656 -29.016 1 88.75 192 GLU B C 1
ATOM 4900 O O . GLU B 1 192 ? 27.578 -26.375 -29.797 1 88.75 192 GLU B O 1
ATOM 4905 N N . TYR B 1 193 ? 28.656 -26.094 -27.859 1 92 193 TYR B N 1
ATOM 4906 C CA . TYR B 1 193 ? 28.25 -27.344 -27.25 1 92 193 TYR B CA 1
ATOM 4907 C C . TYR B 1 193 ? 26.969 -27.172 -26.438 1 92 193 TYR B C 1
ATOM 4909 O O . TYR B 1 193 ? 26.969 -26.516 -25.391 1 92 193 TYR B O 1
ATOM 4917 N N . TYR B 1 194 ? 25.891 -27.859 -26.938 1 89.81 194 TYR B N 1
ATOM 4918 C CA . TYR B 1 194 ? 24.594 -27.594 -26.344 1 89.81 194 TYR B CA 1
ATOM 4919 C C . TYR B 1 194 ? 24.156 -28.766 -25.469 1 89.81 194 TYR B C 1
ATOM 4921 O O . TYR B 1 194 ? 24.312 -29.938 -25.859 1 89.81 194 TYR B O 1
ATOM 4929 N N . LEU B 1 195 ? 23.547 -28.422 -24.391 1 92.62 195 LEU B N 1
ATOM 4930 C CA . LEU B 1 195 ? 23.062 -29.422 -23.438 1 92.62 195 LEU B CA 1
ATOM 4931 C C . LEU B 1 195 ? 21.969 -30.281 -24.062 1 92.62 195 LEU B C 1
ATOM 4933 O O . LEU B 1 195 ? 21.938 -31.5 -23.859 1 92.62 195 LEU B O 1
ATOM 4937 N N . PRO B 1 196 ? 21.062 -29.703 -24.875 1 91 196 PRO B N 1
ATOM 4938 C CA . PRO B 1 196 ? 19.969 -30.516 -25.422 1 91 196 PRO B CA 1
ATOM 4939 C C . PRO B 1 196 ? 20.469 -31.625 -26.344 1 91 196 PRO B C 1
ATOM 4941 O O . PRO B 1 196 ? 19.734 -32.594 -26.594 1 91 196 PRO B O 1
ATOM 4944 N N . ASP B 1 197 ? 21.719 -31.609 -26.797 1 92.06 197 ASP B N 1
ATOM 4945 C CA . ASP B 1 197 ? 22.281 -32.656 -27.656 1 92.06 197 ASP B CA 1
ATOM 4946 C C . ASP B 1 197 ? 22.453 -33.969 -26.875 1 92.06 197 ASP B C 1
ATOM 4948 O O . ASP B 1 197 ? 22.609 -35.031 -27.469 1 92.06 197 ASP B O 1
ATOM 4952 N N . LEU B 1 198 ? 22.438 -33.781 -25.594 1 96.31 198 LEU B N 1
ATOM 4953 C CA . LEU B 1 198 ? 22.562 -34.969 -24.75 1 96.31 198 LEU B CA 1
ATOM 4954 C C . LEU B 1 198 ? 21.359 -35.906 -24.922 1 96.31 198 LEU B C 1
ATOM 4956 O O . LEU B 1 198 ? 21.469 -37.094 -24.672 1 96.31 198 LEU B O 1
ATOM 4960 N N . ILE B 1 199 ? 20.219 -35.375 -25.344 1 96.19 199 ILE B N 1
ATOM 4961 C CA . ILE B 1 199 ? 19.031 -36.188 -25.578 1 96.19 199 ILE B CA 1
ATOM 4962 C C . ILE B 1 199 ? 19.359 -37.281 -26.578 1 96.19 199 ILE B C 1
ATOM 4964 O O . ILE B 1 199 ? 19.156 -38.469 -26.281 1 96.19 199 ILE B O 1
ATOM 4968 N N . ALA B 1 200 ? 19.938 -36.938 -27.703 1 94.25 200 ALA B N 1
ATOM 4969 C CA . ALA B 1 200 ? 20.266 -37.906 -28.75 1 94.25 200 ALA B CA 1
ATOM 4970 C C . ALA B 1 200 ? 21.344 -38.875 -28.281 1 94.25 200 ALA B C 1
ATOM 4972 O O . ALA B 1 200 ? 21.297 -40.062 -28.594 1 94.25 200 ALA B O 1
ATOM 4973 N N . ILE B 1 201 ? 22.266 -38.406 -27.547 1 97.06 201 ILE B N 1
ATOM 4974 C CA . ILE B 1 201 ? 23.391 -39.25 -27.094 1 97.06 201 ILE B CA 1
ATOM 4975 C C . ILE B 1 201 ? 22.891 -40.281 -26.094 1 97.06 201 ILE B C 1
ATOM 4977 O O . ILE B 1 201 ? 23.219 -41.469 -26.219 1 97.06 201 ILE B O 1
ATOM 4981 N N . TYR B 1 202 ? 22.094 -39.875 -25.125 1 98 202 TYR B N 1
ATOM 4982 C CA . TYR B 1 202 ? 21.531 -40.812 -24.156 1 98 202 TYR B CA 1
ATOM 4983 C C . TYR B 1 202 ? 20.703 -41.875 -24.859 1 98 202 TYR B C 1
ATOM 4985 O O . TYR B 1 202 ? 20.844 -43.062 -24.562 1 98 202 TYR B O 1
ATOM 4993 N N . ARG B 1 203 ? 19.922 -41.5 -25.781 1 96.38 203 ARG B N 1
ATOM 4994 C CA . ARG B 1 203 ? 19.094 -42.469 -26.531 1 96.38 203 ARG B CA 1
ATOM 4995 C C . ARG B 1 203 ? 19.953 -43.438 -27.328 1 96.38 203 ARG B C 1
ATOM 4997 O O . ARG B 1 203 ? 19.641 -44.625 -27.391 1 96.38 203 ARG B O 1
ATOM 5004 N N . ALA B 1 204 ? 21 -42.938 -27.891 1 96.38 204 ALA B N 1
ATOM 5005 C CA . ALA B 1 204 ? 21.906 -43.781 -28.688 1 96.38 204 ALA B CA 1
ATOM 5006 C C . ALA B 1 204 ? 22.547 -44.844 -27.828 1 96.38 204 ALA B C 1
ATOM 5008 O O . ALA B 1 204 ? 22.922 -45.906 -28.312 1 96.38 204 ALA B O 1
ATOM 5009 N N . HIS B 1 205 ? 22.656 -44.594 -26.578 1 97.5 205 HIS B N 1
ATOM 5010 C CA . HIS B 1 205 ? 23.25 -45.531 -25.656 1 97.5 205 HIS B CA 1
ATOM 5011 C C . HIS B 1 205 ? 22.172 -46.375 -24.969 1 97.5 205 HIS B C 1
ATOM 5013 O O . HIS B 1 205 ? 22.453 -47.031 -23.938 1 97.5 205 HIS B O 1
ATOM 5019 N N . GLY B 1 206 ? 20.969 -46.312 -25.375 1 96.12 206 GLY B N 1
ATOM 5020 C CA . GLY B 1 206 ? 19.891 -47.125 -24.891 1 96.12 206 GLY B CA 1
ATOM 5021 C C . GLY B 1 206 ? 19.344 -46.656 -23.547 1 96.12 206 GLY B C 1
ATOM 5022 O O . GLY B 1 206 ? 18.703 -47.438 -22.828 1 96.12 206 GLY B O 1
ATOM 5023 N N . ARG B 1 207 ? 19.625 -45.5 -23.156 1 96.75 207 ARG B N 1
ATOM 5024 C CA . ARG B 1 207 ? 19.141 -44.938 -21.906 1 96.75 207 ARG B CA 1
ATOM 5025 C C . ARG B 1 207 ? 17.891 -44.094 -22.109 1 96.75 207 ARG B C 1
ATOM 5027 O O . ARG B 1 207 ? 17.797 -43.344 -23.078 1 96.75 207 ARG B O 1
ATOM 5034 N N . ARG B 1 208 ? 16.906 -44.188 -21.281 1 96.25 208 ARG B N 1
ATOM 5035 C CA . ARG B 1 208 ? 15.609 -43.531 -21.422 1 96.25 208 ARG B CA 1
ATOM 5036 C C . ARG B 1 208 ? 15.711 -42.062 -21.094 1 96.25 208 ARG B C 1
ATOM 5038 O O . ARG B 1 208 ? 16.375 -41.656 -20.141 1 96.25 208 ARG B O 1
ATOM 5045 N N . VAL B 1 209 ? 15.07 -41.312 -21.906 1 97.94 209 VAL B N 1
ATOM 5046 C CA . VAL B 1 209 ? 14.953 -39.875 -21.688 1 97.94 209 VAL B CA 1
ATOM 5047 C C . VAL B 1 209 ? 13.492 -39.5 -21.453 1 97.94 209 VAL B C 1
ATOM 5049 O O . VAL B 1 209 ? 12.641 -39.688 -22.312 1 97.94 209 VAL B O 1
ATOM 5052 N N . LEU B 1 210 ? 13.219 -38.938 -20.25 1 97.38 210 LEU B N 1
ATOM 5053 C CA . LEU B 1 210 ? 11.844 -38.656 -19.875 1 97.38 210 LEU B CA 1
ATOM 5054 C C . LEU B 1 210 ? 11.656 -37.156 -19.625 1 97.38 210 LEU B C 1
ATOM 5056 O O . LEU B 1 210 ? 12.633 -36.438 -19.406 1 97.38 210 LEU B O 1
ATOM 5060 N N . ALA B 1 211 ? 10.406 -36.75 -19.766 1 95.81 211 ALA B N 1
ATOM 5061 C CA . ALA B 1 211 ? 10.07 -35.344 -19.516 1 95.81 211 ALA B CA 1
ATOM 5062 C C . ALA B 1 211 ? 9.258 -35.188 -18.234 1 95.81 211 ALA B C 1
ATOM 5064 O O . ALA B 1 211 ? 8.477 -36.094 -17.875 1 95.81 211 ALA B O 1
ATOM 5065 N N . VAL B 1 212 ? 9.586 -34.188 -17.484 1 95.75 212 VAL B N 1
ATOM 5066 C CA . VAL B 1 212 ? 8.742 -33.719 -16.391 1 95.75 212 VAL B CA 1
ATOM 5067 C C . VAL B 1 212 ? 8.086 -32.406 -16.781 1 95.75 212 VAL B C 1
ATOM 5069 O O . VAL B 1 212 ? 8.773 -31.453 -17.156 1 95.75 212 VAL B O 1
ATOM 5072 N N . ARG B 1 213 ? 6.758 -32.344 -16.734 1 94.38 213 ARG B N 1
ATOM 5073 C CA . ARG B 1 213 ? 6.043 -31.141 -17.109 1 94.38 213 ARG B CA 1
ATOM 5074 C C . ARG B 1 213 ? 5.91 -30.188 -15.938 1 94.38 213 ARG B C 1
ATOM 5076 O O . ARG B 1 213 ? 5.391 -30.547 -14.883 1 94.38 213 ARG B O 1
ATOM 5083 N N . GLY B 1 214 ? 6.516 -29.031 -16.109 1 94.94 214 GLY B N 1
ATOM 5084 C CA . GLY B 1 214 ? 6.34 -27.969 -15.125 1 94.94 214 GLY B CA 1
ATOM 5085 C C . GLY B 1 214 ? 5.316 -26.922 -15.547 1 94.94 214 GLY B C 1
ATOM 5086 O O . GLY B 1 214 ? 4.48 -27.188 -16.406 1 94.94 214 GLY B O 1
ATOM 5087 N N . VAL B 1 215 ? 5.277 -25.812 -14.867 1 94.69 215 VAL B N 1
ATOM 5088 C CA . VAL B 1 215 ? 4.387 -24.703 -15.211 1 94.69 215 VAL B CA 1
ATOM 5089 C C . VAL B 1 215 ? 5.129 -23.703 -16.094 1 94.69 215 VAL B C 1
ATOM 5091 O O . VAL B 1 215 ? 6.359 -23.672 -16.109 1 94.69 215 VAL B O 1
ATOM 5094 N N . ALA B 1 216 ? 4.418 -22.922 -16.781 1 94 216 ALA B N 1
ATOM 5095 C CA . ALA B 1 216 ? 4.965 -21.984 -17.766 1 94 216 ALA B CA 1
ATOM 5096 C C . ALA B 1 216 ? 5.988 -21.047 -17.125 1 94 216 ALA B C 1
ATOM 5098 O O . ALA B 1 216 ? 7.031 -20.766 -17.719 1 94 216 ALA B O 1
ATOM 5099 N N . GLU B 1 217 ? 5.723 -20.609 -15.961 1 94.75 217 GLU B N 1
ATOM 5100 C CA . GLU B 1 217 ? 6.57 -19.625 -15.289 1 94.75 217 GLU B CA 1
ATOM 5101 C C . GLU B 1 217 ? 7.961 -20.188 -15.023 1 94.75 217 GLU B C 1
ATOM 5103 O O . GLU B 1 217 ? 8.945 -19.438 -15 1 94.75 217 GLU B O 1
ATOM 5108 N N . GLU B 1 218 ? 8.078 -21.438 -14.852 1 94.44 218 GLU B N 1
ATOM 5109 C CA . GLU B 1 218 ? 9.352 -22.078 -14.531 1 94.44 218 GLU B CA 1
ATOM 5110 C C . GLU B 1 218 ? 10.273 -22.109 -15.75 1 94.44 218 GLU B C 1
ATOM 5112 O O . GLU B 1 218 ? 11.477 -22.328 -15.617 1 94.44 218 GLU B O 1
ATOM 5117 N N . ALA B 1 219 ? 9.672 -21.875 -16.922 1 91.38 219 ALA B N 1
ATOM 5118 C CA . ALA B 1 219 ? 10.461 -21.859 -18.141 1 91.38 219 ALA B CA 1
ATOM 5119 C C . ALA B 1 219 ? 11 -20.453 -18.438 1 91.38 219 ALA B C 1
ATOM 5121 O O . ALA B 1 219 ? 11.828 -20.266 -19.328 1 91.38 219 ALA B O 1
ATOM 5122 N N . LEU B 1 220 ? 10.539 -19.547 -17.656 1 92.44 220 LEU B N 1
ATOM 5123 C CA . LEU B 1 220 ? 10.906 -18.172 -17.938 1 92.44 220 LEU B CA 1
ATOM 5124 C C . LEU B 1 220 ? 12.359 -17.906 -17.547 1 92.44 220 LEU B C 1
ATOM 5126 O O . LEU B 1 220 ? 12.695 -17.922 -16.359 1 92.44 220 LEU B O 1
ATOM 5130 N N . GLY B 1 221 ? 13.18 -17.672 -18.516 1 92.12 221 GLY B N 1
ATOM 5131 C CA . GLY B 1 221 ? 14.547 -17.203 -18.312 1 92.12 221 GLY B CA 1
ATOM 5132 C C . GLY B 1 221 ? 14.695 -15.711 -18.5 1 92.12 221 GLY B C 1
ATOM 5133 O O . GLY B 1 221 ? 13.766 -15.031 -18.938 1 92.12 221 GLY B O 1
ATOM 5134 N N . VAL B 1 222 ? 15.828 -15.18 -18.078 1 95.69 222 VAL B N 1
ATOM 5135 C CA . VAL B 1 222 ? 16.094 -13.742 -18.188 1 95.69 222 VAL B CA 1
ATOM 5136 C C . VAL B 1 222 ? 17.281 -13.508 -19.109 1 95.69 222 VAL B C 1
ATOM 5138 O O . VAL B 1 222 ? 18.422 -13.844 -18.75 1 95.69 222 VAL B O 1
ATOM 5141 N N . ASN B 1 223 ? 16.984 -12.953 -20.25 1 92.81 223 ASN B N 1
ATOM 5142 C CA . ASN B 1 223 ? 18.062 -12.625 -21.188 1 92.81 223 ASN B CA 1
ATOM 5143 C C . ASN B 1 223 ? 18.047 -11.141 -21.562 1 92.81 223 ASN B C 1
ATOM 5145 O O . ASN B 1 223 ? 19 -10.641 -22.141 1 92.81 223 ASN B O 1
ATOM 5149 N N . THR B 1 224 ? 16.953 -10.477 -21.297 1 95.56 224 THR B N 1
ATOM 5150 C CA . THR B 1 224 ? 16.797 -9.047 -21.547 1 95.56 224 THR B CA 1
ATOM 5151 C C . THR B 1 224 ? 16.234 -8.336 -20.328 1 95.56 224 THR B C 1
ATOM 5153 O O . THR B 1 224 ? 15.766 -8.977 -19.391 1 95.56 224 THR B O 1
ATOM 5156 N N . ARG B 1 225 ? 16.281 -6.984 -20.453 1 97.69 225 ARG B N 1
ATOM 5157 C CA . ARG B 1 225 ? 15.727 -6.188 -19.375 1 97.69 225 ARG B CA 1
ATOM 5158 C C . ARG B 1 225 ? 14.219 -6.363 -19.281 1 97.69 225 ARG B C 1
ATOM 5160 O O . ARG B 1 225 ? 13.648 -6.352 -18.188 1 97.69 225 ARG B O 1
ATOM 5167 N N . GLU B 1 226 ? 13.578 -6.508 -20.359 1 97.31 226 GLU B N 1
ATOM 5168 C CA . GLU B 1 226 ? 12.141 -6.75 -20.375 1 97.31 226 GLU B CA 1
ATOM 5169 C C . GLU B 1 226 ? 11.797 -8.07 -19.688 1 97.31 226 GLU B C 1
ATOM 5171 O O . GLU B 1 226 ? 10.828 -8.141 -18.922 1 97.31 226 GLU B O 1
ATOM 5176 N N . GLU B 1 227 ? 12.57 -9.109 -19.984 1 95.38 227 GLU B N 1
ATOM 5177 C CA . GLU B 1 227 ? 12.367 -10.406 -19.328 1 95.38 227 GLU B CA 1
ATOM 5178 C C . GLU B 1 227 ? 12.617 -10.312 -17.828 1 95.38 227 GLU B C 1
ATOM 5180 O O . GLU B 1 227 ? 11.93 -10.961 -17.031 1 95.38 227 GLU B O 1
ATOM 5185 N N . LEU B 1 228 ? 13.617 -9.5 -17.469 1 98 228 LEU B N 1
ATOM 5186 C CA . LEU B 1 228 ? 13.883 -9.258 -16.047 1 98 228 LEU B CA 1
ATOM 5187 C C . LEU B 1 228 ? 12.656 -8.688 -15.352 1 98 228 LEU B C 1
ATOM 5189 O O . LEU B 1 228 ? 12.25 -9.18 -14.297 1 98 228 LEU B O 1
ATOM 5193 N N . ALA B 1 229 ? 12.047 -7.727 -15.984 1 98.12 229 ALA B N 1
ATOM 5194 C CA . ALA B 1 229 ? 10.859 -7.086 -15.438 1 98.12 229 ALA B CA 1
ATOM 5195 C C . ALA B 1 229 ? 9.695 -8.07 -15.336 1 98.12 229 ALA B C 1
ATOM 5197 O O . ALA B 1 229 ? 8.938 -8.055 -14.367 1 98.12 229 ALA B O 1
ATOM 5198 N N . ARG B 1 230 ? 9.602 -8.93 -16.328 1 96.69 230 ARG B N 1
ATOM 5199 C CA . ARG B 1 230 ? 8.531 -9.922 -16.344 1 96.69 230 ARG B CA 1
ATOM 5200 C C . ARG B 1 230 ? 8.68 -10.898 -15.188 1 96.69 230 ARG B C 1
ATOM 5202 O O . ARG B 1 230 ? 7.711 -11.172 -14.477 1 96.69 230 ARG B O 1
ATOM 5209 N N . VAL B 1 231 ? 9.875 -11.383 -15.031 1 97.81 231 VAL B N 1
ATOM 5210 C CA . VAL B 1 231 ? 10.148 -12.336 -13.961 1 97.81 231 VAL B CA 1
ATOM 5211 C C . VAL B 1 231 ? 9.938 -11.664 -12.602 1 97.81 231 VAL B C 1
ATOM 5213 O O . VAL B 1 231 ? 9.359 -12.258 -11.688 1 97.81 231 VAL B O 1
ATOM 5216 N N . GLU B 1 232 ? 10.375 -10.445 -12.5 1 98.38 232 GLU B N 1
ATOM 5217 C CA . GLU B 1 232 ? 10.18 -9.703 -11.258 1 98.38 232 GLU B CA 1
ATOM 5218 C C . GLU B 1 232 ? 8.695 -9.539 -10.938 1 98.38 232 GLU B C 1
ATOM 5220 O O . GLU B 1 232 ? 8.289 -9.656 -9.781 1 98.38 232 GLU B O 1
ATOM 5225 N N . GLY B 1 233 ? 7.938 -9.297 -11.953 1 98.06 233 GLY B N 1
ATOM 5226 C CA . GLY B 1 233 ? 6.496 -9.211 -11.789 1 98.06 233 GLY B CA 1
ATOM 5227 C C . GLY B 1 233 ? 5.875 -10.484 -11.242 1 98.06 233 GLY B C 1
ATOM 5228 O O . GLY B 1 233 ? 4.992 -10.43 -10.383 1 98.06 233 GLY B O 1
ATOM 5229 N N . VAL B 1 234 ? 6.332 -11.625 -11.727 1 97.75 234 VAL B N 1
ATOM 5230 C CA . VAL B 1 234 ? 5.836 -12.922 -11.258 1 97.75 234 VAL B CA 1
ATOM 5231 C C . VAL B 1 234 ? 6.18 -13.102 -9.781 1 97.75 234 VAL B C 1
ATOM 5233 O O . VAL B 1 234 ? 5.316 -13.469 -8.977 1 97.75 234 VAL B O 1
ATOM 5236 N N . LEU B 1 235 ? 7.41 -12.828 -9.445 1 98.06 235 LEU B N 1
ATOM 5237 C CA . LEU B 1 235 ? 7.867 -12.969 -8.07 1 98.06 235 LEU B CA 1
ATOM 5238 C C . LEU B 1 235 ? 7.07 -12.07 -7.137 1 98.06 235 LEU B C 1
ATOM 5240 O O . LEU B 1 235 ? 6.668 -12.492 -6.051 1 98.06 235 LEU B O 1
ATOM 5244 N N . LEU B 1 236 ? 6.871 -10.875 -7.57 1 98.19 236 LEU B N 1
ATOM 5245 C CA . LEU B 1 236 ? 6.152 -9.906 -6.754 1 98.19 236 LEU B CA 1
ATOM 5246 C C . LEU B 1 236 ? 4.699 -10.328 -6.559 1 98.19 236 LEU B C 1
ATOM 5248 O O . LEU B 1 236 ? 4.16 -10.211 -5.453 1 98.19 236 LEU B O 1
ATOM 5252 N N . ARG B 1 237 ? 4.086 -10.789 -7.586 1 97.69 237 ARG B N 1
ATOM 5253 C CA . ARG B 1 237 ? 2.717 -11.273 -7.48 1 97.69 237 ARG B CA 1
ATOM 5254 C C . ARG B 1 237 ? 2.615 -12.406 -6.461 1 97.69 237 ARG B C 1
ATOM 5256 O O . ARG B 1 237 ? 1.695 -12.43 -5.641 1 97.69 237 ARG B O 1
ATOM 5263 N N . ARG B 1 238 ? 3.541 -13.32 -6.512 1 97.06 238 ARG B N 1
ATOM 5264 C CA . ARG B 1 238 ? 3.564 -14.445 -5.582 1 97.06 238 ARG B CA 1
ATOM 5265 C C . ARG B 1 238 ? 3.74 -13.961 -4.145 1 97.06 238 ARG B C 1
ATOM 5267 O O . ARG B 1 238 ? 3.049 -14.43 -3.238 1 97.06 238 ARG B O 1
ATOM 5274 N N . LEU B 1 239 ? 4.641 -13.086 -4.031 1 97.88 239 LEU B N 1
ATOM 5275 C CA . LEU B 1 239 ? 4.945 -12.562 -2.705 1 97.88 239 LEU B CA 1
ATOM 5276 C C . LEU B 1 239 ? 3.744 -11.836 -2.115 1 97.88 239 LEU B C 1
ATOM 5278 O O . LEU B 1 239 ? 3.404 -12.031 -0.946 1 97.88 239 LEU B O 1
ATOM 5282 N N . ARG B 1 240 ? 3.104 -11.039 -2.879 1 98.62 240 ARG B N 1
ATOM 5283 C CA . ARG B 1 240 ? 1.901 -10.336 -2.438 1 98.62 240 ARG B CA 1
ATOM 5284 C C . ARG B 1 240 ? 0.809 -11.32 -2.041 1 98.62 240 ARG B C 1
ATOM 5286 O O . ARG B 1 240 ? 0.174 -11.172 -0.996 1 98.62 240 ARG B O 1
ATOM 5293 N N . ALA B 1 241 ? 0.634 -12.328 -2.838 1 97.88 241 ALA B N 1
ATOM 5294 C CA . ALA B 1 241 ? -0.376 -13.344 -2.553 1 97.88 241 ALA B CA 1
ATOM 5295 C C . ALA B 1 241 ? -0.084 -14.055 -1.235 1 97.88 241 ALA B C 1
ATOM 5297 O O . ALA B 1 241 ? -0.993 -14.289 -0.436 1 97.88 241 ALA B O 1
ATOM 5298 N N . GLU B 1 242 ? 1.137 -14.359 -1.038 1 97.75 242 GLU B N 1
ATOM 5299 C CA . GLU B 1 242 ? 1.547 -15.023 0.196 1 97.75 242 GLU B CA 1
ATOM 5300 C C . GLU B 1 242 ? 1.193 -14.188 1.419 1 97.75 242 GLU B C 1
ATOM 5302 O O . GLU B 1 242 ? 0.585 -14.688 2.367 1 97.75 242 GLU B O 1
ATOM 5307 N N . TRP B 1 243 ? 1.501 -12.984 1.344 1 98.62 24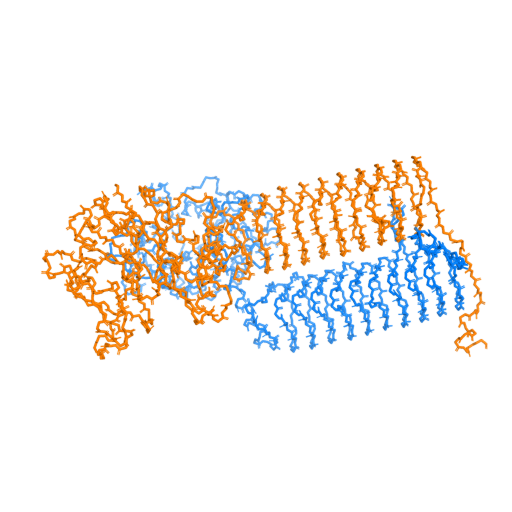3 TRP B N 1
ATOM 5308 C CA . TRP B 1 243 ? 1.273 -12.125 2.498 1 98.62 243 TRP B CA 1
ATOM 5309 C C . TRP B 1 243 ? -0.214 -11.836 2.68 1 98.62 243 TRP B C 1
ATOM 5311 O O . TRP B 1 243 ? -0.703 -11.758 3.809 1 98.62 243 TRP B O 1
ATOM 5321 N N . MET B 1 244 ? -0.861 -11.656 1.61 1 98.5 244 MET B N 1
ATOM 5322 C CA . MET B 1 244 ? -2.307 -11.5 1.743 1 98.5 244 MET B CA 1
ATOM 5323 C C . MET B 1 244 ? -2.936 -12.758 2.332 1 98.5 244 MET B C 1
ATOM 5325 O O . MET B 1 244 ? -3.873 -12.672 3.127 1 98.5 244 MET B O 1
ATOM 5329 N N . GLY B 1 245 ? -2.395 -13.891 1.968 1 97.69 245 GLY B N 1
ATOM 5330 C CA . GLY B 1 245 ? -2.834 -15.148 2.557 1 97.69 245 GLY B CA 1
ATOM 5331 C C . GLY B 1 245 ? -2.576 -15.227 4.051 1 97.69 245 GLY B C 1
ATOM 5332 O O . GLY B 1 245 ? -3.256 -15.969 4.762 1 97.69 245 GLY B O 1
ATOM 5333 N N . LYS B 1 246 ? -1.664 -14.406 4.504 1 97.75 246 LYS B N 1
ATOM 5334 C CA . LYS B 1 246 ? -1.298 -14.398 5.918 1 97.75 246 LYS B CA 1
ATOM 5335 C C . LYS B 1 246 ? -1.981 -13.258 6.656 1 97.75 246 LYS B C 1
ATOM 5337 O O . LYS B 1 246 ? -1.627 -12.945 7.797 1 97.75 246 LYS B O 1
ATOM 5342 N N . GLY B 1 247 ? -2.842 -12.586 6.012 1 98.06 247 GLY B N 1
ATOM 5343 C CA . GLY B 1 247 ? -3.709 -11.648 6.715 1 98.06 247 GLY B CA 1
ATOM 5344 C C . GLY B 1 247 ? -3.365 -10.195 6.441 1 98.06 247 GLY B C 1
ATOM 5345 O O . GLY B 1 247 ? -3.928 -9.297 7.062 1 98.06 247 GLY B O 1
ATOM 5346 N N . VAL B 1 248 ? -2.471 -9.914 5.539 1 98.75 248 VAL B N 1
ATOM 5347 C CA . VAL B 1 248 ? -2.084 -8.547 5.207 1 98.75 248 VAL B CA 1
ATOM 5348 C C . VAL B 1 248 ? -3.074 -7.953 4.207 1 98.75 248 VAL B C 1
ATOM 5350 O O . VAL B 1 248 ? -3.449 -8.609 3.234 1 98.75 248 VAL B O 1
ATOM 5353 N N . ARG B 1 249 ? -3.506 -6.754 4.488 1 98.5 249 ARG B N 1
ATOM 5354 C CA . ARG B 1 249 ? -4.371 -6.047 3.547 1 98.5 249 ARG B CA 1
ATOM 5355 C C . ARG B 1 249 ? -3.551 -5.176 2.6 1 98.5 249 ARG B C 1
ATOM 5357 O O . ARG B 1 249 ? -2.705 -4.395 3.041 1 98.5 249 ARG B O 1
ATOM 5364 N N . MET B 1 250 ? -3.85 -5.336 1.301 1 98.75 250 MET B N 1
ATOM 5365 C CA . MET B 1 250 ? -3.193 -4.496 0.303 1 98.75 250 MET B CA 1
ATOM 5366 C C . MET B 1 250 ? -4.219 -3.787 -0.574 1 98.75 250 MET B C 1
ATOM 5368 O O . MET B 1 250 ? -5.086 -4.434 -1.167 1 98.75 250 MET B O 1
ATOM 5372 N N . ILE B 1 251 ? -4.195 -2.508 -0.58 1 98.62 251 ILE B N 1
ATOM 5373 C CA . ILE B 1 251 ? -5.031 -1.703 -1.465 1 98.62 251 ILE B CA 1
ATOM 5374 C C . ILE B 1 251 ? -4.285 -1.432 -2.77 1 98.62 251 ILE B C 1
ATOM 5376 O O . ILE B 1 251 ? -3.172 -0.903 -2.758 1 98.62 251 ILE B O 1
ATOM 5380 N N . LEU B 1 252 ? -4.887 -1.781 -3.938 1 98.38 252 LEU B N 1
ATOM 5381 C CA . LEU B 1 252 ? -4.211 -1.727 -5.227 1 98.38 252 LEU B CA 1
ATOM 5382 C C . LEU B 1 252 ? -2.871 -2.455 -5.168 1 98.38 252 LEU B C 1
ATOM 5384 O O . LEU B 1 252 ? -1.821 -1.854 -5.41 1 98.38 252 LEU B O 1
ATOM 5388 N N . PRO B 1 253 ? -2.922 -3.744 -4.949 1 98.56 253 PRO B N 1
ATOM 5389 C CA . PRO B 1 253 ? -1.705 -4.512 -4.68 1 98.56 253 PRO B CA 1
ATOM 5390 C C . PRO B 1 253 ? -0.652 -4.355 -5.773 1 98.56 253 PRO B C 1
ATOM 5392 O O . PRO B 1 253 ? 0.548 -4.398 -5.492 1 98.56 253 PRO B O 1
ATOM 5395 N N . GLU B 1 254 ? -1.01 -4.141 -7.008 1 97.56 254 GLU B N 1
ATOM 5396 C CA . GLU B 1 254 ? -0.093 -4.086 -8.141 1 97.56 254 GLU B CA 1
ATOM 5397 C C . GLU B 1 254 ? 0.859 -2.896 -8.023 1 97.56 254 GLU B C 1
ATOM 5399 O O . GLU B 1 254 ? 1.875 -2.838 -8.719 1 97.56 254 GLU B O 1
ATOM 5404 N N . THR B 1 255 ? 0.543 -1.941 -7.109 1 98.38 255 THR B N 1
ATOM 5405 C CA . THR B 1 255 ? 1.372 -0.751 -6.961 1 98.38 255 THR B CA 1
ATOM 5406 C C . THR B 1 255 ? 2.359 -0.92 -5.809 1 98.38 255 THR B C 1
ATOM 5408 O O . THR B 1 255 ? 3.211 -0.058 -5.582 1 98.38 255 THR B O 1
ATOM 5411 N N . ILE B 1 256 ? 2.248 -1.984 -5.066 1 98.81 256 ILE B N 1
ATOM 5412 C CA . ILE B 1 256 ? 3.02 -2.158 -3.842 1 98.81 256 ILE B CA 1
ATOM 5413 C C . ILE B 1 256 ? 4.262 -2.996 -4.129 1 98.81 256 ILE B C 1
ATOM 5415 O O . ILE B 1 256 ? 4.172 -4.059 -4.746 1 98.81 256 ILE B O 1
ATOM 5419 N N . TYR B 1 257 ? 5.414 -2.488 -3.758 1 98.75 257 TYR B N 1
ATOM 5420 C CA . TYR B 1 257 ? 6.684 -3.195 -3.895 1 98.75 257 TYR B CA 1
ATOM 5421 C C . TYR B 1 257 ? 7.117 -3.801 -2.564 1 98.75 257 TYR B C 1
ATOM 5423 O O . TYR B 1 257 ? 7.102 -3.125 -1.533 1 98.75 257 TYR B O 1
ATOM 5431 N N . LEU B 1 258 ? 7.535 -5.043 -2.598 1 97.81 258 LEU B N 1
ATOM 5432 C CA . LEU B 1 258 ? 8 -5.801 -1.44 1 97.81 258 LEU B CA 1
ATOM 5433 C C . LEU B 1 258 ? 9.242 -6.613 -1.785 1 97.81 258 LEU B C 1
ATOM 5435 O O . LEU B 1 258 ? 9.32 -7.211 -2.859 1 97.81 258 LEU B O 1
ATOM 5439 N N . GLU B 1 259 ? 10.148 -6.59 -0.87 1 98.56 259 GLU B N 1
ATOM 5440 C CA . GLU B 1 259 ? 11.258 -7.531 -0.977 1 98.56 259 GLU B CA 1
ATOM 5441 C C . GLU B 1 259 ? 11.023 -8.766 -0.108 1 98.56 259 GLU B C 1
ATOM 5443 O O . GLU B 1 259 ? 10.32 -8.688 0.903 1 98.56 259 GLU B O 1
ATOM 5448 N N . PRO B 1 260 ? 11.555 -9.953 -0.49 1 97.94 260 PRO B N 1
ATOM 5449 C CA . PRO B 1 260 ? 11.312 -11.195 0.243 1 97.94 260 PRO B CA 1
ATOM 5450 C C . PRO B 1 260 ? 11.82 -11.141 1.682 1 97.94 260 PRO B C 1
ATOM 5452 O O . PRO B 1 260 ? 11.383 -11.922 2.527 1 97.94 260 PRO B O 1
ATOM 5455 N N . SER B 1 261 ? 12.742 -10.242 1.994 1 97.75 261 SER B N 1
ATOM 5456 C CA . SER B 1 261 ? 13.336 -10.156 3.322 1 97.75 261 SER B CA 1
ATOM 5457 C C . SER B 1 261 ? 12.414 -9.43 4.293 1 97.75 261 SER B C 1
ATOM 5459 O O . SER B 1 261 ? 12.633 -9.461 5.508 1 97.75 261 SER B O 1
ATOM 5461 N N . VAL B 1 262 ? 11.359 -8.805 3.801 1 98.69 262 VAL B N 1
ATOM 5462 C CA . VAL B 1 262 ? 10.43 -8.047 4.625 1 98.69 262 VAL B CA 1
ATOM 5463 C C . VAL B 1 262 ? 9.523 -9.008 5.398 1 98.69 262 VAL B C 1
ATOM 5465 O O . VAL B 1 262 ? 9.109 -10.039 4.871 1 98.69 262 VAL B O 1
ATOM 5468 N N . GLU B 1 263 ? 9.266 -8.664 6.633 1 98.75 263 GLU B N 1
ATOM 5469 C CA . GLU B 1 263 ? 8.359 -9.453 7.473 1 98.75 263 GLU B CA 1
ATOM 5470 C C . GLU B 1 263 ? 7.125 -8.641 7.859 1 98.75 263 GLU B C 1
ATOM 5472 O O . GLU B 1 263 ? 7.242 -7.527 8.375 1 98.75 263 GLU B O 1
ATOM 5477 N N . LEU B 1 264 ? 5.988 -9.227 7.617 1 98.75 264 LEU B N 1
ATOM 5478 C CA . LEU B 1 264 ? 4.727 -8.555 7.914 1 98.75 264 LEU B CA 1
ATOM 5479 C C . LEU B 1 264 ? 3.875 -9.406 8.859 1 98.75 264 LEU B C 1
ATOM 5481 O O . LEU B 1 264 ? 3.873 -10.633 8.758 1 98.75 264 LEU B O 1
ATOM 5485 N N . ALA B 1 265 ? 3.193 -8.758 9.758 1 98.38 265 ALA B N 1
ATOM 5486 C CA . ALA B 1 265 ? 2.244 -9.414 10.648 1 98.38 265 ALA B CA 1
ATOM 5487 C C . ALA B 1 265 ? 0.82 -9.312 10.117 1 98.38 265 ALA B C 1
ATOM 5489 O O . ALA B 1 265 ? 0.555 -8.539 9.188 1 98.38 265 ALA B O 1
ATOM 5490 N N . PRO B 1 266 ? -0.089 -10.148 10.672 1 97.44 266 PRO B N 1
ATOM 5491 C CA . PRO B 1 266 ? -1.496 -10.023 10.281 1 97.44 266 PRO B CA 1
ATOM 5492 C C . PRO B 1 266 ? -2.066 -8.633 10.57 1 97.44 266 PRO B C 1
ATOM 5494 O O . PRO B 1 266 ? -1.593 -7.941 11.477 1 97.44 266 PRO B O 1
ATOM 5497 N N . ASP B 1 267 ? -3.018 -8.164 9.766 1 97.56 267 ASP B N 1
ATOM 5498 C CA . ASP B 1 267 ? -3.793 -6.941 9.938 1 97.56 267 ASP B CA 1
ATOM 5499 C C . ASP B 1 267 ? -2.943 -5.707 9.641 1 97.56 267 ASP B C 1
ATOM 5501 O O . ASP B 1 267 ? -3.332 -4.586 9.969 1 97.56 267 ASP B O 1
ATOM 5505 N N . VAL B 1 268 ? -1.806 -5.953 9.055 1 98.56 268 VAL B N 1
ATOM 5506 C CA . VAL B 1 268 ? -1.089 -4.832 8.453 1 98.56 268 VAL B CA 1
ATOM 5507 C C . VAL B 1 268 ? -1.854 -4.324 7.234 1 98.56 268 VAL B C 1
ATOM 5509 O O . VAL B 1 268 ? -2.396 -5.113 6.461 1 98.56 268 VAL B O 1
ATOM 5512 N N . THR B 1 269 ? -1.981 -3.049 7.082 1 98.62 269 T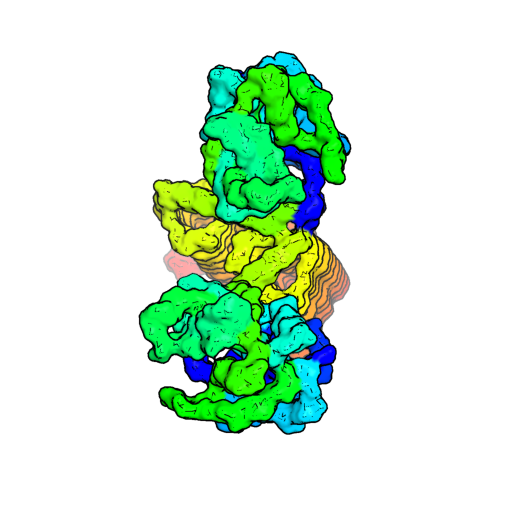HR B N 1
ATOM 5513 C CA . THR B 1 269 ? -2.584 -2.441 5.898 1 98.62 269 THR B CA 1
ATOM 5514 C C . THR B 1 269 ? -1.538 -1.672 5.094 1 98.62 269 THR B C 1
ATOM 5516 O O . THR B 1 269 ? -0.857 -0.795 5.629 1 98.62 269 THR B O 1
ATOM 5519 N N . LEU B 1 270 ? -1.37 -2.02 3.826 1 98.88 270 LEU B N 1
ATOM 5520 C CA . LEU B 1 270 ? -0.473 -1.327 2.908 1 98.88 270 LEU B CA 1
ATOM 5521 C C . LEU B 1 270 ? -1.262 -0.558 1.854 1 98.88 270 LEU B C 1
ATOM 5523 O O . LEU B 1 270 ? -2.061 -1.145 1.12 1 98.88 270 LEU B O 1
ATOM 5527 N N . TRP B 1 271 ? -1.024 0.696 1.798 1 98.81 271 TRP B N 1
ATOM 5528 C CA . TRP B 1 271 ? -1.692 1.568 0.838 1 98.81 271 TRP B CA 1
ATOM 5529 C C . TRP B 1 271 ? -0.925 1.617 -0.479 1 98.81 271 TRP B C 1
ATOM 5531 O O . TRP B 1 271 ? 0.192 1.102 -0.574 1 98.81 271 TRP B O 1
ATOM 5541 N N . PRO B 1 272 ? -1.525 2.232 -1.496 1 98.69 272 PRO B N 1
ATOM 5542 C CA . PRO B 1 272 ? -0.924 2.223 -2.832 1 98.69 272 PRO B CA 1
ATOM 5543 C C . PRO B 1 272 ? 0.467 2.854 -2.857 1 98.69 272 PRO B C 1
ATOM 5545 O O . PRO B 1 272 ? 0.687 3.898 -2.24 1 98.69 272 PRO B O 1
ATOM 5548 N N . GLY B 1 273 ? 1.354 2.189 -3.584 1 98.62 273 GLY B N 1
ATOM 5549 C CA . GLY B 1 273 ? 2.658 2.764 -3.867 1 98.62 273 GLY B CA 1
ATOM 5550 C C . GLY B 1 273 ? 3.664 2.541 -2.752 1 98.62 273 GLY B C 1
ATOM 5551 O O . GLY B 1 273 ? 4.82 2.957 -2.857 1 98.62 273 GLY B O 1
ATOM 5552 N N . ALA B 1 274 ? 3.268 1.865 -1.699 1 98.81 274 ALA B N 1
ATOM 5553 C CA . ALA B 1 274 ? 4.207 1.559 -0.623 1 98.81 274 ALA B CA 1
ATOM 5554 C C . ALA B 1 274 ? 5.383 0.733 -1.138 1 98.81 274 ALA B C 1
ATOM 5556 O O . ALA B 1 274 ? 5.199 -0.173 -1.955 1 98.81 274 ALA B O 1
ATOM 5557 N N . VAL B 1 275 ? 6.586 1.067 -0.679 1 98.94 275 VAL B N 1
ATOM 5558 C CA . VAL B 1 275 ? 7.816 0.358 -1.021 1 98.94 275 VAL B CA 1
ATOM 5559 C C . VAL B 1 275 ? 8.484 -0.158 0.25 1 98.94 275 VAL B C 1
ATOM 5561 O O . VAL B 1 275 ? 8.898 0.629 1.104 1 98.94 275 VAL B O 1
ATOM 5564 N N . LEU B 1 276 ? 8.594 -1.443 0.407 1 98.94 276 LEU B N 1
ATOM 5565 C CA . LEU B 1 276 ? 9.188 -2.055 1.592 1 98.94 276 LEU B CA 1
ATOM 5566 C C . LEU B 1 276 ? 10.43 -2.863 1.226 1 98.94 276 LEU B C 1
ATOM 5568 O O . LEU B 1 276 ? 10.352 -3.795 0.422 1 98.94 276 LEU B O 1
ATOM 5572 N N . LYS B 1 277 ? 11.547 -2.502 1.799 1 98.75 277 LYS B N 1
ATOM 5573 C CA . LYS B 1 277 ? 12.836 -3.086 1.43 1 98.75 277 LYS B CA 1
ATOM 5574 C C . LYS B 1 277 ? 13.617 -3.525 2.666 1 98.75 277 LYS B C 1
ATOM 5576 O O . LYS B 1 277 ? 13.32 -3.09 3.779 1 98.75 277 LYS B O 1
ATOM 5581 N N . GLY B 1 278 ? 14.586 -4.32 2.443 1 98.19 278 GLY B N 1
ATOM 5582 C CA . GLY B 1 278 ? 15.57 -4.676 3.449 1 98.19 278 GLY B CA 1
ATOM 5583 C C . GLY B 1 278 ? 14.984 -5.445 4.617 1 98.19 278 GLY B C 1
ATOM 5584 O O . GLY B 1 278 ? 14.133 -6.32 4.43 1 98.19 278 GLY B O 1
ATOM 5585 N N . LYS B 1 279 ? 15.492 -5.203 5.844 1 98.25 279 LYS B N 1
ATOM 5586 C CA . LYS B 1 279 ? 15.094 -5.918 7.055 1 98.25 279 LYS B CA 1
ATOM 5587 C C . LYS B 1 279 ? 13.906 -5.242 7.727 1 98.25 279 LYS B C 1
ATOM 5589 O O . LYS B 1 279 ? 13.852 -5.156 8.953 1 98.25 279 LYS B O 1
ATOM 5594 N N . THR B 1 280 ? 13.055 -4.77 6.914 1 98.88 280 THR B N 1
ATOM 5595 C CA . THR B 1 280 ? 11.859 -4.105 7.422 1 98.88 280 THR B CA 1
ATOM 5596 C C . THR B 1 280 ? 10.906 -5.113 8.062 1 98.88 280 THR B C 1
ATOM 5598 O O . THR B 1 280 ? 10.68 -6.191 7.512 1 98.88 280 THR B O 1
ATOM 5601 N N . ARG B 1 281 ? 10.438 -4.801 9.242 1 98.94 281 ARG B N 1
ATOM 5602 C CA . ARG B 1 281 ? 9.469 -5.605 9.977 1 98.94 281 ARG B CA 1
ATOM 5603 C C . ARG B 1 281 ? 8.273 -4.766 10.406 1 98.94 281 ARG B C 1
ATOM 5605 O O . ARG B 1 281 ? 8.438 -3.729 11.055 1 98.94 281 ARG B O 1
ATOM 5612 N N . ILE B 1 282 ? 7.113 -5.184 10.062 1 98.88 282 ILE B N 1
ATOM 5613 C CA . ILE B 1 282 ? 5.91 -4.422 10.375 1 98.88 282 ILE B CA 1
ATOM 5614 C C . ILE B 1 282 ? 4.988 -5.262 11.258 1 98.88 282 ILE B C 1
ATOM 5616 O O . ILE B 1 282 ? 4.555 -6.348 10.859 1 98.88 282 ILE B O 1
ATOM 5620 N N . GLY B 1 283 ? 4.695 -4.711 12.43 1 98.62 283 GLY B N 1
ATOM 5621 C CA . GLY B 1 283 ? 3.922 -5.43 13.43 1 98.62 283 GLY B CA 1
ATOM 5622 C C . GLY B 1 283 ? 2.428 -5.391 13.172 1 98.62 283 GLY B C 1
ATOM 5623 O O . GLY B 1 283 ? 1.966 -4.688 12.273 1 98.62 283 GLY B O 1
ATOM 5624 N N . GLU B 1 284 ? 1.751 -6.18 13.977 1 98.06 284 GLU B N 1
ATOM 5625 C CA . GLU B 1 284 ? 0.315 -6.391 13.82 1 98.06 284 GLU B CA 1
ATOM 5626 C C . GLU B 1 284 ? -0.448 -5.07 13.898 1 98.06 284 GLU B C 1
ATOM 5628 O O . GLU B 1 284 ? -0.182 -4.246 14.766 1 98.06 284 GLU B O 1
ATOM 5633 N N . GLY B 1 285 ? -1.335 -4.84 12.961 1 96.81 285 GLY B N 1
ATOM 5634 C CA . GLY B 1 285 ? -2.252 -3.715 13.039 1 96.81 285 GLY B CA 1
ATOM 5635 C C . GLY B 1 285 ? -1.649 -2.42 12.523 1 96.81 285 GLY B C 1
ATOM 5636 O O . GLY B 1 285 ? -2.303 -1.374 12.547 1 96.81 285 GLY B O 1
ATOM 5637 N N . CYS B 1 286 ? -0.414 -2.471 12.086 1 98.44 286 CYS B N 1
ATOM 5638 C CA . CYS B 1 286 ? 0.237 -1.271 11.57 1 98.44 286 CYS B CA 1
ATOM 5639 C C . CYS B 1 286 ? -0.356 -0.863 10.227 1 98.44 286 CYS B C 1
ATOM 5641 O O . CYS B 1 286 ? -0.921 -1.694 9.516 1 98.44 286 CYS B O 1
ATOM 5643 N N . GLU B 1 287 ? -0.216 0.379 9.977 1 98.31 287 GLU B N 1
ATOM 5644 C CA . GLU B 1 287 ? -0.647 0.938 8.695 1 98.31 287 GLU B CA 1
ATOM 5645 C C . GLU B 1 287 ? 0.483 1.71 8.023 1 98.31 287 GLU B C 1
ATOM 5647 O O . GLU B 1 287 ? 1.167 2.51 8.664 1 98.31 287 GLU B O 1
ATOM 5652 N N . VAL B 1 288 ? 0.708 1.398 6.758 1 98.88 288 VAL B N 1
ATOM 5653 C CA . VAL B 1 288 ? 1.664 2.121 5.926 1 98.88 288 VAL B CA 1
ATOM 5654 C C . VAL B 1 288 ? 0.922 2.891 4.836 1 98.88 288 VAL B C 1
ATOM 5656 O O . VAL B 1 288 ? 0.324 2.287 3.939 1 98.88 288 VAL B O 1
ATOM 5659 N N . GLY B 1 289 ? 1.013 4.199 4.902 1 98.69 289 GLY B N 1
ATOM 5660 C CA . GLY B 1 289 ? 0.229 5.074 4.043 1 98.69 289 GLY B CA 1
ATOM 5661 C C . GLY B 1 289 ? 0.717 5.09 2.607 1 98.69 289 GLY B C 1
ATOM 5662 O O . GLY B 1 289 ? 1.729 4.465 2.283 1 98.69 289 GLY B O 1
ATOM 5663 N N . PRO B 1 290 ? -0.071 5.785 1.729 1 98.81 290 PRO B N 1
ATOM 5664 C CA . PRO B 1 290 ? 0.266 5.809 0.304 1 98.81 290 PRO B CA 1
ATOM 5665 C C . PRO B 1 290 ? 1.649 6.395 0.034 1 98.81 290 PRO B C 1
ATOM 5667 O O . PRO B 1 290 ? 2.023 7.406 0.636 1 98.81 290 PRO B O 1
ATOM 5670 N N . TYR B 1 291 ? 2.465 5.699 -0.837 1 98.69 291 TYR B N 1
ATOM 5671 C CA . TYR B 1 291 ? 3.719 6.152 -1.429 1 98.69 291 TYR B CA 1
ATOM 5672 C C . TYR B 1 291 ? 4.793 6.328 -0.363 1 98.69 291 TYR B C 1
ATOM 5674 O O . TYR B 1 291 ? 5.723 7.125 -0.533 1 98.69 291 TYR B O 1
ATOM 5682 N N . ALA B 1 292 ? 4.582 5.66 0.779 1 98.88 292 ALA B N 1
ATOM 5683 C CA . ALA B 1 292 ? 5.641 5.594 1.783 1 98.88 292 ALA B CA 1
ATOM 5684 C C . ALA B 1 292 ? 6.73 4.617 1.365 1 98.88 292 ALA B C 1
ATOM 5686 O O . ALA B 1 292 ? 6.457 3.623 0.686 1 98.88 292 ALA B O 1
ATOM 5687 N N . VAL B 1 293 ? 7.988 4.883 1.768 1 98.88 293 VAL B N 1
ATOM 5688 C CA . VAL B 1 293 ? 9.141 4.035 1.492 1 98.88 293 VAL B CA 1
ATOM 5689 C C . VAL B 1 293 ? 9.82 3.645 2.803 1 98.88 293 VAL B C 1
ATOM 5691 O O . VAL B 1 293 ? 10.281 4.508 3.551 1 98.88 293 VAL B O 1
ATOM 5694 N N . LEU B 1 294 ? 9.891 2.379 3.125 1 98.94 294 LEU B N 1
ATOM 5695 C CA . LEU B 1 294 ? 10.523 1.87 4.34 1 98.94 294 LEU B CA 1
ATOM 5696 C C . LEU B 1 294 ? 11.672 0.93 4 1 98.94 294 LEU B C 1
ATOM 5698 O O . LEU B 1 294 ? 11.508 -0.006 3.215 1 98.94 294 LEU B O 1
ATOM 5702 N N . GLU B 1 295 ? 12.781 1.202 4.492 1 98.88 295 GLU B N 1
ATOM 5703 C CA . GLU B 1 295 ? 13.961 0.347 4.367 1 98.88 295 GLU B CA 1
ATOM 5704 C C . GLU B 1 295 ? 14.602 0.086 5.727 1 98.88 295 GLU B C 1
ATOM 5706 O O . GLU B 1 295 ? 14.898 1.024 6.469 1 98.88 295 GLU B O 1
ATOM 5711 N N . ASP B 1 296 ? 14.82 -1.191 6.086 1 98.81 296 ASP B N 1
ATOM 5712 C CA . ASP B 1 296 ? 15.453 -1.585 7.34 1 98.81 296 ASP B CA 1
ATOM 5713 C C . ASP B 1 296 ? 14.789 -0.895 8.531 1 98.81 296 ASP B C 1
ATOM 5715 O O . ASP B 1 296 ? 15.469 -0.369 9.414 1 98.81 296 ASP B O 1
ATOM 5719 N N . THR B 1 297 ? 13.492 -0.844 8.508 1 98.88 297 THR B N 1
ATOM 5720 C CA . THR B 1 297 ? 12.711 -0.119 9.5 1 98.88 297 THR B CA 1
ATOM 5721 C C . THR B 1 297 ? 11.781 -1.067 10.258 1 98.88 297 THR B C 1
ATOM 5723 O O . THR B 1 297 ? 11.195 -1.973 9.664 1 98.88 297 THR B O 1
ATOM 5726 N N . VAL B 1 298 ? 11.664 -0.88 11.562 1 98.94 298 VAL B N 1
ATOM 5727 C CA . VAL B 1 298 ? 10.812 -1.713 12.406 1 98.94 298 VAL B CA 1
ATOM 5728 C C . VAL B 1 298 ? 9.609 -0.9 12.883 1 98.94 298 VAL B C 1
ATOM 5730 O O . VAL B 1 298 ? 9.773 0.166 13.484 1 98.94 298 VAL B O 1
ATOM 5733 N N . LEU B 1 299 ? 8.414 -1.316 12.586 1 98.94 299 LEU B N 1
ATOM 5734 C CA . LEU B 1 299 ? 7.18 -0.804 13.164 1 98.94 299 LEU B CA 1
ATOM 5735 C C . LEU B 1 299 ? 6.609 -1.785 14.188 1 98.94 299 LEU B C 1
ATOM 5737 O O . LEU B 1 299 ? 6.164 -2.875 13.82 1 98.94 299 LEU B O 1
ATOM 5741 N N . GLU B 1 300 ? 6.648 -1.385 15.445 1 98.81 300 GLU B N 1
ATOM 5742 C CA . GLU B 1 300 ? 5.984 -2.203 16.453 1 98.81 300 GLU B CA 1
ATOM 5743 C C . GLU B 1 300 ? 4.469 -2.143 16.297 1 98.81 300 GLU B C 1
ATOM 5745 O O . GLU B 1 300 ? 3.941 -1.249 15.641 1 98.81 300 GLU B O 1
ATOM 5750 N N . PRO B 1 301 ? 3.795 -3.117 16.922 1 98 301 PRO B N 1
ATOM 5751 C CA . PRO B 1 301 ? 2.348 -3.215 16.719 1 98 301 PRO B CA 1
ATOM 5752 C C . PRO B 1 301 ? 1.623 -1.899 16.984 1 98 301 PRO B C 1
ATOM 5754 O O . PRO B 1 301 ? 1.869 -1.257 18.016 1 98 301 PRO B O 1
ATOM 5757 N N . GLY B 1 302 ? 0.872 -1.463 16.031 1 95.69 302 GLY B N 1
ATOM 5758 C CA . GLY B 1 302 ? 0.021 -0.296 16.203 1 95.69 302 GLY B CA 1
ATOM 5759 C C . GLY B 1 302 ? 0.667 0.989 15.727 1 95.69 302 GLY B C 1
ATOM 5760 O O . GLY B 1 302 ? 0.026 2.043 15.703 1 95.69 302 GLY B O 1
ATOM 5761 N N . ALA B 1 303 ? 1.929 0.996 15.359 1 98.12 303 ALA B N 1
ATOM 5762 C CA . ALA B 1 303 ? 2.58 2.178 14.797 1 98.12 303 ALA B CA 1
ATOM 5763 C C . ALA B 1 303 ? 2.012 2.516 13.422 1 98.12 303 ALA B C 1
ATOM 5765 O O . ALA B 1 303 ? 1.437 1.655 12.75 1 98.12 303 ALA B O 1
ATOM 5766 N N . LYS B 1 304 ? 2.148 3.777 13.055 1 98.44 304 LYS B N 1
ATOM 5767 C CA . LYS B 1 304 ? 1.593 4.227 11.781 1 98.44 304 LYS B CA 1
ATOM 5768 C C . LYS B 1 304 ? 2.604 5.062 11 1 98.44 304 LYS B C 1
ATOM 5770 O O . LYS B 1 304 ? 3.293 5.906 11.578 1 98.44 304 LYS B O 1
ATOM 5775 N N . VAL B 1 305 ? 2.719 4.766 9.781 1 98.81 305 VAL B N 1
ATOM 5776 C CA . VAL B 1 305 ? 3.465 5.586 8.828 1 98.81 305 VAL B CA 1
ATOM 5777 C C . VAL B 1 305 ? 2.51 6.18 7.797 1 98.81 305 VAL B C 1
ATOM 5779 O O . VAL B 1 305 ? 1.812 5.445 7.094 1 98.81 305 VAL B O 1
ATOM 5782 N N . LEU B 1 306 ? 2.455 7.477 7.688 1 98.62 306 LEU B N 1
ATOM 5783 C CA . LEU B 1 306 ? 1.481 8.164 6.844 1 98.62 306 LEU B CA 1
ATOM 5784 C C . LEU B 1 306 ? 2.066 8.453 5.465 1 98.62 306 LEU B C 1
ATOM 5786 O O . LEU B 1 306 ? 3.209 8.086 5.18 1 98.62 306 LEU B O 1
ATOM 5790 N N . ALA B 1 307 ? 1.271 9.039 4.617 1 98.69 307 ALA B N 1
ATOM 5791 C CA . ALA B 1 307 ? 1.562 9.203 3.195 1 98.69 307 ALA B CA 1
ATOM 5792 C C . ALA B 1 307 ? 2.91 9.891 2.988 1 98.69 307 ALA B C 1
ATOM 5794 O O . ALA B 1 307 ? 3.258 10.82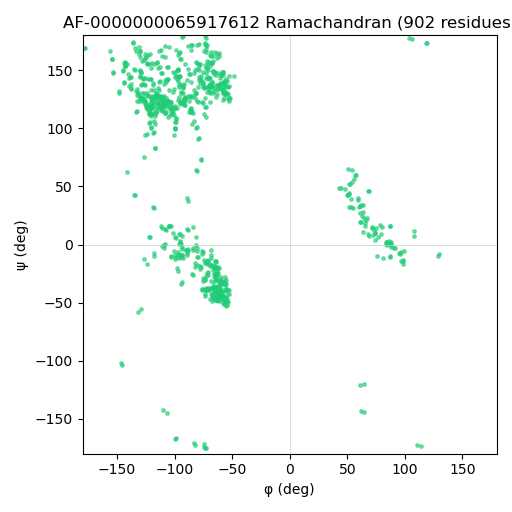8 3.717 1 98.69 307 ALA B O 1
ATOM 5795 N N . HIS B 1 308 ? 3.697 9.461 1.983 1 98.69 308 HIS B N 1
ATOM 5796 C CA . HIS B 1 308 ? 4.898 10.086 1.439 1 98.69 308 HIS B CA 1
ATOM 5797 C C . HIS B 1 308 ? 6.016 10.117 2.477 1 98.69 308 HIS B C 1
ATOM 5799 O O . HIS B 1 308 ? 6.961 10.906 2.352 1 98.69 308 HIS B O 1
ATOM 5805 N N . THR B 1 309 ? 5.898 9.336 3.529 1 98.81 309 THR B N 1
ATOM 5806 C CA . THR B 1 309 ? 6.953 9.234 4.531 1 98.81 309 THR B CA 1
ATOM 5807 C C . THR B 1 309 ? 8.062 8.297 4.055 1 98.81 309 THR B C 1
ATOM 5809 O O . THR B 1 309 ? 7.785 7.246 3.475 1 98.81 309 THR B O 1
ATOM 5812 N N . VAL B 1 310 ? 9.336 8.688 4.23 1 98.88 310 VAL B N 1
ATOM 5813 C CA . VAL B 1 310 ? 10.508 7.875 3.924 1 98.88 310 VAL B CA 1
ATOM 5814 C C . VAL B 1 310 ? 11.242 7.527 5.215 1 98.88 310 VAL B C 1
ATOM 5816 O O . VAL B 1 310 ? 11.703 8.422 5.934 1 98.88 310 VAL B O 1
ATOM 5819 N N . ALA B 1 311 ? 11.359 6.273 5.531 1 98.88 311 ALA B N 1
ATOM 5820 C CA . ALA B 1 311 ? 12.016 5.812 6.754 1 98.88 311 ALA B CA 1
ATOM 5821 C C . ALA B 1 311 ? 13.102 4.785 6.441 1 98.88 311 ALA B C 1
ATOM 5823 O O . ALA B 1 311 ? 12.844 3.785 5.77 1 98.88 311 ALA B O 1
ATOM 5824 N N . GLN B 1 312 ? 14.258 5.012 6.855 1 98.88 312 GLN B N 1
ATOM 5825 C CA . GLN B 1 312 ? 15.406 4.121 6.699 1 98.88 312 GLN B CA 1
ATOM 5826 C C . GLN B 1 312 ? 16.094 3.873 8.039 1 98.88 312 GLN B C 1
ATOM 5828 O O . GLN B 1 312 ? 16.547 4.816 8.695 1 98.88 312 GLN B O 1
ATOM 5833 N N . GLY B 1 313 ? 16.219 2.641 8.438 1 98.75 313 GLY B N 1
ATOM 5834 C CA . GLY B 1 313 ? 16.922 2.307 9.672 1 98.75 313 GLY B CA 1
ATOM 5835 C C . GLY B 1 313 ? 16.234 2.873 10.906 1 98.75 313 GLY B C 1
ATOM 5836 O O . GLY B 1 313 ? 16.922 3.295 11.852 1 98.75 313 GLY B O 1
ATOM 5837 N N . ALA B 1 314 ? 14.945 2.951 10.922 1 98.88 314 ALA B N 1
ATOM 5838 C CA . ALA B 1 314 ? 14.211 3.574 12.016 1 98.88 314 ALA B CA 1
ATOM 5839 C C . ALA B 1 314 ? 13.438 2.529 12.82 1 98.88 314 ALA B C 1
ATOM 5841 O O . ALA B 1 314 ? 13.297 1.384 12.391 1 98.88 314 ALA B O 1
ATOM 5842 N N . HIS B 1 315 ? 13.055 2.916 14.016 1 98.94 315 HIS B N 1
ATOM 5843 C CA . HIS B 1 315 ? 12.266 2.074 14.906 1 98.94 315 HIS B CA 1
ATOM 5844 C C . HIS B 1 315 ? 11.094 2.85 15.516 1 98.94 315 HIS B C 1
ATOM 5846 O O . HIS B 1 315 ? 11.305 3.811 16.25 1 98.94 315 HIS B O 1
ATOM 5852 N N . LEU B 1 316 ? 9.906 2.48 15.172 1 98.94 316 LEU B N 1
ATOM 5853 C CA . LEU B 1 316 ? 8.703 3.094 15.727 1 98.94 316 LEU B CA 1
ATOM 5854 C C . LEU B 1 316 ? 8.023 2.156 16.719 1 98.94 316 LEU B C 1
ATOM 5856 O O . LEU B 1 316 ? 7.633 1.044 16.359 1 98.94 316 LEU B O 1
ATOM 5860 N N . HIS B 1 317 ? 7.848 2.625 17.938 1 98.75 317 HIS B N 1
ATOM 5861 C CA . HIS B 1 317 ? 7.191 1.858 19 1 98.75 317 HIS B CA 1
ATOM 5862 C C . HIS B 1 317 ? 5.68 2.033 18.953 1 98.75 317 HIS B C 1
ATOM 5864 O O . HIS B 1 317 ? 5.164 2.799 18.125 1 98.75 317 HIS B O 1
ATOM 5870 N N . PRO B 1 318 ? 4.953 1.222 19.781 1 98.12 318 PRO B N 1
ATOM 5871 C CA . PRO B 1 318 ? 3.494 1.206 19.672 1 98.12 318 PRO B CA 1
ATOM 5872 C C . PRO B 1 318 ? 2.875 2.592 19.844 1 98.12 318 PRO B C 1
ATOM 5874 O O . PRO B 1 318 ? 3.26 3.342 20.734 1 98.12 318 PRO B O 1
ATOM 5877 N N . GLY B 1 319 ? 2.016 2.912 18.922 1 96.75 319 GLY B N 1
ATOM 5878 C CA . GLY B 1 319 ? 1.279 4.164 19 1 96.75 319 GLY B CA 1
ATOM 5879 C C . GLY B 1 319 ? 2.02 5.332 18.375 1 96.75 319 GLY B C 1
ATOM 5880 O O . GLY B 1 319 ? 1.456 6.414 18.219 1 96.75 319 GLY B O 1
ATOM 5881 N N . ALA B 1 320 ? 3.254 5.152 18.031 1 98.62 320 ALA B N 1
ATOM 5882 C CA . ALA B 1 320 ? 4 6.211 17.359 1 98.62 320 ALA B CA 1
ATOM 5883 C C . ALA B 1 320 ? 3.525 6.383 15.914 1 98.62 320 ALA B C 1
ATOM 5885 O O . ALA B 1 320 ? 2.986 5.449 15.32 1 98.62 320 ALA B O 1
ATOM 5886 N N . SER B 1 321 ? 3.674 7.562 15.453 1 98.75 321 SER B N 1
ATOM 5887 C CA . SER B 1 321 ? 3.287 7.852 14.07 1 98.75 321 SER B CA 1
ATOM 5888 C C . SER B 1 321 ? 4.289 8.781 13.398 1 98.75 321 SER B C 1
ATOM 5890 O O . SER B 1 321 ? 4.875 9.648 14.055 1 98.75 321 SER B O 1
ATOM 5892 N N . ALA B 1 322 ? 4.465 8.586 12.141 1 98.81 322 ALA B N 1
ATOM 5893 C CA . ALA B 1 322 ? 5.348 9.422 11.328 1 98.81 322 ALA B CA 1
ATOM 5894 C C . ALA B 1 322 ? 4.66 9.852 10.039 1 98.81 322 ALA B C 1
ATOM 5896 O O . ALA B 1 322 ? 4.18 9.016 9.273 1 98.81 322 ALA B O 1
ATOM 5897 N N . GLY B 1 323 ? 4.609 11.164 9.875 1 98.12 323 GLY B N 1
ATOM 5898 C CA . GLY B 1 323 ? 4.086 11.695 8.625 1 98.12 323 GLY B CA 1
ATOM 5899 C C . GLY B 1 323 ? 2.781 12.453 8.797 1 98.12 323 GLY B C 1
ATOM 5900 O O . GLY B 1 323 ? 2.318 12.656 9.922 1 98.12 323 GLY B O 1
ATOM 5901 N N . PRO B 1 324 ? 2.27 12.805 7.59 1 98.31 324 PRO B N 1
ATOM 5902 C CA . PRO B 1 324 ? 2.834 12.609 6.254 1 98.31 324 PRO B CA 1
ATOM 5903 C C . PRO B 1 324 ? 4.145 13.367 6.047 1 98.31 324 PRO B C 1
ATOM 5905 O O . PRO B 1 324 ? 4.508 14.211 6.867 1 98.31 324 PRO B O 1
ATOM 5908 N N . PHE B 1 325 ? 4.961 13.047 5.008 1 98.38 325 PHE B N 1
ATOM 5909 C CA . PHE B 1 325 ? 6.168 13.719 4.535 1 98.38 325 PHE B CA 1
ATOM 5910 C C . PHE B 1 325 ? 7.258 13.695 5.602 1 98.38 325 PHE B C 1
ATOM 5912 O O . PHE B 1 325 ? 8.07 14.617 5.688 1 98.38 325 PHE B O 1
ATOM 5919 N N . ALA B 1 326 ? 7.211 12.75 6.484 1 98.69 326 ALA B N 1
ATOM 5920 C CA . ALA B 1 326 ? 8.297 12.617 7.453 1 98.69 326 ALA B CA 1
ATOM 5921 C C . ALA B 1 326 ? 9.508 11.93 6.832 1 98.69 326 ALA B C 1
ATOM 5923 O O . ALA B 1 326 ? 9.375 11.172 5.863 1 98.69 326 ALA B O 1
ATOM 5924 N N . ARG B 1 327 ? 10.703 12.266 7.328 1 98.81 327 ARG B N 1
ATOM 5925 C CA . ARG B 1 327 ? 11.969 11.633 6.957 1 98.81 327 ARG B CA 1
ATOM 5926 C C . ARG B 1 327 ? 12.672 11.055 8.18 1 98.81 327 ARG B C 1
ATOM 5928 O O . ARG B 1 327 ? 13.234 11.797 8.984 1 98.81 327 ARG B O 1
ATOM 5935 N N . LEU B 1 328 ? 12.625 9.727 8.32 1 98.88 328 LEU B N 1
ATOM 5936 C CA . LEU B 1 328 ? 13.336 9.047 9.406 1 98.88 328 LEU B CA 1
ATOM 5937 C C . LEU B 1 328 ? 14.609 8.391 8.891 1 98.88 328 LEU B C 1
ATOM 5939 O O . LEU B 1 328 ? 14.562 7.543 7.996 1 98.88 328 LEU B O 1
ATOM 5943 N N . ARG B 1 329 ? 15.656 8.773 9.391 1 98.69 329 ARG B N 1
ATOM 5944 C CA . ARG B 1 329 ? 16.969 8.281 8.992 1 98.69 329 ARG B CA 1
ATOM 5945 C C . ARG B 1 329 ? 17.531 7.312 10.023 1 98.69 329 ARG B C 1
ATOM 5947 O O . ARG B 1 329 ? 16.922 7.086 11.07 1 98.69 329 ARG B O 1
ATOM 5954 N N . PRO B 1 330 ? 18.594 6.625 9.742 1 98.5 330 PRO B N 1
ATOM 5955 C CA . PRO B 1 330 ? 19.109 5.598 10.641 1 98.5 330 PRO B CA 1
ATOM 5956 C C . PRO B 1 330 ? 19.328 6.113 12.062 1 98.5 330 PRO B C 1
ATOM 5958 O O . PRO B 1 330 ? 19.844 7.211 12.258 1 98.5 330 PRO B O 1
ATOM 5961 N N . GLY B 1 331 ? 18.922 5.34 12.977 1 98.5 331 GLY B N 1
ATOM 5962 C CA . GLY B 1 331 ? 19.094 5.684 14.375 1 98.5 331 GLY B CA 1
ATOM 5963 C C . GLY B 1 331 ? 17.906 6.441 14.953 1 98.5 331 GLY B C 1
ATOM 5964 O O . GLY B 1 331 ? 17.875 6.727 16.156 1 98.5 331 GLY B O 1
ATOM 5965 N N . ALA B 1 332 ? 16.938 6.734 14.148 1 98.81 332 ALA B N 1
ATOM 5966 C CA . ALA B 1 332 ? 15.711 7.359 14.641 1 98.81 332 ALA B CA 1
ATOM 5967 C C . ALA B 1 332 ? 14.859 6.359 15.422 1 98.81 332 ALA B C 1
ATOM 5969 O O . ALA B 1 332 ? 14.445 5.332 14.875 1 98.81 332 ALA B O 1
ATOM 5970 N N . VAL B 1 333 ? 14.641 6.645 16.656 1 98.94 333 VAL B N 1
ATOM 5971 C CA . VAL B 1 333 ? 13.805 5.805 17.516 1 98.94 333 VAL B CA 1
ATOM 5972 C C . VAL B 1 333 ? 12.648 6.621 18.078 1 98.94 333 VAL B C 1
ATOM 5974 O O . VAL B 1 333 ? 12.859 7.582 18.812 1 98.94 333 VAL B O 1
ATOM 5977 N N . LEU B 1 334 ? 11.445 6.324 17.672 1 98.94 334 LEU B N 1
ATOM 5978 C CA . LEU B 1 334 ? 10.227 6.926 18.188 1 98.94 334 LEU B CA 1
ATOM 5979 C C . LEU B 1 334 ? 9.57 6.012 19.219 1 98.94 334 LEU B C 1
ATOM 5981 O O . LEU B 1 334 ? 8.992 4.98 18.859 1 98.94 334 LEU B O 1
ATOM 5985 N N . MET B 1 335 ? 9.633 6.422 20.469 1 98.75 335 MET B N 1
ATOM 5986 C CA . MET B 1 335 ? 9.008 5.629 21.531 1 98.75 335 MET B CA 1
ATOM 5987 C C . MET B 1 335 ? 7.492 5.762 21.484 1 98.75 335 MET B C 1
ATOM 5989 O O . MET B 1 335 ? 6.938 6.293 20.516 1 98.75 335 MET B O 1
ATOM 5993 N N . GLU B 1 336 ? 6.855 5.156 22.484 1 98.5 336 GLU B N 1
ATOM 5994 C CA . GLU B 1 336 ? 5.402 5.035 22.469 1 98.5 336 GLU B CA 1
ATOM 5995 C C . GLU B 1 336 ? 4.734 6.398 22.312 1 98.5 336 GLU B C 1
ATOM 5997 O O . GLU B 1 336 ? 5.121 7.359 22.969 1 98.5 336 GLU B O 1
ATOM 6002 N N . GLU B 1 337 ? 3.799 6.535 21.375 1 98.12 337 GLU B N 1
ATOM 6003 C CA . GLU B 1 337 ? 2.881 7.664 21.234 1 98.12 337 GLU B CA 1
ATOM 6004 C C . GLU B 1 337 ? 3.611 8.914 20.75 1 98.12 337 GLU B C 1
ATOM 6006 O O . GLU B 1 337 ? 3.098 10.023 20.875 1 98.12 337 GLU B O 1
ATOM 6011 N N . VAL B 1 338 ? 4.824 8.703 20.25 1 98.75 338 VAL B N 1
ATOM 6012 C CA . VAL B 1 338 ? 5.535 9.82 19.641 1 98.75 338 VAL B CA 1
ATOM 6013 C C . VAL B 1 338 ? 4.891 10.164 18.297 1 98.75 338 VAL B C 1
ATOM 6015 O O . VAL B 1 338 ? 4.414 9.281 17.578 1 98.75 338 VAL B O 1
ATOM 6018 N N . HIS B 1 339 ? 4.855 11.445 18.016 1 98.69 339 HIS B N 1
ATOM 6019 C CA . HIS B 1 339 ? 4.379 11.891 16.703 1 98.69 339 HIS B CA 1
ATOM 6020 C C . HIS B 1 339 ? 5.426 12.758 16 1 98.69 339 HIS B C 1
ATOM 6022 O O . HIS B 1 339 ? 5.816 13.805 16.531 1 98.69 339 HIS B O 1
ATOM 6028 N N . VAL B 1 340 ? 5.871 12.312 14.875 1 98.56 340 VAL B N 1
ATOM 6029 C CA . VAL B 1 340 ? 6.711 13.078 13.961 1 98.56 340 VAL B CA 1
ATOM 6030 C C . VAL B 1 340 ? 5.914 13.438 12.711 1 98.56 340 VAL B C 1
ATOM 6032 O O . VAL B 1 340 ? 5.48 12.555 11.969 1 98.56 340 VAL B O 1
ATOM 6035 N N . GLY B 1 341 ? 5.812 14.75 12.5 1 96.62 341 GLY B N 1
ATOM 6036 C CA . GLY B 1 341 ? 4.809 15.18 11.539 1 96.62 341 GLY B CA 1
ATOM 6037 C C . GLY B 1 341 ? 5.402 15.656 10.227 1 96.62 341 GLY B C 1
ATOM 6038 O O . GLY B 1 341 ? 6.352 15.055 9.719 1 96.62 341 GLY B O 1
ATOM 6039 N N . ASN B 1 342 ? 4.805 16.641 9.617 1 96.25 342 ASN B N 1
ATOM 6040 C CA . ASN B 1 342 ? 5.031 17.125 8.258 1 96.25 342 ASN B CA 1
ATOM 6041 C C . ASN B 1 342 ? 6.395 17.797 8.109 1 96.25 342 ASN B C 1
ATOM 6043 O O . ASN B 1 342 ? 6.688 18.766 8.805 1 96.25 342 ASN B O 1
ATOM 6047 N N . PHE B 1 343 ? 7.184 17.266 7.176 1 97.38 343 PHE B N 1
ATOM 6048 C CA . PHE B 1 343 ? 8.469 17.844 6.809 1 97.38 343 PHE B CA 1
ATOM 6049 C C . PHE B 1 343 ? 9.422 17.844 8 1 97.38 343 PHE B C 1
ATOM 6051 O O . PHE B 1 343 ? 10.133 18.828 8.227 1 97.38 343 PHE B O 1
ATOM 6058 N N . VAL B 1 344 ? 9.305 16.859 8.797 1 98.5 344 VAL B N 1
ATOM 6059 C CA . VAL B 1 344 ? 10.195 16.703 9.938 1 98.5 344 VAL B CA 1
ATOM 6060 C C . VAL B 1 344 ? 11.211 15.594 9.648 1 98.5 344 VAL B C 1
ATOM 6062 O O . VAL B 1 344 ? 10.844 14.523 9.156 1 98.5 344 VAL B O 1
ATOM 6065 N N . GLU B 1 345 ? 12.492 15.867 9.914 1 98.69 345 GLU B N 1
ATOM 6066 C CA . GLU B 1 345 ? 13.57 14.898 9.75 1 98.69 345 GLU B CA 1
ATOM 6067 C C . GLU B 1 345 ? 14.172 14.516 11.102 1 98.69 345 GLU B C 1
ATOM 6069 O O . GLU B 1 345 ? 14.492 15.391 11.914 1 98.69 345 GLU B O 1
ATOM 6074 N N . VAL B 1 346 ? 14.258 13.227 11.367 1 98.81 346 VAL B N 1
ATOM 6075 C CA . VAL B 1 346 ? 14.875 12.703 12.578 1 98.81 346 VAL B CA 1
ATOM 6076 C C . VAL B 1 346 ? 16.016 11.766 12.219 1 98.81 346 VAL B C 1
ATOM 6078 O O . VAL B 1 346 ? 15.852 10.852 11.406 1 98.81 346 VAL B O 1
ATOM 6081 N N . LYS B 1 347 ? 17.156 11.984 12.758 1 98.31 347 LYS B N 1
ATOM 6082 C CA . LYS B 1 347 ? 18.344 11.172 12.508 1 98.31 347 LYS B CA 1
ATOM 6083 C C . LYS B 1 347 ? 19.109 10.906 13.797 1 98.31 347 LYS B C 1
ATOM 6085 O O . LYS B 1 347 ? 19.375 11.82 14.57 1 98.31 347 LYS B O 1
ATOM 6090 N N . ASN B 1 348 ? 19.5 9.688 14.008 1 98.38 348 ASN B N 1
ATOM 6091 C CA . ASN B 1 348 ? 20.328 9.328 15.156 1 98.38 348 ASN B CA 1
ATOM 6092 C C . ASN B 1 348 ? 19.812 9.992 16.438 1 98.38 348 ASN B C 1
ATOM 6094 O O . ASN B 1 348 ? 20.578 10.664 17.141 1 98.38 348 ASN B O 1
ATOM 6098 N N . SER B 1 349 ? 18.5 9.875 16.672 1 98.75 349 SER B N 1
ATOM 6099 C CA . SER B 1 349 ? 17.859 10.539 17.797 1 98.75 349 SER B CA 1
ATOM 6100 C C . SER B 1 349 ? 16.828 9.641 18.453 1 98.75 349 SER B C 1
ATOM 6102 O O . SER B 1 349 ? 16.203 8.805 17.797 1 98.75 349 SER B O 1
ATOM 6104 N N . LEU B 1 350 ? 16.766 9.766 19.75 1 98.88 350 LEU B N 1
ATOM 6105 C CA . LEU B 1 350 ? 15.789 9.047 20.562 1 98.88 350 LEU B CA 1
ATOM 6106 C C . LEU B 1 350 ? 14.711 10 21.078 1 98.88 350 LEU B C 1
ATOM 6108 O O . LEU B 1 350 ? 15.008 10.93 21.828 1 98.88 350 LEU B O 1
ATOM 6112 N N . LEU B 1 351 ? 13.492 9.82 20.641 1 98.94 351 LEU B N 1
ATOM 6113 C CA . LEU B 1 351 ? 12.344 10.57 21.141 1 98.94 351 LEU B CA 1
ATOM 6114 C C . LEU B 1 351 ? 11.531 9.727 22.125 1 98.94 351 LEU B C 1
ATOM 6116 O O . LEU B 1 351 ? 10.898 8.742 21.719 1 98.94 351 LEU B O 1
ATOM 6120 N N . HIS B 1 352 ? 11.547 10.133 23.344 1 98.75 352 HIS B N 1
ATOM 6121 C CA . HIS B 1 352 ? 10.875 9.367 24.375 1 98.75 352 HIS B CA 1
ATOM 6122 C C . HIS B 1 352 ? 9.359 9.516 24.281 1 98.75 352 HIS B C 1
ATOM 6124 O O . HIS B 1 352 ? 8.852 10.211 23.391 1 98.75 352 HIS B O 1
ATOM 6130 N N . LYS B 1 353 ? 8.711 8.836 25.172 1 98.62 353 LYS B N 1
ATOM 6131 C CA . LYS B 1 353 ? 7.266 8.633 25.094 1 98.62 353 LYS B CA 1
ATOM 6132 C C . LYS B 1 353 ? 6.531 9.961 24.969 1 98.62 353 LYS B C 1
ATOM 6134 O O . LYS B 1 353 ? 6.762 10.883 25.75 1 98.62 353 LYS B O 1
ATOM 6139 N N . GLY B 1 354 ? 5.703 10.117 23.953 1 98.31 354 GLY B N 1
ATOM 6140 C CA . GLY B 1 354 ? 4.742 11.211 23.875 1 98.31 354 GLY B CA 1
ATOM 6141 C C . GLY B 1 354 ? 5.336 12.477 23.281 1 98.31 354 GLY B C 1
ATOM 6142 O O . GLY B 1 354 ? 4.656 13.508 23.219 1 98.31 354 GLY B O 1
ATOM 6143 N N . VAL B 1 355 ? 6.559 12.484 22.859 1 98.62 355 VAL B N 1
ATOM 6144 C CA . VAL B 1 355 ? 7.168 13.641 22.219 1 98.62 355 VAL B CA 1
ATOM 6145 C C . VAL B 1 355 ? 6.406 13.992 20.953 1 98.62 355 VAL B C 1
ATOM 6147 O O . VAL B 1 355 ? 5.965 13.094 20.219 1 98.62 355 VAL B O 1
ATOM 6150 N N . LYS B 1 356 ? 6.215 15.281 20.75 1 98.12 356 LYS B N 1
ATOM 6151 C CA . LYS B 1 356 ? 5.566 15.758 19.547 1 98.12 356 LYS B CA 1
ATOM 6152 C C . LYS B 1 356 ? 6.477 16.719 18.766 1 98.12 356 LYS B C 1
ATOM 6154 O O . LYS B 1 356 ? 6.895 17.75 19.297 1 98.12 356 LYS B O 1
ATOM 6159 N N . ALA B 1 357 ? 6.816 16.375 17.609 1 98.19 357 ALA B N 1
ATOM 6160 C CA . ALA B 1 357 ? 7.469 17.219 16.609 1 98.19 357 ALA B CA 1
ATOM 6161 C C . ALA B 1 357 ? 6.68 17.234 15.297 1 98.19 357 ALA B C 1
ATOM 6163 O O . ALA B 1 357 ? 6.941 16.422 14.398 1 98.19 357 ALA B O 1
ATOM 6164 N N . GLY B 1 358 ? 5.863 18.188 15.172 1 96.56 358 GLY B N 1
ATOM 6165 C CA . GLY B 1 358 ? 4.812 18.031 14.18 1 96.56 358 GLY B CA 1
ATOM 6166 C C . GLY B 1 358 ? 5.137 18.719 12.859 1 96.56 358 GLY B C 1
ATOM 6167 O O . GLY B 1 358 ? 4.523 18.406 11.828 1 96.56 358 GLY B O 1
ATOM 6168 N N . HIS B 1 359 ? 6.105 19.703 12.953 1 96.06 359 HIS B N 1
ATOM 6169 C CA . HIS B 1 359 ? 6.168 20.547 11.758 1 96.06 359 HIS B CA 1
ATOM 6170 C C . HIS B 1 359 ? 7.59 21.047 11.508 1 96.06 359 HIS B C 1
ATOM 6172 O O . HIS B 1 359 ? 8.227 21.594 12.414 1 96.06 359 HIS B O 1
ATOM 6178 N N . LEU B 1 360 ? 8.07 20.906 10.312 1 96.94 360 LEU B N 1
ATOM 6179 C CA . LEU B 1 360 ? 9.219 21.609 9.766 1 96.94 360 LEU B CA 1
ATOM 6180 C C . LEU B 1 360 ? 10.406 21.562 10.727 1 96.94 360 LEU B C 1
ATOM 6182 O O . LEU B 1 360 ? 11.062 22.578 10.961 1 96.94 360 LEU B O 1
ATOM 6186 N N . ALA B 1 361 ? 10.727 20.469 11.234 1 97.56 361 ALA B N 1
ATOM 6187 C CA . ALA B 1 361 ? 11.805 20.406 12.219 1 97.56 361 ALA B CA 1
ATOM 6188 C C . ALA B 1 361 ? 12.883 19.422 11.781 1 97.56 361 ALA B C 1
ATOM 6190 O O . ALA B 1 361 ? 12.633 18.547 10.961 1 97.56 361 ALA B O 1
ATOM 6191 N N . TYR B 1 362 ? 14.086 19.672 12.305 1 98.12 362 TYR B N 1
ATOM 6192 C CA . TYR B 1 362 ? 15.203 18.734 12.156 1 98.12 362 TYR B CA 1
ATOM 6193 C C . TYR B 1 362 ? 15.766 18.359 13.523 1 98.12 362 TYR B C 1
ATOM 6195 O O . TYR B 1 362 ? 16.234 19.219 14.273 1 98.12 362 TYR B O 1
ATOM 6203 N N . LEU B 1 363 ? 15.727 17.078 13.828 1 98.62 363 LEU B N 1
ATOM 6204 C CA . LEU B 1 363 ? 16.266 16.516 15.062 1 98.62 363 LEU B CA 1
ATOM 6205 C C . LEU B 1 363 ? 17.375 15.516 14.781 1 98.62 363 LEU B C 1
ATOM 6207 O O . LEU B 1 363 ? 17.109 14.352 14.477 1 98.62 363 LEU B O 1
ATOM 6211 N N . GLY B 1 364 ? 18.562 15.961 14.836 1 98.25 364 GLY B N 1
ATOM 6212 C CA . GLY B 1 364 ? 19.734 15.133 14.648 1 98.25 364 GLY B CA 1
ATOM 6213 C C . GLY B 1 364 ? 20.578 14.992 15.898 1 98.25 364 GLY B C 1
ATOM 6214 O O . GLY B 1 364 ? 20.875 15.984 16.562 1 98.25 364 GLY B O 1
ATOM 6215 N N . ASP B 1 365 ? 21 13.734 16.25 1 98.12 365 ASP B N 1
ATOM 6216 C CA . ASP B 1 365 ? 21.828 13.461 17.422 1 98.12 365 ASP B CA 1
ATOM 6217 C C . ASP B 1 365 ? 21.234 14.07 18.688 1 98.12 365 ASP B C 1
ATOM 6219 O O . ASP B 1 365 ? 21.906 14.812 19.406 1 98.12 365 ASP B O 1
ATOM 6223 N N . ALA B 1 366 ? 20.016 13.742 18.859 1 98.62 366 ALA B N 1
ATOM 6224 C CA . ALA B 1 366 ? 19.281 14.344 19.984 1 98.62 366 ALA B CA 1
ATOM 6225 C C . ALA B 1 366 ? 18.578 13.281 20.812 1 98.62 366 ALA B C 1
ATOM 6227 O O . ALA B 1 366 ? 18.297 12.18 20.312 1 98.62 366 ALA B O 1
ATOM 6228 N N . GLU B 1 367 ? 18.438 13.547 22.031 1 98.69 367 GLU B N 1
ATOM 6229 C CA . GLU B 1 367 ? 17.547 12.812 22.922 1 98.69 367 GLU B CA 1
ATOM 6230 C C . GLU B 1 367 ? 16.5 13.727 23.531 1 98.69 367 GLU B C 1
ATOM 6232 O O . GLU B 1 367 ? 16.828 14.711 24.203 1 98.69 367 GLU B O 1
ATOM 6237 N N . VAL B 1 368 ? 15.297 13.43 23.266 1 98.75 368 VAL B N 1
ATOM 6238 C CA . VAL B 1 368 ? 14.195 14.297 23.672 1 98.75 368 VAL B CA 1
ATOM 6239 C C . VAL B 1 368 ? 13.359 13.586 24.75 1 98.75 368 VAL B C 1
ATOM 6241 O O . VAL B 1 368 ? 12.836 12.5 24.5 1 98.75 368 VAL B O 1
ATOM 6244 N N . GLY B 1 369 ? 13.172 14.258 25.859 1 98.19 369 GLY B N 1
ATOM 6245 C CA . GLY B 1 369 ? 12.508 13.664 27.016 1 98.19 369 GLY B CA 1
ATOM 6246 C C . GLY B 1 369 ? 11 13.539 26.828 1 98.19 369 GLY B C 1
ATOM 6247 O O . GLY B 1 369 ? 10.414 14.219 25.984 1 98.19 369 GLY B O 1
ATOM 6248 N N . GLU B 1 370 ? 10.469 12.781 27.719 1 98.31 370 GLU B N 1
ATOM 6249 C CA . GLU B 1 370 ? 9.055 12.398 27.672 1 98.31 370 GLU B CA 1
ATOM 6250 C C . GLU B 1 370 ? 8.156 13.633 27.703 1 98.31 370 GLU B C 1
ATOM 6252 O O . GLU B 1 370 ? 8.367 14.547 28.484 1 98.31 370 GLU B O 1
ATOM 6257 N N . GLY B 1 371 ? 7.133 13.609 26.781 1 96.44 371 GLY B N 1
ATOM 6258 C CA . GLY B 1 371 ? 6.074 14.602 26.812 1 96.44 371 GLY B CA 1
ATOM 6259 C C . GLY B 1 371 ? 6.516 15.969 26.312 1 96.44 371 GLY B C 1
ATOM 6260 O O . GLY B 1 371 ? 5.785 16.953 26.438 1 96.44 371 GLY B O 1
ATOM 6261 N N . THR B 1 372 ? 7.668 16.062 25.75 1 95.38 372 THR B N 1
ATOM 6262 C CA . THR B 1 372 ? 8.219 17.328 25.281 1 95.38 372 THR B CA 1
ATOM 6263 C C . THR B 1 372 ? 7.605 17.734 23.938 1 95.38 372 THR B C 1
ATOM 6265 O O . THR B 1 372 ? 7.34 16.875 23.094 1 95.38 372 THR B O 1
ATOM 6268 N N . ASN B 1 373 ? 7.371 19.047 23.828 1 96.56 373 ASN B N 1
ATOM 6269 C CA . ASN B 1 373 ? 6.844 19.594 22.594 1 96.56 373 ASN B CA 1
ATOM 6270 C C . ASN B 1 373 ? 7.918 20.359 21.812 1 96.56 373 ASN B C 1
ATOM 6272 O O . ASN B 1 373 ? 8.492 21.312 22.328 1 96.56 373 ASN B O 1
ATOM 6276 N N . ILE B 1 374 ? 8.102 19.922 20.578 1 97.62 374 ILE B N 1
ATOM 6277 C CA . ILE B 1 374 ? 9.039 20.578 19.672 1 97.62 374 ILE B CA 1
ATOM 6278 C C . ILE B 1 374 ? 8.281 21.469 18.688 1 97.62 374 ILE B C 1
ATOM 6280 O O . ILE B 1 374 ? 7.539 20.984 17.844 1 97.62 374 ILE B O 1
ATOM 6284 N N . GLY B 1 375 ? 8.523 22.734 18.828 1 95.38 375 GLY B N 1
ATOM 6285 C CA . GLY B 1 375 ? 7.824 23.688 17.984 1 95.38 375 GLY B CA 1
ATOM 6286 C C . GLY B 1 375 ? 8.242 23.609 16.516 1 95.38 375 GLY B C 1
ATOM 6287 O O . GLY B 1 375 ? 9.25 22.984 16.188 1 95.38 375 GLY B O 1
ATOM 6288 N N . ALA B 1 376 ? 7.438 24.234 15.672 1 96.62 376 ALA B N 1
ATOM 6289 C CA . ALA B 1 376 ? 7.73 24.266 14.242 1 96.62 376 ALA B CA 1
ATOM 6290 C C . ALA B 1 376 ? 9.047 24.984 13.961 1 96.62 376 ALA B C 1
ATOM 6292 O O . ALA B 1 376 ? 9.32 26.047 14.539 1 96.62 376 ALA B O 1
ATOM 6293 N N . GLY B 1 377 ? 9.875 24.359 13.102 1 96.38 377 GLY B N 1
ATOM 6294 C CA . GLY B 1 377 ? 11.094 25.031 12.656 1 96.38 377 GLY B CA 1
ATOM 6295 C C . GLY B 1 377 ? 12.273 24.781 13.578 1 96.38 377 GLY B C 1
ATOM 6296 O O . GLY B 1 377 ? 13.383 25.25 13.305 1 96.38 377 GLY B O 1
ATOM 6297 N N . VAL B 1 378 ? 12.094 24.047 14.578 1 96 378 VAL B N 1
ATOM 6298 C CA . VAL B 1 378 ? 13.18 23.812 15.516 1 96 378 VAL B CA 1
ATOM 6299 C C . VAL B 1 378 ? 14.273 22.984 14.844 1 96 378 VAL B C 1
ATOM 6301 O O . VAL B 1 378 ? 13.984 22.047 14.102 1 96 378 VAL B O 1
ATOM 6304 N N . ILE B 1 379 ? 15.539 23.344 15.133 1 97.5 379 ILE B N 1
ATOM 6305 C CA . ILE B 1 379 ? 16.688 22.641 14.578 1 97.5 379 ILE B CA 1
ATOM 6306 C C . ILE B 1 379 ? 17.672 22.297 15.695 1 97.5 379 ILE B C 1
ATOM 6308 O O . ILE B 1 379 ? 18.062 23.172 16.469 1 97.5 379 ILE B O 1
ATOM 6312 N N . THR B 1 380 ? 17.984 21.078 15.836 1 97 380 THR B N 1
ATOM 6313 C CA . THR B 1 380 ? 19.156 20.719 16.609 1 97 380 THR B CA 1
ATOM 6314 C C . THR B 1 380 ? 20.422 20.812 15.742 1 97 380 THR B C 1
ATOM 6316 O O . THR B 1 380 ? 20.672 19.938 14.914 1 97 380 THR B O 1
ATOM 6319 N N . ALA B 1 381 ? 21.188 21.828 15.984 1 95.19 381 ALA B N 1
ATOM 6320 C CA . ALA B 1 381 ? 22.422 22.031 15.227 1 95.19 381 ALA B CA 1
ATOM 6321 C C . ALA B 1 381 ? 23.547 21.172 15.781 1 95.19 381 ALA B C 1
ATOM 6323 O O . ALA B 1 381 ? 24.281 21.609 16.672 1 95.19 381 ALA B O 1
ATOM 6324 N N . ASN B 1 382 ? 23.781 20.078 15.102 1 92.12 382 ASN B N 1
ATOM 6325 C CA . ASN B 1 382 ? 24.594 19.031 15.727 1 92.12 382 ASN B CA 1
ATOM 6326 C C . ASN B 1 382 ? 26.016 19.016 15.18 1 92.12 382 ASN B C 1
ATOM 6328 O O . ASN B 1 382 ? 26.875 18.297 15.688 1 92.12 382 ASN B O 1
ATOM 6332 N N . TYR B 1 383 ? 26.359 19.672 14.172 1 90.12 383 TYR B N 1
ATOM 6333 C CA . TYR B 1 383 ? 27.656 19.641 13.508 1 90.12 383 TYR B CA 1
ATOM 6334 C C . TYR B 1 383 ? 28.359 20.984 13.602 1 90.12 383 TYR B C 1
ATOM 6336 O O . TYR B 1 383 ? 27.781 22.016 13.242 1 90.12 383 TYR B O 1
ATOM 6344 N N . ASP B 1 384 ? 29.531 21 14.07 1 82 384 ASP B N 1
ATOM 6345 C CA . ASP B 1 384 ? 30.234 22.266 14.273 1 82 384 ASP B CA 1
ATOM 6346 C C . ASP B 1 384 ? 31.266 22.5 13.18 1 82 384 ASP B C 1
ATOM 6348 O O . ASP B 1 384 ? 32.125 23.375 13.312 1 82 384 ASP B O 1
ATOM 6352 N N . GLY B 1 385 ? 31.094 21.688 12.078 1 77.38 385 GLY B N 1
ATOM 6353 C CA . GLY B 1 385 ? 32.062 21.797 11.008 1 77.38 385 GLY B CA 1
ATOM 6354 C C . GLY B 1 385 ? 33.156 20.75 11.078 1 77.38 385 GLY B C 1
ATOM 6355 O O . GLY B 1 385 ? 33.875 20.516 10.102 1 77.38 385 GLY B O 1
ATOM 6356 N N . LYS B 1 386 ? 33.25 20.078 12.227 1 80.06 386 LYS B N 1
ATOM 6357 C CA . LYS B 1 386 ? 34.281 19.047 12.43 1 80.06 386 LYS B CA 1
ATOM 6358 C C . LYS B 1 386 ? 33.656 17.781 13.008 1 80.06 386 LYS B C 1
ATOM 6360 O O . LYS B 1 386 ? 33.938 16.672 12.523 1 80.06 386 LYS B O 1
ATOM 6365 N N . ARG B 1 387 ? 33.094 17.938 14.023 1 86.12 387 ARG B N 1
ATOM 6366 C CA . ARG B 1 387 ? 32.531 16.797 14.742 1 86.12 387 ARG B CA 1
ATOM 6367 C C . ARG B 1 387 ? 31.031 17.016 15.008 1 86.12 387 ARG B C 1
ATOM 6369 O O . ARG B 1 387 ? 30.547 18.141 14.977 1 86.12 387 ARG B O 1
ATOM 6376 N N . LYS B 1 388 ? 30.312 15.93 15.305 1 92.88 388 LYS B N 1
ATOM 6377 C CA . LYS B 1 388 ? 28.906 15.977 15.719 1 92.88 388 LYS B CA 1
ATOM 6378 C C . LYS B 1 388 ? 28.781 15.914 17.234 1 92.88 388 LYS B C 1
ATOM 6380 O O . LYS B 1 388 ? 29.562 15.227 17.906 1 92.88 388 LYS B O 1
ATOM 6385 N N . HIS B 1 389 ? 27.797 16.75 17.703 1 93.88 389 HIS B N 1
ATOM 6386 C CA . HIS B 1 389 ? 27.547 16.797 19.141 1 93.88 389 HIS B CA 1
ATOM 6387 C C . HIS B 1 389 ? 26.078 16.531 19.453 1 93.88 389 HIS B C 1
ATOM 6389 O O . HIS B 1 389 ? 25.219 16.672 18.578 1 93.88 389 HIS B O 1
ATOM 6395 N N . LYS B 1 390 ? 25.859 16.219 20.734 1 96.31 390 LYS B N 1
ATOM 6396 C CA . LYS B 1 390 ? 24.516 15.797 21.141 1 96.31 390 LYS B CA 1
ATOM 6397 C C . LYS B 1 390 ? 23.734 16.953 21.75 1 96.31 390 LYS B C 1
ATOM 6399 O O . LYS B 1 390 ? 24.297 17.797 22.438 1 96.31 390 LYS B O 1
ATOM 6404 N N . THR B 1 391 ? 22.469 17 21.469 1 96.94 391 THR B N 1
ATOM 6405 C CA . THR B 1 391 ? 21.5 17.859 22.141 1 96.94 391 THR B CA 1
ATOM 6406 C C . THR B 1 391 ? 20.609 17.031 23.078 1 96.94 391 THR B C 1
ATOM 6408 O O . THR B 1 391 ? 20.031 16.031 22.656 1 96.94 391 THR B O 1
ATOM 6411 N N . GLU B 1 392 ? 20.578 17.422 24.328 1 97.62 392 GLU B N 1
ATOM 6412 C CA . GLU B 1 392 ? 19.734 16.75 25.297 1 97.62 392 GLU B CA 1
ATOM 6413 C C . GLU B 1 392 ? 18.594 17.672 25.75 1 97.62 392 GLU B C 1
ATOM 6415 O O . GLU B 1 392 ? 18.828 18.734 26.328 1 97.62 392 GLU B O 1
ATOM 6420 N N . ILE B 1 393 ? 17.391 17.234 25.484 1 96.56 393 ILE B N 1
ATOM 6421 C CA . ILE B 1 393 ? 16.203 17.969 25.891 1 96.56 393 ILE B CA 1
ATOM 6422 C C . ILE B 1 393 ? 15.445 17.188 26.969 1 96.56 393 ILE B C 1
ATOM 6424 O O . ILE B 1 393 ? 15.102 16.031 26.766 1 96.56 393 ILE B O 1
ATOM 6428 N N . GLY B 1 394 ? 15.172 17.812 28.062 1 94.31 394 GLY B N 1
ATOM 6429 C CA . GLY B 1 394 ? 14.547 17.156 29.203 1 94.31 394 GLY B CA 1
ATOM 6430 C C . GLY B 1 394 ? 13.07 16.875 29 1 94.31 394 GLY B C 1
ATOM 6431 O O . GLY B 1 394 ? 12.547 17.062 27.891 1 94.31 394 GLY B O 1
ATOM 6432 N N . LYS B 1 395 ? 12.445 16.422 30.141 1 95.25 395 LYS B N 1
ATOM 6433 C CA . LYS B 1 395 ? 11.039 16.031 30.109 1 95.25 395 LYS B CA 1
ATOM 6434 C C . LYS B 1 395 ? 10.125 17.266 30.156 1 95.25 395 LYS B C 1
ATOM 6436 O O . LYS B 1 395 ? 10.422 18.234 30.844 1 95.25 395 LYS B O 1
ATOM 6441 N N . LYS B 1 396 ? 8.992 17.141 29.406 1 93.56 396 LYS B N 1
ATOM 6442 C CA . LYS B 1 396 ? 7.922 18.125 29.422 1 93.56 396 LYS B CA 1
ATOM 6443 C C . LYS B 1 396 ? 8.469 19.531 29.141 1 93.56 396 LYS B C 1
ATOM 6445 O O . LYS B 1 396 ? 8.016 20.5 29.734 1 93.56 396 LYS B O 1
ATOM 6450 N N . ALA B 1 397 ? 9.516 19.578 28.328 1 89.88 397 ALA B N 1
ATOM 6451 C CA . ALA B 1 397 ? 10.023 20.859 27.859 1 89.88 397 ALA B CA 1
ATOM 6452 C C . ALA B 1 397 ? 9.195 21.391 26.688 1 89.88 397 ALA B C 1
ATOM 6454 O O . ALA B 1 397 ? 8.438 20.641 26.078 1 89.88 397 ALA B O 1
ATOM 6455 N N . PHE B 1 398 ? 9.258 22.703 26.547 1 92.62 398 PHE B N 1
ATOM 6456 C CA . PHE B 1 398 ? 8.625 23.375 25.422 1 92.62 398 PHE B CA 1
ATOM 6457 C C . PHE B 1 398 ? 9.648 24.172 24.625 1 92.62 398 PHE B C 1
ATOM 6459 O O . PHE B 1 398 ? 10.156 25.188 25.109 1 92.62 398 PHE B O 1
ATOM 6466 N N . ILE B 1 399 ? 9.867 23.703 23.391 1 93.44 399 ILE B N 1
ATOM 6467 C CA . ILE B 1 399 ? 10.836 24.391 22.547 1 93.44 399 ILE B CA 1
ATOM 6468 C C . ILE B 1 399 ? 10.102 25.25 21.531 1 93.44 399 ILE B C 1
ATOM 6470 O O . ILE B 1 399 ? 9.453 24.734 20.609 1 93.44 399 ILE B O 1
ATOM 6474 N N . GLY B 1 400 ? 10.281 26.516 21.672 1 92.31 400 GLY B N 1
ATOM 6475 C CA . GLY B 1 400 ? 9.547 27.453 20.844 1 92.31 400 GLY B CA 1
ATOM 6476 C C . GLY B 1 400 ? 9.938 27.375 19.375 1 92.31 400 GLY B C 1
ATOM 6477 O O . GLY B 1 400 ? 11.047 26.969 19.047 1 92.31 400 GLY B O 1
ATOM 6478 N N . SER B 1 401 ? 9.062 27.828 18.547 1 94.44 401 SER B N 1
ATOM 6479 C CA . SER B 1 401 ? 9.195 27.734 17.094 1 94.44 401 SER B CA 1
ATOM 6480 C C . SER B 1 401 ? 10.445 28.453 16.609 1 94.44 401 SER B C 1
ATOM 6482 O O . SER B 1 401 ? 10.828 29.5 17.156 1 94.44 401 SER B O 1
ATOM 6484 N N . ASN B 1 402 ? 11.047 27.859 15.523 1 94.5 402 ASN B N 1
ATOM 6485 C CA . ASN B 1 402 ? 12.219 28.406 14.852 1 94.5 402 ASN B CA 1
ATOM 6486 C C . ASN B 1 402 ? 13.367 28.641 15.82 1 94.5 402 ASN B C 1
ATOM 6488 O O . ASN B 1 402 ? 14.117 29.609 15.688 1 94.5 402 ASN B O 1
ATOM 6492 N N . SER B 1 403 ? 13.438 27.844 16.812 1 92.38 403 SER B N 1
ATOM 6493 C CA . SER B 1 403 ? 14.594 27.875 17.688 1 92.38 403 SER B CA 1
ATOM 6494 C C . SER B 1 403 ? 15.711 26.984 17.188 1 92.38 403 SER B C 1
ATOM 6496 O O . SER B 1 403 ? 15.453 25.969 16.531 1 92.38 403 SER B O 1
ATOM 6498 N N . VAL B 1 404 ? 16.922 27.422 17.453 1 94.5 404 VAL B N 1
ATOM 6499 C CA . VAL B 1 404 ? 18.094 26.609 17.141 1 94.5 404 VAL B CA 1
ATOM 6500 C C . VAL B 1 404 ? 18.812 26.219 18.422 1 94.5 404 VAL B C 1
ATOM 6502 O O . VAL B 1 404 ? 19.188 27.078 19.234 1 94.5 404 VAL B O 1
ATOM 6505 N N . LEU B 1 405 ? 18.953 24.953 18.625 1 93.5 405 LEU B N 1
ATOM 6506 C CA . LEU B 1 405 ? 19.734 24.438 19.75 1 93.5 405 LEU B CA 1
ATOM 6507 C C . LEU B 1 405 ? 21.125 24.016 19.297 1 93.5 405 LEU B C 1
ATOM 6509 O O . LEU B 1 405 ? 21.281 22.969 18.672 1 93.5 405 LEU B O 1
ATOM 6513 N N . VAL B 1 406 ? 22.062 24.844 19.656 1 93.5 406 VAL B N 1
ATOM 6514 C CA . VAL B 1 406 ? 23.422 24.609 19.188 1 93.5 406 VAL B CA 1
ATOM 6515 C C . VAL B 1 406 ? 24.125 23.609 20.109 1 93.5 406 VAL B C 1
ATOM 6517 O O . VAL B 1 406 ? 24.484 23.953 21.234 1 93.5 406 VAL B O 1
ATOM 6520 N N . ALA B 1 407 ? 24.391 22.5 19.547 1 93.31 407 ALA B N 1
ATOM 6521 C CA . ALA B 1 407 ? 24.969 21.406 20.344 1 93.31 407 ALA B CA 1
ATOM 6522 C C . ALA B 1 407 ? 26.453 21.641 20.578 1 93.31 407 ALA B C 1
ATOM 6524 O O . ALA B 1 407 ? 27.141 22.234 19.734 1 93.31 407 ALA B O 1
ATOM 6525 N N . PRO B 1 408 ? 27.094 21.031 21.719 1 94.44 408 PRO B N 1
ATOM 6526 C CA . PRO B 1 408 ? 26.375 20.328 22.766 1 94.44 408 PRO B CA 1
ATOM 6527 C C . PRO B 1 408 ? 25.578 21.281 23.672 1 94.44 408 PRO B C 1
ATOM 6529 O O . PRO B 1 408 ? 26.062 22.359 24 1 94.44 408 PRO B O 1
ATOM 6532 N N . VAL B 1 409 ? 24.344 20.969 24 1 92.75 409 VAL B N 1
ATOM 6533 C CA . VAL B 1 409 ? 23.531 21.797 24.891 1 92.75 409 VAL B CA 1
ATOM 6534 C C . VAL B 1 409 ? 22.484 20.922 25.578 1 92.75 409 VAL B C 1
ATOM 6536 O O . VAL B 1 409 ? 22.062 19.906 25.047 1 92.75 409 VAL B O 1
ATOM 6539 N N . ARG B 1 410 ? 22.156 21.344 26.812 1 93.5 410 ARG B N 1
ATOM 6540 C CA . ARG B 1 410 ? 21.141 20.672 27.594 1 93.5 410 ARG B CA 1
ATOM 6541 C C . ARG B 1 410 ? 20 21.625 27.938 1 93.5 410 ARG B C 1
ATOM 6543 O O . ARG B 1 410 ? 20.234 22.719 28.453 1 93.5 410 ARG B O 1
ATOM 6550 N N . VAL B 1 411 ? 18.828 21.172 27.594 1 92.69 411 VAL B N 1
ATOM 6551 C CA . VAL B 1 411 ? 17.609 21.859 28.031 1 92.69 411 VAL B CA 1
ATOM 6552 C C . VAL B 1 411 ? 16.953 21.078 29.172 1 92.69 411 VAL B C 1
ATOM 6554 O O . VAL B 1 411 ? 16.594 19.922 28.984 1 92.69 411 VAL B O 1
ATOM 6557 N N . GLY B 1 412 ? 16.781 21.703 30.234 1 89.44 412 GLY B N 1
ATOM 6558 C CA . GLY B 1 412 ? 16.297 21.016 31.422 1 89.44 412 GLY B CA 1
ATOM 6559 C C . GLY B 1 412 ? 14.82 20.656 31.344 1 89.44 412 GLY B C 1
ATOM 6560 O O . GLY B 1 412 ? 14.117 21.125 30.453 1 89.44 412 GLY B O 1
ATOM 6561 N N . ASP B 1 413 ? 14.422 19.859 32.406 1 89.81 413 ASP B N 1
ATOM 6562 C CA . ASP B 1 413 ? 13.016 19.469 32.5 1 89.81 413 ASP B CA 1
ATOM 6563 C C . ASP B 1 413 ? 12.117 20.688 32.656 1 89.81 413 ASP B C 1
ATOM 6565 O O . ASP B 1 413 ? 12.461 21.641 33.375 1 89.81 413 ASP B O 1
ATOM 6569 N N . ARG B 1 414 ? 10.977 20.672 31.922 1 87.19 414 ARG B N 1
ATOM 6570 C CA . ARG B 1 414 ? 9.93 21.672 32.062 1 87.19 414 ARG B CA 1
ATOM 6571 C C . ARG B 1 414 ? 10.461 23.062 31.703 1 87.19 414 ARG B C 1
ATOM 6573 O O . ARG B 1 414 ? 9.906 24.078 32.125 1 87.19 414 ARG B O 1
ATOM 6580 N N . ALA B 1 415 ? 11.562 23.078 30.969 1 86.94 415 ALA B N 1
ATOM 6581 C CA . ALA B 1 415 ? 12.102 24.359 30.516 1 86.94 415 ALA B CA 1
ATOM 6582 C C . ALA B 1 415 ? 11.352 24.859 29.281 1 86.94 415 ALA B C 1
ATOM 6584 O O . ALA B 1 415 ? 10.758 24.078 28.547 1 86.94 415 ALA B O 1
ATOM 6585 N N . LEU B 1 416 ? 11.352 26.203 29.203 1 89.75 416 LEU B N 1
ATOM 6586 C CA . LEU B 1 416 ? 10.75 26.859 28.047 1 89.75 416 LEU B CA 1
ATOM 6587 C C . LEU B 1 416 ? 11.797 27.609 27.234 1 89.75 416 LEU B C 1
ATOM 6589 O O . LEU B 1 416 ? 12.586 28.375 27.797 1 89.75 416 LEU B O 1
ATOM 6593 N N . VAL B 1 417 ? 11.805 27.328 25.953 1 88.38 417 VAL B N 1
ATOM 6594 C CA . VAL B 1 417 ? 12.609 28.109 25.031 1 88.38 417 VAL B CA 1
ATOM 6595 C C . VAL B 1 417 ? 11.711 29.016 24.188 1 88.38 417 VAL B C 1
ATOM 6597 O O . VAL B 1 417 ? 10.805 28.516 23.5 1 88.38 417 VAL B O 1
ATOM 6600 N N . GLY B 1 418 ? 11.922 30.281 24.312 1 87.31 418 GLY B N 1
ATOM 6601 C CA . GLY B 1 418 ? 11.117 31.203 23.531 1 87.31 418 GLY B CA 1
ATOM 6602 C C . GLY B 1 418 ? 11.336 31.078 22.031 1 87.31 418 GLY B C 1
ATOM 6603 O O . GLY B 1 418 ? 12.43 30.75 21.578 1 87.31 418 GLY B O 1
ATOM 6604 N N . ALA B 1 419 ? 10.273 31.359 21.328 1 90.94 419 ALA B N 1
ATOM 6605 C CA . ALA B 1 419 ? 10.336 31.266 19.875 1 90.94 419 ALA B CA 1
ATOM 6606 C C . ALA B 1 419 ? 11.477 32.125 19.328 1 90.94 419 ALA B C 1
ATOM 6608 O O . ALA B 1 419 ? 11.75 33.219 19.844 1 90.94 419 ALA B O 1
ATOM 6609 N N . GLY B 1 420 ? 12.141 31.594 18.281 1 90.31 420 GLY B N 1
ATOM 6610 C CA . GLY B 1 420 ? 13.172 32.344 17.578 1 90.31 420 GLY B CA 1
ATOM 6611 C C . GLY B 1 420 ? 14.477 32.438 18.344 1 90.31 420 GLY B C 1
ATOM 6612 O O . GLY B 1 420 ? 15.375 33.188 17.969 1 90.31 420 GLY B O 1
ATOM 6613 N N . SER B 1 421 ? 14.633 31.641 19.359 1 88.31 421 SER B N 1
ATOM 6614 C CA . SER B 1 421 ? 15.828 31.734 20.203 1 88.31 421 SER B CA 1
ATOM 6615 C C . SER B 1 421 ? 16.938 30.844 19.656 1 88.31 421 SER B C 1
ATOM 6617 O O . SER B 1 421 ? 16.688 29.766 19.109 1 88.31 421 SER B O 1
ATOM 6619 N N . VAL B 1 422 ? 18.125 31.359 19.75 1 91.19 422 VAL B N 1
ATOM 6620 C CA . VAL B 1 422 ? 19.312 30.531 19.547 1 91.19 422 VAL B CA 1
ATOM 6621 C C . VAL B 1 422 ? 19.953 30.188 20.891 1 91.19 422 VAL B C 1
ATOM 6623 O O . VAL B 1 422 ? 20.453 31.078 21.578 1 91.19 422 VAL B O 1
ATOM 6626 N N . ILE B 1 423 ? 19.953 28.922 21.25 1 88 423 ILE B N 1
ATOM 6627 C CA . ILE B 1 423 ? 20.406 28.5 22.562 1 88 423 ILE B CA 1
ATOM 6628 C C . ILE B 1 423 ? 21.812 27.906 22.453 1 88 423 ILE B C 1
ATOM 6630 O O . ILE B 1 423 ? 22.016 26.891 21.797 1 88 423 ILE B O 1
ATOM 6634 N N . THR B 1 424 ? 22.719 28.531 23.094 1 90.81 424 THR B N 1
ATOM 6635 C CA . THR B 1 424 ? 24.109 28.094 23.016 1 90.81 424 THR B CA 1
ATOM 6636 C C . THR B 1 424 ? 24.609 27.672 24.391 1 90.81 424 THR B C 1
ATOM 6638 O O . THR B 1 424 ? 25.734 27.156 24.516 1 90.81 424 THR B O 1
ATOM 6641 N N . GLN B 1 425 ? 23.797 27.891 25.438 1 88.5 425 GLN B N 1
ATOM 6642 C CA . GLN B 1 425 ? 24.109 27.469 26.812 1 88.5 425 GLN B CA 1
ATOM 6643 C C . GLN B 1 425 ? 22.969 26.672 27.422 1 88.5 425 GLN B C 1
ATOM 6645 O O . GLN B 1 425 ? 21.812 26.812 27.016 1 88.5 425 GLN B O 1
ATOM 6650 N N . ASP B 1 426 ? 23.359 25.922 28.391 1 89.19 426 ASP B N 1
ATOM 6651 C CA . ASP B 1 426 ? 22.359 25.062 29.031 1 89.19 426 ASP B CA 1
ATOM 6652 C C . ASP B 1 426 ? 21.203 25.891 29.578 1 89.19 426 ASP B C 1
ATOM 6654 O O . ASP B 1 426 ? 21.406 27 30.078 1 89.19 426 ASP B O 1
ATOM 6658 N N . VAL B 1 427 ? 20.047 25.297 29.516 1 89.69 427 VAL B N 1
ATOM 6659 C CA . VAL B 1 427 ? 18.844 25.891 30.078 1 89.69 427 VAL B CA 1
ATOM 6660 C C . VAL B 1 427 ? 18.422 25.125 31.328 1 89.69 427 VAL B C 1
ATOM 6662 O O . VAL B 1 427 ? 18.047 23.953 31.25 1 89.69 427 VAL B O 1
ATOM 6665 N N . PRO B 1 428 ? 18.484 25.719 32.438 1 82.38 428 PRO B N 1
ATOM 6666 C CA . PRO B 1 428 ? 18.109 25.031 33.656 1 82.38 428 PRO B CA 1
ATOM 6667 C C . PRO B 1 428 ? 16.656 24.562 33.688 1 82.38 428 PRO B C 1
ATOM 6669 O O . PRO B 1 428 ? 15.828 25.109 32.938 1 82.38 428 PRO B O 1
ATOM 6672 N N . GLU B 1 429 ? 16.453 23.672 34.562 1 83.94 429 GLU B N 1
ATOM 6673 C CA . GLU B 1 429 ? 15.109 23.141 34.781 1 83.94 429 GLU B CA 1
ATOM 6674 C C . GLU B 1 429 ? 14.117 24.266 35.062 1 83.94 429 GLU B C 1
ATOM 6676 O O . GLU B 1 429 ? 14.406 25.156 35.875 1 83.94 429 GLU B O 1
ATOM 6681 N N . GLY B 1 430 ? 13.07 24.234 34.375 1 79 430 GLY B N 1
ATOM 6682 C CA . GLY B 1 430 ? 11.984 25.156 34.625 1 79 430 GLY B CA 1
ATOM 6683 C C . GLY B 1 430 ? 12.266 26.562 34.156 1 79 430 GLY B C 1
ATOM 6684 O O . GLY B 1 430 ? 11.453 27.469 34.375 1 79 430 GLY B O 1
ATOM 6685 N N . ALA B 1 431 ? 13.359 26.812 33.531 1 75.19 431 ALA B N 1
ATOM 6686 C CA . ALA B 1 431 ? 13.742 28.172 33.156 1 75.19 431 ALA B CA 1
ATOM 6687 C C . ALA B 1 431 ? 13.172 28.547 31.797 1 75.19 431 ALA B C 1
ATOM 6689 O O . ALA B 1 431 ? 12.82 27.672 31 1 75.19 431 ALA B O 1
ATOM 6690 N N . LEU B 1 432 ? 12.938 29.828 31.656 1 81.56 432 LEU B N 1
ATOM 6691 C CA . LEU B 1 432 ? 12.695 30.391 30.328 1 81.56 432 LEU B CA 1
ATOM 6692 C C . LEU B 1 432 ? 14 30.891 29.703 1 81.56 432 LEU B C 1
ATOM 6694 O O . LEU B 1 432 ? 14.711 31.688 30.312 1 81.56 432 LEU B O 1
ATOM 6698 N N . ALA B 1 433 ? 14.328 30.391 28.531 1 69.94 433 ALA B N 1
ATOM 6699 C CA . ALA B 1 433 ? 15.477 30.891 27.781 1 69.94 433 ALA B CA 1
ATOM 6700 C C . ALA B 1 433 ? 15.023 31.656 26.547 1 69.94 433 ALA B C 1
ATOM 6702 O O . ALA B 1 433 ? 14.242 31.156 25.734 1 69.94 433 ALA B O 1
ATOM 6703 N N . VAL B 1 434 ? 15.367 32.938 26.422 1 71.62 434 VAL B N 1
ATOM 6704 C CA . VAL B 1 434 ? 15.094 33.781 25.266 1 71.62 434 VAL B CA 1
ATOM 6705 C C . VAL B 1 434 ? 16.406 34.375 24.75 1 71.62 434 VAL B C 1
ATOM 6707 O O . VAL B 1 434 ? 17.125 35.031 25.516 1 71.62 434 VAL B O 1
ATOM 6710 N N . ALA B 1 435 ? 16.766 34.031 23.578 1 75.31 435 ALA B N 1
ATOM 6711 C CA . ALA B 1 435 ? 17.953 34.594 22.953 1 75.31 435 ALA B CA 1
ATOM 6712 C C . ALA B 1 435 ? 17.625 35.188 21.578 1 75.31 435 ALA B C 1
ATOM 6714 O O . ALA B 1 435 ? 17.922 34.562 20.547 1 75.31 435 ALA B O 1
ATOM 6715 N N . ARG B 1 436 ? 17 36.344 21.609 1 72.81 436 ARG B N 1
ATOM 6716 C CA . ARG B 1 436 ? 16.609 37.125 20.422 1 72.81 436 ARG B CA 1
ATOM 6717 C C . ARG B 1 436 ? 16.469 38.594 20.766 1 72.81 436 ARG B C 1
ATOM 6719 O O . ARG B 1 436 ? 16.453 39 21.938 1 72.81 436 ARG B O 1
ATOM 6726 N N . GLU B 1 437 ? 16.391 39.375 19.641 1 75.25 437 GLU B N 1
ATOM 6727 C CA . GLU B 1 437 ? 16.234 40.812 19.859 1 75.25 437 GLU B CA 1
ATOM 6728 C C . GLU B 1 437 ? 14.781 41.188 20.109 1 75.25 437 GLU B C 1
ATOM 6730 O O . GLU B 1 437 ? 13.867 40.5 19.641 1 75.25 437 GLU B O 1
ATOM 6735 N N . ARG B 1 438 ? 14.539 42.219 20.938 1 75.25 438 ARG B N 1
ATOM 6736 C CA . ARG B 1 438 ? 13.203 42.75 21.203 1 75.25 438 ARG B CA 1
ATOM 6737 C C . ARG B 1 438 ? 12.617 43.406 19.969 1 75.25 438 ARG B C 1
ATOM 6739 O O . ARG B 1 438 ? 13.336 44.062 19.203 1 75.25 438 ARG B O 1
ATOM 6746 N N . GLN B 1 439 ? 11.391 43.344 19.844 1 75.62 439 GLN B N 1
ATOM 6747 C CA . GLN B 1 439 ? 10.656 43.875 18.703 1 75.62 439 GLN B CA 1
ATOM 6748 C C . GLN B 1 439 ? 10.68 45.375 18.703 1 75.62 439 GLN B C 1
ATOM 6750 O O . GLN B 1 439 ? 10.531 46.031 19.75 1 75.62 439 GLN B O 1
ATOM 6755 N N . LYS B 1 440 ? 10.93 45.906 17.562 1 73.5 440 LYS B N 1
ATOM 6756 C CA . LYS B 1 440 ? 10.789 47.344 17.312 1 73.5 440 LYS B CA 1
ATOM 6757 C C . LYS B 1 440 ? 9.844 47.594 16.156 1 73.5 440 LYS B C 1
ATOM 6759 O O . LYS B 1 440 ? 9.922 46.938 15.109 1 73.5 440 LYS B O 1
ATOM 6764 N N . ASN B 1 441 ? 8.82 48.562 16.406 1 77.31 441 ASN B N 1
ATOM 6765 C CA . ASN B 1 441 ? 7.895 49 15.367 1 77.31 441 ASN B CA 1
ATOM 6766 C C . ASN B 1 441 ? 8.242 50.375 14.859 1 77.31 441 ASN B C 1
ATOM 6768 O O . ASN B 1 441 ? 8.273 51.344 15.633 1 77.31 441 ASN B O 1
ATOM 6772 N N . LEU B 1 442 ? 8.562 50.438 13.602 1 77 442 LEU B N 1
ATOM 6773 C CA . LEU B 1 442 ? 8.781 51.719 12.961 1 77 442 LEU B CA 1
ATOM 6774 C C . LEU B 1 442 ? 7.551 52.156 12.172 1 77 442 LEU B C 1
ATOM 6776 O O . LEU B 1 442 ? 7.348 51.75 11.039 1 77 442 LEU B O 1
ATOM 6780 N N . GLU B 1 443 ? 6.742 53.062 12.781 1 82.88 443 GLU B N 1
ATOM 6781 C CA . GLU B 1 443 ? 5.449 53.469 12.242 1 82.88 443 GLU B CA 1
ATOM 6782 C C . GLU B 1 443 ? 5.605 54.188 10.914 1 82.88 443 GLU B C 1
ATOM 6784 O O . GLU B 1 443 ? 6.52 55 10.742 1 82.88 443 GLU B O 1
ATOM 6789 N N . GLY B 1 444 ? 4.73 53.875 9.93 1 72.06 444 GLY B N 1
ATOM 6790 C CA . GLY B 1 444 ? 4.645 54.562 8.656 1 72.06 444 GLY B CA 1
ATOM 6791 C C . GLY B 1 444 ? 5.766 54.188 7.699 1 72.06 444 GLY B C 1
ATOM 6792 O O . GLY B 1 444 ? 5.797 54.656 6.562 1 72.06 444 GLY B O 1
ATOM 6793 N N . TYR B 1 445 ? 6.688 53.5 8.203 1 71.56 445 TYR B N 1
ATOM 6794 C CA . TYR B 1 445 ? 7.863 53.156 7.402 1 71.56 445 TYR B CA 1
ATOM 6795 C C . TYR B 1 445 ? 7.457 52.469 6.109 1 71.56 445 TYR B C 1
ATOM 6797 O O . TYR B 1 445 ? 7.945 52.812 5.031 1 71.56 445 TYR B O 1
ATOM 6805 N N . ALA B 1 446 ? 6.605 51.5 6.215 1 74 446 ALA B N 1
ATOM 6806 C CA . ALA B 1 446 ? 6.188 50.719 5.059 1 74 446 ALA B CA 1
ATOM 6807 C C . ALA B 1 446 ? 5.457 51.594 4.043 1 74 446 ALA B C 1
ATOM 6809 O O . ALA B 1 446 ? 5.633 51.438 2.832 1 74 446 ALA B O 1
ATOM 6810 N N . LEU B 1 447 ? 4.68 52.5 4.477 1 69.88 447 LEU B N 1
ATOM 6811 C CA . LEU B 1 447 ? 3.965 53.438 3.596 1 69.88 447 LEU B CA 1
ATOM 6812 C C . LEU B 1 447 ? 4.941 54.312 2.83 1 69.88 447 LEU B C 1
ATOM 6814 O O . LEU B 1 447 ? 4.746 54.562 1.64 1 69.88 447 LEU B O 1
ATOM 6818 N N . ARG B 1 448 ? 5.949 54.719 3.471 1 69.62 448 ARG B N 1
ATOM 6819 C CA . ARG B 1 448 ? 6.949 55.562 2.832 1 69.62 448 ARG B CA 1
ATOM 6820 C C . ARG B 1 448 ? 7.723 54.812 1.766 1 69.62 448 ARG B C 1
ATOM 6822 O O . ARG B 1 448 ? 8.016 55.344 0.694 1 69.62 448 ARG B O 1
ATOM 6829 N N . LYS B 1 449 ? 8.094 53.656 2.072 1 71.19 449 LYS B N 1
ATOM 6830 C CA . LYS B 1 449 ? 8.844 52.812 1.148 1 71.19 449 LYS B CA 1
ATOM 6831 C C . LYS B 1 449 ? 8.031 52.5 -0.104 1 71.19 449 LYS B C 1
ATOM 6833 O O . LYS B 1 449 ? 8.578 52.406 -1.205 1 71.19 449 LYS B O 1
ATOM 6838 N N . LEU B 1 450 ? 6.723 52.312 0.104 1 65.38 450 LEU B N 1
ATOM 6839 C CA . LEU B 1 450 ? 5.859 52 -1.028 1 65.38 450 LEU B CA 1
ATOM 6840 C C . LEU B 1 450 ? 5.418 53.281 -1.741 1 65.38 450 LEU B C 1
ATOM 6842 O O . LEU B 1 450 ? 4.672 53.219 -2.719 1 65.38 450 LEU B O 1
ATOM 6846 N N . GLY B 1 451 ? 6.105 54.406 -1.459 1 58.12 451 GLY B N 1
ATOM 6847 C CA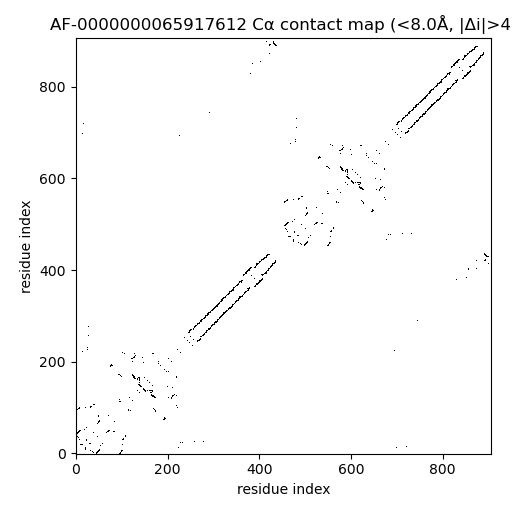 . GLY B 1 451 ? 5.816 55.719 -2.062 1 58.12 451 GLY B CA 1
ATOM 6848 C C . GLY B 1 451 ? 4.441 56.25 -1.698 1 58.12 451 GLY B C 1
ATOM 6849 O O . GLY B 1 451 ? 3.898 57.094 -2.398 1 58.12 451 GLY B O 1
ATOM 6850 N N . GLU B 1 452 ? 3.793 55.688 -0.807 1 54.75 452 GLU B N 1
ATOM 6851 C CA . GLU B 1 452 ? 2.439 56.125 -0.455 1 54.75 452 GLU B CA 1
ATOM 6852 C C . GLU B 1 452 ? 2.436 56.969 0.813 1 54.75 452 GLU B C 1
ATOM 6854 O O . GLU B 1 452 ? 1.373 57.312 1.335 1 54.75 452 GLU B O 1
ATOM 6859 N N . GLY B 1 453 ? 3.52 57.406 1.364 1 43.09 453 GLY B N 1
ATOM 6860 C CA . GLY B 1 453 ? 3.547 58.312 2.51 1 43.09 453 GLY B CA 1
ATOM 6861 C C . GLY B 1 453 ? 3.539 59.781 2.121 1 43.09 453 GLY B C 1
ATOM 6862 O O . GLY B 1 453 ? 3.953 60.125 1.015 1 43.09 453 GLY B O 1
#

Sequence (906 aa):
MHAHVILAAGQGTRMRSRLPKVLHPLLGKPMLLYALEAALALKPERLVVVVGHGGEKVVEALEGYPVEVAWQKEQLGTAHALLQAEGLLRDFPGPFLVTQGDTPLLSPRTLEALLRRVREGAGMALLTAELPDPTGYGRILREGEEVLGNVEEKDAPPEVRAIREVNAGAYAFDGFLFQALKEVRNENAAREYYLPDLIAIYRAHGRRVLAVRGVAEEALGVNTREELARVEGVLLRRLRAEWMGKGVRMILPETIYLEPSVELAPDVTLWPGAVLKGKTRIGEGCEVGPYAVLEDTVLEPGAKVLAHTVAQGAHLHPGASAGPFARLRPGAVLMEEVHVGNFVEVKNSLLHKGVKAGHLAYLGDAEVGEGTNIGAGVITANYDGKRKHKTEIGKKAFIGSNSVLVAPVRVGDRALVGAGSVITQDVPEGALAVARERQKNLEGYALRKLGEGMHAHVILAAGQGTRMRSRLPKVLHPLLGKPMLLYALEAALALKPERLVVVVGHGGEKVVEALEGYPVEVAWQKEQLGTAHALLQAEGLLRDFPGPFLVTQGDTPLLSPRTLEALLRRVREGAGMALLTAELPDPTGYGRILREGEEVLGNVEEKDAPPEVRAIREVNAGAYAFDGFLFQALKEVRNENAAREYYLPDLIAIYRAHGRRVLAVRGVAEEALGVNTREELARVEGVLLRRLRAEWMGKGVRMILPETIYLEPSVELAPDVTLWPGAVLKGKTRIGEGCEVGPYAVLEDTVLEPGAKVLAHTVAQGAHLHPGASAGPFARLRPGAVLMEEVHVGNFVEVKNSLLHKGVKAGHLAYLGDAEVGEGTNIGAGVITANYDGKRKHKTEIGKKAFIGSNSVLVAPVRVGDRALVGAGSVITQDVPEGALAVARERQKNLEGYALRKLGEG

Secondary structure (DSSP, 8-state):
--EEEEEE----GGG-SSS-GGGSEETTEEHHHHHHHHHHHT--SEEEEEE-TTHHHHHHHTTTS--EEEE-SS---HHHHHHTTHHHHTT--S-EEEEETT-TT--HHHHHHHHHHHHTT-SEEEEEEE-S--TTSPEEEEETTEEEEEE-GGG--HHHHT--EEEEEEEEE-TTHHHHHTT----STT----GGGHHHHHHHTT--EEEEE--GGGG---SSHHHHHHHHHHHHHHHHHHHHHTT-EESSGGG-EE-TT-EE-TT-EE-TT-EEETT-EE-TT-EE-TT-EEES-EE-TT-EE-TT-EEES-EE-TT-EE-SS-EE-TT-EE-TT-EEEET-EEES-EE-TT-EEEES-EEESEEE-TT-EEPTT-EEE-B-SS-B--EEE-TT-EEPTT-EEESSEEE-TT-EE-TTPEE-S-B-TT-EEE-SPPP---TTHHHHHTT--/--EEEEEE----GGG-SSS-GGGSEETTEEHHHHHHHHHHTT--SEEEEEE-TTHHHHHHHTTTS--EEEE-SS---HHHHHHTTHHHHTT--S-EEEEETT-TT--HHHHHHHHHHHHTT-SEEEEEEE-S--TTSPEEEEETTEEEEEE-GGG--HHHHT--EEEEEEEEE-TTHHHHHTT----STT----GGGHHHHHHHTT--EEEEE--GGGG----SHHHHHHHHHHHHHHHHHHHHHTT-EESSGGG-EE-TT-EE-TT-EE-TT-EEETT-EE-TT-EE-TT-EEES-EE-TT-EE-TT-EEES-EE-TT-EE-SS-EE-TT-EE-TT-EEEET-EEES-EE-TT-EEEES-EEESEEE-TT-EE-TT-EEE-B-SSSB--EEE-TT-EE-TT-EEESSEEEPTT-EE-TT-EE-S-B-TT-EE--SPPPEEETTHHHHHTT--

Foldseek 3Di:
DAEEEEEQADQLVQAVDPDRLQQDDQLRGRLLVLVVVQVVVLPHPAYEYEYEVVRVVVVVSCPPPPHHYFYDDDQQEDLSSVLSCCVVCVPPFDWYKYAYSQQNPDHNVLSVVQRVVVVVFFQKEFEKEFDPQCPQFWAWDADVFFTQATHGPVRDDPVSNVHRIGGLGIMIGGSCSNVLSVVFFQPDPSSHGYPRVSSVSCVVVVGTYGYDYDYPSSSQGDSYPVSSVVNSQVVQVVVLVVVVVQAEAEDPSSQERHHPLEAEHHLEYEYGNEHEEENEYAEHNEYEEHNEYEYCEYHYHQEYEYHCEYAYQEYEEHLEYAEDCEYHERLHYHYHNEYHYHCEYAENEHEYAQEYHHECEYHYQEYAEHNEYDAHQEYEAQDPPPDGAYDYEYANEYEAHNEYEYPPEYEAHPEYEHHNAYDDYYHYHNYYHHHDDDDDDDPCPVCVVVVND/DAAEEEEQADQLVQAVDPDRLQQPDQLRGRLLVLVVVQVVVLPHPAAEYEYEVVRVVVVVSCPPPPHHYFYDDDQQEDLSSVLSCCVVCVPPQDWYKYAYSQQNPDHNVLSVVQRVVVVVFFQKEFEKEFDPQCPQFWAWDADPFFTQATHGCVRDDPVSNPHRIGTLGIMIGGNCSNVLSVVFFQPDPSSHGYPRVSSNSCVVVVGTYGYDYDYPSSSQGDSYPVSSVVNSQVVQVVVLVVVVVQAEAEDPSSQERHHPLEAEHHLEYEYGNEHEEENEYAEHNEYAEHNEYEYCEYHYHQEYEYHCEYAYQEYEEHLEYAEDCEYHERLHYHYHNEYHYHCEYAENEAEYHQEYHHECEYHYQEYAEHNEYDEHQEYEAQDPPDDGAYDYEYANEYEAHNEYEDPPEYEYDCEYEHHNAYDDYYHYHNYYDHHDDDDDDDPCPVCVVVVND

Solvent-accessible surface area (backbone atoms only — not comparable to full-atom values): 42382 Å² total; per-residue (Å²): 122,33,33,36,38,34,47,49,34,63,66,43,72,56,32,43,55,91,61,38,49,40,58,44,66,44,61,88,33,40,29,33,54,42,31,48,51,30,50,56,72,67,60,47,79,39,40,37,38,27,26,24,50,60,29,68,62,54,53,59,72,44,62,92,53,90,61,43,80,29,67,31,89,67,89,45,37,58,33,48,42,58,55,44,42,39,86,84,43,68,85,55,66,46,38,38,37,39,39,39,18,44,28,49,54,51,48,49,69,60,54,48,53,28,48,48,44,30,75,72,63,27,36,28,19,35,35,27,19,58,36,98,72,43,81,86,38,30,21,56,40,61,61,88,62,36,52,65,39,65,38,45,48,93,74,36,52,73,75,50,62,67,45,36,38,24,61,32,63,35,39,18,28,32,61,58,46,70,67,54,55,73,66,60,60,40,92,53,97,80,53,35,21,50,55,67,57,48,49,54,51,39,46,76,70,74,31,47,37,36,62,42,82,56,54,50,64,38,44,46,52,51,61,32,33,55,38,43,39,51,52,40,49,53,53,44,52,53,51,52,52,53,43,42,74,56,43,32,45,62,44,63,54,92,47,46,46,64,22,84,65,41,42,77,31,44,53,20,37,39,31,41,42,22,34,41,29,55,67,19,32,39,25,42,54,15,39,40,25,39,47,16,36,37,29,37,21,39,31,34,47,46,13,34,37,30,37,49,18,38,32,31,39,23,38,32,26,42,51,10,36,36,27,43,42,15,37,33,30,54,53,18,32,33,27,39,46,12,37,37,12,40,54,18,36,34,28,43,18,44,34,30,44,42,18,37,35,49,29,47,22,39,39,34,36,27,39,37,24,40,51,16,41,41,28,46,42,23,32,41,42,23,63,78,88,81,55,77,34,49,33,41,36,27,37,45,18,39,39,23,36,44,15,36,42,34,38,62,32,42,36,24,40,38,14,31,34,38,61,50,12,39,39,69,60,68,35,53,58,16,9,30,33,42,10,52,74,79,90,79,88,68,84,66,46,67,37,45,74,70,63,67,96,124,33,35,35,38,33,46,48,36,63,68,43,70,68,47,72,59,92,61,40,49,42,57,44,65,46,63,86,36,41,28,31,53,42,31,48,50,32,48,55,71,66,60,48,78,39,40,37,38,27,25,23,51,62,30,67,64,51,53,59,72,45,62,94,52,90,62,43,80,28,68,31,88,67,90,44,35,59,34,48,44,56,56,45,42,39,86,82,42,67,87,55,66,47,38,36,36,38,38,41,18,44,28,49,54,52,48,51,66,59,54,47,52,29,48,47,46,31,75,73,65,26,38,28,19,35,35,26,19,59,36,98,72,43,81,84,36,31,20,56,40,62,62,89,63,35,53,65,40,64,39,45,50,94,76,38,52,73,76,51,62,67,45,36,39,24,60,31,63,35,38,19,28,31,60,60,47,70,67,54,54,74,68,60,60,39,90,52,97,81,54,33,20,51,54,67,58,50,49,53,52,40,47,74,70,73,34,47,37,34,63,41,80,55,55,48,66,37,43,47,53,51,59,34,63,69,37,43,53,51,52,39,50,54,53,45,52,51,50,50,48,51,42,13,63,53,11,24,42,47,45,64,55,92,49,46,46,64,22,84,66,42,45,77,32,36,41,20,38,39,29,42,42,21,34,40,31,54,66,19,32,39,23,42,54,16,37,39,24,40,48,14,36,37,30,39,22,38,33,33,48,47,12,38,37,29,37,51,17,39,32,31,39,22,37,31,26,42,53,10,35,35,29,40,43,14,36,32,30,53,52,18,33,33,27,40,45,14,36,36,12,39,53,18,36,35,28,43,16,43,34,29,43,42,19,37,35,51,31,47,24,39,39,35,36,28,39,37,24,41,51,16,39,42,27,45,42,23,31,43,43,26,64,79,87,81,54,78,33,49,33,40,37,28,38,47,18,38,39,24,33,46,17,36,40,38,38,61,32,41,36,23,40,46,13,36,34,38,59,46,14,54,41,70,61,66,36,53,63,58,33,79,46,74,44,66,34,74,66,42,76,41,76,47,45,33,29,44,74,72,68,70,98

Radius of gyration: 34.97 Å; Cα contacts (8 Å, |Δi|>4): 2556; chains: 2; bounding box: 91×105×74 Å

InterPro domains:
  IPR001451 Hexapeptide repeat [PF00132] (391-424)
  IPR005882 Bifunctional protein GlmU [MF_01631] (1-448)
  IPR005882 Bifunctional protein GlmU [TIGR01173] (4-448)
  IPR011004 Trimeric LpxA-like superfamily [SSF51161] (251-434)
  IPR018357 Hexapeptide transferase, conserved site [PS00101] (399-427)
  IPR025877 MobA-like NTP transferase [PF12804] (5-129)
  IPR029044 Nucleotide-diphospho-sugar transferases [G3DSA:3.90.550.10] (3-223)
  IPR029044 Nucleotide-diphospho-sugar transferases [SSF53448] (5-246)
  IPR038009 GlmU, C-terminal LbH domain [cd03353] (247-439)
  IPR050065 Bifunctional protein GlmU-like [PTHR43584] (5-426)

Nearest PDB structures (foldseek):
  5vmk-assembly1_A  TM=8.947E-01  e=2.089E-45  Acinetobacter baumannii
  2oi6-assembly2_B  TM=9.671E-01  e=8.484E-43  Escherichia coli
  7k47-assembly1_A  TM=9.541E-01  e=2.552E-43  Stenotrophomonas maltophilia K279a
  4e1k-assembly1_A  TM=9.266E-01  e=6.061E-43  Haemophilus influenzae Rd KW20
  8cu9-assembly1_A  TM=9.249E-01  e=1.669E-41  Klebsiella pneumoniae subsp. pneumoniae

pLDDT: mean 94.03, std 7.31, range [43.09, 98.94]

Organism: Thermus thermophilus (strain ATCC 27634 / DSM 579 / HB8) (NCBI:txid300852)